Protein AF-A0A1Y2BVX7-F1 (afdb_monomer)

Foldseek 3Di:
DDPLLDPVLLVQLLDPDPVSLLVSLLVLLVVLLVCVVVVVLVSLLVSLQCLLVVALPDPRLSSVLSSLSNLLSNLVSQAAPSCLVCCVSRVLSLLVQLPPPDPVSVLSSLVSLLSNCVRNQLSCQLCVLSLLLSLLVQCLDPDPSSVVSSVSSLVSNLVSCLVPVLVLLVVVVVVVVVVVVVDDDDDDDDPDDDDDPDDDPDPPDDDDDDSPPDRSHDPVVNLVSLLVQLPDQGLSSLVSSLVVLVSQVPRPSRPSLLSCLSCVLSLLVQCPHPDPVSNVSSLVSLVVSLVVLLVLLVVQVDDDPPPDDDPDDDDDDDDDDDDDDDDDDDDDDDDDDDDDDDDDDDDDDDDDDDDDDDDDDDDDDDDDDDDDDDDDDDDPPDDPPPDDDDDDDDDDDDDDDDDDDDDDDDDDDDDDDDDDPPPPDDDDGSDRPPVSVCVSLLVQCQDPDLVSNLSSLVSLLCVQPRSPPLQSVQQCLLSLLLSLLLQCPPDDPPRCSNVSSVSSLVSSLCSVLVPDDQDDPPDPRGHDPLSNLVSLLVQLPPPDPSSLLSSLVSLVSSCVVCVPNSLCLQPVDDPPSSSLVSLLVQLVPPDLSSNLSSLLNLLSNLVSDDPVSVLVSVVSNLVSCVVPVVSCVPPVLVSLLSNLVNDPNLVVLLSNLVVLLPDPPLVSLQSNLLSVLCCCLPPPSNVVVLVLLLDCVDPVNVVSLLSNLSSNVSHLLSNLSSCLSNVVLVVSLCSLPPPVVVDDLDPVNLVSLLVSLVSCPDPSVVVLLVCLLVCVVNVSSLSNLVSSLVSHDPDPSNVSSVVSNVVNVVSCVVPPDDDDDDDDDDDDDDDDDDDDDDDDDDDDDDDDDDD

InterPro domains:
  IPR011989 Armadillo-like helical [G3DSA:1.25.10.10] (1-299)
  IPR011989 Armadillo-like helical [G3DSA:1.25.10.10] (411-624)
  IPR016024 Armadillo-type fold [SSF48371] (11-752)
  IPR021841 Vacuolar protein 14, C-terminal Fig4-binding domain [PF11916] (630-808)
  IPR026825 Vacuole morphology and inheritance protein 14 [PTHR16023] (8-812)

Secondary structure (DSSP, 8-state):
--TTT-HHHHHHTT-SSHHHHHHHHHHHHHHHHHHHHTT-HHHHHHHHHHHIIIIIT-SSHHHHHHHHHHHHHHHHHHHHHHHGGGHHHHHHHHHHGGG-SSHHHHHHHHHHHHHHHHHHGGGGGGGHHHHHHHHHHHTT-S-HHHHHHHHHHHHHHHHHHHHHHHHHHHHHHHHHHHHTTS--S-------PPPP-PPPSSTT------TTT--SS-GGGTHHHHHHHTT---HHHHHHHHHHHHHHHTSTT--GGGGGGGTHHHHHHHHT-SSHHHHHHHHHHHHHHHHHHHHHHHHHT-----TT--------------------------------------------------------------------------SSSSS-------------------------------------PPPPPP---HHHHHHHHGGGGG-SSHHHHHHHHHHHHHHHHTS--TTTTTTTHHHHHHHHGGGGG---SSSTHHHHHHHHHHHHHHHHHH-S----TT-TT---HHHHHHHHHHGGG-S-HHHHHHHHHHHHHHHHH-HHHHHHHHTSSSS--HHHHHHHHHTT-S-HHHHHHHHHHHHHHHHHS-HHHHHHHHHHHHHHHHH-HHHHHHHHHHHHHHHHHHS-HHHHHHHHHHHHTT-S-HHHHHHHHHHHHHHHHH-GGGHHHHHHHT-TTSHHHHHHHHHHHHHHTTSHHHHHHHHHHTT-HHHHHHIIIIITTSS---HHHHHHHHHHHHHHTSGGGHHHHHHTT-TTT-HHHHHHHHHHHHHS-SSHHHHHHHHHHHHHHHHHHHHSS----------------------PPPPPP------

Mean predicted aligned error: 17.23 Å

Nearest PDB structures (foldseek):
  2qmr-assembly2_B  TM=2.401E-01  e=6.021E-07  Homo sapiens
  2qmr-assembly3_C  TM=2.361E-01  e=8.254E-07  Homo sapiens
  3w3v-assembly1_A  TM=2.488E-01  e=2.745E-05  Saccharomyces cerevisiae S288C
  8whi-assembly1_A  TM=6.249E-01  e=1.278E-01  Homo sapiens
  8whk-assembly1_A  TM=6.493E-01  e=2.861E-01  Homo sapiens

Structure (mmCIF, N/CA/C/O backbone):
data_AF-A0A1Y2BVX7-F1
#
_entry.id   AF-A0A1Y2BVX7-F1
#
loop_
_atom_site.group_PDB
_atom_site.id
_atom_site.type_symbol
_atom_site.label_atom_id
_atom_site.label_alt_id
_atom_site.label_comp_id
_atom_site.label_asym_id
_atom_site.label_entity_id
_atom_site.label_seq_id
_atom_site.pdbx_PDB_ins_code
_atom_site.Cartn_x
_atom_site.Cartn_y
_atom_site.Cartn_z
_atom_site.occupancy
_atom_site.B_iso_or_equiv
_atom_site.auth_seq_id
_atom_site.auth_comp_id
_atom_site.auth_asym_id
_atom_site.auth_atom_id
_atom_site.pdbx_PDB_model_num
ATOM 1 N N . MET A 1 1 ? -51.309 -9.268 48.735 1.00 41.53 1 MET A N 1
ATOM 2 C CA . MET A 1 1 ? -50.006 -8.637 49.038 1.00 41.53 1 MET A CA 1
ATOM 3 C C . MET A 1 1 ? -49.427 -9.325 50.266 1.00 41.53 1 MET A C 1
ATOM 5 O O . MET A 1 1 ? -50.119 -9.365 51.271 1.00 41.53 1 MET A O 1
ATOM 9 N N . SER A 1 2 ? -48.189 -9.826 50.182 1.00 49.81 2 SER A N 1
ATOM 10 C CA . SER A 1 2 ? -47.262 -9.984 51.320 1.00 49.81 2 SER A CA 1
ATOM 11 C C . SER A 1 2 ? -47.672 -10.790 52.576 1.00 49.81 2 SER A C 1
ATOM 13 O O . SER A 1 2 ? -47.435 -10.307 53.684 1.00 49.81 2 SER A O 1
ATOM 15 N N . ASP A 1 3 ? -48.131 -12.039 52.462 1.00 60.12 3 ASP A N 1
ATOM 16 C CA . ASP A 1 3 ? -48.166 -12.942 53.641 1.00 60.12 3 ASP A CA 1
ATOM 17 C C . ASP A 1 3 ? -46.749 -13.258 54.167 1.00 60.12 3 ASP A C 1
ATOM 19 O O . ASP A 1 3 ? -46.534 -13.490 55.352 1.00 60.12 3 ASP A O 1
ATOM 23 N N . VAL A 1 4 ? -45.747 -13.204 53.282 1.00 77.00 4 VAL A N 1
ATOM 24 C CA . VAL A 1 4 ? -44.333 -13.486 53.579 1.00 77.00 4 VAL A CA 1
ATOM 25 C C . VAL A 1 4 ? -43.623 -12.344 54.316 1.00 77.00 4 VAL A C 1
ATOM 27 O O . VAL A 1 4 ? -42.731 -12.632 55.111 1.00 77.00 4 VAL A O 1
ATOM 30 N N . LEU A 1 5 ? -43.979 -11.080 54.062 1.00 79.44 5 LEU A N 1
ATOM 31 C CA . LEU A 1 5 ? -43.321 -9.893 54.647 1.00 79.44 5 LEU A CA 1
ATOM 32 C C . LEU A 1 5 ? -44.201 -9.141 55.660 1.00 79.44 5 LEU A C 1
ATOM 34 O O . LEU A 1 5 ? -43.699 -8.316 56.415 1.00 79.44 5 LEU A O 1
ATOM 38 N N . GLY A 1 6 ? -45.507 -9.410 55.685 1.00 81.31 6 GLY A N 1
ATOM 39 C CA . GLY A 1 6 ? -46.479 -8.649 56.462 1.00 81.31 6 GLY A CA 1
ATOM 40 C C . GLY A 1 6 ? -46.876 -7.317 55.795 1.00 81.31 6 GLY A C 1
ATOM 41 O O . GLY A 1 6 ? -46.069 -6.675 55.114 1.00 81.31 6 GLY A O 1
ATOM 42 N N . PRO A 1 7 ? -48.127 -6.856 55.984 1.00 82.12 7 PRO A N 1
ATOM 43 C CA . PRO A 1 7 ? -48.688 -5.727 55.235 1.00 82.12 7 PRO A CA 1
ATOM 44 C C . PRO A 1 7 ? -48.072 -4.365 55.593 1.00 82.12 7 PRO A C 1
ATOM 46 O O . PRO A 1 7 ? -48.114 -3.444 54.779 1.00 82.12 7 PRO A O 1
ATOM 49 N N . VAL A 1 8 ? -47.503 -4.215 56.795 1.00 86.69 8 VAL A N 1
ATOM 50 C CA . VAL A 1 8 ? -46.841 -2.970 57.229 1.00 86.69 8 VAL A CA 1
ATOM 51 C C . VAL A 1 8 ? -45.516 -2.789 56.492 1.00 86.69 8 VAL A C 1
ATOM 53 O O . VAL A 1 8 ? -45.316 -1.765 55.840 1.00 86.69 8 VAL A O 1
ATOM 56 N N . LEU A 1 9 ? -44.658 -3.810 56.525 1.00 88.69 9 LEU A N 1
ATOM 57 C CA . LEU A 1 9 ? -43.358 -3.811 55.857 1.00 88.69 9 LEU A CA 1
ATOM 58 C C . LEU A 1 9 ? -43.517 -3.655 54.339 1.00 88.69 9 LEU A C 1
ATOM 60 O O . LEU A 1 9 ? -42.863 -2.824 53.710 1.00 88.69 9 LEU A O 1
ATOM 64 N N . ALA A 1 10 ? -44.484 -4.374 53.764 1.00 87.00 10 ALA A N 1
ATOM 65 C CA . ALA A 1 10 ? -44.830 -4.268 52.354 1.00 87.00 10 ALA A CA 1
ATOM 66 C C . ALA A 1 10 ? -45.327 -2.877 51.936 1.00 87.00 10 ALA A C 1
ATOM 68 O O . ALA A 1 10 ? -45.107 -2.470 50.797 1.00 87.00 10 ALA A O 1
ATOM 69 N N . ARG A 1 11 ? -45.981 -2.129 52.834 1.00 87.44 11 ARG A N 1
ATOM 70 C CA . ARG A 1 11 ? -46.363 -0.732 52.587 1.00 87.44 11 ARG A CA 1
ATOM 71 C C . ARG A 1 11 ? -45.153 0.198 52.679 1.00 87.44 11 ARG A C 1
ATOM 73 O O . ARG A 1 11 ? -45.006 1.067 51.826 1.00 87.44 11 ARG A O 1
ATOM 80 N N . GLN A 1 12 ? -44.279 0.001 53.666 1.00 89.31 12 GLN A N 1
ATOM 81 C CA . GLN A 1 12 ? -43.081 0.828 53.859 1.00 89.31 12 GLN A CA 1
ATOM 82 C C . GLN A 1 12 ? -42.068 0.688 52.711 1.00 89.31 12 GLN A C 1
ATOM 84 O O . GLN A 1 12 ? -41.487 1.688 52.299 1.00 89.31 12 GLN A O 1
ATOM 89 N N . LEU A 1 13 ? -41.914 -0.502 52.119 1.00 88.69 13 LEU A N 1
ATOM 90 C CA . LEU A 1 13 ? -41.091 -0.694 50.913 1.00 88.69 13 LEU A CA 1
ATOM 91 C C . LEU A 1 13 ? -41.620 0.081 49.687 1.00 88.69 13 LEU A C 1
ATOM 93 O O . LEU A 1 13 ? -40.845 0.404 48.796 1.00 88.69 13 LEU A O 1
ATOM 97 N N . GLN A 1 14 ? -42.912 0.423 49.639 1.00 92.00 14 GLN A N 1
ATOM 98 C CA . GLN A 1 14 ? -43.534 1.159 48.523 1.00 92.00 14 GLN A CA 1
ATOM 99 C C . GLN A 1 14 ? -43.621 2.676 48.762 1.00 92.00 14 GLN A C 1
ATOM 101 O O . GLN A 1 14 ? -44.143 3.411 47.920 1.00 92.00 14 GLN A O 1
ATOM 106 N N . GLU A 1 15 ? -43.130 3.162 49.904 1.00 91.12 15 GLU A N 1
ATOM 107 C CA . GLU A 1 15 ? -43.157 4.580 50.259 1.00 91.12 15 GLU A CA 1
ATOM 108 C C . GLU A 1 15 ? -42.353 5.445 49.285 1.00 91.12 15 GLU A C 1
ATOM 110 O O . GLU A 1 15 ? -41.385 5.002 48.663 1.00 91.12 15 GLU A O 1
ATOM 115 N N . LYS A 1 16 ? -42.744 6.719 49.162 1.00 88.25 16 LYS A N 1
ATOM 116 C CA . LYS A 1 16 ? -42.044 7.682 48.293 1.00 88.25 16 LYS A CA 1
ATOM 117 C C . LYS A 1 16 ? -40.697 8.117 48.879 1.00 88.25 16 LYS A C 1
ATOM 119 O O . LYS A 1 16 ? -39.766 8.385 48.125 1.00 88.25 16 LYS A O 1
ATOM 124 N N . LEU A 1 17 ? -40.613 8.201 50.209 1.00 88.56 17 LEU A N 1
ATOM 125 C CA . LEU A 1 17 ? -39.424 8.645 50.937 1.00 88.56 17 LEU A CA 1
ATOM 126 C C . LEU A 1 17 ? -38.384 7.525 51.015 1.00 88.56 17 LEU A C 1
ATOM 128 O O . LEU A 1 17 ? -38.700 6.412 51.439 1.00 88.56 17 LEU A O 1
ATOM 132 N N . TYR A 1 18 ? -37.141 7.846 50.656 1.00 87.69 18 TYR A N 1
ATOM 133 C CA . TYR A 1 18 ? -36.019 6.907 50.697 1.00 87.69 18 TYR A CA 1
ATOM 134 C C . TYR A 1 18 ? -35.799 6.324 52.099 1.00 87.69 18 TYR A C 1
ATOM 136 O O . TYR A 1 18 ? -35.724 5.106 52.234 1.00 87.69 18 TYR A O 1
ATOM 144 N N . ASP A 1 19 ? -35.808 7.155 53.145 1.00 88.31 19 ASP A N 1
ATOM 145 C CA . ASP A 1 19 ? -35.524 6.713 54.519 1.00 88.31 19 ASP A CA 1
ATOM 146 C C . ASP A 1 19 ? -36.518 5.662 55.027 1.00 88.31 19 ASP A C 1
ATOM 148 O O . ASP A 1 19 ? -36.126 4.706 55.694 1.00 88.31 19 ASP A O 1
ATOM 152 N N . LYS A 1 20 ? -37.799 5.771 54.640 1.00 90.75 20 LYS A N 1
ATOM 153 C CA . LYS A 1 20 ? -38.819 4.759 54.959 1.00 90.75 20 LYS A CA 1
ATOM 154 C C . LYS A 1 20 ? -38.542 3.427 54.256 1.00 90.75 20 LYS A C 1
ATOM 156 O O . LYS A 1 20 ? -38.664 2.376 54.883 1.00 90.75 20 LYS A O 1
ATOM 161 N N . ARG A 1 21 ? -38.134 3.460 52.979 1.00 91.44 21 ARG A N 1
ATOM 162 C CA . ARG A 1 21 ? -37.741 2.251 52.231 1.00 91.44 21 ARG A CA 1
ATOM 163 C C . ARG A 1 21 ? -36.466 1.628 52.806 1.00 91.44 21 ARG A C 1
ATOM 165 O O . ARG A 1 21 ? -36.407 0.413 52.949 1.00 91.44 21 ARG A O 1
ATOM 172 N N . LYS A 1 22 ? -35.488 2.448 53.205 1.00 90.75 22 LYS A N 1
ATOM 173 C CA . LYS A 1 22 ? -34.253 2.012 53.875 1.00 90.75 22 LYS A CA 1
ATOM 174 C C . LYS A 1 22 ? -34.540 1.361 55.232 1.00 90.75 22 LYS A C 1
ATOM 176 O O . LYS A 1 22 ? -34.018 0.287 55.506 1.00 90.75 22 LYS A O 1
ATOM 181 N N . GLN A 1 23 ? -35.409 1.953 56.053 1.00 91.19 23 GLN A N 1
ATOM 182 C CA . GLN A 1 23 ? -35.823 1.366 57.331 1.00 91.19 23 GLN A CA 1
ATOM 183 C C . GLN A 1 23 ? -36.540 0.020 57.138 1.00 91.19 23 GLN A C 1
ATOM 185 O O . GLN A 1 23 ? -36.273 -0.928 57.871 1.00 91.19 23 GLN A O 1
ATOM 190 N N . ALA A 1 24 ? -37.392 -0.094 56.116 1.00 92.56 24 ALA A N 1
ATOM 191 C CA . ALA A 1 24 ? -38.016 -1.361 55.749 1.00 92.56 24 ALA A CA 1
ATOM 192 C C . ALA A 1 24 ? -36.995 -2.403 55.253 1.00 92.56 24 ALA A C 1
ATOM 194 O O . ALA A 1 24 ? -37.082 -3.571 55.618 1.00 92.56 24 ALA A O 1
ATOM 195 N N . ALA A 1 25 ? -35.992 -2.002 54.472 1.00 93.31 25 ALA A N 1
ATOM 196 C CA . ALA A 1 25 ? -34.934 -2.907 54.030 1.00 93.31 25 ALA A CA 1
ATOM 197 C C . ALA A 1 25 ? -34.066 -3.424 55.196 1.00 93.31 25 ALA A C 1
ATOM 199 O O . ALA A 1 25 ? -33.713 -4.599 55.203 1.00 93.31 25 ALA A O 1
ATOM 200 N N . LEU A 1 26 ? -33.799 -2.603 56.220 1.00 92.56 26 LEU A N 1
ATOM 201 C CA . LEU A 1 26 ? -33.130 -3.046 57.455 1.00 92.56 26 LEU A CA 1
ATOM 202 C C . LEU A 1 26 ? -33.963 -4.079 58.238 1.00 92.56 26 LEU A C 1
ATOM 204 O O . LEU A 1 26 ? -33.412 -5.012 58.818 1.00 92.56 26 LEU A O 1
ATOM 208 N N . GLU A 1 27 ? -35.291 -3.958 58.225 1.00 93.56 27 GLU A N 1
ATOM 209 C CA . GLU A 1 27 ? -36.181 -4.961 58.821 1.00 93.56 27 GLU A CA 1
ATOM 210 C C . GLU A 1 27 ? -36.233 -6.253 57.980 1.00 93.56 27 GLU A C 1
ATOM 212 O O . GLU A 1 27 ? -36.247 -7.349 58.538 1.00 93.56 27 GLU A O 1
ATOM 217 N N . VAL A 1 28 ? -36.163 -6.161 56.643 1.00 93.62 28 VAL A N 1
ATOM 218 C CA . VAL A 1 28 ? -35.953 -7.330 55.764 1.00 93.62 28 VAL A CA 1
ATOM 219 C C . VAL A 1 28 ? -34.618 -8.016 56.074 1.00 93.62 28 VAL A C 1
ATOM 221 O O . VAL A 1 28 ? -34.584 -9.240 56.200 1.00 93.62 28 VAL A O 1
ATOM 224 N N . GLU A 1 29 ? -33.534 -7.255 56.244 1.00 94.19 29 GLU A N 1
ATOM 225 C CA . GLU A 1 29 ? -32.232 -7.782 56.664 1.00 94.19 29 GLU A CA 1
ATOM 226 C C . GLU A 1 29 ? -32.341 -8.520 58.003 1.00 94.19 29 GLU A C 1
ATOM 228 O O . GLU A 1 29 ? -31.876 -9.656 58.101 1.00 94.19 29 GLU A O 1
ATOM 233 N N . ARG A 1 30 ? -33.009 -7.932 59.006 1.00 93.62 30 ARG A N 1
ATOM 234 C CA . ARG A 1 30 ? -33.245 -8.576 60.308 1.00 93.62 30 ARG A CA 1
ATOM 235 C C . ARG A 1 30 ? -33.986 -9.905 60.156 1.00 93.62 30 ARG A C 1
ATOM 237 O O . ARG A 1 30 ? -33.502 -10.922 60.643 1.00 93.62 30 ARG A O 1
ATOM 244 N N . LEU A 1 31 ? -35.092 -9.926 59.409 1.00 93.00 31 LEU A N 1
ATOM 245 C CA . LEU A 1 31 ? -35.871 -11.144 59.150 1.00 93.00 31 LEU A CA 1
ATOM 246 C C . LEU A 1 31 ? -35.060 -12.233 58.431 1.00 93.00 31 LEU A C 1
ATOM 248 O O . LEU A 1 31 ? -35.249 -13.420 58.705 1.00 93.00 31 LEU A O 1
ATOM 252 N N . VAL A 1 32 ? -34.155 -11.858 57.520 1.00 93.69 32 VAL A N 1
ATOM 253 C CA . VAL A 1 32 ? -33.258 -12.817 56.860 1.00 93.69 32 VAL A CA 1
ATOM 254 C C . VAL A 1 32 ? -32.166 -13.303 57.814 1.00 93.69 32 VAL A C 1
ATOM 256 O O . VAL A 1 32 ? -31.921 -14.506 57.846 1.00 93.69 32 VAL A O 1
ATOM 259 N N . ARG A 1 33 ? -31.557 -12.431 58.630 1.00 92.94 33 ARG A N 1
ATOM 260 C CA . ARG A 1 33 ? -30.584 -12.836 59.663 1.00 92.94 33 ARG A CA 1
ATOM 261 C C . ARG A 1 33 ? -31.212 -13.811 60.663 1.00 92.94 33 ARG A C 1
ATOM 263 O O . ARG A 1 33 ? -30.639 -14.871 60.898 1.00 92.94 33 ARG A O 1
ATOM 270 N N . ASP A 1 34 ? -32.412 -13.516 61.160 1.00 92.44 34 ASP A N 1
ATOM 271 C CA . ASP A 1 34 ? -33.164 -14.387 62.073 1.00 92.44 34 ASP A CA 1
ATOM 272 C C . ASP A 1 34 ? -33.477 -15.750 61.418 1.00 92.44 34 ASP A C 1
ATOM 274 O O . ASP A 1 34 ? -33.282 -16.804 62.028 1.00 92.44 34 ASP A O 1
ATOM 278 N N . ALA A 1 35 ? -33.888 -15.761 60.143 1.00 90.31 35 ALA A N 1
ATOM 279 C CA . ALA A 1 35 ? -34.136 -16.997 59.396 1.00 90.31 35 ALA A CA 1
ATOM 280 C C . ALA A 1 35 ? -32.857 -17.818 59.135 1.00 90.31 35 ALA A C 1
ATOM 282 O O . ALA A 1 35 ? -32.914 -19.047 59.167 1.00 90.31 35 ALA A O 1
ATOM 283 N N . VAL A 1 36 ? -31.711 -17.167 58.903 1.00 90.12 36 VAL A N 1
ATOM 284 C CA . VAL A 1 36 ? -30.399 -17.821 58.742 1.00 90.12 36 VAL A CA 1
ATOM 285 C C . VAL A 1 36 ? -29.915 -18.412 60.067 1.00 90.12 36 VAL A C 1
ATOM 287 O O . VAL A 1 36 ? -29.492 -19.564 60.084 1.00 90.12 36 VAL A O 1
ATOM 290 N N . LEU A 1 37 ? -30.043 -17.683 61.182 1.00 90.94 37 LEU A N 1
ATOM 291 C CA . LEU A 1 37 ? -29.725 -18.188 62.526 1.00 90.94 37 LEU A CA 1
ATOM 292 C C . LEU A 1 37 ? -30.587 -19.404 62.902 1.00 90.94 37 LEU A C 1
ATOM 294 O O . LEU A 1 37 ? -30.098 -20.343 63.526 1.00 90.94 37 LEU A O 1
ATOM 298 N N . ALA A 1 38 ? -31.847 -19.431 62.461 1.00 91.06 38 ALA A N 1
ATOM 299 C CA . ALA A 1 38 ? -32.743 -20.577 62.602 1.00 91.06 38 ALA A CA 1
ATOM 300 C C . ALA A 1 38 ? -32.490 -21.716 61.583 1.00 91.06 38 ALA A C 1
ATOM 302 O O . ALA A 1 38 ? -33.270 -22.667 61.539 1.00 91.06 38 ALA A O 1
ATOM 303 N N . ASN A 1 39 ? -31.457 -21.622 60.731 1.00 89.06 39 ASN A N 1
ATOM 304 C CA . ASN A 1 39 ? -31.190 -22.513 59.588 1.00 89.06 39 ASN A CA 1
ATOM 305 C C . ASN A 1 39 ? -32.382 -22.692 58.617 1.00 89.06 39 ASN A C 1
ATOM 307 O O . ASN A 1 39 ? -32.423 -23.633 57.820 1.00 89.06 39 ASN A O 1
ATOM 311 N N . ASN A 1 40 ? -33.359 -21.779 58.632 1.00 91.06 40 ASN A N 1
ATOM 312 C CA . ASN A 1 40 ? -34.566 -21.860 57.815 1.00 91.06 40 ASN A CA 1
ATOM 313 C C . ASN A 1 40 ? -34.331 -21.271 56.417 1.00 91.06 40 ASN A C 1
ATOM 315 O O . ASN A 1 40 ? -34.865 -20.239 56.002 1.00 91.06 40 ASN A O 1
ATOM 319 N N . PHE A 1 41 ? -33.507 -21.984 55.662 1.00 88.81 41 PHE A N 1
ATOM 320 C CA . PHE A 1 41 ? -33.087 -21.629 54.315 1.00 88.81 41 PHE A CA 1
ATOM 321 C C . PHE A 1 41 ? -34.227 -21.597 53.282 1.00 88.81 41 PHE A C 1
ATOM 323 O O . PHE A 1 41 ? -34.123 -20.857 52.298 1.00 88.81 41 PHE A O 1
ATOM 330 N N . GLY A 1 42 ? -35.323 -22.327 53.523 1.00 88.50 42 GLY A N 1
ATOM 331 C CA . GLY A 1 42 ? -36.550 -22.248 52.723 1.00 88.50 42 GLY A CA 1
ATOM 332 C C . GLY A 1 42 ? -37.308 -20.935 52.942 1.00 88.50 42 GLY A C 1
ATOM 333 O O . GLY A 1 42 ? -37.728 -20.297 51.976 1.00 88.50 42 GLY A O 1
ATOM 334 N N . ARG A 1 43 ? -37.404 -20.467 54.196 1.00 90.62 43 ARG A N 1
ATOM 335 C CA . ARG A 1 43 ? -37.996 -19.163 54.540 1.00 90.62 43 ARG A CA 1
ATOM 336 C C . ARG A 1 43 ? -37.251 -18.006 53.875 1.00 90.62 43 ARG A C 1
ATOM 338 O O . ARG A 1 43 ? -37.901 -17.105 53.351 1.00 90.62 43 ARG A O 1
ATOM 345 N N . VAL A 1 44 ? -35.917 -18.058 53.826 1.00 90.69 44 VAL A N 1
ATOM 346 C CA . VAL A 1 44 ? -35.102 -17.075 53.088 1.00 90.69 44 VAL A CA 1
ATOM 347 C C . VAL A 1 44 ? -35.490 -17.041 51.607 1.00 90.69 44 VAL A C 1
ATOM 349 O O . VAL A 1 44 ? -35.763 -15.970 51.076 1.00 90.69 44 VAL A O 1
ATOM 352 N N . SER A 1 45 ? -35.575 -18.192 50.933 1.00 90.31 45 SER A N 1
ATOM 353 C CA . SER A 1 45 ? -35.951 -18.226 49.510 1.00 90.31 45 SER A CA 1
ATOM 354 C C . SER A 1 45 ? -37.389 -17.763 49.251 1.00 90.31 45 SER A C 1
ATOM 356 O O . SER A 1 45 ? -37.638 -17.106 48.243 1.00 90.31 45 SER A O 1
ATOM 358 N N . GLN A 1 46 ? -38.328 -17.999 50.175 1.00 90.94 46 GLN A N 1
ATOM 359 C CA . GLN A 1 46 ? -39.670 -17.400 50.106 1.00 90.94 46 GLN A CA 1
ATOM 360 C C . GLN A 1 46 ? -39.628 -15.869 50.218 1.00 90.94 46 GLN A C 1
ATOM 362 O O . GLN A 1 46 ? -40.328 -15.191 49.465 1.00 90.94 46 GLN A O 1
ATOM 367 N N . ILE A 1 47 ? -38.805 -15.323 51.124 1.00 92.00 47 ILE A N 1
ATOM 368 C CA . ILE A 1 47 ? -38.590 -13.874 51.272 1.00 92.00 47 ILE A CA 1
ATOM 369 C C . ILE A 1 47 ? -38.037 -13.291 49.967 1.00 92.00 47 ILE A C 1
ATOM 371 O O . ILE A 1 47 ? -38.651 -12.381 49.416 1.00 92.00 47 ILE A O 1
ATOM 375 N N . VAL A 1 48 ? -36.959 -13.861 49.417 1.00 92.56 48 VAL A N 1
ATOM 376 C CA . VAL A 1 48 ? -36.362 -13.404 48.147 1.00 92.56 48 VAL A CA 1
ATOM 377 C C . VAL A 1 48 ? -37.362 -13.472 46.998 1.00 92.56 48 VAL A C 1
ATOM 379 O O . VAL A 1 48 ? -37.529 -12.490 46.282 1.00 92.56 48 VAL A O 1
ATOM 382 N N . THR A 1 49 ? -38.087 -14.584 46.861 1.00 91.44 49 THR A N 1
ATOM 383 C CA . THR A 1 49 ? -39.083 -14.763 45.791 1.00 91.44 49 THR A CA 1
ATOM 384 C C . THR A 1 49 ? -40.227 -13.750 45.901 1.00 91.44 49 THR A C 1
ATOM 386 O O . THR A 1 49 ? -40.666 -13.213 44.886 1.00 91.44 49 THR A O 1
ATOM 389 N N . SER A 1 50 ? -40.697 -13.439 47.117 1.00 91.44 50 SER A N 1
ATOM 390 C CA . SER A 1 50 ? -41.719 -12.402 47.335 1.00 91.44 50 SER A CA 1
ATOM 391 C C . SER A 1 50 ? -41.180 -11.003 47.029 1.00 91.44 50 SER A C 1
ATOM 393 O O . SER A 1 50 ? -41.868 -10.240 46.360 1.00 91.44 50 SER A O 1
ATOM 395 N N . ILE A 1 51 ? -39.945 -10.670 47.420 1.00 93.56 51 ILE A N 1
ATOM 396 C CA . ILE A 1 51 ? -39.327 -9.378 47.072 1.00 93.56 51 ILE A CA 1
ATOM 397 C C . ILE A 1 51 ? -39.164 -9.249 45.549 1.00 93.56 51 ILE A C 1
ATOM 399 O O . ILE A 1 51 ? -39.574 -8.246 44.966 1.00 93.56 51 ILE A O 1
ATOM 403 N N . ALA A 1 52 ? -38.624 -10.273 44.889 1.00 91.69 52 ALA A N 1
ATOM 404 C CA . ALA A 1 52 ? -38.428 -10.291 43.444 1.00 91.69 52 ALA A CA 1
ATOM 405 C C . ALA A 1 52 ? -39.755 -10.104 42.686 1.00 91.69 52 ALA A C 1
ATOM 407 O O . ALA A 1 52 ? -39.895 -9.167 41.902 1.00 91.69 52 ALA A O 1
ATOM 408 N N . ARG A 1 53 ? -40.755 -10.947 42.974 1.00 91.75 53 ARG A N 1
ATOM 409 C CA . ARG A 1 53 ? -42.042 -10.957 42.265 1.00 91.75 53 ARG A CA 1
ATOM 410 C C . ARG A 1 53 ? -42.944 -9.776 42.630 1.00 91.75 53 ARG A C 1
ATOM 412 O O . ARG A 1 53 ? -43.534 -9.168 41.744 1.00 91.75 53 ARG A O 1
ATOM 419 N N . ASP A 1 54 ? -43.094 -9.475 43.920 1.00 90.31 54 ASP A N 1
ATOM 420 C CA . ASP A 1 54 ? -44.101 -8.518 44.398 1.00 90.31 54 ASP A CA 1
ATOM 421 C C . ASP A 1 54 ? -43.583 -7.063 44.379 1.00 90.31 54 ASP A C 1
ATOM 423 O O . ASP A 1 54 ? -44.391 -6.130 44.367 1.00 90.31 54 ASP A O 1
ATOM 427 N N . PHE A 1 55 ? -42.255 -6.858 44.361 1.00 93.25 55 PHE A N 1
ATOM 428 C CA . PHE A 1 55 ? -41.619 -5.534 44.425 1.00 93.25 55 PHE A CA 1
ATOM 429 C C . PHE A 1 55 ? -40.715 -5.244 43.228 1.00 93.25 55 PHE A C 1
ATOM 431 O O . PHE A 1 55 ? -41.012 -4.302 42.500 1.00 93.25 55 PHE A O 1
ATOM 438 N N . ALA A 1 56 ? -39.654 -6.024 42.984 1.00 91.69 56 ALA A N 1
ATOM 439 C CA . ALA A 1 56 ? -38.705 -5.732 41.898 1.00 91.69 56 ALA A CA 1
ATOM 440 C C . ALA A 1 56 ? -39.367 -5.798 40.505 1.00 91.69 56 ALA A C 1
ATOM 442 O O . ALA A 1 56 ? -39.122 -4.935 39.670 1.00 91.69 56 ALA A O 1
ATOM 443 N N . SER A 1 57 ? -40.292 -6.739 40.290 1.00 91.69 57 SER A N 1
ATOM 444 C CA . SER A 1 57 ? -41.118 -6.839 39.073 1.00 91.69 57 SER A CA 1
ATOM 445 C C . SER A 1 57 ? -42.430 -6.032 39.123 1.00 91.69 57 SER A C 1
ATOM 447 O O . SER A 1 57 ? -43.303 -6.213 38.275 1.00 91.69 57 SER A O 1
ATOM 449 N N . SER A 1 58 ? -42.622 -5.157 40.117 1.00 93.25 58 SER A N 1
ATOM 450 C CA . SER A 1 58 ? -43.874 -4.406 40.293 1.00 93.25 58 SER A CA 1
ATOM 451 C C . SER A 1 58 ? -44.072 -3.334 39.211 1.00 93.25 58 SER A C 1
ATOM 453 O O . SER A 1 58 ? -43.115 -2.637 38.868 1.00 93.25 58 SER A O 1
ATOM 455 N N . PRO A 1 59 ? -45.305 -3.064 38.734 1.00 91.25 59 PRO A N 1
ATOM 456 C CA . PRO A 1 59 ? -45.564 -1.926 37.845 1.00 91.25 59 PRO A CA 1
ATOM 457 C C . PRO A 1 59 ? -45.273 -0.563 38.505 1.00 91.25 59 PRO A C 1
ATOM 459 O O . PRO A 1 59 ? -45.044 0.427 37.807 1.00 91.25 59 PRO A O 1
ATOM 462 N N . VAL A 1 60 ? -45.220 -0.487 39.840 1.00 92.00 60 VAL A N 1
ATOM 463 C CA . VAL A 1 60 ? -44.989 0.760 40.586 1.00 92.00 60 VAL A CA 1
ATOM 464 C C . VAL A 1 60 ? -43.491 1.003 40.811 1.00 92.00 60 VAL A C 1
ATOM 466 O O . VAL A 1 60 ? -42.854 0.275 41.565 1.00 92.00 60 VAL A O 1
ATOM 469 N N . SER A 1 61 ? -42.937 2.090 40.258 1.00 93.38 61 SER A N 1
ATOM 470 C CA . SER A 1 61 ? -41.509 2.454 40.412 1.00 93.38 61 SER A CA 1
ATOM 471 C C . SER A 1 61 ? -41.040 2.505 41.879 1.00 93.38 61 SER A C 1
ATOM 473 O O . SER A 1 61 ? -40.012 1.928 42.218 1.00 93.38 61 SER A O 1
ATOM 475 N N . ASN A 1 62 ? -41.822 3.091 42.801 1.00 91.31 62 ASN A N 1
ATOM 476 C CA . ASN A 1 62 ? -41.461 3.099 44.230 1.00 91.31 62 ASN A CA 1
ATOM 477 C C . ASN A 1 62 ? -41.381 1.691 44.841 1.00 91.31 62 ASN A C 1
ATOM 479 O O . ASN A 1 62 ? -40.544 1.469 45.712 1.00 91.31 62 ASN A O 1
ATOM 483 N N . ALA A 1 63 ? -42.211 0.752 44.376 1.00 92.19 63 ALA A N 1
ATOM 484 C CA . ALA A 1 63 ? -42.145 -0.642 44.798 1.00 92.19 63 ALA A CA 1
ATOM 485 C C . ALA A 1 63 ? -40.887 -1.324 44.245 1.00 92.19 63 ALA A C 1
ATOM 487 O O . ALA A 1 63 ? -40.210 -2.007 45.006 1.00 92.19 63 ALA A O 1
ATOM 488 N N . ARG A 1 64 ? -40.514 -1.064 42.982 1.00 95.69 64 ARG A N 1
ATOM 489 C CA . ARG A 1 64 ? -39.253 -1.558 42.396 1.00 95.69 64 ARG A CA 1
ATOM 490 C C . ARG A 1 64 ? -38.034 -1.033 43.148 1.00 95.69 64 ARG A C 1
ATOM 492 O O . ARG A 1 64 ? -37.201 -1.828 43.567 1.00 95.69 64 ARG A O 1
ATOM 499 N N . ASN A 1 65 ? -37.997 0.268 43.442 1.00 93.56 65 ASN A N 1
ATOM 500 C CA . ASN A 1 65 ? -36.960 0.886 44.278 1.00 93.56 65 ASN A CA 1
ATOM 501 C C . ASN A 1 65 ? -36.852 0.204 45.654 1.00 93.56 65 ASN A C 1
ATOM 503 O O . ASN A 1 65 ? -35.756 -0.124 46.094 1.00 93.56 65 ASN A O 1
ATOM 507 N N . GLY A 1 66 ? -37.980 -0.052 46.328 1.00 93.12 66 GLY A N 1
ATOM 508 C CA . GLY A 1 66 ? -37.991 -0.797 47.591 1.00 93.12 66 GLY A CA 1
ATOM 509 C C . GLY A 1 66 ? -37.520 -2.243 47.449 1.00 93.12 66 GLY A C 1
ATOM 510 O O . GLY A 1 66 ? -36.761 -2.719 48.288 1.00 93.12 66 GLY A O 1
ATOM 511 N N . GLY A 1 67 ? -37.928 -2.927 46.378 1.00 95.19 67 GLY A N 1
ATOM 512 C CA . GLY A 1 67 ? -37.522 -4.298 46.075 1.00 95.19 67 GLY A CA 1
ATOM 513 C C . GLY A 1 67 ? -36.019 -4.433 45.850 1.00 95.19 67 GLY A C 1
ATOM 514 O O . GLY A 1 67 ? -35.401 -5.329 46.414 1.00 95.19 67 GLY A O 1
ATOM 515 N N . LEU A 1 68 ? -35.420 -3.510 45.098 1.00 96.19 68 LEU A N 1
ATOM 516 C CA . LEU A 1 68 ? -33.979 -3.458 44.842 1.00 96.19 68 LEU A CA 1
ATOM 517 C C . LEU A 1 68 ? -33.177 -3.277 46.141 1.00 96.19 68 LEU A C 1
ATOM 519 O O . LEU A 1 68 ? -32.343 -4.123 46.470 1.00 96.19 68 LEU A O 1
ATOM 523 N N . ILE A 1 69 ? -33.516 -2.259 46.943 1.00 94.31 69 ILE A N 1
ATOM 524 C CA . ILE A 1 69 ? -32.868 -2.008 48.244 1.00 94.31 69 ILE A CA 1
ATOM 525 C C . ILE A 1 69 ? -33.053 -3.218 49.183 1.00 94.31 69 ILE A C 1
ATOM 527 O O . ILE A 1 69 ? -32.120 -3.612 49.883 1.00 94.31 69 ILE A O 1
ATOM 531 N N . ALA A 1 70 ? -34.228 -3.858 49.174 1.00 95.38 70 ALA A N 1
ATOM 532 C CA . ALA A 1 70 ? -34.484 -5.061 49.960 1.00 95.38 70 ALA A CA 1
ATOM 533 C C . ALA A 1 70 ? -33.655 -6.273 49.490 1.00 95.38 70 ALA A C 1
ATOM 535 O O . ALA A 1 70 ? -33.147 -7.001 50.337 1.00 95.38 70 ALA A O 1
ATOM 536 N N . LEU A 1 71 ? -33.453 -6.483 48.182 1.00 95.62 71 LEU A N 1
ATOM 537 C CA . LEU A 1 71 ? -32.580 -7.548 47.658 1.00 95.62 71 LEU A CA 1
ATOM 538 C C . LEU A 1 71 ? -31.106 -7.327 48.037 1.00 95.62 71 LEU A C 1
ATOM 540 O O . LEU A 1 71 ? -30.426 -8.281 48.421 1.00 95.62 71 LEU A O 1
ATOM 544 N N . ALA A 1 72 ? -30.627 -6.079 48.014 1.00 95.12 72 ALA A N 1
ATOM 545 C CA . ALA A 1 72 ? -29.298 -5.734 48.521 1.00 95.12 72 ALA A CA 1
ATOM 546 C C . ALA A 1 72 ? -29.170 -6.026 50.030 1.00 95.12 72 ALA A C 1
ATOM 548 O O . ALA A 1 72 ? -28.189 -6.629 50.470 1.00 95.12 72 ALA A O 1
ATOM 549 N N . ALA A 1 73 ? -30.195 -5.680 50.815 1.00 95.12 73 ALA A N 1
ATOM 550 C CA . ALA A 1 73 ? -30.263 -5.983 52.243 1.00 95.12 73 ALA A CA 1
ATOM 551 C C . ALA A 1 73 ? -30.288 -7.501 52.526 1.00 95.12 73 ALA A C 1
ATOM 553 O O . ALA A 1 73 ? -29.612 -7.962 53.445 1.00 95.12 73 ALA A O 1
ATOM 554 N N . VAL A 1 74 ? -30.968 -8.309 51.697 1.00 95.00 74 VAL A N 1
ATOM 555 C CA . VAL A 1 74 ? -30.879 -9.781 51.767 1.00 95.00 74 VAL A CA 1
ATOM 556 C C . VAL A 1 74 ? -29.440 -10.266 51.551 1.00 95.00 74 VAL A C 1
ATOM 558 O O . VAL A 1 74 ? -28.975 -11.135 52.289 1.00 95.00 74 VAL A O 1
ATOM 561 N N . ALA A 1 75 ? -28.721 -9.732 50.561 1.00 94.44 75 ALA A N 1
ATOM 562 C CA . ALA A 1 75 ? -27.340 -10.142 50.305 1.00 94.44 75 ALA A CA 1
ATOM 563 C C . ALA A 1 75 ? -26.420 -9.829 51.499 1.00 94.44 75 ALA A C 1
ATOM 565 O O . ALA A 1 75 ? -25.671 -10.700 51.944 1.00 94.44 75 ALA A O 1
ATOM 566 N N . ILE A 1 76 ? -26.550 -8.634 52.085 1.00 93.00 76 ILE A N 1
ATOM 567 C CA . ILE A 1 76 ? -25.831 -8.213 53.301 1.00 93.00 76 ILE A CA 1
ATOM 568 C C . ILE A 1 76 ? -26.201 -9.082 54.519 1.00 93.00 76 ILE A C 1
ATOM 570 O O . ILE A 1 76 ? -25.338 -9.395 55.348 1.00 93.00 76 ILE A O 1
ATOM 574 N N . ALA A 1 77 ? -27.463 -9.508 54.627 1.00 92.38 77 ALA A N 1
ATOM 575 C CA . ALA A 1 77 ? -27.940 -10.400 55.681 1.00 92.38 77 ALA A CA 1
ATOM 576 C C . ALA A 1 77 ? -27.322 -11.806 55.601 1.00 92.38 77 ALA A C 1
ATOM 578 O O . ALA A 1 77 ? -26.954 -12.373 56.631 1.00 92.38 77 ALA A O 1
ATOM 579 N N . LEU A 1 78 ? -27.210 -12.355 54.386 1.00 91.12 78 LEU A N 1
ATOM 580 C CA . LEU A 1 78 ? -26.714 -13.711 54.134 1.00 91.12 78 LEU A CA 1
ATOM 581 C C . LEU A 1 78 ? -25.192 -13.837 54.267 1.00 91.12 78 LEU A C 1
ATOM 583 O O . LEU A 1 78 ? -24.703 -14.873 54.719 1.00 91.12 78 LEU A O 1
ATOM 587 N N . GLY A 1 79 ? -24.439 -12.814 53.854 1.00 89.19 79 GLY A N 1
ATOM 588 C CA . GLY A 1 79 ? -22.989 -12.933 53.695 1.00 89.19 79 GLY A CA 1
ATOM 589 C C . GLY A 1 79 ? -22.596 -13.895 52.561 1.00 89.19 79 GLY A C 1
ATOM 590 O O . GLY A 1 79 ? -23.438 -14.572 51.972 1.00 89.19 79 GLY A O 1
ATOM 591 N N . SER A 1 80 ? -21.302 -13.969 52.242 1.00 85.12 80 SER A N 1
ATOM 592 C CA . SER A 1 80 ? -20.800 -14.665 51.041 1.00 85.12 80 SER A CA 1
ATOM 593 C C . SER A 1 80 ? -21.264 -16.126 50.924 1.00 85.12 80 SER A C 1
ATOM 595 O O . SER A 1 80 ? -21.820 -16.525 49.901 1.00 85.12 80 SER A O 1
ATOM 597 N N . GLN A 1 81 ? -21.102 -16.915 51.991 1.00 82.38 81 GLN A N 1
ATOM 598 C CA . GLN A 1 81 ? -21.358 -18.361 51.972 1.00 82.38 81 GLN A CA 1
ATOM 599 C C . GLN A 1 81 ? -22.844 -18.715 51.784 1.00 82.38 81 GLN A C 1
ATOM 601 O O . GLN A 1 81 ? -23.174 -19.573 50.967 1.00 82.38 81 GLN A O 1
ATOM 606 N N . ALA A 1 82 ? -23.762 -18.052 52.500 1.00 85.75 82 ALA A N 1
ATOM 607 C CA . ALA A 1 82 ? -25.197 -18.350 52.398 1.00 85.75 82 ALA A CA 1
ATOM 608 C C . ALA A 1 82 ? -25.878 -17.669 51.193 1.00 85.75 82 ALA A C 1
ATOM 610 O O . ALA A 1 82 ? -26.986 -18.069 50.807 1.00 85.75 82 ALA A O 1
ATOM 611 N N . LEU A 1 83 ? -25.221 -16.663 50.598 1.00 89.31 83 LEU A N 1
ATOM 612 C CA . LEU A 1 83 ? -25.659 -15.976 49.386 1.00 89.31 83 LEU A CA 1
ATOM 613 C C . LEU A 1 83 ? -25.384 -16.790 48.118 1.00 89.31 83 LEU A C 1
ATOM 615 O O . LEU A 1 83 ? -26.254 -16.814 47.252 1.00 89.31 83 LEU A O 1
ATOM 619 N N . LYS A 1 84 ? -24.241 -17.488 48.008 1.00 87.06 84 LYS A N 1
ATOM 620 C CA . LYS A 1 84 ? -23.851 -18.221 46.785 1.00 87.06 84 LYS A CA 1
ATOM 621 C C . LYS A 1 84 ? -24.981 -19.091 46.187 1.00 87.06 84 LYS A C 1
ATOM 623 O O . LYS A 1 84 ? -25.306 -18.875 45.021 1.00 87.06 84 LYS A O 1
ATOM 628 N N . PRO A 1 85 ? -25.676 -19.976 46.938 1.00 87.19 85 PRO A N 1
ATOM 629 C CA . PRO A 1 85 ? -26.763 -20.803 46.387 1.00 87.19 85 PRO A CA 1
ATOM 630 C C . PRO A 1 85 ? -28.033 -20.021 46.001 1.00 87.19 85 PRO A C 1
ATOM 632 O O . PRO A 1 85 ? -28.986 -20.597 45.484 1.00 87.19 85 PRO A O 1
ATOM 635 N N . ARG A 1 86 ? -28.090 -18.720 46.311 1.00 88.88 86 ARG A N 1
ATOM 636 C CA . ARG A 1 86 ? -29.246 -17.830 46.125 1.00 88.88 86 ARG A CA 1
ATOM 637 C C . ARG A 1 86 ? -29.011 -16.735 45.097 1.00 88.88 86 ARG A C 1
ATOM 639 O O . ARG A 1 86 ? -29.959 -16.017 44.791 1.00 88.88 86 ARG A O 1
ATOM 646 N N . LEU A 1 87 ? -27.810 -16.612 44.529 1.00 90.00 87 LEU A N 1
ATOM 647 C CA . LEU A 1 87 ? -27.525 -15.592 43.516 1.00 90.00 87 LEU A CA 1
ATOM 648 C C . LEU A 1 87 ? -28.483 -15.694 42.319 1.00 90.00 87 LEU A C 1
ATOM 650 O O . LEU A 1 87 ? -29.009 -14.675 41.890 1.00 90.00 87 LEU A O 1
ATOM 654 N N . ALA A 1 88 ? -28.855 -16.906 41.892 1.00 90.56 88 ALA A N 1
ATOM 655 C CA . ALA A 1 88 ? -29.873 -17.129 40.857 1.00 90.56 88 ALA A CA 1
ATOM 656 C C . ALA A 1 88 ? -31.288 -16.601 41.206 1.00 90.56 88 ALA A C 1
ATOM 658 O O . ALA A 1 88 ? -32.101 -16.403 40.310 1.00 90.56 88 ALA A O 1
ATOM 659 N N . GLN A 1 89 ? -31.596 -16.349 42.485 1.00 91.00 89 GLN A N 1
ATOM 660 C CA . GLN A 1 89 ? -32.855 -15.732 42.935 1.00 91.00 89 GLN A CA 1
ATOM 661 C C . GLN A 1 89 ? -32.720 -14.214 43.176 1.00 91.00 89 GLN A C 1
ATOM 663 O O . GLN A 1 89 ? -33.727 -13.513 43.188 1.00 91.00 89 GLN A O 1
ATOM 668 N N . VAL A 1 90 ? -31.498 -13.707 43.385 1.00 93.56 90 VAL A N 1
ATOM 669 C CA . VAL A 1 90 ? -31.218 -12.303 43.751 1.00 93.56 90 VAL A CA 1
ATOM 670 C C . VAL A 1 90 ? -30.762 -11.468 42.551 1.00 93.56 90 VAL A C 1
ATOM 672 O O . VAL A 1 90 ? -31.212 -10.337 42.394 1.00 93.56 90 VAL A O 1
ATOM 675 N N . VAL A 1 91 ? -29.889 -12.010 41.699 1.00 95.38 91 VAL A N 1
ATOM 676 C CA . VAL A 1 91 ? -29.233 -11.283 40.600 1.00 95.38 91 VAL A CA 1
ATOM 677 C C . VAL A 1 91 ? -30.184 -11.017 39.420 1.00 95.38 91 VAL A C 1
ATOM 679 O O . VAL A 1 91 ? -30.293 -9.851 39.038 1.00 95.38 91 VAL A O 1
ATOM 682 N N . PRO A 1 92 ? -30.944 -11.994 38.872 1.00 95.31 92 PRO A N 1
ATOM 683 C CA . PRO A 1 92 ? -31.814 -11.738 37.716 1.00 95.31 92 PRO A CA 1
ATOM 684 C C . PRO A 1 92 ? -32.897 -10.657 37.926 1.00 95.31 92 PRO A C 1
ATOM 686 O O . PRO A 1 92 ? -33.087 -9.844 37.021 1.00 95.31 92 PRO A O 1
ATOM 689 N N . PRO A 1 93 ? -33.567 -10.550 39.095 1.00 94.69 93 PRO A N 1
ATOM 690 C CA . PRO A 1 93 ? -34.502 -9.450 39.356 1.00 94.69 93 PRO A CA 1
ATOM 691 C C . PRO A 1 93 ? -33.846 -8.063 39.394 1.00 94.69 93 PRO A C 1
ATOM 693 O O . PRO A 1 93 ? -34.497 -7.081 39.051 1.00 94.69 93 PRO A O 1
ATOM 696 N N . ILE A 1 94 ? -32.571 -7.965 39.795 1.00 97.25 94 ILE A N 1
ATOM 697 C CA . ILE A 1 94 ? -31.813 -6.703 39.754 1.00 97.25 94 ILE A CA 1
ATOM 698 C C . ILE A 1 94 ? -31.389 -6.397 38.310 1.00 97.25 94 ILE A C 1
ATOM 700 O O . ILE A 1 94 ? -31.573 -5.268 37.860 1.00 97.25 94 ILE A O 1
ATOM 704 N N . LEU A 1 95 ? -30.904 -7.401 37.564 1.00 95.69 95 LEU A N 1
ATOM 705 C CA . LEU A 1 95 ? -30.551 -7.275 36.142 1.00 95.69 95 LEU A CA 1
ATOM 706 C C . LEU A 1 95 ? -31.722 -6.746 35.301 1.00 95.69 95 LEU A C 1
ATOM 708 O O . LEU A 1 95 ? -31.532 -5.852 34.479 1.00 95.69 95 LEU A O 1
ATOM 712 N N . ALA A 1 96 ? -32.941 -7.242 35.534 1.00 94.31 96 ALA A N 1
ATOM 713 C CA . ALA A 1 96 ? -34.138 -6.785 34.826 1.00 94.31 96 ALA A CA 1
ATOM 714 C C . ALA A 1 96 ? -34.411 -5.275 35.008 1.00 94.31 96 ALA A C 1
ATOM 716 O O . ALA A 1 96 ? -34.897 -4.615 34.090 1.00 94.31 96 ALA A O 1
ATOM 717 N N . CYS A 1 97 ? -34.048 -4.708 36.162 1.00 96.25 97 CYS A N 1
ATOM 718 C CA . CYS A 1 97 ? -34.212 -3.286 36.467 1.00 96.25 97 CYS A CA 1
ATOM 719 C C . CYS A 1 97 ? -33.140 -2.381 35.832 1.00 96.25 97 CYS A C 1
ATOM 721 O O . CYS A 1 97 ? -33.299 -1.161 35.851 1.00 96.25 97 CYS A O 1
ATOM 723 N N . PHE A 1 98 ? -32.077 -2.928 35.229 1.00 96.06 98 PHE A N 1
ATOM 724 C CA . PHE A 1 98 ? -31.098 -2.121 34.490 1.00 96.06 98 PHE A CA 1
ATOM 725 C C . PHE A 1 98 ? -31.674 -1.489 33.215 1.00 96.06 98 PHE A C 1
ATOM 727 O O . PHE A 1 98 ? -31.193 -0.447 32.784 1.00 96.06 98 PHE A O 1
ATOM 734 N N . ALA A 1 99 ? -32.728 -2.063 32.633 1.00 94.50 99 ALA A N 1
ATOM 735 C CA . ALA A 1 99 ? -33.428 -1.498 31.476 1.00 94.50 99 ALA A CA 1
ATOM 736 C C . ALA A 1 99 ? -34.726 -0.749 31.854 1.00 94.50 99 ALA A C 1
ATOM 738 O O . ALA A 1 99 ? -35.570 -0.506 30.992 1.00 94.50 99 ALA A O 1
ATOM 739 N N . ASP A 1 100 ? -34.926 -0.405 33.133 1.00 96.62 100 ASP A N 1
ATOM 740 C CA . ASP A 1 100 ? -36.177 0.210 33.594 1.00 96.62 100 ASP A CA 1
ATOM 741 C C . ASP A 1 100 ? -36.402 1.612 32.996 1.00 96.62 100 ASP A C 1
ATOM 743 O O . ASP A 1 100 ? -35.461 2.406 32.938 1.00 96.62 100 ASP A O 1
ATOM 747 N N . PRO A 1 101 ? -37.634 1.991 32.610 1.00 94.31 101 PRO A N 1
ATOM 748 C CA . PRO A 1 101 ? -37.913 3.348 32.139 1.00 94.31 101 PRO A CA 1
ATOM 749 C C . PRO A 1 101 ? -37.681 4.444 33.200 1.00 94.31 101 PRO A C 1
ATOM 751 O O . PRO A 1 101 ? -37.307 5.558 32.832 1.00 94.31 101 PRO A O 1
ATOM 754 N N . ASP A 1 102 ? -37.860 4.180 34.504 1.00 95.12 102 ASP A N 1
ATOM 755 C CA . ASP A 1 102 ? -37.567 5.164 35.559 1.00 95.12 102 ASP A CA 1
ATOM 756 C C . ASP A 1 102 ? -36.069 5.157 35.890 1.00 95.12 102 ASP A C 1
ATOM 758 O O . ASP A 1 102 ? -35.522 4.209 36.454 1.00 95.12 102 ASP A O 1
ATOM 762 N N . THR A 1 103 ? -35.416 6.276 35.590 1.00 95.69 103 THR A N 1
ATOM 763 C CA . THR A 1 103 ? -34.007 6.559 35.882 1.00 95.69 103 THR A CA 1
ATOM 764 C C . THR A 1 103 ? -33.587 6.209 37.313 1.00 95.69 103 THR A C 1
ATOM 766 O O . THR A 1 103 ? -32.490 5.697 37.528 1.00 95.69 103 THR A O 1
ATOM 769 N N . ARG A 1 104 ? -34.453 6.421 38.312 1.00 94.31 104 ARG A N 1
ATOM 770 C CA . ARG A 1 104 ? -34.127 6.090 39.709 1.00 94.31 104 ARG A CA 1
ATOM 771 C C . ARG A 1 104 ? -34.100 4.586 39.945 1.00 94.31 104 ARG A C 1
ATOM 773 O O . ARG A 1 104 ? -33.282 4.131 40.734 1.00 94.31 104 ARG A O 1
ATOM 780 N N . VAL A 1 105 ? -34.948 3.824 39.255 1.00 96.19 105 VAL A N 1
ATOM 781 C CA . VAL A 1 105 ? -34.942 2.356 39.332 1.00 96.19 105 VAL A CA 1
ATOM 782 C C . VAL A 1 105 ? -33.643 1.819 38.728 1.00 96.19 105 VAL A C 1
ATOM 784 O O . VAL A 1 105 ? -33.002 0.982 39.359 1.00 96.19 105 VAL A O 1
ATOM 787 N N . ARG A 1 106 ? -33.182 2.370 37.592 1.00 97.12 106 ARG A N 1
ATOM 788 C CA . ARG A 1 106 ? -31.866 2.028 37.013 1.00 97.12 106 ARG A CA 1
ATOM 789 C C . ARG A 1 106 ? -30.710 2.363 37.964 1.00 97.12 106 ARG A C 1
ATOM 791 O O . ARG A 1 106 ? -29.855 1.515 38.201 1.00 97.12 106 ARG A O 1
ATOM 798 N N . TYR A 1 107 ? -30.723 3.545 38.588 1.00 96.69 107 TYR A N 1
ATOM 799 C CA . TYR A 1 107 ? -29.729 3.931 39.601 1.00 96.69 107 TYR A CA 1
ATOM 800 C C . TYR A 1 107 ? -29.699 2.964 40.798 1.00 96.69 107 TYR A C 1
ATOM 802 O O . TYR A 1 107 ? -28.640 2.445 41.153 1.00 96.69 107 TYR A O 1
ATOM 810 N N . TYR A 1 108 ? -30.861 2.670 41.393 1.00 96.06 108 TYR A N 1
ATOM 811 C CA . TYR A 1 108 ? -30.948 1.733 42.515 1.00 96.06 108 TYR A CA 1
ATOM 812 C C . TYR A 1 108 ? -30.607 0.295 42.109 1.00 96.06 108 TYR A C 1
ATOM 814 O O . TYR A 1 108 ? -30.160 -0.471 42.962 1.00 96.06 108 TYR A O 1
ATOM 822 N N . ALA A 1 109 ? -30.761 -0.088 40.838 1.00 97.62 109 ALA A N 1
ATOM 823 C CA . ALA A 1 109 ? -30.286 -1.375 40.340 1.00 97.62 109 ALA A CA 1
ATOM 824 C C . ALA A 1 109 ? -28.749 -1.433 40.344 1.00 97.62 109 ALA A C 1
ATOM 826 O O . ALA A 1 109 ? -28.192 -2.422 40.823 1.00 97.62 109 ALA A O 1
ATOM 827 N N . CYS A 1 110 ? -28.061 -0.358 39.931 1.00 97.75 110 CYS A N 1
ATOM 828 C CA . CYS A 1 110 ? -26.597 -0.253 40.023 1.00 97.75 110 CYS A CA 1
ATOM 829 C C . CYS A 1 110 ? -26.118 -0.340 41.476 1.00 97.75 110 CYS A C 1
ATOM 831 O O . CYS A 1 110 ? -25.267 -1.169 41.796 1.00 97.75 110 CYS A O 1
ATOM 833 N N . GLU A 1 111 ? -26.712 0.455 42.371 1.00 96.12 111 GLU A N 1
ATOM 834 C CA . GLU A 1 111 ? -26.384 0.448 43.804 1.00 96.12 111 GLU A CA 1
ATOM 835 C C . GLU A 1 111 ? -26.633 -0.932 44.441 1.00 96.12 111 GLU A C 1
ATOM 837 O O . GLU A 1 111 ? -25.820 -1.430 45.227 1.00 96.12 111 GLU A O 1
ATOM 842 N N . SER A 1 112 ? -27.736 -1.590 44.078 1.00 96.94 112 SER A N 1
ATOM 843 C CA . SER A 1 112 ? -28.083 -2.909 44.614 1.00 96.94 112 SER A CA 1
ATOM 844 C C . SER A 1 112 ? -27.135 -3.992 44.109 1.00 96.94 112 SER A C 1
ATOM 846 O O . SER A 1 112 ? -26.648 -4.784 44.914 1.00 96.94 112 SER A O 1
ATOM 848 N N . MET A 1 113 ? -26.806 -4.001 42.812 1.00 97.94 113 MET A N 1
ATOM 849 C CA . MET A 1 113 ? -25.846 -4.952 42.246 1.00 97.94 113 MET A CA 1
ATOM 850 C C . MET A 1 113 ? -24.439 -4.748 42.821 1.00 97.94 113 MET A C 1
ATOM 852 O O . MET A 1 113 ? -23.771 -5.723 43.153 1.00 97.94 113 MET A O 1
ATOM 856 N N . TYR A 1 114 ? -24.011 -3.498 43.022 1.00 97.75 114 TYR A N 1
ATOM 857 C CA . TYR A 1 114 ? -22.734 -3.167 43.661 1.00 97.75 114 TYR A CA 1
ATOM 858 C C . TYR A 1 114 ? -22.658 -3.726 45.092 1.00 97.75 114 TYR A C 1
ATOM 860 O O . TYR A 1 114 ? -21.678 -4.371 45.472 1.00 97.75 114 TYR A O 1
ATOM 868 N N . ASN A 1 115 ? -23.725 -3.567 45.880 1.00 96.06 115 ASN A N 1
ATOM 869 C CA . ASN A 1 115 ? -23.796 -4.135 47.227 1.00 96.06 115 ASN A CA 1
ATOM 870 C C . ASN A 1 115 ? -23.829 -5.676 47.226 1.00 96.06 115 ASN A C 1
ATOM 872 O O . ASN A 1 115 ? -23.158 -6.291 48.055 1.00 96.06 115 ASN A O 1
ATOM 876 N N . VAL A 1 116 ? -24.532 -6.311 46.277 1.00 96.12 116 VAL A N 1
ATOM 877 C CA . VAL A 1 116 ? -24.485 -7.773 46.077 1.00 96.12 116 VAL A CA 1
ATOM 878 C C . VAL A 1 116 ? -23.062 -8.228 45.726 1.00 96.12 116 VAL A C 1
ATOM 880 O O . VAL A 1 116 ? -22.556 -9.168 46.339 1.00 96.12 116 VAL A O 1
ATOM 883 N N . GLY A 1 117 ? -22.378 -7.536 44.809 1.00 95.44 117 GLY A N 1
ATOM 884 C CA . GLY A 1 117 ? -21.008 -7.846 44.384 1.00 95.44 117 GLY A CA 1
ATOM 885 C C . GLY A 1 117 ? -19.976 -7.726 45.500 1.00 95.44 117 GLY A C 1
ATOM 886 O O . GLY A 1 117 ? -19.146 -8.620 45.655 1.00 95.44 117 GLY A O 1
ATOM 887 N N . LYS A 1 118 ? -20.087 -6.709 46.366 1.00 95.75 118 LYS A N 1
ATOM 888 C CA . LYS A 1 118 ? -19.232 -6.575 47.559 1.00 95.75 118 LYS A CA 1
ATOM 889 C C . LYS A 1 118 ? -19.323 -7.773 48.510 1.00 95.75 118 LYS A C 1
ATOM 891 O O . LYS A 1 118 ? -18.357 -8.052 49.219 1.00 95.75 118 LYS A O 1
ATOM 896 N N . VAL A 1 119 ? -20.463 -8.469 48.542 1.00 94.44 119 VAL A N 1
ATOM 897 C CA . VAL A 1 119 ? -20.673 -9.658 49.384 1.00 94.44 119 VAL A CA 1
ATOM 898 C C . VAL A 1 119 ? -20.314 -10.953 48.647 1.00 94.44 119 VAL A C 1
ATOM 900 O O . VAL A 1 119 ? -19.687 -11.833 49.235 1.00 94.44 119 VAL A O 1
ATOM 903 N N . ALA A 1 120 ? -20.705 -11.084 47.379 1.00 91.94 120 ALA A N 1
ATOM 904 C CA . ALA A 1 120 ? -20.529 -12.301 46.586 1.00 91.94 120 ALA A CA 1
ATOM 905 C C . ALA A 1 120 ? -19.110 -12.472 46.010 1.00 91.94 120 ALA A C 1
ATOM 907 O O . ALA A 1 120 ? -18.660 -13.605 45.827 1.00 91.94 120 ALA A O 1
ATOM 908 N N . ARG A 1 121 ? -18.405 -11.365 45.726 1.00 91.31 121 ARG A N 1
ATOM 909 C CA . ARG A 1 121 ? -17.118 -11.325 45.007 1.00 91.31 121 ARG A CA 1
ATOM 910 C C . ARG A 1 121 ? -17.108 -12.292 43.818 1.00 91.31 121 ARG A C 1
ATOM 912 O O . ARG A 1 121 ? -17.986 -12.195 42.964 1.00 91.31 121 ARG A O 1
ATOM 919 N N . ARG A 1 122 ? -16.170 -13.248 43.786 1.00 86.94 122 ARG A N 1
ATOM 920 C CA . ARG A 1 122 ? -16.003 -14.242 42.713 1.00 86.94 122 ARG A CA 1
ATOM 921 C C . ARG A 1 122 ? -17.301 -14.932 42.309 1.00 86.94 122 ARG A C 1
ATOM 923 O O . ARG A 1 122 ? -17.511 -15.167 41.131 1.00 86.94 122 ARG A O 1
ATOM 930 N N . ASP A 1 123 ? -18.179 -15.244 43.262 1.00 88.00 123 ASP A N 1
ATOM 931 C CA . ASP A 1 123 ? -19.371 -16.045 42.985 1.00 88.00 123 ASP A CA 1
ATOM 932 C C . ASP A 1 123 ? -20.415 -15.254 42.166 1.00 88.00 123 ASP A C 1
ATOM 934 O O . ASP A 1 123 ? -21.307 -15.857 41.574 1.00 88.00 123 ASP A O 1
ATOM 938 N N . LEU A 1 124 ? -20.266 -13.923 42.050 1.00 91.62 124 LEU A N 1
ATOM 939 C CA . LEU A 1 124 ? -21.035 -13.086 41.123 1.00 91.62 124 LEU A CA 1
ATOM 940 C C . LEU A 1 124 ? -20.641 -13.299 39.649 1.00 91.62 124 LEU A C 1
ATOM 942 O O . LEU A 1 124 ? -21.482 -13.104 38.775 1.00 91.62 124 LEU A O 1
ATOM 946 N N . LEU A 1 125 ? -19.400 -13.716 39.358 1.00 89.81 125 LEU A N 1
ATOM 947 C CA . LEU A 1 125 ? -18.872 -13.817 37.987 1.00 89.81 125 LEU A CA 1
ATOM 948 C C . LEU A 1 125 ? -19.581 -14.877 37.122 1.00 89.81 125 LEU A C 1
ATOM 950 O O . LEU A 1 125 ? -19.494 -14.821 35.899 1.00 89.81 125 LEU A O 1
ATOM 954 N N . VAL A 1 126 ? -20.385 -15.758 37.731 1.00 87.50 126 VAL A N 1
ATOM 955 C CA . VAL A 1 126 ? -21.325 -16.647 37.019 1.00 87.50 126 VAL A CA 1
ATOM 956 C C . VAL A 1 126 ? -22.305 -15.856 36.133 1.00 87.50 126 VAL A C 1
ATOM 958 O O . VAL A 1 126 ? -22.757 -16.378 35.122 1.00 87.50 126 VAL A O 1
ATOM 961 N N . PHE A 1 127 ? -22.588 -14.596 36.486 1.00 91.75 127 PHE A N 1
ATOM 962 C CA . PHE A 1 127 ? -23.437 -13.658 35.739 1.00 91.75 127 PHE A CA 1
ATOM 963 C C . PHE A 1 127 ? -22.622 -12.567 35.016 1.00 91.75 127 PHE A C 1
ATOM 965 O O . PHE A 1 127 ? -23.144 -11.488 34.730 1.00 91.75 127 PHE A O 1
ATOM 972 N N . PHE A 1 128 ? -21.316 -12.781 34.796 1.00 93.00 128 PHE A N 1
ATOM 973 C CA . PHE A 1 128 ? -20.423 -11.752 34.253 1.00 93.00 128 PHE A CA 1
ATOM 974 C C . PHE A 1 128 ? -20.893 -11.234 32.891 1.00 93.00 128 PHE A C 1
ATOM 976 O O . PHE A 1 128 ? -20.958 -10.023 32.704 1.00 93.00 128 PHE A O 1
ATOM 983 N N . ASN A 1 129 ? -21.268 -12.129 31.972 1.00 93.06 129 ASN A N 1
ATOM 984 C CA . ASN A 1 129 ? -21.710 -11.757 30.628 1.00 93.06 129 ASN A CA 1
ATOM 985 C C . ASN A 1 129 ? -22.959 -10.857 30.679 1.00 93.06 129 ASN A C 1
ATOM 987 O O . ASN A 1 129 ? -23.010 -9.826 30.014 1.00 93.06 129 ASN A O 1
ATOM 991 N N . GLU A 1 130 ? -23.945 -11.209 31.503 1.00 94.19 130 GLU A N 1
ATOM 992 C CA . GLU A 1 130 ? -25.198 -10.470 31.665 1.00 94.19 130 GLU A CA 1
ATOM 993 C C . GLU A 1 130 ? -24.989 -9.115 32.361 1.00 94.19 130 GLU A C 1
ATOM 995 O O . GLU A 1 130 ? -25.601 -8.116 31.976 1.00 94.19 130 GLU A O 1
ATOM 1000 N N . ILE A 1 131 ? -24.111 -9.063 33.370 1.00 95.62 131 ILE A N 1
ATOM 1001 C CA . ILE A 1 131 ? -23.748 -7.822 34.066 1.00 95.62 131 ILE A CA 1
ATOM 1002 C C . ILE A 1 131 ? -22.976 -6.896 33.121 1.00 95.62 131 ILE A C 1
ATOM 1004 O O . ILE A 1 131 ? -23.333 -5.726 33.004 1.00 95.62 131 ILE A O 1
ATOM 1008 N N . PHE A 1 132 ? -21.965 -7.406 32.415 1.00 96.62 132 PHE A N 1
ATOM 1009 C CA . PHE A 1 132 ? -21.176 -6.651 31.442 1.00 96.62 132 PHE A CA 1
ATOM 1010 C C . PHE A 1 132 ? -22.064 -6.062 30.340 1.00 96.62 132 PHE A C 1
ATOM 1012 O O . PHE A 1 132 ? -22.010 -4.862 30.075 1.00 96.62 132 PHE A O 1
ATOM 1019 N N . ASP A 1 133 ? -22.926 -6.886 29.737 1.00 95.62 133 ASP A N 1
ATOM 1020 C CA . ASP A 1 133 ? -23.843 -6.474 28.674 1.00 95.62 133 ASP A CA 1
ATOM 1021 C C . ASP A 1 133 ? -24.794 -5.358 29.144 1.00 95.62 133 ASP A C 1
ATOM 1023 O O . ASP A 1 133 ? -24.965 -4.348 28.456 1.00 95.62 133 ASP A O 1
ATOM 1027 N N . ALA A 1 134 ? -25.350 -5.476 30.354 1.00 96.06 134 ALA A N 1
ATOM 1028 C CA . ALA A 1 134 ? -26.187 -4.436 30.943 1.00 96.06 134 ALA A CA 1
ATOM 1029 C C . ALA A 1 134 ? -25.414 -3.144 31.269 1.00 96.06 134 ALA A C 1
ATOM 1031 O O . ALA A 1 134 ? -25.872 -2.056 30.910 1.00 96.06 134 ALA A O 1
ATOM 1032 N N . VAL A 1 135 ? -24.236 -3.239 31.895 1.00 97.19 135 VAL A N 1
ATOM 1033 C CA . VAL A 1 135 ? -23.411 -2.067 32.236 1.00 97.19 135 VAL A CA 1
ATOM 1034 C C . VAL A 1 135 ? -22.927 -1.351 30.971 1.00 97.19 135 VAL A C 1
ATOM 1036 O O . VAL A 1 135 ? -22.966 -0.122 30.936 1.00 97.19 135 VAL A O 1
ATOM 1039 N N . SER A 1 136 ? -22.617 -2.079 29.889 1.00 96.06 136 SER A N 1
ATOM 1040 C CA . SER A 1 136 ? -22.217 -1.504 28.592 1.00 96.06 136 SER A CA 1
ATOM 1041 C C . SER A 1 136 ? -23.251 -0.538 27.983 1.00 96.06 136 SER A C 1
ATOM 1043 O O . SER A 1 136 ? -22.894 0.377 27.232 1.00 96.06 136 SER A O 1
ATOM 1045 N N . ARG A 1 137 ? -24.534 -0.702 28.342 1.00 94.75 137 ARG A N 1
ATOM 1046 C CA . ARG A 1 137 ? -25.632 0.216 28.002 1.00 94.75 137 ARG A CA 1
ATOM 1047 C C . ARG A 1 137 ? -25.787 1.355 29.014 1.00 94.75 137 ARG A C 1
ATOM 1049 O O . ARG A 1 137 ? -26.011 2.492 28.613 1.00 94.75 137 ARG A O 1
ATOM 1056 N N . LEU A 1 138 ? -25.643 1.075 30.309 1.00 96.06 138 LEU A N 1
ATOM 1057 C CA . LEU A 1 138 ? -25.804 2.058 31.392 1.00 96.06 138 LEU A CA 1
ATOM 1058 C C . LEU A 1 138 ? -24.713 3.139 31.415 1.00 96.06 138 LEU A C 1
ATOM 1060 O O . LEU A 1 138 ? -24.994 4.284 31.763 1.00 96.06 138 LEU A O 1
ATOM 1064 N N . VAL A 1 139 ? -23.487 2.834 30.983 1.00 95.56 139 VAL A N 1
ATOM 1065 C CA . VAL A 1 139 ? -22.441 3.863 30.797 1.00 95.56 139 VAL A CA 1
ATOM 1066 C C . VAL A 1 139 ? -22.802 4.892 29.717 1.00 95.56 139 VAL A C 1
ATOM 1068 O O . VAL A 1 139 ? -22.275 6.002 29.712 1.00 95.56 139 VAL A O 1
ATOM 1071 N N . ALA A 1 140 ? -23.745 4.561 28.831 1.00 94.94 140 ALA A N 1
ATOM 1072 C CA . ALA A 1 140 ? -24.295 5.449 27.813 1.00 94.94 140 ALA A CA 1
ATOM 1073 C C . ALA A 1 140 ? -25.647 6.086 28.208 1.00 94.94 140 ALA A C 1
ATOM 1075 O O . ALA A 1 140 ? -26.245 6.768 27.374 1.00 94.94 140 ALA A O 1
ATOM 1076 N N . ASP A 1 141 ? -26.117 5.920 29.454 1.00 96.88 141 ASP A N 1
ATOM 1077 C CA . ASP A 1 141 ? -27.411 6.452 29.913 1.00 96.88 141 ASP A CA 1
ATOM 1078 C C . ASP A 1 141 ? -27.510 7.982 29.753 1.00 96.88 141 ASP A C 1
ATOM 1080 O O . ASP A 1 141 ? -26.513 8.711 29.774 1.00 96.88 141 ASP A O 1
ATOM 1084 N N . LEU A 1 142 ? -28.729 8.491 29.591 1.00 94.19 142 LEU A N 1
ATOM 1085 C CA . LEU A 1 142 ? -28.977 9.930 29.501 1.00 94.19 142 LEU A CA 1
ATOM 1086 C C . LEU A 1 142 ? -28.806 10.625 30.862 1.00 94.19 142 LEU A C 1
ATOM 1088 O O . LEU A 1 142 ? -28.497 11.814 30.898 1.00 94.19 142 LEU A O 1
ATOM 1092 N N . ASP A 1 143 ? -28.975 9.899 31.970 1.00 96.62 143 ASP A N 1
ATOM 1093 C CA . ASP A 1 143 ? -28.820 10.432 33.320 1.00 96.62 143 ASP A CA 1
ATOM 1094 C C . ASP A 1 143 ? -27.411 10.226 33.900 1.00 96.62 143 ASP A C 1
ATOM 1096 O O . ASP A 1 143 ? -26.848 9.129 33.907 1.00 96.62 143 ASP A O 1
ATOM 1100 N N . ILE A 1 144 ? -26.859 11.308 34.452 1.00 94.69 144 ILE A N 1
ATOM 1101 C CA . ILE A 1 144 ? -25.509 11.344 35.028 1.00 94.69 144 ILE A CA 1
ATOM 1102 C C . ILE A 1 144 ? -25.420 10.509 36.316 1.00 94.69 144 ILE A C 1
ATOM 1104 O O . ILE A 1 144 ? -24.392 9.890 36.577 1.00 94.69 144 ILE A O 1
ATOM 1108 N N . SER A 1 145 ? -26.485 10.435 37.117 1.00 94.69 145 SER A N 1
ATOM 1109 C CA . SER A 1 145 ? -26.495 9.635 38.350 1.00 94.69 145 SER A CA 1
ATOM 1110 C C . SER A 1 145 ? -26.447 8.145 38.022 1.00 94.69 145 SER A C 1
ATOM 1112 O O . SER A 1 145 ? -25.687 7.411 38.654 1.00 94.69 145 SER A O 1
ATOM 1114 N N . VAL A 1 146 ? -27.210 7.702 37.014 1.00 97.06 146 VAL A N 1
ATOM 1115 C CA . VAL A 1 146 ? -27.169 6.314 36.519 1.00 97.06 146 VAL A CA 1
ATOM 1116 C C . VAL A 1 146 ? -25.782 5.972 35.978 1.00 97.06 146 VAL A C 1
ATOM 1118 O O . VAL A 1 146 ? -25.237 4.943 36.373 1.00 97.06 146 VAL A O 1
ATOM 1121 N N . LYS A 1 147 ? -25.174 6.856 35.174 1.00 96.06 147 LYS A N 1
ATOM 1122 C CA . LYS A 1 147 ? -23.784 6.717 34.706 1.00 96.06 147 LYS A CA 1
ATOM 1123 C C . LYS A 1 147 ? -22.788 6.555 35.854 1.00 96.06 147 LYS A C 1
ATOM 1125 O O . LYS A 1 147 ? -22.038 5.586 35.865 1.00 96.06 147 LYS A O 1
ATOM 1130 N N . ASN A 1 148 ? -22.831 7.435 36.855 1.00 95.06 148 ASN A N 1
ATOM 1131 C CA . ASN A 1 148 ? -21.953 7.357 38.028 1.00 95.06 148 ASN A CA 1
ATOM 1132 C C . ASN A 1 148 ? -22.170 6.053 38.825 1.00 95.06 148 ASN A C 1
ATOM 1134 O O . ASN A 1 148 ? -21.218 5.448 39.313 1.00 95.06 148 ASN A O 1
ATOM 1138 N N . GLY A 1 149 ? -23.420 5.592 38.951 1.00 95.69 149 GLY A N 1
ATOM 1139 C CA . GLY A 1 149 ? -23.739 4.307 39.582 1.00 95.69 149 GLY A CA 1
ATOM 1140 C C . GLY A 1 149 ? -23.216 3.107 38.786 1.00 95.69 149 GLY A C 1
ATOM 1141 O O . GLY A 1 149 ? -22.695 2.159 39.374 1.00 95.69 149 GLY A O 1
ATOM 1142 N N . ALA A 1 150 ? -23.319 3.158 37.457 1.00 97.38 150 ALA A N 1
ATOM 1143 C CA . ALA A 1 150 ? -22.789 2.143 36.554 1.00 97.38 150 ALA A CA 1
ATOM 1144 C C . ALA A 1 150 ? -21.254 2.105 36.571 1.00 97.38 150 ALA A C 1
ATOM 1146 O O . ALA A 1 150 ? -20.688 1.021 36.564 1.00 97.38 150 ALA A O 1
ATOM 1147 N N . GLU A 1 151 ? -20.585 3.256 36.675 1.00 95.81 151 GLU A N 1
ATOM 1148 C CA . GLU A 1 151 ? -19.126 3.357 36.798 1.00 95.81 151 GLU A CA 1
ATOM 1149 C C . GLU A 1 151 ? -18.604 2.760 38.120 1.00 95.81 151 GLU A C 1
ATOM 1151 O O . GLU A 1 151 ? -17.592 2.060 38.138 1.00 95.81 151 GLU A O 1
ATOM 1156 N N . LEU A 1 152 ? -19.302 2.979 39.241 1.00 96.00 152 LEU A N 1
ATOM 1157 C CA . LEU A 1 152 ? -18.945 2.344 40.519 1.00 96.00 152 LEU A CA 1
ATOM 1158 C C . LEU A 1 152 ? -19.114 0.818 40.475 1.00 96.00 152 LEU A C 1
ATOM 1160 O O . LEU A 1 152 ? -18.296 0.093 41.043 1.00 96.00 152 LEU A O 1
ATOM 1164 N N . LEU A 1 153 ? -20.158 0.333 39.797 1.00 97.56 153 LEU A N 1
ATOM 1165 C CA . LEU A 1 153 ? -20.355 -1.095 39.561 1.00 97.56 153 LEU A CA 1
ATOM 1166 C C . LEU A 1 153 ? -19.270 -1.661 38.635 1.00 97.56 153 LEU A C 1
ATOM 1168 O O . LEU A 1 153 ? -18.660 -2.663 38.982 1.00 97.56 153 LEU A O 1
ATOM 1172 N N . ASP A 1 154 ? -18.999 -1.002 37.509 1.00 97.50 154 ASP A N 1
ATOM 1173 C CA . ASP A 1 154 ? -17.959 -1.356 36.539 1.00 97.50 154 ASP A CA 1
ATOM 1174 C C . ASP A 1 154 ? -16.597 -1.579 37.208 1.00 97.50 154 ASP A C 1
ATOM 1176 O O . ASP A 1 154 ? -16.028 -2.666 37.098 1.00 97.50 154 ASP A O 1
ATOM 1180 N N . ARG A 1 155 ? -16.123 -0.593 37.982 1.00 97.00 155 ARG A N 1
ATOM 1181 C CA . ARG A 1 155 ? -14.863 -0.687 38.736 1.00 97.00 155 ARG A CA 1
ATOM 1182 C C . ARG A 1 155 ? -14.847 -1.893 39.680 1.00 97.00 155 ARG A C 1
ATOM 1184 O O . ARG A 1 155 ? -13.884 -2.647 39.673 1.00 97.00 155 ARG A O 1
ATOM 1191 N N . LEU A 1 156 ? -15.934 -2.137 40.420 1.00 96.94 156 LEU A N 1
ATOM 1192 C CA . LEU A 1 156 ? -16.031 -3.302 41.308 1.00 96.94 156 LEU A CA 1
ATOM 1193 C C . LEU A 1 156 ? -15.979 -4.635 40.543 1.00 96.94 156 LEU A C 1
ATOM 1195 O O . LEU A 1 156 ? -15.359 -5.581 41.023 1.00 96.94 156 LEU A O 1
ATOM 1199 N N . ILE A 1 157 ? -16.632 -4.748 39.381 1.00 95.62 157 ILE A N 1
ATOM 1200 C CA . ILE A 1 157 ? -16.553 -5.975 38.572 1.00 95.62 157 ILE A CA 1
ATOM 1201 C C . ILE A 1 157 ? -15.128 -6.147 38.027 1.00 95.62 157 ILE A C 1
ATOM 1203 O O . ILE A 1 157 ? -14.615 -7.262 38.090 1.00 95.62 157 ILE A O 1
ATOM 1207 N N . LYS A 1 158 ? -14.461 -5.073 37.572 1.00 94.69 158 LYS A N 1
ATOM 1208 C CA . LYS A 1 158 ? -13.042 -5.102 37.165 1.00 94.69 158 LYS A CA 1
ATOM 1209 C C . LYS A 1 158 ? -12.150 -5.606 38.301 1.00 94.69 158 LYS A C 1
ATOM 1211 O O . LYS A 1 158 ? -11.428 -6.578 38.098 1.00 94.69 158 LYS A O 1
ATOM 1216 N N . ASP A 1 159 ? -12.281 -5.044 39.504 1.00 93.56 159 ASP A N 1
ATOM 1217 C CA . ASP A 1 159 ? -11.540 -5.481 40.696 1.00 93.56 159 ASP A CA 1
ATOM 1218 C C . ASP A 1 159 ? -11.763 -6.981 40.982 1.00 93.56 159 ASP A C 1
ATOM 1220 O O . ASP A 1 159 ? -10.805 -7.739 41.135 1.00 93.56 159 ASP A O 1
ATOM 1224 N N . ILE A 1 160 ? -13.022 -7.444 40.985 1.00 91.81 160 ILE A N 1
ATOM 1225 C CA . ILE A 1 160 ? -13.364 -8.856 41.231 1.00 91.81 160 ILE A CA 1
ATOM 1226 C C . ILE A 1 160 ? -12.777 -9.777 40.147 1.00 91.81 160 ILE A C 1
ATOM 1228 O O . ILE A 1 160 ? -12.309 -10.868 40.482 1.00 91.81 160 ILE A O 1
ATOM 1232 N N . VAL A 1 161 ? -12.801 -9.374 38.871 1.00 90.19 161 VAL A N 1
ATOM 1233 C CA . VAL A 1 161 ? -12.212 -10.146 37.764 1.00 90.19 161 VAL A CA 1
ATOM 1234 C C . VAL A 1 161 ? -10.692 -10.216 37.920 1.00 90.19 161 VAL A C 1
ATOM 1236 O O . VAL A 1 161 ? -10.150 -11.320 37.920 1.00 90.19 161 VAL A O 1
ATOM 1239 N N . CYS A 1 162 ? -10.010 -9.092 38.149 1.00 87.62 162 CYS A N 1
ATOM 1240 C CA . CYS A 1 162 ? -8.558 -9.049 38.353 1.00 87.62 162 CYS A CA 1
ATOM 1241 C C . CYS A 1 162 ? -8.101 -9.883 39.565 1.00 87.62 162 CYS A C 1
ATOM 1243 O O . CYS A 1 162 ? -7.105 -10.598 39.474 1.00 87.62 162 CYS A O 1
ATOM 1245 N N . GLU A 1 163 ? -8.847 -9.861 40.677 1.00 84.81 163 GLU A N 1
ATOM 1246 C CA . GLU A 1 163 ? -8.560 -10.679 41.869 1.00 84.81 163 GLU A CA 1
ATOM 1247 C C . GLU A 1 163 ? -8.656 -12.200 41.613 1.00 84.81 163 GLU A C 1
ATOM 1249 O O . GLU A 1 163 ? -7.986 -12.976 42.297 1.00 84.81 163 GLU A O 1
ATOM 1254 N N . HIS A 1 164 ? -9.500 -12.654 40.673 1.00 77.44 164 HIS A N 1
ATOM 1255 C CA . HIS A 1 164 ? -9.905 -14.068 40.585 1.00 77.44 164 HIS A CA 1
ATOM 1256 C C . HIS A 1 164 ? -9.620 -14.761 39.242 1.00 77.44 164 HIS A C 1
ATOM 1258 O O . HIS A 1 164 ? -9.522 -15.990 39.219 1.00 77.44 164 HIS A O 1
ATOM 1264 N N . ALA A 1 165 ? -9.450 -14.032 38.136 1.00 66.06 165 ALA A N 1
ATOM 1265 C CA . ALA A 1 165 ? -9.217 -14.614 36.809 1.00 66.06 165 ALA A CA 1
ATOM 1266 C C . ALA A 1 165 ? -7.907 -15.424 36.741 1.00 66.06 165 ALA A C 1
ATOM 1268 O O . ALA A 1 165 ? -7.895 -16.535 36.204 1.00 66.06 165 ALA A O 1
ATOM 1269 N N . ALA A 1 166 ? -6.841 -14.937 37.387 1.00 56.41 166 ALA A N 1
ATOM 1270 C CA . ALA A 1 166 ? -5.554 -15.634 37.475 1.00 56.41 166 ALA A CA 1
ATOM 1271 C C . ALA A 1 166 ? -5.662 -17.028 38.135 1.00 56.41 166 ALA A C 1
ATOM 1273 O O . ALA A 1 166 ? -4.936 -17.951 37.766 1.00 56.41 166 ALA A O 1
ATOM 1274 N N . PHE A 1 167 ? -6.599 -17.213 39.076 1.00 53.03 167 PHE A N 1
ATOM 1275 C CA . PHE A 1 167 ? -6.825 -18.495 39.755 1.00 53.03 167 PHE A CA 1
ATOM 1276 C C . PHE A 1 167 ? -7.567 -19.513 38.869 1.00 53.03 167 PHE A C 1
ATOM 1278 O O . PHE A 1 167 ? -7.357 -20.720 38.991 1.00 53.03 167 PHE A O 1
ATOM 1285 N N . VAL A 1 168 ? -8.428 -19.046 37.956 1.00 50.31 168 VAL A N 1
ATOM 1286 C CA . VAL A 1 168 ? -9.194 -19.926 37.056 1.00 50.31 168 VAL A CA 1
ATOM 1287 C C . VAL A 1 168 ? -8.307 -20.480 35.936 1.00 50.31 168 VAL A C 1
ATOM 1289 O O . VAL A 1 168 ? -8.339 -21.686 35.683 1.00 50.31 168 VAL A O 1
ATOM 1292 N N . SER A 1 169 ? -7.459 -19.639 35.327 1.00 48.84 169 SER A N 1
ATOM 1293 C CA . SER A 1 169 ? -6.570 -20.049 34.223 1.00 48.84 169 SER A CA 1
ATOM 1294 C C . SER A 1 169 ? -5.606 -21.179 34.638 1.00 48.84 169 SER A C 1
ATOM 1296 O O . SER A 1 169 ? -5.441 -22.163 33.913 1.00 48.84 169 SER A O 1
ATOM 1298 N N . GLN A 1 170 ? -5.067 -21.127 35.867 1.00 46.50 170 GLN A N 1
ATOM 1299 C CA . GLN A 1 170 ? -4.189 -22.174 36.417 1.00 46.50 170 GLN A CA 1
ATOM 1300 C C . GLN A 1 170 ? -4.867 -23.554 36.509 1.00 46.50 170 GLN A C 1
ATOM 1302 O O . GLN A 1 170 ? -4.267 -24.565 36.137 1.00 46.50 170 GLN A O 1
ATOM 1307 N N . HIS A 1 171 ? -6.128 -23.618 36.948 1.00 44.47 171 HIS A N 1
ATOM 1308 C CA . HIS A 1 171 ? -6.872 -24.882 37.001 1.00 44.47 171 HIS A CA 1
ATOM 1309 C C . HIS A 1 171 ? -7.290 -25.387 35.613 1.00 44.47 171 HIS A C 1
ATOM 1311 O O . HIS A 1 171 ? -7.298 -26.597 35.378 1.00 44.47 171 HIS A O 1
ATOM 1317 N N . GLN A 1 172 ? -7.591 -24.481 34.682 1.00 45.97 172 GLN A N 1
ATOM 1318 C CA . GLN A 1 172 ? -7.977 -24.830 33.314 1.00 45.97 172 GLN A CA 1
ATOM 1319 C C . GLN A 1 172 ? -6.796 -25.458 32.545 1.00 45.97 172 GLN A C 1
ATOM 1321 O O . GLN A 1 172 ? -6.963 -26.487 31.886 1.00 45.97 172 GLN A O 1
ATOM 1326 N N . HIS A 1 173 ? -5.578 -24.940 32.740 1.00 43.78 173 HIS A N 1
ATOM 1327 C CA . HIS A 1 173 ? -4.341 -25.545 32.230 1.00 43.78 173 HIS A CA 1
ATOM 1328 C C . HIS A 1 173 ? -4.050 -26.932 32.841 1.00 43.78 173 HIS A C 1
ATOM 1330 O O . HIS A 1 173 ? -3.604 -27.844 32.142 1.00 43.78 173 HIS A O 1
ATOM 1336 N N . GLN A 1 174 ? -4.342 -27.129 34.133 1.00 38.59 174 GLN A N 1
ATOM 1337 C CA . GLN A 1 174 ? -4.106 -28.407 34.815 1.00 38.59 174 GLN A CA 1
ATOM 1338 C C . GLN A 1 174 ? -5.021 -29.537 34.300 1.00 38.59 174 GLN A C 1
ATOM 1340 O O . GLN A 1 174 ? -4.583 -30.683 34.199 1.00 38.59 174 GLN A O 1
ATOM 1345 N N . GLN A 1 175 ? -6.266 -29.233 33.912 1.00 39.91 175 GLN A N 1
ATOM 1346 C CA . GLN A 1 175 ? -7.180 -30.230 33.330 1.00 39.91 175 GLN A CA 1
ATOM 1347 C C . GLN A 1 175 ? -6.757 -30.676 31.917 1.00 39.91 175 GLN A C 1
ATOM 1349 O O . GLN A 1 175 ? -6.843 -31.865 31.598 1.00 39.91 175 GLN A O 1
ATOM 1354 N N . LEU A 1 176 ? -6.224 -29.762 31.096 1.00 40.56 176 LEU A N 1
ATOM 1355 C CA . LEU A 1 176 ? -5.715 -30.071 29.750 1.00 40.56 176 LEU A CA 1
ATOM 1356 C C . LEU A 1 176 ? -4.490 -31.009 29.780 1.00 40.56 176 LEU A C 1
ATOM 1358 O O . LEU A 1 176 ? -4.349 -31.882 28.917 1.00 40.56 176 LEU A O 1
ATOM 1362 N N . GLN A 1 177 ? -3.637 -30.900 30.805 1.00 35.81 177 GLN A N 1
ATOM 1363 C CA . GLN A 1 177 ? -2.514 -31.827 31.013 1.00 35.81 177 GLN A CA 1
ATOM 1364 C C . GLN A 1 177 ? -2.964 -33.231 31.455 1.00 35.81 177 GLN A C 1
ATOM 1366 O O . GLN A 1 177 ? -2.324 -34.222 31.110 1.00 35.81 177 GLN A O 1
ATOM 1371 N N . ILE A 1 178 ? -4.086 -33.350 32.172 1.00 38.09 178 ILE A N 1
ATOM 1372 C CA . ILE A 1 178 ? -4.612 -34.657 32.596 1.00 38.09 178 ILE A CA 1
ATOM 1373 C C . ILE A 1 178 ? -5.220 -35.408 31.399 1.00 38.09 178 ILE A C 1
ATOM 1375 O O . ILE A 1 178 ? -4.931 -36.591 31.217 1.00 38.09 178 ILE A O 1
ATOM 1379 N N . GLN A 1 179 ? -5.978 -34.732 30.527 1.00 33.12 179 GLN A N 1
ATOM 1380 C CA . GLN A 1 179 ? -6.558 -35.372 29.334 1.00 33.12 179 GLN A CA 1
ATOM 1381 C C . GLN A 1 179 ? -5.504 -35.835 28.315 1.00 33.12 179 GLN A C 1
ATOM 1383 O O . GLN A 1 179 ? -5.654 -36.902 27.721 1.00 33.12 179 GLN A O 1
ATOM 1388 N N . SER A 1 180 ? -4.404 -35.096 28.151 1.00 32.31 180 SER A N 1
ATOM 1389 C CA . SER A 1 180 ? -3.352 -35.427 27.175 1.00 32.31 180 SER A CA 1
ATOM 1390 C C . SER A 1 180 ? -2.494 -36.651 27.544 1.00 32.31 180 SER A C 1
ATOM 1392 O O . SER A 1 180 ? -1.761 -37.156 26.695 1.00 32.31 180 SER A O 1
ATOM 1394 N N . THR A 1 181 ? -2.636 -37.202 28.757 1.00 28.78 181 THR A N 1
ATOM 1395 C CA . THR A 1 181 ? -2.009 -38.483 29.151 1.00 28.78 181 THR A CA 1
ATOM 1396 C C . THR A 1 181 ? -2.888 -39.719 28.904 1.00 28.78 181 THR A C 1
ATOM 1398 O O . THR A 1 181 ? -2.391 -40.840 28.995 1.00 28.78 181 THR A O 1
ATOM 1401 N N . ALA A 1 182 ? -4.171 -39.544 28.559 1.00 29.80 182 ALA A N 1
ATOM 1402 C CA . ALA A 1 182 ? -5.147 -40.637 28.470 1.00 29.80 182 ALA A CA 1
ATOM 1403 C C . ALA A 1 182 ? -5.387 -41.197 27.050 1.00 29.80 182 ALA A C 1
ATOM 1405 O O . ALA A 1 182 ? -6.027 -42.239 26.912 1.00 29.80 182 ALA A O 1
ATOM 1406 N N . THR A 1 183 ? -4.887 -40.551 25.989 1.00 30.08 183 THR A N 1
ATOM 1407 C CA . THR A 1 183 ? -5.172 -40.939 24.591 1.00 30.08 183 THR A CA 1
ATOM 1408 C C . THR A 1 183 ? -3.917 -41.192 23.756 1.00 30.08 183 THR A C 1
ATOM 1410 O O . THR A 1 183 ? -3.581 -40.432 22.851 1.00 30.08 183 THR A O 1
ATOM 1413 N N . THR A 1 184 ? -3.262 -42.329 24.001 1.00 30.83 184 THR A N 1
ATOM 1414 C CA . THR 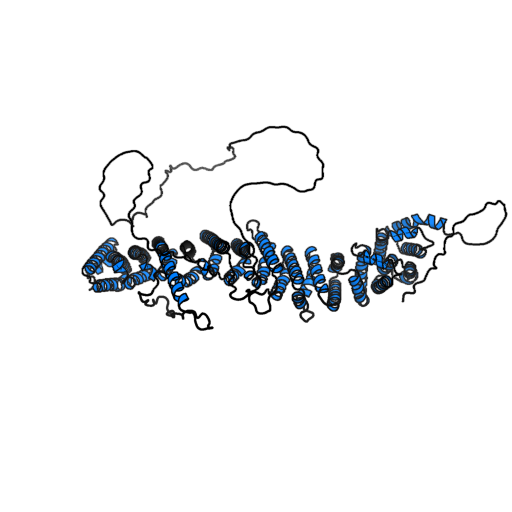A 1 184 ? -2.310 -42.958 23.067 1.00 30.83 184 THR A CA 1
ATOM 1415 C C . THR A 1 184 ? -2.873 -44.256 22.483 1.00 30.83 184 THR A C 1
ATOM 1417 O O . THR A 1 184 ? -2.330 -45.338 22.681 1.00 30.83 184 THR A O 1
ATOM 1420 N N . SER A 1 185 ? -3.974 -44.164 21.729 1.00 27.61 185 SER A N 1
ATOM 1421 C CA . SER A 1 185 ? -4.308 -45.125 20.660 1.00 27.61 185 SER A CA 1
ATOM 1422 C C . SER A 1 185 ? -5.495 -44.658 19.804 1.00 27.61 185 SER A C 1
ATOM 1424 O O . SER A 1 185 ? -6.360 -43.919 20.267 1.00 27.61 185 SER A O 1
ATOM 1426 N N . SER A 1 186 ? -5.543 -45.163 18.566 1.00 26.44 186 SER A N 1
ATOM 1427 C CA . SER A 1 186 ? -6.526 -44.891 17.499 1.00 26.44 186 SER A CA 1
ATOM 1428 C C . SER A 1 186 ? -6.376 -43.564 16.736 1.00 26.44 186 SER A C 1
ATOM 1430 O O . SER A 1 186 ? -5.707 -42.626 17.161 1.00 26.44 186 SER A O 1
ATOM 1432 N N . SER A 1 187 ? -6.890 -43.575 15.507 1.00 25.33 187 SER A N 1
ATOM 1433 C CA . SER A 1 187 ? -6.406 -42.792 14.367 1.00 25.33 187 SER A CA 1
ATOM 1434 C C . SER A 1 187 ? -7.474 -41.896 13.744 1.00 25.33 187 SER A C 1
ATOM 1436 O O . SER A 1 187 ? -8.632 -42.293 13.690 1.00 25.33 187 SER A O 1
ATOM 1438 N N . ALA A 1 188 ? -7.026 -40.804 13.116 1.00 28.28 188 ALA A N 1
ATOM 1439 C CA . ALA A 1 188 ? -7.698 -40.095 12.020 1.00 28.28 188 ALA A CA 1
ATOM 1440 C C . ALA A 1 188 ? -9.168 -39.678 12.249 1.00 28.28 188 ALA A C 1
ATOM 1442 O O . ALA A 1 188 ? -10.108 -40.404 11.933 1.00 28.28 188 ALA A O 1
ATOM 1443 N N . GLY A 1 189 ? -9.369 -38.429 12.668 1.00 23.41 189 GLY A N 1
ATOM 1444 C CA . GLY A 1 189 ? -10.683 -37.794 12.669 1.00 23.41 189 GLY A CA 1
ATOM 1445 C C . GLY A 1 189 ? -10.591 -36.317 13.031 1.00 23.41 189 GLY A C 1
ATOM 1446 O O . GLY A 1 189 ? -9.977 -35.971 14.033 1.00 23.41 189 GLY A O 1
ATOM 1447 N N . HIS A 1 190 ? -11.191 -35.470 12.194 1.00 26.59 190 HIS A N 1
ATOM 1448 C CA . HIS A 1 190 ? -11.367 -34.027 12.370 1.00 26.59 190 HIS A CA 1
ATOM 1449 C C . HIS A 1 190 ? -11.591 -33.611 13.832 1.00 26.59 190 HIS A C 1
ATOM 1451 O O . HIS A 1 190 ? -12.442 -34.191 14.511 1.00 26.59 190 HIS A O 1
ATOM 1457 N N . ALA A 1 191 ? -10.887 -32.564 14.277 1.00 24.69 191 ALA A N 1
ATOM 1458 C CA . ALA A 1 191 ? -11.118 -31.923 15.568 1.00 24.69 191 ALA A CA 1
ATOM 1459 C C . ALA A 1 191 ? -12.556 -31.382 15.619 1.00 24.69 191 ALA A C 1
ATOM 1461 O O . ALA A 1 191 ? -12.878 -30.325 15.080 1.00 24.69 191 ALA A O 1
ATOM 1462 N N . ARG A 1 192 ? -13.446 -32.171 16.219 1.00 21.91 192 ARG A N 1
ATOM 1463 C CA . ARG A 1 192 ? -14.867 -31.864 16.324 1.00 21.91 192 ARG A CA 1
ATOM 1464 C C . ARG A 1 192 ? -15.042 -30.914 17.501 1.00 21.91 192 ARG A C 1
ATOM 1466 O O . ARG A 1 192 ? -14.897 -31.336 18.647 1.00 21.91 192 ARG A O 1
ATOM 1473 N N . PHE A 1 193 ? -15.342 -29.649 17.212 1.00 26.89 193 PHE A N 1
ATOM 1474 C CA . PHE A 1 193 ? -15.796 -28.698 18.226 1.00 26.89 193 PHE A CA 1
ATOM 1475 C C . PHE A 1 193 ? -16.912 -29.338 19.076 1.00 26.89 193 PHE A C 1
ATOM 1477 O O . PHE A 1 193 ? -17.752 -30.055 18.512 1.00 26.89 193 PHE A O 1
ATOM 1484 N N . PRO A 1 194 ? -16.951 -29.108 20.403 1.00 27.72 194 PRO A N 1
ATOM 1485 C CA . PRO A 1 194 ? -18.094 -29.505 21.213 1.00 27.72 194 PRO A CA 1
ATOM 1486 C C . PRO A 1 194 ? -19.356 -28.885 20.612 1.00 27.72 194 PRO A C 1
ATOM 1488 O O . PRO A 1 194 ? -19.393 -27.685 20.347 1.00 27.72 194 PRO A O 1
ATOM 1491 N N . SER A 1 195 ? -20.364 -29.715 20.351 1.00 24.66 195 SER A N 1
ATOM 1492 C CA . SER A 1 195 ? -21.616 -29.297 19.719 1.00 24.66 195 SER A CA 1
ATOM 1493 C C . SER A 1 195 ? -22.282 -28.156 20.486 1.00 24.66 195 SER A C 1
ATOM 1495 O O . SER A 1 195 ? -22.398 -28.233 21.710 1.00 24.66 195 SER A O 1
ATOM 1497 N N . GLU A 1 196 ? -22.755 -27.146 19.753 1.00 23.72 196 GLU A N 1
ATOM 1498 C CA . GLU A 1 196 ? -23.454 -25.978 20.293 1.00 23.72 196 GLU A CA 1
ATOM 1499 C C . GLU A 1 196 ? -24.560 -26.370 21.291 1.00 23.72 196 GLU A C 1
ATOM 1501 O O . GLU A 1 196 ? -25.460 -27.142 20.939 1.00 23.72 196 GLU A O 1
ATOM 1506 N N . PRO A 1 197 ? -24.582 -25.804 22.511 1.00 28.91 197 PRO A N 1
ATOM 1507 C CA . PRO A 1 197 ? -25.822 -25.698 23.258 1.00 28.91 197 PRO A CA 1
ATOM 1508 C C . PRO A 1 197 ? -26.686 -24.632 22.572 1.00 28.91 197 PRO A C 1
ATOM 1510 O O . PRO A 1 197 ? -26.331 -23.455 22.550 1.00 28.91 197 PRO A O 1
ATOM 1513 N N . ALA A 1 198 ? -27.807 -25.054 21.985 1.00 24.50 198 ALA A N 1
ATOM 1514 C CA . ALA A 1 198 ? -28.684 -24.180 21.211 1.00 24.50 198 ALA A CA 1
ATOM 1515 C C . ALA A 1 198 ? -29.129 -22.938 22.008 1.00 24.50 198 ALA A C 1
ATOM 1517 O O . ALA A 1 198 ? -29.678 -23.052 23.107 1.00 24.50 198 ALA A O 1
ATOM 1518 N N . PHE A 1 199 ? -28.946 -21.752 21.421 1.00 28.72 199 PHE A N 1
ATOM 1519 C CA . PHE A 1 199 ? -29.519 -20.515 21.948 1.00 28.72 199 PHE A CA 1
ATOM 1520 C C . PHE A 1 199 ? -31.057 -20.594 21.936 1.00 28.72 199 PHE A C 1
ATOM 1522 O O . PHE A 1 199 ? -31.636 -20.965 20.909 1.00 28.72 199 PHE A O 1
ATOM 1529 N N . PRO A 1 200 ? -31.758 -20.198 23.015 1.00 28.28 200 PRO A N 1
ATOM 1530 C CA . PRO A 1 200 ? -33.189 -19.950 22.932 1.00 28.28 200 PRO A CA 1
ATOM 1531 C C . PRO A 1 200 ? -33.437 -18.718 22.048 1.00 28.28 200 PRO A C 1
ATOM 1533 O O . PRO A 1 200 ? -32.793 -17.683 22.206 1.00 28.28 200 PRO A O 1
ATOM 1536 N N . ALA A 1 201 ? -34.386 -18.821 21.116 1.00 26.72 201 ALA A N 1
ATOM 1537 C CA . ALA A 1 201 ? -34.610 -17.850 20.038 1.00 26.72 201 ALA A CA 1
ATOM 1538 C C . ALA A 1 201 ? -35.246 -16.503 20.471 1.00 26.72 201 ALA A C 1
ATOM 1540 O O . ALA A 1 201 ? -35.898 -15.842 19.662 1.00 26.72 201 ALA A O 1
ATOM 1541 N N . THR A 1 202 ? -35.083 -16.089 21.733 1.00 26.81 202 THR A N 1
ATOM 1542 C CA . THR A 1 202 ? -35.768 -14.920 22.307 1.00 26.81 202 THR A CA 1
ATOM 1543 C C . THR A 1 202 ? -34.828 -14.087 23.189 1.00 26.81 202 THR A C 1
ATOM 1545 O O . THR A 1 202 ? -34.359 -14.596 24.217 1.00 26.81 202 THR A O 1
ATOM 1548 N N . PRO A 1 203 ? -34.608 -12.792 22.876 1.00 25.55 203 PRO A N 1
ATOM 1549 C CA . PRO A 1 203 ? -33.899 -11.874 23.764 1.00 25.55 203 PRO A CA 1
ATOM 1550 C C . PRO A 1 203 ? -34.564 -11.825 25.149 1.00 25.55 203 PRO A C 1
ATOM 1552 O O . PRO A 1 203 ? -35.762 -11.567 25.256 1.00 25.55 203 PRO A O 1
ATOM 1555 N N . GLY A 1 204 ? -33.791 -12.080 26.209 1.00 32.19 204 GLY A N 1
ATOM 1556 C CA . GLY A 1 204 ? -34.264 -12.035 27.601 1.00 32.19 204 GLY A CA 1
ATOM 1557 C C . GLY A 1 204 ? -34.698 -13.371 28.222 1.00 32.19 204 GLY A C 1
ATOM 1558 O O . GLY A 1 204 ? -35.144 -13.376 29.367 1.00 32.19 204 GLY A O 1
ATOM 1559 N N . SER A 1 205 ? -34.551 -14.506 27.527 1.00 27.23 205 SER A N 1
ATOM 1560 C CA . SER A 1 205 ? -34.773 -15.836 28.121 1.00 27.23 205 SER A CA 1
ATOM 1561 C C . SER A 1 205 ? -33.470 -16.447 28.662 1.00 27.23 205 SER A C 1
ATOM 1563 O O . SER A 1 205 ? -32.583 -16.819 27.901 1.00 27.23 205 SER A O 1
ATOM 1565 N N . ILE A 1 206 ? -33.347 -16.532 29.992 1.00 37.75 206 ILE A N 1
ATOM 1566 C CA . ILE A 1 206 ? -32.167 -17.082 30.686 1.00 37.75 206 ILE A CA 1
ATOM 1567 C C . ILE A 1 206 ? -32.218 -18.623 30.650 1.00 37.75 206 ILE A C 1
ATOM 1569 O O . ILE A 1 206 ? -33.174 -19.193 31.186 1.00 37.75 206 ILE A O 1
ATOM 1573 N N . PRO A 1 207 ? -31.210 -19.327 30.099 1.00 33.41 207 PRO A N 1
ATOM 1574 C CA . PRO A 1 207 ? -31.074 -20.771 30.283 1.00 33.41 207 PRO A CA 1
ATOM 1575 C C . PRO A 1 207 ? -30.736 -21.085 31.748 1.00 33.41 207 PRO A C 1
ATOM 1577 O O . PRO A 1 207 ? -29.821 -20.482 32.309 1.00 33.41 207 PRO A O 1
ATOM 1580 N N . LEU A 1 208 ? -31.425 -22.044 32.378 1.00 35.84 208 LEU A N 1
ATOM 1581 C CA . LEU A 1 208 ? -31.002 -22.536 33.695 1.00 35.84 208 LEU A CA 1
ATOM 1582 C C . LEU A 1 208 ? -29.664 -23.279 33.555 1.00 35.84 208 LEU A C 1
ATOM 1584 O O . LEU A 1 208 ? -29.608 -24.352 32.959 1.00 35.84 208 LEU A O 1
ATOM 1588 N N . ILE A 1 209 ? -28.605 -22.707 34.126 1.00 38.38 209 ILE A N 1
ATOM 1589 C CA . ILE A 1 209 ? -27.282 -23.330 34.241 1.00 38.38 209 ILE A CA 1
ATOM 1590 C C . ILE A 1 209 ? -27.221 -24.124 35.552 1.00 38.38 209 ILE A C 1
ATOM 1592 O O . ILE A 1 209 ? -27.638 -23.620 36.597 1.00 38.38 209 ILE A O 1
ATOM 1596 N N . ASP A 1 210 ? -26.681 -25.345 35.503 1.00 35.81 210 ASP A N 1
ATOM 1597 C CA . ASP A 1 210 ? -26.417 -26.153 36.698 1.00 35.81 210 ASP A CA 1
ATOM 1598 C C . ASP A 1 210 ? -25.261 -25.531 37.522 1.00 35.81 210 ASP A C 1
ATOM 1600 O O . ASP A 1 210 ? -24.160 -25.361 36.982 1.00 35.81 210 ASP A O 1
ATOM 1604 N N . PRO A 1 211 ? -25.463 -25.140 38.799 1.00 41.25 211 PRO A N 1
ATOM 1605 C CA . PRO A 1 211 ? -24.461 -24.396 39.568 1.00 41.25 211 PRO A CA 1
ATOM 1606 C C . PRO A 1 211 ? -23.170 -25.152 39.928 1.00 41.25 211 PRO A C 1
ATOM 1608 O O . PRO A 1 211 ? -22.289 -24.537 40.535 1.00 41.25 211 PRO A O 1
ATOM 1611 N N . SER A 1 212 ? -23.054 -26.454 39.641 1.00 38.84 212 SER A N 1
ATOM 1612 C CA . SER A 1 212 ? -21.888 -27.269 40.023 1.00 38.84 212 SER A CA 1
ATOM 1613 C C . SER A 1 212 ? -20.709 -27.205 39.047 1.00 38.84 212 SER A C 1
ATOM 1615 O O . SER A 1 212 ? -19.571 -27.229 39.509 1.00 38.84 212 SER A O 1
ATOM 1617 N N . ASP A 1 213 ? -20.962 -27.087 37.738 1.00 38.78 213 ASP A N 1
ATOM 1618 C CA . ASP A 1 213 ? -19.935 -27.250 36.686 1.00 38.78 213 ASP A CA 1
ATOM 1619 C C . ASP A 1 213 ? -19.625 -25.967 35.889 1.00 38.78 213 ASP A C 1
ATOM 1621 O O . ASP A 1 213 ? -18.781 -25.955 34.989 1.00 38.78 213 ASP A O 1
ATOM 1625 N N . ALA A 1 214 ? -20.269 -24.845 36.219 1.00 45.50 214 ALA A N 1
ATOM 1626 C CA . ALA A 1 214 ? -19.945 -23.556 35.617 1.00 45.50 214 ALA A CA 1
ATOM 1627 C C . ALA A 1 214 ? -18.626 -22.996 36.185 1.00 45.50 214 ALA A C 1
ATOM 1629 O O . ALA A 1 214 ? -18.578 -22.512 37.318 1.00 45.50 214 ALA A O 1
ATOM 1630 N N . ALA A 1 215 ? -17.560 -23.012 35.375 1.00 51.97 215 ALA A N 1
ATOM 1631 C CA . ALA A 1 215 ? -16.328 -22.281 35.673 1.00 51.97 215 ALA A CA 1
ATOM 1632 C C . ALA A 1 215 ? -16.659 -20.813 36.002 1.00 51.97 215 ALA A C 1
ATOM 1634 O O . ALA A 1 215 ? -17.293 -20.127 35.201 1.00 51.97 215 ALA A O 1
ATOM 1635 N N . ILE A 1 216 ? -16.235 -20.364 37.190 1.00 60.84 216 ILE A N 1
ATOM 1636 C CA . ILE A 1 216 ? -16.708 -19.129 37.845 1.00 60.84 216 ILE A CA 1
ATOM 1637 C C . ILE A 1 216 ? -16.538 -17.886 36.957 1.00 60.84 216 ILE A C 1
ATOM 1639 O O . ILE A 1 216 ? -17.369 -16.989 37.007 1.00 60.84 216 ILE A O 1
ATOM 1643 N N . PHE A 1 217 ? -15.505 -17.863 36.116 1.00 72.19 217 PHE A N 1
ATOM 1644 C CA . PHE A 1 217 ? -15.335 -16.918 35.016 1.00 72.19 217 PHE A CA 1
ATOM 1645 C C . PHE A 1 217 ? -14.820 -17.702 33.805 1.00 72.19 217 PHE A C 1
ATOM 1647 O O . PHE A 1 217 ? -13.773 -18.339 33.894 1.00 72.19 217 PHE A O 1
ATOM 1654 N N . ASN A 1 218 ? -15.553 -17.705 32.689 1.00 76.00 218 ASN A N 1
ATOM 1655 C CA . ASN A 1 218 ? -15.172 -18.445 31.482 1.00 76.00 218 ASN A CA 1
ATOM 1656 C C . ASN A 1 218 ? -14.888 -17.463 30.342 1.00 76.00 218 ASN A C 1
ATOM 1658 O O . ASN A 1 218 ? -15.792 -17.052 29.616 1.00 76.00 218 ASN A O 1
ATOM 1662 N N . PHE A 1 219 ? -13.617 -17.097 30.201 1.00 80.50 219 PHE A N 1
ATOM 1663 C CA . PHE A 1 219 ? -13.156 -16.114 29.227 1.00 80.50 219 PHE A CA 1
ATOM 1664 C C . PHE A 1 219 ? -13.472 -16.481 27.758 1.00 80.50 219 PHE A C 1
ATOM 1666 O O . PHE A 1 219 ? -14.047 -15.638 27.072 1.00 80.50 219 PHE A O 1
ATOM 1673 N N . PRO A 1 220 ? -13.269 -17.728 27.275 1.00 81.81 220 PRO A N 1
ATOM 1674 C CA . PRO A 1 220 ? -13.732 -18.132 25.940 1.00 81.81 220 PRO A CA 1
ATOM 1675 C C . PRO A 1 220 ? -15.231 -17.893 25.681 1.00 81.81 220 PRO A C 1
ATOM 1677 O O . PRO A 1 220 ? -15.615 -17.547 24.568 1.00 81.81 220 PRO A O 1
ATOM 1680 N N . ARG A 1 221 ? -16.097 -18.030 26.701 1.00 83.00 221 ARG A N 1
ATOM 1681 C CA . ARG A 1 221 ? -17.543 -17.735 26.589 1.00 83.00 221 ARG A CA 1
ATOM 1682 C C . ARG A 1 221 ? -17.878 -16.239 26.600 1.00 83.00 221 ARG A C 1
ATOM 1684 O O . ARG A 1 221 ? -19.025 -15.886 26.328 1.00 83.00 221 ARG A O 1
ATOM 1691 N N . PHE A 1 222 ? -16.926 -15.369 26.924 1.00 89.62 222 PHE A N 1
ATOM 1692 C CA . PHE A 1 222 ? -17.096 -13.917 26.877 1.00 89.62 222 PHE A CA 1
ATOM 1693 C C . PHE A 1 222 ? -16.752 -13.330 25.498 1.00 89.62 222 PHE A C 1
ATOM 1695 O O . PHE A 1 222 ? -17.424 -12.402 25.052 1.00 89.62 222 PHE A O 1
ATOM 1702 N N . ILE A 1 223 ? -15.775 -13.897 24.782 1.00 90.50 223 ILE A N 1
ATOM 1703 C CA . ILE A 1 223 ? -15.295 -13.363 23.493 1.00 90.50 223 ILE A CA 1
ATOM 1704 C C . ILE A 1 223 ? -16.414 -13.120 22.455 1.00 90.50 223 ILE A C 1
ATOM 1706 O O . ILE A 1 223 ? -16.426 -12.033 21.875 1.00 90.50 223 ILE A O 1
ATOM 1710 N N . PRO A 1 224 ? -17.408 -14.014 22.248 1.00 92.25 224 PRO A N 1
ATOM 1711 C CA . PRO A 1 224 ? -18.502 -13.743 21.309 1.00 92.25 224 PRO A CA 1
ATOM 1712 C C . PRO A 1 224 ? -19.355 -12.527 21.698 1.00 92.25 224 PRO A C 1
ATOM 1714 O O . PRO A 1 224 ? -19.780 -11.771 20.827 1.00 92.25 224 PRO A O 1
ATOM 1717 N N . LEU A 1 225 ? -19.570 -12.301 23.001 1.00 93.38 225 LEU A N 1
ATOM 1718 C CA . LEU A 1 225 ? -20.281 -11.121 23.499 1.00 93.38 225 LEU A CA 1
ATOM 1719 C C . LEU A 1 225 ? -19.459 -9.851 23.243 1.00 93.38 225 LEU A C 1
ATOM 1721 O O . LEU A 1 225 ? -20.008 -8.855 22.779 1.00 93.38 225 LEU A O 1
ATOM 1725 N N . LEU A 1 226 ? -18.147 -9.883 23.491 1.00 95.56 226 LEU A N 1
ATOM 1726 C CA . LEU A 1 226 ? -17.256 -8.758 23.203 1.00 95.56 226 LEU A CA 1
ATOM 1727 C C . LEU A 1 226 ? -17.260 -8.393 21.707 1.00 95.56 226 LEU A C 1
ATOM 1729 O O . LEU A 1 226 ? -17.452 -7.226 21.365 1.00 95.56 226 LEU A O 1
ATOM 1733 N N . ALA A 1 227 ? -17.126 -9.389 20.826 1.00 93.75 227 ALA A N 1
ATOM 1734 C CA . ALA A 1 227 ? -17.145 -9.226 19.369 1.00 93.75 227 ALA A CA 1
ATOM 1735 C C . ALA A 1 227 ? -18.488 -8.684 18.830 1.00 93.75 227 ALA A C 1
ATOM 1737 O O . ALA A 1 227 ? -18.536 -7.999 17.805 1.00 93.75 227 ALA A O 1
ATOM 1738 N N . GLU A 1 228 ? -19.596 -8.951 19.527 1.00 94.38 228 GLU A N 1
ATOM 1739 C CA . GLU A 1 228 ? -20.900 -8.359 19.223 1.00 94.38 228 GLU A CA 1
ATOM 1740 C C . GLU A 1 228 ? -21.005 -6.908 19.734 1.00 94.38 228 GLU A C 1
ATOM 1742 O O . GLU A 1 228 ? -21.502 -6.023 19.032 1.00 94.38 228 GLU A O 1
ATOM 1747 N N . ARG A 1 229 ? -20.522 -6.639 20.957 1.00 95.31 229 ARG A N 1
ATOM 1748 C CA . ARG A 1 229 ? -20.618 -5.321 21.607 1.00 95.31 229 ARG A CA 1
ATOM 1749 C C . ARG A 1 229 ? -19.664 -4.282 21.023 1.00 95.31 229 ARG A C 1
ATOM 1751 O O . ARG A 1 229 ? -20.031 -3.110 21.001 1.00 95.31 229 ARG A O 1
ATOM 1758 N N . ILE A 1 230 ? -18.506 -4.674 20.483 1.00 95.81 230 ILE A N 1
ATOM 1759 C CA . ILE A 1 230 ? -17.534 -3.743 19.874 1.00 95.81 230 ILE A CA 1
ATOM 1760 C C . ILE A 1 230 ? -18.066 -3.007 18.630 1.00 95.81 230 ILE A C 1
ATOM 1762 O O . ILE A 1 230 ? -17.526 -1.990 18.212 1.00 95.81 230 ILE A O 1
ATOM 1766 N N . LYS A 1 231 ? -19.204 -3.451 18.089 1.00 94.19 231 LYS A N 1
ATOM 1767 C CA . LYS A 1 231 ? -19.929 -2.781 16.998 1.00 94.19 231 LYS A CA 1
ATOM 1768 C C . LYS A 1 231 ? -20.836 -1.639 17.488 1.00 94.19 231 LYS A C 1
ATOM 1770 O O . LYS A 1 231 ? -21.610 -1.083 16.709 1.00 94.19 231 LYS A O 1
ATOM 1775 N N . ALA A 1 232 ? -20.773 -1.281 18.775 1.00 93.44 232 ALA A N 1
ATOM 1776 C CA . ALA A 1 232 ? -21.515 -0.163 19.350 1.00 93.44 232 ALA A CA 1
ATOM 1777 C C . ALA A 1 232 ? -21.198 1.169 18.646 1.00 93.44 232 ALA A C 1
ATOM 1779 O O . ALA A 1 232 ? -20.088 1.393 18.166 1.00 93.44 232 ALA A O 1
ATOM 1780 N N . LEU A 1 233 ? -22.168 2.088 18.626 1.00 93.31 233 LEU A N 1
ATOM 1781 C CA . LEU A 1 233 ? -22.027 3.424 18.023 1.00 93.31 233 LEU A CA 1
ATOM 1782 C C . LEU A 1 233 ? -21.821 4.547 19.054 1.00 93.31 233 LEU A C 1
ATOM 1784 O O . LEU A 1 233 ? -21.443 5.653 18.689 1.00 93.31 233 LEU A O 1
ATOM 1788 N N . ASN A 1 234 ? -22.108 4.297 20.335 1.00 94.69 234 ASN A N 1
ATOM 1789 C CA . ASN A 1 234 ? -22.050 5.327 21.371 1.00 94.69 234 ASN A CA 1
ATOM 1790 C C . ASN A 1 234 ? -20.617 5.475 21.927 1.00 94.69 234 ASN A C 1
ATOM 1792 O O . ASN A 1 234 ? -20.099 4.487 22.455 1.00 94.69 234 ASN A O 1
ATOM 1796 N N . PRO A 1 235 ? -19.997 6.674 21.905 1.00 95.44 235 PRO A N 1
ATOM 1797 C CA . PRO A 1 235 ? -18.625 6.870 22.381 1.00 95.44 235 PRO A CA 1
ATOM 1798 C C . PRO A 1 235 ? -18.376 6.448 23.838 1.00 95.44 235 PRO A C 1
ATOM 1800 O O . PRO A 1 235 ? -17.295 5.955 24.146 1.00 95.44 235 PRO A O 1
ATOM 1803 N N . PHE A 1 236 ? -19.365 6.576 24.734 1.00 95.06 236 PHE A N 1
ATOM 1804 C CA . PHE A 1 236 ? -19.226 6.128 26.127 1.00 95.06 236 PHE A CA 1
ATOM 1805 C C . PHE A 1 236 ? -19.154 4.598 26.224 1.00 95.06 236 PHE A C 1
ATOM 1807 O O . PHE A 1 236 ? -18.316 4.068 26.950 1.00 95.06 236 PHE A O 1
ATOM 1814 N N . THR A 1 237 ? -19.970 3.879 25.444 1.00 96.50 237 THR A N 1
ATOM 1815 C CA . THR A 1 237 ? -19.876 2.415 25.334 1.00 96.50 237 THR A CA 1
ATOM 1816 C C . THR A 1 237 ? -18.556 1.997 24.685 1.00 96.50 237 THR A C 1
ATOM 1818 O O . THR A 1 237 ? -17.920 1.068 25.169 1.00 96.50 237 THR A O 1
ATOM 1821 N N . ARG A 1 238 ? -18.090 2.696 23.641 1.00 97.19 238 ARG A N 1
ATOM 1822 C CA . ARG A 1 238 ? -16.795 2.405 22.994 1.00 97.19 238 ARG A CA 1
ATOM 1823 C C . ARG A 1 238 ? -15.625 2.558 23.968 1.00 97.19 238 ARG A C 1
ATOM 1825 O O . ARG A 1 238 ? -14.825 1.637 24.097 1.00 97.19 238 ARG A O 1
ATOM 1832 N N . MET A 1 239 ? -15.587 3.658 24.723 1.00 97.06 239 MET A N 1
ATOM 1833 C CA . MET A 1 239 ? -14.596 3.892 25.780 1.00 97.06 239 MET A CA 1
ATOM 1834 C C . MET A 1 239 ? -14.642 2.811 26.873 1.00 97.06 239 MET A C 1
ATOM 1836 O O . MET A 1 239 ? -13.604 2.279 27.254 1.00 97.06 239 MET A O 1
ATOM 1840 N N . PHE A 1 240 ? -15.837 2.429 27.338 1.00 97.62 240 PHE A N 1
ATOM 1841 C CA . PHE A 1 240 ? -16.017 1.324 28.288 1.00 97.62 240 PHE A CA 1
ATOM 1842 C C . PHE A 1 240 ? -15.447 -0.001 27.756 1.00 97.62 240 PHE A C 1
ATOM 1844 O O . PHE A 1 240 ? -14.770 -0.713 28.496 1.00 97.62 240 PHE A O 1
ATOM 1851 N N . LEU A 1 241 ? -15.675 -0.315 26.477 1.00 98.12 241 LEU A N 1
ATOM 1852 C CA . LEU A 1 241 ? -15.164 -1.534 25.847 1.00 98.12 241 LEU A CA 1
ATOM 1853 C C . LEU A 1 241 ? -13.638 -1.513 25.705 1.00 98.12 241 LEU A C 1
ATOM 1855 O O . LEU A 1 241 ? -13.008 -2.510 26.041 1.00 98.12 241 LEU A O 1
ATOM 1859 N N . ILE A 1 242 ? -13.041 -0.384 25.298 1.00 97.94 242 ILE A N 1
ATOM 1860 C CA . ILE A 1 242 ? -11.577 -0.210 25.274 1.00 97.94 242 ILE A CA 1
ATOM 1861 C C . ILE A 1 242 ? -11.002 -0.451 26.675 1.00 97.94 242 ILE A C 1
ATOM 1863 O O . ILE A 1 242 ? -10.134 -1.300 26.840 1.00 97.94 242 ILE A O 1
ATOM 1867 N N . GLN A 1 243 ? -11.545 0.212 27.702 1.00 97.44 243 GLN A N 1
ATOM 1868 C CA . GLN A 1 243 ? -11.085 0.047 29.085 1.00 97.44 243 GLN A CA 1
ATOM 1869 C C . GLN A 1 243 ? -11.205 -1.395 29.590 1.00 97.44 243 GLN A C 1
ATOM 1871 O O . GLN A 1 243 ? -10.343 -1.847 30.340 1.00 97.44 243 GLN A O 1
ATOM 1876 N N . TRP A 1 244 ? -12.264 -2.122 29.220 1.00 97.38 244 TRP A N 1
ATOM 1877 C CA . TRP A 1 244 ? -12.398 -3.538 29.564 1.00 97.38 244 TRP A CA 1
ATOM 1878 C C . TRP A 1 244 ? -11.388 -4.416 28.842 1.00 97.38 244 TRP A C 1
ATOM 1880 O O . TRP A 1 244 ? -10.831 -5.304 29.478 1.00 97.38 244 TRP A O 1
ATOM 1890 N N . ILE A 1 245 ? -11.121 -4.155 27.561 1.00 96.88 245 ILE A N 1
ATOM 1891 C CA . ILE A 1 245 ? -10.087 -4.868 26.813 1.00 96.88 245 ILE A CA 1
ATOM 1892 C C . ILE A 1 245 ? -8.722 -4.638 27.475 1.00 96.88 245 ILE A C 1
ATOM 1894 O O . ILE A 1 245 ? -8.110 -5.619 27.877 1.00 96.88 245 ILE A O 1
ATOM 1898 N N . THR A 1 246 ? -8.318 -3.387 27.732 1.00 96.19 246 THR A N 1
ATOM 1899 C CA . THR A 1 246 ? -7.081 -3.057 28.471 1.00 96.19 246 THR A CA 1
ATOM 1900 C C . THR A 1 246 ? -7.032 -3.708 29.860 1.00 96.19 246 THR A C 1
ATOM 1902 O O . THR A 1 246 ? -5.987 -4.182 30.293 1.00 96.19 246 THR A O 1
ATOM 1905 N N . THR A 1 247 ? -8.160 -3.757 30.583 1.00 94.38 247 THR A N 1
ATOM 1906 C CA . THR A 1 247 ? -8.209 -4.383 31.919 1.00 94.38 247 THR A CA 1
ATOM 1907 C C . THR A 1 247 ? -7.990 -5.892 31.842 1.00 94.38 247 THR A C 1
ATOM 1909 O O . THR A 1 247 ? -7.300 -6.437 32.693 1.00 94.38 247 THR A O 1
ATOM 1912 N N . LEU A 1 248 ? -8.589 -6.567 30.856 1.00 92.56 248 LEU A N 1
ATOM 1913 C CA . LEU A 1 248 ? -8.459 -8.013 30.664 1.00 92.56 248 LEU A CA 1
ATOM 1914 C C . LEU A 1 248 ? -7.063 -8.384 30.153 1.00 92.56 248 LEU A C 1
ATOM 1916 O O . LEU A 1 248 ? -6.478 -9.340 30.645 1.00 92.56 248 LEU A O 1
ATOM 1920 N N . ASP A 1 249 ? -6.527 -7.599 29.223 1.00 91.25 249 ASP A N 1
ATOM 1921 C CA . ASP A 1 249 ? -5.177 -7.739 28.673 1.00 91.25 249 ASP A CA 1
ATOM 1922 C C . ASP A 1 249 ? -4.090 -7.642 29.759 1.00 91.25 249 ASP A C 1
ATOM 1924 O O . ASP A 1 249 ? -3.174 -8.457 29.834 1.00 91.25 249 ASP A O 1
ATOM 1928 N N . ALA A 1 250 ? -4.269 -6.727 30.717 1.00 90.69 250 ALA A N 1
ATOM 1929 C CA . ALA A 1 250 ? -3.377 -6.578 31.864 1.00 90.69 250 ALA A CA 1
ATOM 1930 C C . ALA A 1 250 ? -3.416 -7.744 32.883 1.00 90.69 250 ALA A C 1
ATOM 1932 O O . ALA A 1 250 ? -2.653 -7.715 33.856 1.00 90.69 250 ALA A O 1
ATOM 1933 N N . ILE A 1 251 ? -4.285 -8.755 32.723 1.00 87.00 251 ILE A N 1
ATOM 1934 C CA . ILE A 1 251 ? -4.375 -9.907 33.638 1.00 87.00 251 ILE A CA 1
ATOM 1935 C C . ILE A 1 251 ? -3.356 -10.983 33.226 1.00 87.00 251 ILE A C 1
ATOM 1937 O O . ILE A 1 251 ? -3.507 -11.605 32.173 1.00 87.00 251 ILE A O 1
ATOM 1941 N N . PRO A 1 252 ? -2.366 -11.317 34.079 1.00 78.06 252 PRO A N 1
ATOM 1942 C CA . PRO A 1 252 ? -1.408 -12.372 33.769 1.00 78.06 252 PRO A CA 1
ATOM 1943 C C . PRO A 1 252 ? -2.092 -13.718 33.504 1.00 78.06 252 PRO A C 1
ATOM 1945 O O . PRO A 1 252 ? -3.023 -14.106 34.215 1.00 78.06 252 PRO A O 1
ATOM 1948 N N . PHE A 1 253 ? -1.572 -14.464 32.526 1.00 72.56 253 PHE A N 1
ATOM 1949 C CA . PHE A 1 253 ? -2.095 -15.767 32.083 1.00 72.56 253 PHE A CA 1
ATOM 1950 C C . PHE A 1 253 ? -3.497 -15.726 31.441 1.00 72.56 253 PHE A C 1
ATOM 1952 O O . PHE A 1 253 ? -4.128 -16.780 31.296 1.00 72.56 253 PHE A O 1
ATOM 1959 N N . LEU A 1 254 ? -3.986 -14.541 31.053 1.00 79.19 254 LEU A N 1
ATOM 1960 C CA . LEU A 1 254 ? -5.160 -14.375 30.202 1.00 79.19 254 LEU A CA 1
ATOM 1961 C C . LEU A 1 254 ? -4.696 -14.013 28.784 1.00 79.19 254 LEU A C 1
ATOM 1963 O O . LEU A 1 254 ? -4.291 -12.891 28.523 1.00 79.19 254 LEU A O 1
ATOM 1967 N N . GLU A 1 255 ? -4.719 -14.979 27.866 1.00 79.19 255 GLU A N 1
ATOM 1968 C CA . GLU A 1 255 ? -4.187 -14.806 26.506 1.00 79.19 255 GLU A CA 1
ATOM 1969 C C . GLU A 1 255 ? -5.139 -13.988 25.609 1.00 79.19 255 GLU A C 1
ATOM 1971 O O . GLU A 1 255 ? -5.763 -14.525 24.694 1.00 79.19 255 GLU A O 1
ATOM 1976 N N . MET A 1 256 ? -5.295 -12.688 25.875 1.00 87.75 256 MET A N 1
ATOM 1977 C CA . MET A 1 256 ? -6.190 -11.808 25.110 1.00 87.75 256 MET A CA 1
ATOM 1978 C C . MET A 1 256 ? -5.774 -11.708 23.633 1.00 87.75 256 MET A C 1
ATOM 1980 O O . MET A 1 256 ? -6.625 -11.800 22.743 1.00 87.75 256 MET A O 1
ATOM 1984 N N . VAL A 1 257 ? -4.464 -11.660 23.364 1.00 87.31 257 VAL A N 1
ATOM 1985 C CA . VAL A 1 257 ? -3.867 -11.722 22.017 1.00 87.31 257 VAL A CA 1
ATOM 1986 C C . VAL A 1 257 ? -4.333 -12.934 21.196 1.00 87.31 257 VAL A C 1
ATOM 1988 O O . VAL A 1 257 ? -4.576 -12.789 19.998 1.00 87.31 257 VAL A O 1
ATOM 1991 N N . SER A 1 258 ? -4.557 -14.105 21.811 1.00 85.44 258 SER A N 1
ATOM 1992 C CA . SER A 1 258 ? -5.070 -15.300 21.110 1.00 85.44 258 SER A CA 1
ATOM 1993 C C . SER A 1 258 ? -6.470 -15.094 20.508 1.00 85.44 258 SER A C 1
ATOM 1995 O O . SER A 1 258 ? -6.830 -15.779 19.552 1.00 85.44 258 SER A O 1
ATOM 1997 N N . TYR A 1 259 ? -7.255 -14.147 21.036 1.00 89.75 259 TYR A N 1
ATOM 1998 C CA . TYR A 1 259 ? -8.621 -13.836 20.591 1.00 89.75 259 TYR A CA 1
ATOM 1999 C C . TYR A 1 259 ? -8.736 -12.507 19.835 1.00 89.75 259 TYR A C 1
ATOM 2001 O O . TYR A 1 259 ? -9.823 -12.171 19.358 1.00 89.75 259 TYR A O 1
ATOM 2009 N N . LEU A 1 260 ? -7.628 -11.777 19.671 1.00 93.12 260 LEU A N 1
ATOM 2010 C CA . LEU A 1 260 ? -7.556 -10.513 18.938 1.00 93.12 260 LEU A CA 1
ATOM 2011 C C . LEU A 1 260 ? -8.271 -10.529 17.566 1.00 93.12 260 LEU A C 1
ATOM 2013 O O . LEU A 1 260 ? -8.980 -9.561 17.275 1.00 93.12 260 LEU A O 1
ATOM 2017 N N . PRO A 1 261 ? -8.195 -11.597 16.738 1.00 93.19 261 PRO A N 1
ATOM 2018 C CA . PRO A 1 261 ? -8.904 -11.638 15.458 1.00 93.19 261 PRO A CA 1
ATOM 2019 C C . PRO A 1 261 ? -10.437 -11.531 15.549 1.00 93.19 261 PRO A C 1
ATOM 2021 O O . PRO A 1 261 ? -11.073 -11.265 14.533 1.00 93.19 261 PRO A O 1
ATOM 2024 N N . GLU A 1 262 ? -11.055 -11.744 16.716 1.00 93.31 262 GLU A N 1
ATOM 2025 C CA . GLU A 1 262 ? -12.513 -11.617 16.885 1.00 93.31 262 GLU A CA 1
ATOM 2026 C C . GLU A 1 262 ? -12.981 -10.171 17.112 1.00 93.31 262 GLU A C 1
ATOM 2028 O O . GLU A 1 262 ? -14.170 -9.883 16.970 1.00 93.31 262 GLU A O 1
ATOM 2033 N N . PHE A 1 263 ? -12.073 -9.253 17.466 1.00 95.00 263 PHE A N 1
ATOM 2034 C CA . PHE A 1 263 ? -12.423 -7.869 17.812 1.00 95.00 263 PHE A CA 1
ATOM 2035 C C . PHE A 1 263 ? -11.499 -6.789 17.213 1.00 95.00 263 PHE A C 1
ATOM 2037 O O . PHE A 1 263 ? -11.826 -5.607 17.311 1.00 95.00 263 PHE A O 1
ATOM 2044 N N . LEU A 1 264 ? -10.402 -7.153 16.537 1.00 96.81 264 LEU A N 1
ATOM 2045 C CA . LEU A 1 264 ? -9.470 -6.201 15.910 1.00 96.81 264 LEU A CA 1
ATOM 2046 C C . LEU A 1 264 ? -10.157 -5.209 14.953 1.00 96.81 264 LEU A C 1
ATOM 2048 O O . LEU A 1 264 ? -9.892 -4.012 15.020 1.00 96.81 264 LEU A O 1
ATOM 2052 N N . ASP A 1 265 ? -11.071 -5.700 14.113 1.00 96.31 265 ASP A N 1
ATOM 2053 C CA . ASP A 1 265 ? -11.874 -4.908 13.163 1.00 96.31 265 ASP A CA 1
ATOM 2054 C C . ASP A 1 265 ? -12.649 -3.776 13.869 1.00 96.31 265 ASP A C 1
ATOM 2056 O O . ASP A 1 265 ? -12.644 -2.620 13.444 1.00 96.31 265 ASP A O 1
ATOM 2060 N N . GLY A 1 266 ? -13.226 -4.074 15.038 1.00 95.75 266 GLY A N 1
ATOM 2061 C CA . GLY A 1 266 ? -13.914 -3.085 15.866 1.00 95.75 266 GLY A CA 1
ATOM 2062 C C . GLY A 1 266 ? -12.977 -2.018 16.440 1.00 95.75 266 GLY A C 1
ATOM 2063 O O . GLY A 1 266 ? -13.341 -0.844 16.462 1.00 95.75 266 GLY A O 1
ATOM 2064 N N . LEU A 1 267 ? -11.762 -2.400 16.855 1.00 97.12 267 LEU A N 1
ATOM 2065 C CA . LEU A 1 267 ? -10.750 -1.457 17.351 1.00 97.12 267 LEU A CA 1
ATOM 2066 C C . LEU A 1 267 ? -10.219 -0.543 16.239 1.00 97.12 267 LEU A C 1
ATOM 2068 O O . LEU A 1 267 ? -10.098 0.661 16.455 1.00 97.12 267 LEU A O 1
ATOM 2072 N N . PHE A 1 268 ? -9.974 -1.069 15.036 1.00 96.25 268 PHE A N 1
ATOM 2073 C CA . PHE A 1 268 ? -9.643 -0.236 13.875 1.00 96.25 268 PHE A CA 1
ATOM 2074 C C . PHE A 1 268 ? -10.808 0.692 13.495 1.00 96.25 268 PHE A C 1
ATOM 2076 O O . PHE A 1 268 ? -10.596 1.873 13.226 1.00 96.25 268 PHE A O 1
ATOM 2083 N N . GLY A 1 269 ? -12.056 0.224 13.596 1.00 94.62 269 GLY A N 1
ATOM 2084 C CA . GLY A 1 269 ? -13.252 1.065 13.465 1.00 94.62 269 GLY A CA 1
ATOM 2085 C C . GLY A 1 269 ? -13.375 2.194 14.506 1.00 94.62 269 GLY A C 1
ATOM 2086 O O . GLY A 1 269 ? -14.113 3.156 14.273 1.00 94.62 269 GLY A O 1
ATOM 2087 N N . TYR A 1 270 ? -12.661 2.120 15.635 1.00 96.75 270 TYR A N 1
ATOM 2088 C CA . TYR A 1 270 ? -12.596 3.188 16.641 1.00 96.75 270 TYR A CA 1
ATOM 2089 C C . TYR A 1 270 ? -11.525 4.249 16.340 1.00 96.75 270 TYR A C 1
ATOM 2091 O O . TYR A 1 270 ? -11.622 5.355 16.874 1.00 96.75 270 TYR A O 1
ATOM 2099 N N . LEU A 1 271 ? -10.554 3.981 15.458 1.00 95.12 271 LEU A N 1
ATOM 2100 C CA . LEU A 1 271 ? -9.595 5.000 15.002 1.00 95.12 271 LEU A CA 1
ATOM 2101 C C . LEU A 1 271 ? -10.292 6.127 14.222 1.00 95.12 271 LEU A C 1
ATOM 2103 O O . LEU A 1 271 ? -9.887 7.279 14.324 1.00 95.12 271 LEU A O 1
ATOM 2107 N N . CYS A 1 272 ? -11.413 5.827 13.559 1.00 92.44 272 CYS A N 1
ATOM 2108 C CA . CYS A 1 272 ? -12.276 6.798 12.877 1.00 92.44 272 CYS A CA 1
ATOM 2109 C C . CYS A 1 272 ? -13.421 7.364 13.756 1.00 92.44 272 CYS A C 1
ATOM 2111 O O . CYS A 1 272 ? -14.391 7.902 13.219 1.00 92.44 272 CYS A O 1
ATOM 2113 N N . ASP A 1 273 ? -13.388 7.216 15.089 1.00 94.62 273 ASP A N 1
ATOM 2114 C CA . ASP A 1 273 ? -14.469 7.713 15.962 1.00 94.62 273 ASP A CA 1
ATOM 2115 C C . ASP A 1 273 ? -14.600 9.247 15.923 1.00 94.62 273 ASP A C 1
ATOM 2117 O O . ASP A 1 273 ? -13.616 9.968 15.776 1.00 94.62 273 ASP A O 1
ATOM 2121 N N . VAL A 1 274 ? -15.809 9.778 16.127 1.00 92.44 274 VAL A N 1
ATOM 2122 C CA . VAL A 1 274 ? -16.041 11.228 16.252 1.00 92.44 274 VAL A CA 1
ATOM 2123 C C . VAL A 1 274 ? -15.365 11.823 17.498 1.00 92.44 274 VAL A C 1
ATOM 2125 O O . VAL A 1 274 ? -14.888 12.959 17.469 1.00 92.44 274 VAL A O 1
ATOM 2128 N N . ASN A 1 275 ? -15.270 11.053 18.583 1.00 95.19 275 ASN A N 1
ATOM 2129 C CA . ASN A 1 275 ? -14.666 11.439 19.850 1.00 95.19 275 ASN A CA 1
ATOM 2130 C C . ASN A 1 275 ? -13.148 11.169 19.854 1.00 95.19 275 ASN A C 1
ATOM 2132 O O . ASN A 1 275 ? -12.696 10.032 19.720 1.00 95.19 275 ASN A O 1
ATOM 2136 N N . ALA A 1 276 ? -12.361 12.227 20.072 1.00 95.00 276 ALA A N 1
ATOM 2137 C CA . ALA A 1 276 ? -10.901 12.169 20.118 1.00 95.00 276 ALA A CA 1
ATOM 2138 C C . ALA A 1 276 ? -10.350 11.257 21.226 1.00 95.00 276 ALA A C 1
ATOM 2140 O O . ALA A 1 276 ? -9.324 10.610 21.014 1.00 95.00 276 ALA A O 1
ATOM 2141 N N . ASP A 1 277 ? -11.036 11.156 22.366 1.00 96.38 277 ASP A N 1
ATOM 2142 C CA . ASP A 1 277 ? -10.612 10.299 23.475 1.00 96.38 277 ASP A CA 1
ATOM 2143 C C . ASP A 1 277 ? -10.722 8.819 23.085 1.00 96.38 277 ASP A C 1
ATOM 2145 O O . ASP A 1 277 ? -9.831 8.029 23.388 1.00 96.38 277 ASP A O 1
ATOM 2149 N N . VAL A 1 278 ? -11.783 8.449 22.352 1.00 97.19 278 VAL A N 1
ATOM 2150 C CA . VAL A 1 278 ? -11.988 7.084 21.837 1.00 97.19 278 VAL A CA 1
ATOM 2151 C C . VAL A 1 278 ? -10.916 6.735 20.807 1.00 97.19 278 VAL A C 1
ATOM 2153 O O . VAL A 1 278 ? -10.292 5.684 20.942 1.00 97.19 278 VAL A O 1
ATOM 2156 N N . ARG A 1 279 ? -10.636 7.631 19.845 1.00 96.25 279 ARG A N 1
ATOM 2157 C CA . ARG A 1 279 ? -9.549 7.440 18.864 1.00 96.25 279 ARG A CA 1
ATOM 2158 C C . ARG A 1 279 ? -8.196 7.232 19.550 1.00 96.25 279 ARG A C 1
ATOM 2160 O O . ARG A 1 279 ? -7.484 6.283 19.243 1.00 96.25 279 ARG A O 1
ATOM 2167 N N . THR A 1 280 ? -7.867 8.097 20.511 1.00 96.88 280 THR A N 1
ATOM 2168 C CA . THR A 1 280 ? -6.584 8.065 21.236 1.00 96.88 280 THR A CA 1
ATOM 2169 C C . THR A 1 280 ? -6.441 6.793 22.071 1.00 96.88 280 THR A C 1
ATOM 2171 O O . THR A 1 280 ? -5.396 6.147 22.043 1.00 96.88 280 THR A O 1
ATOM 2174 N N . ALA A 1 281 ? -7.495 6.395 22.790 1.00 97.62 281 ALA A N 1
ATOM 2175 C CA . ALA A 1 281 ? -7.479 5.183 23.601 1.00 97.62 281 ALA A CA 1
ATOM 2176 C C . ALA A 1 281 ? -7.404 3.907 22.740 1.00 97.62 281 ALA A C 1
ATOM 2178 O O . ALA A 1 281 ? -6.674 2.984 23.093 1.00 97.62 281 ALA A O 1
ATOM 2179 N N . ALA A 1 282 ? -8.090 3.872 21.591 1.00 97.69 282 ALA A N 1
ATOM 2180 C CA . ALA A 1 282 ? -7.997 2.767 20.636 1.00 97.69 282 ALA A CA 1
ATOM 2181 C C . ALA A 1 282 ? -6.595 2.658 20.013 1.00 97.69 282 ALA A C 1
ATOM 2183 O O . ALA A 1 282 ? -6.049 1.560 19.943 1.00 97.69 282 ALA A O 1
ATOM 2184 N N . LEU A 1 283 ? -5.984 3.784 19.623 1.00 96.94 283 LEU A 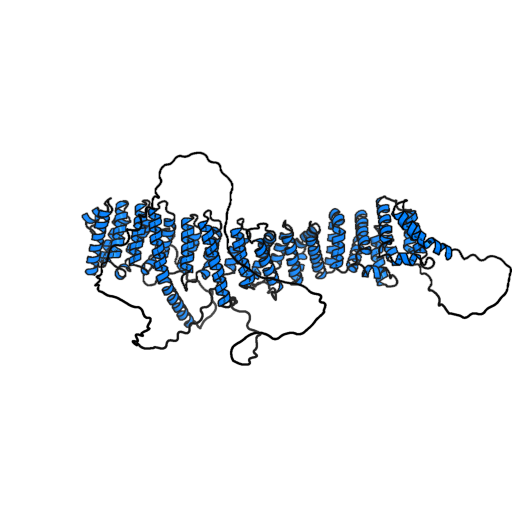N 1
ATOM 2185 C CA . LEU A 1 283 ? -4.622 3.823 19.080 1.00 96.94 283 LEU A CA 1
ATOM 2186 C C . LEU A 1 283 ? -3.586 3.307 20.088 1.00 96.94 283 LEU A C 1
ATOM 2188 O O . LEU A 1 283 ? -2.739 2.491 19.728 1.00 96.94 283 LEU A O 1
ATOM 2192 N N . ASN A 1 284 ? -3.680 3.737 21.350 1.00 97.38 284 ASN A N 1
ATOM 2193 C CA . ASN A 1 284 ? -2.789 3.271 22.414 1.00 97.38 284 ASN A CA 1
ATOM 2194 C C . ASN A 1 284 ? -2.928 1.757 22.638 1.00 97.38 284 ASN A C 1
ATOM 2196 O O . ASN A 1 284 ? -1.922 1.053 22.617 1.00 97.38 284 ASN A O 1
ATOM 2200 N N . LEU A 1 285 ? -4.161 1.252 22.758 1.00 97.56 285 LEU A N 1
ATOM 2201 C CA . LEU A 1 285 ? -4.436 -0.175 22.951 1.00 97.56 285 LEU A CA 1
ATOM 2202 C C . LEU A 1 285 ? -3.953 -1.035 21.766 1.00 97.56 285 LEU A C 1
ATOM 2204 O O . LEU A 1 285 ? -3.393 -2.111 21.960 1.00 97.56 285 LEU A O 1
ATOM 2208 N N . LEU A 1 286 ? -4.120 -0.564 20.526 1.00 97.75 286 LEU A N 1
ATOM 2209 C CA . LEU A 1 286 ? -3.559 -1.238 19.348 1.00 97.75 286 LEU A CA 1
ATOM 2210 C C . LEU A 1 286 ? -2.020 -1.239 19.367 1.00 97.75 286 LEU A C 1
ATOM 2212 O O . LEU A 1 286 ? -1.404 -2.211 18.935 1.00 97.75 286 LEU A O 1
ATOM 2216 N N . GLY A 1 287 ? -1.389 -0.182 19.884 1.00 95.62 287 GLY A N 1
ATOM 2217 C CA . GLY A 1 287 ? 0.058 -0.140 20.107 1.00 95.62 287 GLY A CA 1
ATOM 2218 C C . GLY A 1 287 ? 0.533 -1.135 21.172 1.00 95.62 287 GLY A C 1
ATOM 2219 O O . GLY A 1 287 ? 1.565 -1.778 20.984 1.00 95.62 287 GLY A O 1
ATOM 2220 N N . GLU A 1 288 ? -0.231 -1.299 22.255 1.00 94.88 288 GLU A N 1
ATOM 2221 C CA . GLU A 1 288 ? 0.033 -2.278 23.319 1.00 94.88 288 GLU A CA 1
ATOM 2222 C C . GLU A 1 288 ? -0.048 -3.716 22.781 1.00 94.88 288 GLU A C 1
ATOM 2224 O O . GLU A 1 288 ? 0.934 -4.451 22.895 1.00 94.88 288 GLU A O 1
ATOM 2229 N N . PHE A 1 289 ? -1.124 -4.077 22.068 1.00 94.81 289 PHE A N 1
ATOM 2230 C CA . PHE A 1 289 ? -1.252 -5.394 21.426 1.00 94.81 289 PHE A CA 1
ATOM 2231 C C . PHE A 1 289 ? -0.139 -5.690 20.412 1.00 94.81 289 PHE A C 1
ATOM 2233 O O . PHE A 1 289 ? 0.407 -6.793 20.396 1.00 94.81 289 PHE A O 1
ATOM 2240 N N . LEU A 1 290 ? 0.216 -4.725 19.553 1.00 92.75 290 LEU A N 1
ATOM 2241 C CA . LEU A 1 290 ? 1.281 -4.920 18.564 1.00 92.75 290 LEU A CA 1
ATOM 2242 C C . LEU A 1 290 ? 2.633 -5.178 19.244 1.00 92.75 290 LEU A C 1
ATOM 2244 O O . LEU A 1 290 ? 3.404 -6.032 18.797 1.00 92.75 290 LEU A O 1
ATOM 2248 N N . LYS A 1 291 ? 2.899 -4.475 20.349 1.00 90.38 291 LYS A N 1
ATOM 2249 C CA . LYS A 1 291 ? 4.091 -4.689 21.167 1.00 90.38 291 LYS A CA 1
ATOM 2250 C C . LYS A 1 291 ? 4.069 -6.058 21.853 1.00 90.38 291 LYS A C 1
ATOM 2252 O O . LYS A 1 291 ? 5.087 -6.741 21.830 1.00 90.38 291 LYS A O 1
ATOM 2257 N N . GLU A 1 292 ? 2.942 -6.492 22.416 1.00 88.62 292 GLU A N 1
ATOM 2258 C CA . GLU A 1 292 ? 2.848 -7.821 23.032 1.00 88.62 292 GLU A CA 1
ATOM 2259 C C . GLU A 1 292 ? 3.092 -8.934 22.002 1.00 88.62 292 GLU A C 1
ATOM 2261 O O . GLU A 1 292 ? 3.871 -9.850 22.259 1.00 88.62 292 GLU A O 1
ATOM 2266 N N . ILE A 1 293 ? 2.524 -8.821 20.796 1.00 86.44 293 ILE A N 1
ATOM 2267 C CA . ILE A 1 293 ? 2.797 -9.747 19.685 1.00 86.44 293 ILE A CA 1
ATOM 2268 C C . ILE A 1 293 ? 4.306 -9.788 19.370 1.00 86.44 293 ILE A C 1
ATOM 2270 O O . ILE A 1 293 ? 4.869 -10.872 19.193 1.00 86.44 293 ILE A O 1
ATOM 2274 N N . HIS A 1 294 ? 4.983 -8.636 19.342 1.00 84.62 294 HIS A N 1
ATOM 2275 C CA . HIS A 1 294 ? 6.435 -8.556 19.149 1.00 84.62 294 HIS A CA 1
ATOM 2276 C C . HIS A 1 294 ? 7.212 -9.247 20.288 1.00 84.62 294 HIS A C 1
ATOM 2278 O O . HIS A 1 294 ? 8.094 -10.074 20.028 1.00 84.62 294 HIS A O 1
ATOM 2284 N N . ASP A 1 295 ? 6.865 -8.969 21.545 1.00 83.06 295 ASP A N 1
ATOM 2285 C CA . ASP A 1 295 ? 7.509 -9.546 22.730 1.00 83.06 295 ASP A CA 1
ATOM 2286 C C . ASP A 1 295 ? 7.288 -11.077 22.805 1.00 83.06 295 ASP A C 1
ATOM 2288 O O . ASP A 1 295 ? 8.228 -11.836 23.055 1.00 83.06 295 ASP A O 1
ATOM 2292 N N . ILE A 1 296 ? 6.084 -11.574 22.486 1.00 76.94 296 ILE A N 1
ATOM 2293 C CA . ILE A 1 296 ? 5.769 -13.012 22.417 1.00 76.94 296 ILE A CA 1
ATOM 2294 C C . ILE A 1 296 ? 6.688 -13.725 21.419 1.00 76.94 296 ILE A C 1
ATOM 2296 O O . ILE A 1 296 ? 7.294 -14.747 21.761 1.00 76.94 296 ILE A O 1
ATOM 2300 N N . LEU A 1 297 ? 6.799 -13.210 20.192 1.00 73.19 297 LEU A N 1
ATOM 2301 C CA . LEU A 1 297 ? 7.489 -13.893 19.091 1.00 73.19 297 LEU A CA 1
ATOM 2302 C C . LEU A 1 297 ? 9.014 -13.834 19.222 1.00 73.19 297 LEU A C 1
ATOM 2304 O O . LEU A 1 297 ? 9.694 -14.804 18.870 1.00 73.19 297 LEU A O 1
ATOM 2308 N N . THR A 1 298 ? 9.544 -12.733 19.762 1.00 70.44 298 THR A N 1
ATOM 2309 C CA . THR A 1 298 ? 10.980 -12.570 20.032 1.00 70.44 298 THR A CA 1
ATOM 2310 C C . THR A 1 298 ? 11.451 -13.434 21.203 1.00 70.44 298 THR A C 1
ATOM 2312 O O . THR A 1 298 ? 12.500 -14.070 21.094 1.00 70.44 298 THR A O 1
ATOM 2315 N N . VAL A 1 299 ? 10.674 -13.530 22.291 1.00 64.75 299 VAL A N 1
ATOM 2316 C CA . VAL A 1 299 ? 11.042 -14.320 23.482 1.00 64.75 299 VAL A CA 1
ATOM 2317 C C . VAL A 1 299 ? 10.872 -15.825 23.260 1.00 64.75 299 VAL A C 1
ATOM 2319 O O . VAL A 1 299 ? 11.743 -16.602 23.653 1.00 64.75 299 VAL A O 1
ATOM 2322 N N . HIS A 1 300 ? 9.783 -16.263 22.618 1.00 54.84 300 HIS A N 1
ATOM 2323 C CA . HIS A 1 300 ? 9.494 -17.696 22.454 1.00 54.84 300 HIS A CA 1
ATOM 2324 C C . HIS A 1 300 ? 10.193 -18.339 21.249 1.00 54.84 300 HIS A C 1
ATOM 2326 O O . HIS A 1 300 ? 10.097 -19.554 21.077 1.00 54.84 300 HIS A O 1
ATOM 2332 N N . GLY A 1 301 ? 10.894 -17.550 20.424 1.00 49.88 301 GLY A N 1
ATOM 2333 C CA . GLY A 1 301 ? 11.594 -18.034 19.236 1.00 49.88 301 GLY A CA 1
ATOM 2334 C C . GLY A 1 301 ? 10.634 -18.721 18.271 1.00 49.88 301 GLY A C 1
ATOM 2335 O O . GLY A 1 301 ? 10.718 -19.937 18.088 1.00 49.88 301 GLY A O 1
ATOM 2336 N N . TYR A 1 302 ? 9.701 -17.946 17.703 1.00 45.72 302 TYR A N 1
ATOM 2337 C CA . TYR A 1 302 ? 8.574 -18.446 16.908 1.00 45.72 302 TYR A CA 1
ATOM 2338 C C . TYR A 1 302 ? 8.976 -19.563 15.934 1.00 45.72 302 TYR A C 1
ATOM 2340 O O . TYR A 1 302 ? 9.603 -19.338 14.897 1.00 45.72 302 TYR A O 1
ATOM 2348 N N . THR A 1 303 ? 8.566 -20.787 16.267 1.00 40.66 303 THR A N 1
ATOM 2349 C CA . THR A 1 303 ? 8.536 -21.887 15.310 1.00 40.66 303 THR A CA 1
ATOM 2350 C C . THR A 1 303 ? 7.164 -21.841 14.644 1.00 40.66 303 THR A C 1
ATOM 2352 O O . THR A 1 303 ? 6.168 -22.100 15.323 1.00 40.66 303 THR A O 1
ATOM 2355 N N . PRO A 1 304 ? 7.059 -21.479 13.349 1.00 42.50 304 PRO A N 1
ATOM 2356 C CA . PRO A 1 304 ? 5.775 -21.505 12.665 1.00 42.50 304 PRO A CA 1
ATOM 2357 C C . PRO A 1 304 ? 5.188 -22.912 12.753 1.00 42.50 304 PRO A C 1
ATOM 2359 O O . PRO A 1 304 ? 5.908 -23.900 12.584 1.00 42.50 304 PRO A O 1
ATOM 2362 N N . GLY A 1 305 ? 3.881 -22.987 13.008 1.00 33.31 305 GLY A N 1
ATOM 2363 C CA . GLY A 1 305 ? 3.117 -24.219 13.216 1.00 33.31 305 GLY A CA 1
ATOM 2364 C C . GLY A 1 305 ? 2.952 -25.088 11.965 1.00 33.31 305 GLY A C 1
ATOM 2365 O O . GLY A 1 305 ? 1.851 -25.546 11.674 1.00 33.31 305 GLY A O 1
ATOM 2366 N N . VAL A 1 306 ? 4.033 -25.350 11.228 1.00 35.44 306 VAL A N 1
ATOM 2367 C CA . VAL A 1 306 ? 4.073 -26.302 10.115 1.00 35.44 306 VAL A CA 1
ATOM 2368 C C . VAL A 1 306 ? 4.163 -27.711 10.694 1.00 35.44 306 VAL A C 1
ATOM 2370 O O . VAL A 1 306 ? 5.229 -28.331 10.775 1.00 35.44 306 VAL A O 1
ATOM 2373 N N . SER A 1 307 ? 3.015 -28.231 11.122 1.00 30.48 307 SER A N 1
ATOM 2374 C CA . SER A 1 307 ? 2.889 -29.627 11.529 1.00 30.48 307 SER A CA 1
ATOM 2375 C C . SER A 1 307 ? 3.027 -30.537 10.302 1.00 30.48 307 SER A C 1
ATOM 2377 O O . SER A 1 307 ? 2.041 -30.913 9.676 1.00 30.48 307 SER A O 1
ATOM 2379 N N . GLY A 1 308 ? 4.268 -30.898 9.950 1.00 30.55 308 GLY A N 1
ATOM 2380 C CA . GLY A 1 308 ? 4.527 -32.053 9.084 1.00 30.55 308 GLY A CA 1
ATOM 2381 C C . GLY A 1 308 ? 5.303 -31.864 7.777 1.00 30.55 308 GLY A C 1
ATOM 2382 O O . GLY A 1 308 ? 5.052 -32.638 6.860 1.00 30.55 308 GLY A O 1
ATOM 2383 N N . ALA A 1 309 ? 6.291 -30.966 7.669 1.00 31.17 309 ALA A N 1
ATOM 2384 C CA . ALA A 1 309 ? 7.324 -31.097 6.624 1.00 31.17 309 ALA A CA 1
ATOM 2385 C C . ALA A 1 309 ? 8.630 -30.356 6.968 1.00 31.17 309 ALA A C 1
ATOM 2387 O O . ALA A 1 309 ? 8.672 -29.141 6.851 1.00 31.17 309 ALA A O 1
ATOM 2388 N N . LEU A 1 310 ? 9.675 -31.105 7.369 1.00 28.17 310 LEU A N 1
ATOM 2389 C CA . LEU A 1 310 ? 11.134 -30.816 7.276 1.00 28.17 310 LEU A CA 1
ATOM 2390 C C . LEU A 1 310 ? 11.931 -31.592 8.350 1.00 28.17 310 LEU A C 1
ATOM 2392 O O . LEU A 1 310 ? 12.645 -31.036 9.181 1.00 28.17 310 LEU A O 1
ATOM 2396 N N . LYS A 1 311 ? 11.850 -32.929 8.314 1.00 28.27 311 LYS A N 1
ATOM 2397 C CA . LYS A 1 311 ? 12.816 -33.809 8.995 1.00 28.27 311 LYS A CA 1
ATOM 2398 C C . LYS A 1 311 ? 13.733 -34.479 7.978 1.00 28.27 311 LYS A C 1
ATOM 2400 O O . LYS A 1 311 ? 13.617 -35.674 7.766 1.00 28.27 311 LYS A O 1
ATOM 2405 N N . HIS A 1 312 ? 14.654 -33.726 7.381 1.00 27.39 312 HIS A N 1
ATOM 2406 C CA . HIS A 1 312 ? 15.920 -34.258 6.862 1.00 27.39 312 HIS A CA 1
ATOM 2407 C C . HIS A 1 312 ? 16.938 -33.119 6.685 1.00 27.39 312 HIS A C 1
ATOM 2409 O O . HIS A 1 312 ? 16.578 -32.063 6.190 1.00 27.39 312 HIS A O 1
ATOM 2415 N N . SER A 1 313 ? 18.201 -33.397 7.047 1.00 26.52 313 SER A N 1
ATOM 2416 C CA . SER A 1 313 ? 19.432 -32.616 6.778 1.00 26.52 313 SER A CA 1
ATOM 2417 C C . SER A 1 313 ? 20.004 -31.639 7.830 1.00 26.52 313 SER A C 1
ATOM 2419 O O . SER A 1 313 ? 20.511 -30.584 7.465 1.00 26.52 313 SER A O 1
ATOM 2421 N N . VAL A 1 314 ? 20.122 -32.047 9.102 1.00 25.31 314 VAL A N 1
ATOM 2422 C CA . VAL A 1 314 ? 21.293 -31.641 9.921 1.00 25.31 314 VAL A CA 1
ATOM 2423 C C . VAL A 1 314 ? 21.855 -32.857 10.657 1.00 25.31 314 VAL A C 1
ATOM 2425 O O . VAL A 1 314 ? 21.359 -33.253 11.711 1.00 25.31 314 VAL A O 1
ATOM 2428 N N . SER A 1 315 ? 22.900 -33.471 10.095 1.00 25.44 315 SER A N 1
ATOM 2429 C CA . SER A 1 315 ? 23.656 -34.518 10.788 1.00 25.44 315 SER A CA 1
ATOM 2430 C C . SER A 1 315 ? 24.854 -33.908 11.516 1.00 25.44 315 SER A C 1
ATOM 2432 O O . SER A 1 315 ? 25.619 -33.134 10.947 1.00 25.44 315 SER A O 1
ATOM 2434 N N . ARG A 1 316 ? 24.980 -34.266 12.795 1.00 24.16 316 ARG A N 1
ATOM 2435 C CA . ARG A 1 316 ? 25.993 -33.840 13.776 1.00 24.16 316 ARG A CA 1
ATOM 2436 C C . ARG A 1 316 ? 27.407 -33.605 13.216 1.00 24.16 316 ARG A C 1
ATOM 2438 O O . ARG A 1 316 ? 27.987 -34.512 12.627 1.00 24.16 316 ARG A O 1
ATOM 2445 N N . LYS A 1 317 ? 28.065 -32.564 13.740 1.00 23.98 317 LYS A N 1
ATOM 2446 C CA . LYS A 1 317 ? 29.338 -32.735 14.472 1.00 23.98 317 LYS A CA 1
ATOM 2447 C C . LYS A 1 317 ? 29.310 -31.932 15.778 1.00 23.98 317 LYS A C 1
ATOM 2449 O O . LYS A 1 317 ? 28.860 -30.794 15.802 1.00 23.98 317 LYS A O 1
ATOM 2454 N N . ARG A 1 318 ? 29.735 -32.574 16.871 1.00 22.20 318 ARG A N 1
ATOM 2455 C CA . ARG A 1 318 ? 29.779 -32.052 18.249 1.00 22.20 318 ARG A CA 1
ATOM 2456 C C . ARG A 1 318 ? 31.221 -32.150 18.755 1.00 22.20 318 ARG A C 1
ATOM 2458 O O . ARG A 1 318 ? 31.792 -33.233 18.676 1.00 22.20 318 ARG A O 1
ATOM 2465 N N . SER A 1 319 ? 31.726 -31.077 19.351 1.00 23.48 319 SER A N 1
ATOM 2466 C CA . SER A 1 319 ? 32.837 -31.036 20.321 1.00 23.48 319 SER A CA 1
ATOM 2467 C C . SER A 1 319 ? 32.791 -29.633 20.946 1.00 23.48 319 SER A C 1
ATOM 2469 O O . SER A 1 319 ? 32.832 -28.661 20.202 1.00 23.48 319 SER A O 1
ATOM 2471 N N . ASN A 1 320 ? 32.400 -29.474 22.218 1.00 23.20 320 ASN A N 1
ATOM 2472 C CA . ASN A 1 320 ? 33.286 -29.440 23.401 1.00 23.20 320 ASN A CA 1
ATOM 2473 C C . ASN A 1 320 ? 34.398 -28.366 23.255 1.00 23.20 320 ASN A C 1
ATOM 2475 O O . ASN A 1 320 ? 35.121 -28.415 22.269 1.00 23.20 320 ASN A O 1
ATOM 2479 N N . SER A 1 321 ? 34.620 -27.419 24.182 1.00 22.58 321 SER A N 1
ATOM 2480 C CA . SER A 1 321 ? 34.189 -27.335 25.596 1.00 22.58 321 SER A CA 1
ATOM 2481 C C . SER A 1 321 ? 34.403 -25.945 26.240 1.00 22.58 321 SER A C 1
ATOM 2483 O O . SER A 1 321 ? 35.418 -25.326 25.963 1.00 22.58 321 SER A O 1
ATOM 2485 N N . ALA A 1 322 ? 33.526 -25.591 27.193 1.00 22.80 322 ALA A N 1
ATOM 2486 C CA . ALA A 1 322 ? 33.762 -24.895 28.482 1.00 22.80 322 ALA A CA 1
ATOM 2487 C C . ALA A 1 322 ? 34.457 -23.503 28.621 1.00 22.80 322 ALA A C 1
ATOM 2489 O O . ALA A 1 322 ? 35.403 -23.152 27.931 1.00 22.80 322 ALA A O 1
ATOM 2490 N N . SER A 1 323 ? 34.019 -22.824 29.699 1.00 22.23 323 SER A N 1
ATOM 2491 C CA . SER A 1 323 ? 34.653 -21.769 30.533 1.00 22.23 323 SER A CA 1
ATOM 2492 C C . SER A 1 323 ? 34.791 -20.305 30.056 1.00 22.23 323 SER A C 1
ATOM 2494 O O . SER A 1 323 ? 35.698 -19.962 29.313 1.00 22.23 323 SER A O 1
ATOM 2496 N N . ALA A 1 324 ? 33.953 -19.466 30.688 1.00 24.17 324 ALA A N 1
ATOM 2497 C CA . ALA A 1 324 ? 34.291 -18.293 31.521 1.00 24.17 324 ALA A CA 1
ATOM 2498 C C . ALA A 1 324 ? 34.891 -16.995 30.921 1.00 24.17 324 ALA A C 1
ATOM 2500 O O . ALA A 1 324 ? 36.055 -16.927 30.551 1.00 24.17 324 ALA A O 1
ATOM 2501 N N . ASP A 1 325 ? 34.069 -15.943 31.021 1.00 21.88 325 ASP A N 1
ATOM 2502 C CA . ASP A 1 325 ? 34.336 -14.584 31.524 1.00 21.88 325 ASP A CA 1
ATOM 2503 C C . ASP A 1 325 ? 35.508 -13.700 31.039 1.00 21.88 325 ASP A C 1
ATOM 2505 O O . ASP A 1 325 ? 36.686 -13.933 31.296 1.00 21.88 325 ASP A O 1
ATOM 2509 N N . SER A 1 326 ? 35.072 -12.490 30.655 1.00 23.23 326 SER A N 1
ATOM 2510 C CA . SER A 1 326 ? 35.633 -11.166 30.987 1.00 23.23 326 SER A CA 1
ATOM 2511 C C . SER A 1 326 ? 36.620 -10.454 30.038 1.00 23.23 326 SER A C 1
ATOM 2513 O O . SER A 1 326 ? 37.551 -11.016 29.479 1.00 23.23 326 SER A O 1
ATOM 2515 N N . HIS A 1 327 ? 36.385 -9.135 29.974 1.00 23.47 327 HIS A N 1
ATOM 2516 C CA . HIS A 1 327 ? 37.254 -8.026 29.563 1.00 23.47 327 HIS A CA 1
ATOM 2517 C C . HIS A 1 327 ? 37.610 -7.749 28.083 1.00 23.47 327 HIS A C 1
ATOM 2519 O O . HIS A 1 327 ? 38.403 -8.417 27.437 1.00 23.47 327 HIS A O 1
ATOM 2525 N N . SER A 1 328 ? 37.111 -6.581 27.652 1.00 21.53 328 SER A N 1
ATOM 2526 C CA . SER A 1 328 ? 37.897 -5.423 27.184 1.00 21.53 328 SER A CA 1
ATOM 2527 C C . SER A 1 328 ? 38.819 -5.536 25.956 1.00 21.53 328 SER A C 1
ATOM 2529 O O . SER A 1 328 ? 39.929 -6.036 26.032 1.00 21.53 328 SER A O 1
ATOM 2531 N N . GLN A 1 329 ? 38.398 -4.824 24.903 1.00 23.42 329 GLN A N 1
ATOM 2532 C CA . GLN A 1 329 ? 39.187 -3.958 24.004 1.00 23.42 329 GLN A CA 1
ATOM 2533 C C . GLN A 1 329 ? 40.536 -4.414 23.392 1.00 23.42 329 GLN A C 1
ATOM 2535 O O . GLN A 1 329 ? 41.543 -4.616 24.060 1.00 23.42 329 GLN A O 1
ATOM 2540 N N . SER A 1 330 ? 40.582 -4.195 22.070 1.00 21.58 330 SER A N 1
ATOM 2541 C CA . SER A 1 330 ? 41.750 -3.930 21.208 1.00 21.58 330 SER A CA 1
ATOM 2542 C C . SER A 1 330 ? 42.585 -5.121 20.716 1.00 21.58 330 SER A C 1
ATOM 2544 O O . SER A 1 330 ? 43.170 -5.859 21.497 1.00 21.58 330 SER A O 1
ATOM 2546 N N . LEU A 1 331 ? 42.694 -5.232 19.381 1.00 22.45 331 LEU A N 1
ATOM 2547 C CA . LEU A 1 331 ? 43.971 -5.310 18.651 1.00 22.45 331 LEU A CA 1
ATOM 2548 C C . LEU A 1 331 ? 43.763 -5.189 17.122 1.00 22.45 331 LEU A C 1
ATOM 2550 O O . LEU A 1 331 ? 43.530 -6.155 16.407 1.00 22.45 331 LEU A O 1
ATOM 2554 N N . SER A 1 332 ? 43.836 -3.942 16.659 1.00 21.95 332 SER A N 1
ATOM 2555 C CA . SER A 1 332 ? 44.650 -3.457 15.533 1.00 21.95 332 SER A CA 1
ATOM 2556 C C . SER A 1 332 ? 44.864 -4.285 14.245 1.00 21.95 332 SER A C 1
ATOM 2558 O O . SER A 1 332 ? 45.596 -5.266 14.230 1.00 21.95 332 SER A O 1
ATOM 2560 N N . ASN A 1 333 ? 44.475 -3.644 13.134 1.00 23.94 333 ASN A N 1
ATOM 2561 C CA . ASN A 1 333 ? 45.259 -3.430 11.902 1.00 23.94 333 ASN A CA 1
ATOM 2562 C C . ASN A 1 333 ? 45.751 -4.613 11.043 1.00 23.94 333 ASN A C 1
ATOM 2564 O O . ASN A 1 333 ? 46.725 -5.278 11.382 1.00 23.94 333 ASN A O 1
ATOM 2568 N N . GLN A 1 334 ? 45.334 -4.599 9.769 1.00 24.75 334 GLN A N 1
ATOM 2569 C CA . GLN A 1 334 ? 46.281 -4.677 8.647 1.00 24.75 334 GLN A CA 1
ATOM 2570 C C . GLN A 1 334 ? 45.802 -3.861 7.429 1.00 24.75 334 GLN A C 1
ATOM 2572 O O . GLN A 1 334 ? 44.783 -4.195 6.847 1.00 24.75 334 GLN A O 1
ATOM 2577 N N . GLN A 1 335 ? 46.619 -2.863 7.045 1.00 25.59 335 GLN A N 1
ATOM 2578 C CA . GLN A 1 335 ? 46.874 -2.370 5.670 1.00 25.59 335 GLN A CA 1
ATOM 2579 C C . GLN A 1 335 ? 45.682 -1.734 4.893 1.00 25.59 335 GLN A C 1
ATOM 2581 O O . GLN A 1 335 ? 44.576 -2.242 4.887 1.00 25.59 335 GLN A O 1
ATOM 2586 N N . GLN A 1 336 ? 45.819 -0.596 4.198 1.00 28.05 336 GLN A N 1
ATOM 2587 C CA . GLN A 1 336 ? 46.999 0.006 3.554 1.00 28.05 336 GLN A CA 1
ATOM 2588 C C . GLN A 1 336 ? 46.950 1.555 3.580 1.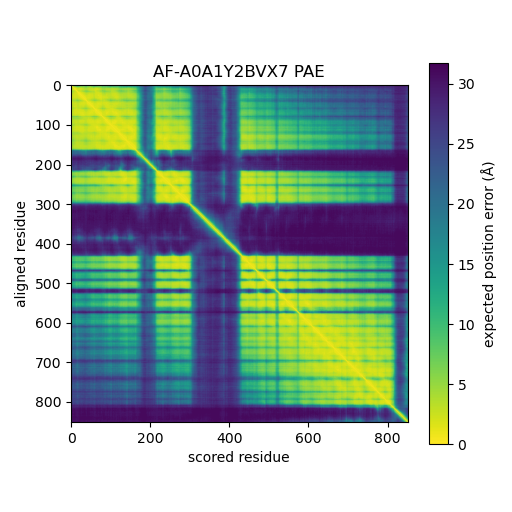00 28.05 336 GLN A C 1
ATOM 2590 O O . GLN A 1 336 ? 45.884 2.154 3.684 1.00 28.05 336 GLN A O 1
ATOM 2595 N N . GLN A 1 337 ? 48.113 2.208 3.487 1.00 25.19 337 GLN A N 1
ATOM 2596 C CA . GLN A 1 337 ? 48.265 3.674 3.484 1.00 25.19 337 GLN A CA 1
ATOM 2597 C C . GLN A 1 337 ? 48.270 4.256 2.061 1.00 25.19 337 GLN A C 1
ATOM 2599 O O . GLN A 1 337 ? 48.867 3.648 1.176 1.00 25.19 337 GLN A O 1
ATOM 2604 N N . GLN A 1 338 ? 47.815 5.508 1.898 1.00 25.78 338 GLN A N 1
ATOM 2605 C CA . GLN A 1 338 ? 48.555 6.506 1.102 1.00 25.78 338 GLN A CA 1
ATOM 2606 C C . GLN A 1 338 ? 48.229 7.966 1.496 1.00 25.78 338 GLN A C 1
ATOM 2608 O O . GLN A 1 338 ? 47.253 8.562 1.063 1.00 25.78 338 GLN A O 1
ATOM 2613 N N . HIS A 1 339 ? 49.079 8.512 2.371 1.00 25.45 339 HIS A N 1
ATOM 2614 C CA . HIS A 1 339 ? 49.784 9.797 2.219 1.00 25.45 339 HIS A CA 1
ATOM 2615 C C . HIS A 1 339 ? 49.121 10.952 1.420 1.00 25.45 339 HIS A C 1
ATOM 2617 O O . HIS A 1 339 ? 49.114 10.934 0.194 1.00 25.45 339 HIS A O 1
ATOM 2623 N N . ILE A 1 340 ? 48.797 12.072 2.085 1.00 27.11 340 ILE A N 1
ATOM 2624 C CA . ILE A 1 340 ? 49.686 13.251 2.247 1.00 27.11 340 ILE A CA 1
ATOM 2625 C C . ILE A 1 340 ? 49.041 14.262 3.219 1.00 27.11 340 ILE A C 1
ATOM 2627 O O . ILE A 1 340 ? 47.827 14.314 3.384 1.00 27.11 340 ILE A O 1
ATOM 2631 N N . GLN A 1 341 ? 49.884 15.027 3.910 1.00 23.55 341 GLN A N 1
ATOM 2632 C CA . GLN A 1 341 ? 49.576 15.856 5.077 1.00 23.55 341 GLN A CA 1
ATOM 2633 C C . GLN A 1 341 ? 50.110 17.276 4.848 1.00 23.55 341 GLN A C 1
ATOM 2635 O O . GLN A 1 341 ? 51.194 17.395 4.286 1.00 23.55 341 GLN A O 1
ATOM 2640 N N . LEU A 1 342 ? 49.409 18.318 5.323 1.00 24.86 342 LEU A N 1
ATOM 2641 C CA . LEU A 1 342 ? 49.977 19.645 5.637 1.00 24.86 342 LEU A CA 1
ATOM 2642 C C . LEU A 1 342 ? 49.023 20.461 6.552 1.00 24.86 342 LEU A C 1
ATOM 2644 O O . LEU A 1 342 ? 48.019 21.011 6.114 1.00 24.86 342 LEU A O 1
ATOM 2648 N N . GLN A 1 343 ? 49.363 20.486 7.844 1.00 22.12 343 GLN A N 1
ATOM 2649 C CA . GLN A 1 343 ? 48.978 21.463 8.892 1.00 22.12 343 GLN A CA 1
ATOM 2650 C C . GLN A 1 343 ? 50.135 22.497 9.047 1.00 22.12 343 GLN A C 1
ATOM 2652 O O . GLN A 1 343 ? 51.072 22.390 8.248 1.00 22.12 343 GLN A O 1
ATOM 2657 N N . PRO A 1 344 ? 50.216 23.403 10.067 1.00 39.50 344 PRO A N 1
ATOM 2658 C CA . PRO A 1 344 ? 49.276 23.859 11.128 1.00 39.50 344 PRO A CA 1
ATOM 2659 C C . PRO A 1 344 ? 48.952 25.381 10.957 1.00 39.50 344 PRO A C 1
ATOM 2661 O O . PRO A 1 344 ? 49.140 25.884 9.856 1.00 39.50 344 PRO A O 1
ATOM 2664 N N . HIS A 1 345 ? 48.437 26.221 11.877 1.00 25.31 345 HIS A N 1
ATOM 2665 C CA . HIS A 1 345 ? 48.062 26.214 13.318 1.00 25.31 345 HIS A CA 1
ATOM 2666 C C . HIS A 1 345 ? 46.580 26.695 13.475 1.00 25.31 345 HIS A C 1
ATOM 2668 O O . HIS A 1 345 ? 45.931 26.908 12.456 1.00 25.31 345 HIS A O 1
ATOM 2674 N N . GLN A 1 346 ? 45.874 26.796 14.619 1.00 23.16 346 GLN A N 1
ATOM 2675 C CA . GLN A 1 346 ? 46.139 27.010 16.067 1.00 23.16 346 GLN A CA 1
ATOM 2676 C C . GLN A 1 346 ? 46.509 28.455 16.505 1.00 23.16 346 GLN A C 1
ATOM 2678 O O . GLN A 1 346 ? 47.113 29.164 15.701 1.00 23.16 346 GLN A O 1
ATOM 2683 N N . PRO A 1 347 ? 46.210 28.896 17.760 1.00 35.47 347 PRO A N 1
ATOM 2684 C CA . PRO A 1 347 ? 45.607 28.157 18.895 1.00 35.47 347 PRO A CA 1
ATOM 2685 C C . PRO A 1 347 ? 44.416 28.838 19.646 1.00 35.47 347 PRO A C 1
ATOM 2687 O O . PRO A 1 347 ? 44.223 30.038 19.532 1.00 35.47 347 PRO A O 1
ATOM 2690 N N . GLU A 1 348 ? 43.698 28.024 20.451 1.00 23.64 348 GLU A N 1
ATOM 2691 C CA . GLU A 1 348 ? 43.150 28.281 21.822 1.00 23.64 348 GLU A CA 1
ATOM 2692 C C . GLU A 1 348 ? 42.180 29.484 22.088 1.00 23.64 348 GLU A C 1
ATOM 2694 O O . GLU A 1 348 ? 42.177 30.476 21.376 1.00 23.64 348 GLU A O 1
ATOM 2699 N N . THR A 1 349 ? 41.254 29.480 23.069 1.00 24.95 349 THR A N 1
ATOM 2700 C CA . THR A 1 349 ? 41.076 28.639 24.281 1.00 24.95 349 THR A CA 1
ATOM 2701 C C . THR A 1 349 ? 39.593 28.534 24.730 1.00 24.95 349 THR A C 1
ATOM 2703 O O . THR A 1 349 ? 38.758 29.344 24.346 1.00 24.95 349 THR A O 1
ATOM 2706 N N . LEU A 1 350 ? 39.308 27.540 25.589 1.00 24.27 350 LEU A N 1
ATOM 2707 C CA . LEU A 1 350 ? 38.104 27.258 26.410 1.00 24.27 350 LEU A CA 1
ATOM 2708 C C . LEU A 1 350 ? 37.302 28.509 26.890 1.00 24.27 350 LEU A C 1
ATOM 2710 O O . LEU A 1 350 ? 37.907 29.533 27.175 1.00 24.27 350 LEU A O 1
ATOM 2714 N N . ALA A 1 351 ? 35.977 28.514 27.120 1.00 25.47 351 ALA A N 1
ATOM 2715 C CA . ALA A 1 351 ? 35.190 27.640 28.007 1.00 25.47 351 ALA A CA 1
ATOM 2716 C C . ALA A 1 351 ? 33.663 27.950 27.940 1.00 25.47 351 ALA A C 1
ATOM 2718 O O . ALA A 1 351 ? 33.262 29.048 27.564 1.00 25.47 351 ALA A O 1
ATOM 2719 N N . ALA A 1 352 ? 32.821 27.013 28.391 1.00 23.05 352 ALA A N 1
ATOM 2720 C CA . ALA A 1 352 ? 31.405 27.226 28.761 1.00 23.05 352 ALA A CA 1
ATOM 2721 C C . ALA A 1 352 ? 31.299 27.618 30.273 1.00 23.05 352 ALA A C 1
ATOM 2723 O O . ALA A 1 352 ? 32.354 27.617 30.914 1.00 23.05 352 ALA A O 1
ATOM 2724 N N . PRO A 1 353 ? 30.119 27.869 30.912 1.00 38.34 353 PRO A N 1
ATOM 2725 C CA . PRO A 1 353 ? 28.735 27.664 30.445 1.00 38.34 353 PRO A CA 1
ATOM 2726 C C . PRO A 1 353 ? 27.693 28.739 30.907 1.00 38.34 353 PRO A C 1
ATOM 2728 O O . PRO A 1 353 ? 28.033 29.813 31.391 1.00 38.34 353 PRO A O 1
ATOM 2731 N N . THR A 1 354 ? 26.407 28.345 30.874 1.00 22.41 354 THR A N 1
ATOM 2732 C CA . THR A 1 354 ? 25.278 28.731 31.768 1.00 22.41 354 THR A CA 1
ATOM 2733 C C . THR A 1 354 ? 24.386 29.970 31.525 1.00 22.41 354 THR A C 1
ATOM 2735 O O . THR A 1 354 ? 24.832 31.084 31.286 1.00 22.41 354 THR A O 1
ATOM 2738 N N . THR A 1 355 ? 23.089 29.715 31.786 1.00 23.77 355 THR A N 1
ATOM 2739 C CA . THR A 1 355 ? 21.980 30.600 32.228 1.00 23.77 355 THR A CA 1
ATOM 2740 C C . THR A 1 355 ? 21.273 31.566 31.258 1.00 23.77 355 THR A C 1
ATOM 2742 O O . THR A 1 355 ? 21.840 32.521 30.743 1.00 23.77 355 THR A O 1
ATOM 2745 N N . SER A 1 356 ? 19.957 31.339 31.138 1.00 26.23 356 SER A N 1
ATOM 2746 C CA . SER A 1 356 ? 18.862 32.255 30.749 1.00 26.23 356 SER A CA 1
ATOM 2747 C C . SER A 1 356 ? 18.767 33.481 31.700 1.00 26.23 356 SER A C 1
ATOM 2749 O O . SER A 1 356 ? 19.356 33.394 32.781 1.00 26.23 356 SER A O 1
ATOM 2751 N N . PRO A 1 357 ? 18.009 34.582 31.415 1.00 31.88 357 PRO A N 1
ATOM 2752 C CA . PRO A 1 357 ? 16.594 34.555 30.987 1.00 31.88 357 PRO A CA 1
ATOM 2753 C C . PRO A 1 357 ? 16.117 35.688 30.026 1.00 31.88 357 PRO A C 1
ATOM 2755 O O . PRO A 1 357 ? 16.903 36.418 29.433 1.00 31.88 357 PRO A O 1
ATOM 2758 N N . LEU A 1 358 ? 14.787 35.779 29.857 1.00 26.12 358 LEU A N 1
ATOM 2759 C CA . LEU A 1 358 ? 14.007 36.679 28.987 1.00 26.12 358 LEU A CA 1
ATOM 2760 C C . LEU A 1 358 ? 14.212 38.188 29.256 1.00 26.12 358 LEU A C 1
ATOM 2762 O O . LEU A 1 358 ? 14.462 38.561 30.398 1.00 26.12 358 LEU A O 1
ATOM 2766 N N . HIS A 1 359 ? 13.897 39.053 28.269 1.00 26.08 359 HIS A N 1
ATOM 2767 C CA . HIS A 1 359 ? 12.739 39.984 28.341 1.00 26.08 359 HIS A CA 1
ATOM 2768 C C . HIS A 1 359 ? 12.547 40.892 27.095 1.00 26.08 359 HIS A C 1
ATOM 2770 O O . HIS A 1 359 ? 13.505 41.188 26.389 1.00 26.08 359 HIS A O 1
ATOM 2776 N N . LYS A 1 360 ? 11.316 41.437 26.973 1.00 24.48 360 LYS A N 1
ATOM 2777 C CA . LYS A 1 360 ? 10.822 42.578 26.147 1.00 24.48 360 LYS A CA 1
ATOM 2778 C C . LYS A 1 360 ? 10.334 42.302 24.708 1.00 24.48 360 LYS A C 1
ATOM 2780 O O . LYS A 1 360 ? 10.950 41.516 24.009 1.00 24.48 360 LYS A O 1
ATOM 2785 N N . SER A 1 361 ? 9.343 43.022 24.149 1.00 22.11 361 SER A N 1
ATOM 2786 C CA . SER A 1 361 ? 8.031 43.545 24.639 1.00 22.11 361 SER A CA 1
ATOM 2787 C C . SER A 1 361 ? 7.430 44.534 23.618 1.00 22.11 361 SER A C 1
ATOM 2789 O O . SER A 1 361 ? 8.031 45.585 23.410 1.00 22.11 361 SER A O 1
ATOM 2791 N N . THR A 1 362 ? 6.226 44.266 23.106 1.00 24.44 362 THR A N 1
ATOM 2792 C CA . THR A 1 362 ? 5.271 45.184 22.428 1.00 24.44 362 THR A CA 1
ATOM 2793 C C . THR A 1 362 ? 3.942 44.414 22.271 1.00 24.44 362 THR A C 1
ATOM 2795 O O . THR A 1 362 ? 3.984 43.191 22.195 1.00 24.44 362 THR A O 1
ATOM 2798 N N . SER A 1 363 ? 2.736 44.990 22.221 1.00 25.77 363 SER A N 1
ATOM 2799 C CA . SER A 1 363 ? 2.236 46.349 22.509 1.00 25.77 363 SER A CA 1
ATOM 2800 C C . SER A 1 363 ? 0.699 46.293 22.669 1.00 25.77 363 SER A C 1
ATOM 2802 O O . SER A 1 363 ? 0.061 45.449 22.046 1.00 25.77 363 SER A O 1
ATOM 2804 N N . SER A 1 364 ? 0.127 47.194 23.474 1.00 23.11 364 SER A N 1
ATOM 2805 C CA . SER A 1 364 ? -1.319 47.414 23.725 1.00 23.11 364 SER A CA 1
ATOM 2806 C C . SER A 1 364 ? -2.082 47.930 22.463 1.00 23.11 364 SER A C 1
ATOM 2808 O O . SER A 1 364 ? -1.398 48.154 21.457 1.00 23.11 364 SER A O 1
ATOM 2810 N N . PRO A 1 365 ? -3.431 48.143 22.439 1.00 32.09 365 PRO A N 1
ATOM 2811 C CA . PRO A 1 365 ? -4.236 48.833 23.471 1.00 32.09 365 PRO A CA 1
ATOM 2812 C C . PRO A 1 365 ? -5.609 48.228 23.852 1.00 32.09 365 PRO A C 1
ATOM 2814 O O . PRO A 1 365 ? -6.104 47.277 23.251 1.00 32.09 365 PRO A O 1
ATOM 2817 N N . ASP A 1 366 ? -6.182 48.833 24.894 1.00 24.17 366 ASP A N 1
ATOM 2818 C CA . ASP A 1 366 ? -7.356 48.432 25.679 1.00 24.17 366 ASP A CA 1
ATOM 2819 C C . ASP A 1 366 ? -8.722 48.890 25.125 1.00 24.17 366 ASP A C 1
ATOM 2821 O O . ASP A 1 366 ? -8.800 49.792 24.292 1.00 24.17 366 ASP A O 1
ATOM 2825 N N . PHE A 1 367 ? -9.799 48.337 25.706 1.00 26.19 367 PHE A N 1
ATOM 2826 C CA . PHE A 1 367 ? -11.039 49.071 26.000 1.00 26.19 367 PHE A CA 1
ATOM 2827 C C . PHE A 1 367 ? -11.702 48.544 27.295 1.00 26.19 367 PHE A C 1
ATOM 2829 O O . PHE A 1 367 ? -12.132 47.396 27.357 1.00 26.19 367 PHE A O 1
ATOM 2836 N N . ASP A 1 368 ? -11.727 49.415 28.307 1.00 25.20 368 ASP A N 1
ATOM 2837 C CA . ASP A 1 368 ? -12.621 49.563 29.473 1.00 25.20 368 ASP A CA 1
ATOM 2838 C C . ASP A 1 368 ? -13.433 48.376 30.055 1.00 25.20 368 ASP A C 1
ATOM 2840 O O . ASP A 1 368 ? -14.460 47.973 29.513 1.00 25.20 368 ASP A O 1
ATOM 2844 N N . GLU A 1 369 ? -13.112 47.996 31.305 1.00 24.22 369 GLU A N 1
ATOM 2845 C CA . GLU A 1 369 ? -14.110 47.606 32.326 1.00 24.22 369 GLU A CA 1
ATOM 2846 C C . GLU A 1 369 ? -13.597 47.934 33.755 1.00 24.22 369 GLU A C 1
ATOM 2848 O O . GLU A 1 369 ? -12.470 47.586 34.113 1.00 24.22 369 GLU A O 1
ATOM 2853 N N . GLU A 1 370 ? -14.407 48.614 34.585 1.00 25.88 370 GLU A N 1
ATOM 2854 C CA . GLU A 1 370 ? -14.092 48.947 35.995 1.00 25.88 370 GLU A CA 1
ATOM 2855 C C . GLU A 1 370 ? -14.682 47.917 37.000 1.00 25.88 370 GLU A C 1
ATOM 2857 O O . GLU A 1 370 ? -15.535 47.104 36.638 1.00 25.88 370 GLU A O 1
ATOM 2862 N N . PRO A 1 371 ? -14.206 47.861 38.265 1.00 27.06 371 PRO A N 1
ATOM 2863 C CA . PRO A 1 371 ? -13.946 46.563 38.887 1.00 27.06 371 PRO A CA 1
ATOM 2864 C C . PRO A 1 371 ? -14.969 46.096 39.935 1.00 27.06 371 PRO A C 1
ATOM 2866 O O . PRO A 1 371 ? -15.350 46.825 40.852 1.00 27.06 371 PRO A O 1
ATOM 2869 N N . LEU A 1 372 ? -15.271 44.791 39.918 1.00 24.67 372 LEU A N 1
ATOM 2870 C CA . LEU A 1 372 ? -15.897 44.079 41.038 1.00 24.67 372 LEU A CA 1
ATOM 2871 C C . LEU A 1 372 ? -14.992 42.963 41.577 1.00 24.67 372 LEU A C 1
ATOM 2873 O O . LEU A 1 372 ? -14.575 42.046 40.869 1.00 24.67 372 LEU A O 1
ATOM 2877 N N . VAL A 1 373 ? -14.713 43.050 42.879 1.00 27.06 373 VAL A N 1
ATOM 2878 C CA . VAL A 1 373 ? -13.799 42.185 43.640 1.00 27.06 373 VAL A CA 1
ATOM 2879 C C . VAL A 1 373 ? -14.197 40.706 43.543 1.00 27.06 373 VAL A C 1
ATOM 2881 O O . VAL A 1 373 ? -15.152 40.267 44.186 1.00 27.06 373 VAL A O 1
ATOM 2884 N N . ARG A 1 374 ? -13.413 39.897 42.816 1.00 25.06 374 ARG A N 1
ATOM 2885 C CA . ARG A 1 374 ? -13.528 38.429 42.834 1.00 25.06 374 ARG A CA 1
ATOM 2886 C C . ARG A 1 374 ? -12.547 37.801 43.824 1.00 25.06 374 ARG A C 1
ATOM 2888 O O . ARG A 1 374 ? -11.339 37.795 43.610 1.00 25.06 374 ARG A O 1
ATOM 2895 N N . ARG A 1 375 ? -13.092 37.195 44.883 1.00 25.58 375 ARG A N 1
ATOM 2896 C CA . ARG A 1 375 ? -12.421 36.113 45.625 1.00 25.58 375 ARG A CA 1
ATOM 2897 C C . ARG A 1 375 ? -12.448 34.828 44.778 1.00 25.58 375 ARG A C 1
ATOM 2899 O O . ARG A 1 375 ? -13.413 34.641 44.035 1.00 25.58 375 ARG A O 1
ATOM 2906 N N . PRO A 1 376 ? -11.464 33.920 44.904 1.00 23.83 376 PRO A N 1
ATOM 2907 C CA . PRO A 1 376 ? -11.549 32.608 44.274 1.00 23.83 376 PRO A CA 1
ATOM 2908 C C . PRO A 1 376 ? -12.679 31.797 44.922 1.00 23.83 376 PRO A C 1
ATOM 2910 O O . PRO A 1 376 ? -12.708 31.629 46.142 1.00 23.83 376 PRO A O 1
ATOM 2913 N N . VAL A 1 377 ? -13.612 31.298 44.109 1.00 23.08 377 VAL A N 1
ATOM 2914 C CA . VAL A 1 377 ? -14.642 30.357 44.566 1.00 23.08 377 VAL A CA 1
ATOM 2915 C C . VAL A 1 377 ? -14.058 28.953 44.473 1.00 23.08 377 VAL A C 1
ATOM 2917 O O . VAL A 1 377 ? -13.711 28.486 43.389 1.00 23.08 377 VAL A O 1
ATOM 2920 N N . SER A 1 378 ? -13.911 28.301 45.621 1.00 24.81 378 SER A N 1
ATOM 2921 C CA . SER A 1 378 ? -13.432 26.927 45.723 1.00 24.81 378 SER A CA 1
ATOM 2922 C C . SER A 1 378 ? -14.426 25.929 45.125 1.00 24.81 378 SER A C 1
ATOM 2924 O O . SER A 1 378 ? -15.644 26.103 45.182 1.00 24.81 378 SER A O 1
ATOM 2926 N N . SER A 1 379 ? -13.879 24.849 44.572 1.00 23.58 379 SER A N 1
ATOM 2927 C CA . SER A 1 379 ? -14.615 23.711 44.028 1.00 23.58 379 SER A CA 1
ATOM 2928 C C . SER A 1 379 ? -15.576 23.094 45.053 1.00 23.58 379 SER A C 1
ATOM 2930 O O . SER A 1 379 ? -15.179 22.675 46.143 1.00 23.58 379 SER A O 1
ATOM 2932 N N . LEU A 1 380 ? -16.853 22.972 44.678 1.00 23.33 380 LEU A N 1
ATOM 2933 C CA . LEU A 1 380 ? -17.862 22.253 45.460 1.00 23.33 380 LEU A CA 1
ATOM 2934 C C . LEU A 1 380 ? -17.676 20.733 45.318 1.00 23.33 380 LEU A C 1
ATOM 2936 O O . LEU A 1 380 ? -18.339 20.064 44.531 1.00 23.33 380 LEU A O 1
ATOM 2940 N N . SER A 1 381 ? -16.765 20.189 46.123 1.00 28.23 381 SER A N 1
ATOM 2941 C CA . SER A 1 381 ? -16.638 18.752 46.383 1.00 28.23 381 SER A CA 1
ATOM 2942 C C . SER A 1 381 ? -17.796 18.273 47.269 1.00 28.23 381 SER A C 1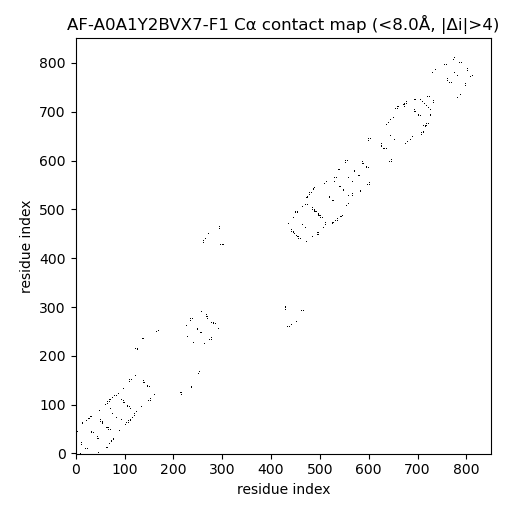
ATOM 2944 O O . SER A 1 381 ? -17.720 18.393 48.492 1.00 28.23 381 SER A O 1
ATOM 2946 N N . LEU A 1 382 ? -18.854 17.713 46.672 1.00 25.75 382 LEU A N 1
ATOM 2947 C CA . LEU A 1 382 ? -20.021 17.190 47.401 1.00 25.75 382 LEU A CA 1
ATOM 2948 C C . LEU A 1 382 ? -20.652 15.959 46.709 1.00 25.75 382 LEU A C 1
ATOM 2950 O O . LEU A 1 382 ? -21.819 15.963 46.332 1.00 25.75 382 LEU A O 1
ATOM 2954 N N . ALA A 1 383 ? -19.867 14.886 46.547 1.00 23.92 383 ALA A N 1
ATOM 2955 C CA . ALA A 1 383 ? -20.360 13.582 46.063 1.00 23.92 383 ALA A CA 1
ATOM 2956 C C . ALA A 1 383 ? -19.632 12.346 46.650 1.00 23.92 383 ALA A C 1
ATOM 2958 O O . ALA A 1 383 ? -19.940 11.216 46.283 1.00 23.92 383 ALA A O 1
ATOM 2959 N N . SER A 1 384 ? -18.672 12.526 47.564 1.00 24.33 384 SER A N 1
ATOM 2960 C CA . SER A 1 384 ? -17.725 11.481 47.999 1.00 24.33 384 SER A CA 1
ATOM 2961 C C . SER A 1 384 ? -18.005 10.865 49.383 1.00 24.33 384 SER A C 1
ATOM 2963 O O . SER A 1 384 ? -17.193 10.087 49.877 1.00 24.33 384 SER A O 1
ATOM 2965 N N . THR A 1 385 ? -19.147 11.165 50.016 1.00 24.97 385 THR A N 1
ATOM 2966 C CA . THR A 1 385 ? -19.375 10.886 51.455 1.00 24.97 385 THR A CA 1
ATOM 2967 C C . THR A 1 385 ? -20.409 9.796 51.787 1.00 24.97 385 THR A C 1
ATOM 2969 O O . THR A 1 385 ? -20.784 9.672 52.948 1.00 24.97 385 THR A O 1
ATOM 2972 N N . PHE A 1 386 ? -20.896 9.005 50.819 1.00 30.50 386 PHE A N 1
ATOM 2973 C CA . PHE A 1 386 ? -22.087 8.148 51.023 1.00 30.50 386 PHE A CA 1
ATOM 2974 C C . PHE A 1 386 ? -21.889 6.618 51.048 1.00 30.50 386 PHE A C 1
ATOM 2976 O O . PHE A 1 386 ? -22.866 5.898 51.235 1.00 30.50 386 PHE A O 1
ATOM 2983 N N . PHE A 1 387 ? -20.659 6.099 50.941 1.00 38.16 387 PHE A N 1
ATOM 2984 C CA . PHE A 1 387 ? -20.408 4.644 50.835 1.00 38.16 387 PHE A CA 1
ATOM 2985 C C . PHE A 1 387 ? -19.660 3.991 52.014 1.00 38.16 387 PHE A C 1
ATOM 2987 O O . PHE A 1 387 ? -19.293 2.816 51.924 1.00 38.16 387 PHE A O 1
ATOM 2994 N N . ALA A 1 388 ? -19.448 4.708 53.123 1.00 27.41 388 ALA A N 1
ATOM 2995 C CA . ALA A 1 388 ? -18.677 4.207 54.262 1.00 27.41 388 ALA A CA 1
ATOM 2996 C C . ALA A 1 388 ? -19.289 4.569 55.627 1.00 27.41 388 ALA A C 1
ATOM 2998 O O . ALA A 1 388 ? -18.902 5.558 56.239 1.00 27.41 388 ALA A O 1
ATOM 2999 N N . GLU A 1 389 ? -20.167 3.711 56.156 1.00 26.19 389 GLU A N 1
ATOM 3000 C CA . GLU A 1 389 ? -20.321 3.559 57.610 1.00 26.19 389 GLU A CA 1
ATOM 3001 C C . GLU A 1 389 ? -20.896 2.177 57.971 1.00 26.19 389 GLU A C 1
ATOM 3003 O O . GLU A 1 389 ? -21.913 1.762 57.421 1.00 26.19 389 GLU A O 1
ATOM 3008 N N . GLY A 1 390 ? -20.237 1.452 58.888 1.00 24.41 390 GLY A N 1
ATOM 3009 C CA . GLY A 1 390 ? -20.706 0.139 59.358 1.00 24.41 390 GLY A CA 1
ATOM 3010 C C . GLY A 1 390 ? -19.604 -0.842 59.777 1.00 24.41 390 GLY A C 1
ATOM 3011 O O . GLY A 1 390 ? -19.369 -1.824 59.083 1.00 24.41 390 GLY A O 1
ATOM 3012 N N . GLY A 1 391 ? -18.949 -0.614 60.925 1.00 25.56 391 GLY A N 1
ATOM 3013 C CA . GLY A 1 391 ? -18.043 -1.612 61.524 1.00 25.56 391 GLY A CA 1
ATOM 3014 C C . GLY A 1 391 ? -16.963 -1.046 62.450 1.00 25.56 391 GLY A C 1
ATOM 3015 O O . GLY A 1 391 ? -15.831 -0.834 62.027 1.00 25.56 391 GLY A O 1
ATOM 3016 N N . LYS A 1 392 ? -17.282 -0.828 63.734 1.00 23.19 392 LYS A N 1
ATOM 3017 C CA . LYS A 1 392 ? -16.283 -0.481 64.765 1.00 23.19 392 LYS A CA 1
ATOM 3018 C C . LYS A 1 392 ? -15.616 -1.746 65.316 1.00 23.19 392 LYS A C 1
ATOM 3020 O O . LYS A 1 392 ? -16.321 -2.609 65.829 1.00 23.19 392 LYS A O 1
ATOM 3025 N N . ILE A 1 393 ? -14.282 -1.787 65.349 1.00 24.08 393 ILE A N 1
ATOM 3026 C CA . ILE A 1 393 ? -13.511 -2.624 66.286 1.00 24.08 393 ILE A CA 1
ATOM 3027 C C . ILE A 1 393 ? -12.476 -1.740 67.005 1.00 24.08 393 ILE A C 1
ATOM 3029 O O . ILE A 1 393 ? -12.001 -0.737 66.473 1.00 24.08 393 ILE A O 1
ATOM 3033 N N . VAL A 1 394 ? -12.233 -2.065 68.274 1.00 24.33 394 VAL A N 1
ATOM 3034 C CA . VAL A 1 394 ? -11.627 -1.209 69.303 1.00 24.33 394 VAL A CA 1
ATOM 3035 C C . VAL A 1 394 ? -10.094 -1.142 69.202 1.00 24.33 394 VAL A C 1
ATOM 3037 O O . VAL A 1 394 ? -9.429 -2.165 69.068 1.00 24.33 394 VAL A O 1
ATOM 3040 N N . ARG A 1 395 ? -9.529 0.065 69.360 1.00 21.12 395 ARG A N 1
ATOM 3041 C CA . ARG A 1 395 ? -8.110 0.287 69.710 1.00 21.12 395 ARG A CA 1
ATOM 3042 C C . ARG A 1 395 ? -7.925 0.281 71.231 1.00 21.12 395 ARG A C 1
ATOM 3044 O O . ARG A 1 395 ? -8.773 0.838 71.926 1.00 21.12 395 ARG A O 1
ATOM 3051 N N . PRO A 1 396 ? -6.739 -0.105 71.718 1.00 22.64 396 PRO A N 1
ATOM 3052 C CA . PRO A 1 396 ? -6.100 0.593 72.827 1.00 22.64 396 PRO A CA 1
ATOM 3053 C C . PRO A 1 396 ? -4.856 1.372 72.357 1.00 22.64 396 PRO A C 1
ATOM 3055 O O . PRO A 1 396 ? -4.118 0.940 71.476 1.00 22.64 396 PRO A O 1
ATOM 3058 N N . GLN A 1 397 ? -4.639 2.546 72.950 1.00 21.09 397 GLN A N 1
ATOM 3059 C CA . GLN A 1 397 ? -3.411 3.343 72.835 1.00 21.09 397 GLN A CA 1
ATOM 3060 C C . GLN A 1 397 ? -2.535 3.094 74.071 1.00 21.09 397 GLN A C 1
ATOM 3062 O O . GLN A 1 397 ? -3.102 3.027 75.158 1.00 21.09 397 GLN A O 1
ATOM 3067 N N . HIS A 1 398 ? -1.201 3.141 73.947 1.00 22.98 398 HIS A N 1
ATOM 3068 C CA . HIS A 1 398 ? -0.395 4.191 74.605 1.00 22.98 398 HIS A CA 1
ATOM 3069 C C . HIS A 1 398 ? 1.082 4.204 74.151 1.00 22.98 398 HIS A C 1
ATOM 3071 O O . HIS A 1 398 ? 1.639 3.148 73.889 1.00 22.98 398 HIS A O 1
ATOM 3077 N N . ASN A 1 399 ? 1.647 5.420 74.061 1.00 21.70 399 ASN A N 1
ATOM 3078 C CA . ASN A 1 399 ? 3.001 5.911 74.420 1.00 21.70 399 ASN A CA 1
ATOM 3079 C C . ASN A 1 399 ? 4.239 4.967 74.417 1.00 21.70 399 ASN A C 1
ATOM 3081 O O . ASN A 1 399 ? 4.155 3.821 74.824 1.00 21.70 399 ASN A O 1
ATOM 3085 N N . GLN A 1 400 ? 5.469 5.420 74.120 1.00 21.88 400 GLN A N 1
ATOM 3086 C CA . GLN A 1 400 ? 5.990 6.749 73.738 1.00 21.88 400 GLN A CA 1
ATOM 3087 C C . GLN A 1 400 ? 7.410 6.606 73.135 1.00 21.88 400 GLN A C 1
ATOM 3089 O O . GLN A 1 400 ? 8.153 5.720 73.528 1.00 21.88 400 GLN A O 1
ATOM 3094 N N . GLN A 1 401 ? 7.787 7.560 72.275 1.00 21.75 401 GLN A N 1
ATOM 3095 C CA . GLN A 1 401 ? 9.151 8.084 72.047 1.00 21.75 401 GLN A CA 1
ATOM 3096 C C . GLN A 1 401 ? 10.332 7.182 71.594 1.00 21.75 401 GLN A C 1
ATOM 3098 O O . GLN A 1 401 ? 10.886 6.384 72.336 1.00 21.75 401 GLN A O 1
ATOM 3103 N N . ASN A 1 402 ? 10.866 7.618 70.444 1.00 23.64 402 ASN A N 1
ATOM 3104 C CA . ASN A 1 402 ? 12.283 7.877 70.142 1.00 23.64 402 ASN A CA 1
ATOM 3105 C C . ASN A 1 402 ? 13.199 6.814 69.496 1.00 23.64 402 ASN A C 1
ATOM 3107 O O . ASN A 1 402 ? 13.386 5.699 69.963 1.00 23.64 402 ASN A O 1
ATOM 3111 N N . HIS A 1 403 ? 13.911 7.357 68.499 1.00 22.31 403 HIS A N 1
ATOM 3112 C CA . HIS A 1 403 ? 15.137 6.930 67.823 1.00 22.31 403 HIS A CA 1
ATOM 3113 C C . HIS A 1 403 ? 15.105 5.768 66.822 1.00 22.31 403 HIS A C 1
ATOM 3115 O O . HIS A 1 403 ? 14.527 4.706 67.013 1.00 22.31 403 HIS A O 1
ATOM 3121 N N . ALA A 1 404 ? 15.782 6.039 65.706 1.00 23.16 404 ALA A N 1
ATOM 3122 C CA . ALA A 1 404 ? 15.981 5.139 64.590 1.00 23.16 404 ALA A CA 1
ATOM 3123 C C . ALA A 1 404 ? 17.202 4.245 64.820 1.00 23.16 404 ALA A C 1
ATOM 3125 O O . ALA A 1 404 ? 18.259 4.741 65.212 1.00 23.16 404 ALA A O 1
ATOM 3126 N N . THR A 1 405 ? 17.112 2.973 64.433 1.00 21.69 405 THR A N 1
ATOM 3127 C CA . THR A 1 405 ? 18.201 2.314 63.694 1.00 21.69 405 THR A CA 1
ATOM 3128 C C . THR A 1 405 ? 17.700 1.084 62.943 1.00 21.69 405 THR A C 1
ATOM 3130 O O . THR A 1 405 ? 16.791 0.384 63.380 1.00 21.69 405 THR A O 1
ATOM 3133 N N . THR A 1 406 ? 18.317 0.830 61.794 1.00 24.08 406 THR A N 1
ATOM 3134 C CA . THR A 1 406 ? 18.135 -0.358 60.959 1.00 24.08 406 THR A CA 1
ATOM 3135 C C . THR A 1 406 ? 18.655 -1.613 61.667 1.00 24.08 406 THR A C 1
ATOM 3137 O O . THR A 1 406 ? 19.840 -1.655 61.988 1.00 24.08 406 THR A O 1
ATOM 3140 N N . ALA A 1 407 ? 17.834 -2.658 61.830 1.00 20.81 407 ALA A N 1
ATOM 3141 C CA . ALA A 1 407 ? 18.332 -4.018 62.071 1.00 20.81 407 ALA A CA 1
ATOM 3142 C C . ALA A 1 407 ? 17.304 -5.112 61.728 1.00 20.81 407 ALA A C 1
ATOM 3144 O O . ALA A 1 407 ? 16.235 -5.216 62.323 1.00 20.81 407 ALA A O 1
ATOM 3145 N N . THR A 1 408 ? 17.695 -5.973 60.795 1.00 22.77 408 THR A N 1
ATOM 3146 C CA . THR A 1 408 ? 17.152 -7.309 60.528 1.00 22.77 408 THR A CA 1
ATOM 3147 C C . THR A 1 408 ? 16.984 -8.140 61.808 1.00 22.77 408 THR A C 1
ATOM 3149 O O . THR A 1 408 ? 17.933 -8.255 62.578 1.00 22.77 408 THR A O 1
ATOM 3152 N N . THR A 1 409 ? 15.846 -8.820 62.004 1.00 22.00 409 THR A N 1
ATOM 3153 C CA . THR A 1 409 ? 15.789 -10.068 62.797 1.00 22.00 409 THR A CA 1
ATOM 3154 C C . THR A 1 409 ? 14.781 -11.051 62.205 1.00 22.00 409 THR A C 1
ATOM 3156 O O . THR A 1 409 ? 13.621 -10.727 61.966 1.00 22.00 409 THR A O 1
ATOM 3159 N N . THR A 1 410 ? 15.264 -12.267 61.981 1.00 20.61 410 THR A N 1
ATOM 3160 C CA . THR A 1 410 ? 14.561 -13.447 61.473 1.00 20.61 410 THR A CA 1
ATOM 3161 C C . THR A 1 410 ? 13.500 -13.963 62.452 1.00 20.61 410 THR A C 1
ATOM 3163 O O . THR A 1 410 ? 13.771 -14.048 63.648 1.00 20.61 410 THR A O 1
ATOM 3166 N N . ILE A 1 411 ? 12.355 -14.448 61.956 1.00 22.64 411 ILE A N 1
ATOM 3167 C CA . ILE A 1 411 ? 11.517 -15.405 62.701 1.00 22.64 411 ILE A CA 1
ATOM 3168 C C . ILE A 1 411 ? 11.412 -16.697 61.895 1.00 22.64 411 ILE A C 1
ATOM 3170 O O . ILE A 1 411 ? 10.734 -16.770 60.875 1.00 22.64 411 ILE A O 1
ATOM 3174 N N . THR A 1 412 ? 12.090 -17.725 62.395 1.00 21.69 412 THR A N 1
ATOM 3175 C CA . THR A 1 412 ? 11.980 -19.103 61.919 1.00 21.69 412 THR A CA 1
ATOM 3176 C C . THR A 1 412 ? 10.897 -19.818 62.718 1.00 21.69 412 THR A C 1
ATOM 3178 O O . THR A 1 412 ? 11.016 -19.932 63.934 1.00 21.69 412 THR A O 1
ATOM 3181 N N . THR A 1 413 ? 9.900 -20.398 62.054 1.00 21.59 413 THR A N 1
ATOM 3182 C CA . THR A 1 413 ? 9.244 -21.625 62.540 1.00 21.59 413 THR A CA 1
ATOM 3183 C C . THR A 1 413 ? 8.998 -22.558 61.361 1.00 21.59 413 THR A C 1
ATOM 3185 O O . THR A 1 413 ? 8.716 -22.123 60.249 1.00 21.59 413 THR A O 1
ATOM 3188 N N . MET A 1 414 ? 9.223 -23.849 61.590 1.00 21.55 414 MET A N 1
ATOM 3189 C CA . MET A 1 414 ? 9.294 -24.865 60.542 1.00 21.55 414 MET A CA 1
ATOM 3190 C C . MET A 1 414 ? 7.926 -25.465 60.223 1.00 21.55 414 MET A C 1
ATOM 3192 O O . MET A 1 414 ? 7.116 -25.663 61.126 1.00 21.55 414 MET A O 1
ATOM 3196 N N . THR A 1 415 ? 7.736 -25.923 58.984 1.00 21.23 415 THR A N 1
ATOM 3197 C CA . THR A 1 415 ? 7.048 -27.203 58.737 1.00 21.23 415 THR A CA 1
ATOM 3198 C C . THR A 1 415 ? 7.395 -27.784 57.362 1.00 21.23 415 THR A C 1
ATOM 3200 O O . THR A 1 415 ? 7.084 -27.209 56.328 1.00 21.23 415 THR A O 1
ATOM 3203 N N . SER A 1 416 ? 8.020 -28.963 57.390 1.00 21.72 416 SER A N 1
ATOM 3204 C CA . SER A 1 416 ? 7.865 -30.056 56.418 1.00 21.72 416 SER A CA 1
ATOM 3205 C C . SER A 1 416 ? 7.997 -29.746 54.919 1.00 21.72 416 SER A C 1
ATOM 3207 O O . SER A 1 416 ? 7.013 -29.632 54.190 1.00 21.72 416 SER A O 1
ATOM 3209 N N . THR A 1 417 ? 9.234 -29.790 54.426 1.00 23.52 417 THR A N 1
ATOM 3210 C CA . THR A 1 417 ? 9.530 -29.985 53.002 1.00 23.52 417 THR A CA 1
ATOM 3211 C C . THR A 1 417 ? 8.985 -31.328 52.499 1.00 23.52 417 THR A C 1
ATOM 3213 O O . THR A 1 417 ? 9.471 -32.393 52.877 1.00 23.52 417 THR A O 1
ATOM 3216 N N . SER A 1 418 ? 8.025 -31.287 51.574 1.00 22.88 418 SER A N 1
ATOM 3217 C CA . SER A 1 418 ? 7.807 -32.381 50.621 1.00 22.88 418 SER A CA 1
ATOM 3218 C C . SER A 1 418 ? 8.258 -31.900 49.242 1.00 22.88 418 SER A C 1
ATOM 3220 O O . SER A 1 418 ? 7.799 -30.874 48.745 1.00 22.88 418 SER A O 1
ATOM 3222 N N . ASN A 1 419 ? 9.239 -32.593 48.660 1.00 28.83 419 ASN A N 1
ATOM 3223 C CA . ASN A 1 419 ? 9.814 -32.215 47.372 1.00 28.83 419 ASN A CA 1
ATOM 3224 C C . ASN A 1 419 ? 8.831 -32.532 46.240 1.00 28.83 419 ASN A C 1
ATOM 3226 O O . ASN A 1 419 ? 8.765 -33.666 45.773 1.00 28.83 419 ASN A O 1
ATOM 3230 N N . LEU A 1 420 ? 8.138 -31.506 45.754 1.00 25.86 420 LEU A N 1
ATOM 3231 C CA . LEU A 1 420 ? 7.558 -31.482 44.415 1.00 25.86 420 LEU A CA 1
ATOM 3232 C C . LEU A 1 420 ? 8.251 -30.379 43.617 1.00 25.86 420 LEU A C 1
ATOM 3234 O O . LEU A 1 420 ? 7.804 -29.235 43.567 1.00 25.86 420 LEU A O 1
ATOM 3238 N N . GLN A 1 421 ? 9.367 -30.743 42.981 1.00 25.30 421 GLN A N 1
ATOM 3239 C CA . GLN A 1 421 ? 9.915 -29.963 41.876 1.00 25.30 421 GLN A CA 1
ATOM 3240 C C . GLN A 1 421 ? 8.936 -30.063 40.705 1.00 25.30 421 GLN A C 1
ATOM 3242 O O . GLN A 1 421 ? 9.062 -30.926 39.837 1.00 25.30 421 GLN A O 1
ATOM 3247 N N . HIS A 1 422 ? 7.941 -29.176 40.692 1.00 28.94 422 HIS A N 1
ATOM 3248 C CA . HIS A 1 422 ? 7.171 -28.910 39.489 1.00 28.94 422 HIS A CA 1
ATOM 3249 C C . HIS A 1 422 ? 8.125 -28.328 38.448 1.00 28.94 422 HIS A C 1
ATOM 3251 O O . HIS A 1 422 ? 8.477 -27.149 38.487 1.00 28.94 422 HIS A O 1
ATOM 3257 N N . HIS A 1 423 ? 8.557 -29.179 37.517 1.00 24.89 423 HIS A N 1
ATOM 3258 C CA . HIS A 1 423 ? 9.129 -28.724 36.263 1.00 24.89 423 HIS A CA 1
ATOM 3259 C C . HIS A 1 423 ? 8.092 -27.834 35.579 1.00 24.89 423 HIS A C 1
ATOM 3261 O O . HIS A 1 423 ? 7.079 -28.323 35.075 1.00 24.89 423 HIS A O 1
ATOM 3267 N N . ILE A 1 424 ? 8.351 -26.527 35.574 1.00 28.34 424 ILE A N 1
ATOM 3268 C CA . ILE A 1 424 ? 7.642 -25.579 34.722 1.00 28.34 424 ILE A CA 1
ATOM 3269 C C . ILE A 1 424 ? 8.038 -25.939 33.290 1.00 28.34 424 ILE A C 1
ATOM 3271 O O . ILE A 1 424 ? 9.087 -25.530 32.793 1.00 28.34 424 ILE A O 1
ATOM 3275 N N . HIS A 1 425 ? 7.227 -26.778 32.652 1.00 25.58 425 HIS A N 1
ATOM 3276 C CA . HIS A 1 425 ? 7.272 -26.922 31.208 1.00 25.58 425 HIS A CA 1
ATOM 3277 C C . HIS A 1 425 ? 6.868 -25.572 30.605 1.00 25.58 425 HIS A C 1
ATOM 3279 O O . HIS A 1 425 ? 5.847 -25.026 31.031 1.00 25.58 425 HIS A O 1
ATOM 3285 N N . PRO A 1 426 ? 7.632 -25.020 29.644 1.00 28.92 426 PRO A N 1
ATOM 3286 C CA . PRO A 1 426 ? 7.182 -23.844 28.920 1.00 28.92 426 PRO A CA 1
ATOM 3287 C C . PRO A 1 426 ? 5.869 -24.193 28.219 1.00 28.92 426 PRO A C 1
ATOM 3289 O O . PRO A 1 426 ? 5.778 -25.209 27.522 1.00 28.92 426 PRO A O 1
ATOM 3292 N N . THR A 1 427 ? 4.848 -23.370 28.439 1.00 32.41 427 THR A N 1
ATOM 3293 C CA . THR A 1 427 ? 3.606 -23.425 27.673 1.00 32.41 427 THR A CA 1
ATOM 3294 C C . THR A 1 427 ? 3.932 -23.227 26.189 1.00 32.41 427 THR A C 1
ATOM 3296 O O . THR A 1 427 ? 4.835 -22.447 25.868 1.00 32.41 427 THR A O 1
ATOM 3299 N N . PRO A 1 428 ? 3.258 -23.935 25.263 1.00 35.81 428 PRO A N 1
ATOM 3300 C CA . PRO A 1 428 ? 3.379 -23.601 23.849 1.00 35.81 428 PRO A CA 1
ATOM 3301 C C . PRO A 1 428 ? 2.949 -22.136 23.649 1.00 35.81 428 PRO A C 1
ATOM 3303 O O . PRO A 1 428 ? 2.041 -21.686 24.349 1.00 35.81 428 PRO A O 1
ATOM 3306 N N . PRO A 1 429 ? 3.593 -21.380 22.743 1.00 43.91 429 PRO A N 1
ATOM 3307 C CA . PRO A 1 429 ? 3.223 -19.989 22.513 1.00 43.91 429 PRO A CA 1
ATOM 3308 C C . PRO A 1 429 ? 1.773 -19.888 22.007 1.00 43.91 429 PRO A C 1
ATOM 3310 O O . PRO A 1 429 ? 1.322 -20.799 21.299 1.00 43.91 429 PRO A O 1
ATOM 3313 N N . PRO A 1 430 ? 1.058 -18.791 22.321 1.00 53.75 430 PRO A N 1
ATOM 3314 C CA . PRO A 1 430 ? -0.300 -18.568 21.837 1.00 53.75 430 PRO A CA 1
ATOM 3315 C C . PRO A 1 430 ? -0.341 -18.641 20.305 1.00 53.75 430 PRO A C 1
ATOM 3317 O O . PRO A 1 430 ? 0.458 -18.011 19.604 1.00 53.75 430 PRO A O 1
ATOM 3320 N N . THR A 1 431 ? -1.256 -19.448 19.764 1.00 63.84 431 THR A N 1
ATOM 3321 C CA . THR A 1 431 ? -1.353 -19.691 18.319 1.00 63.84 431 THR A CA 1
ATOM 3322 C C . THR A 1 431 ? -2.100 -18.554 17.630 1.00 63.84 431 THR A C 1
ATOM 3324 O O . THR A 1 431 ? -3.298 -18.655 17.370 1.00 63.84 431 THR A O 1
ATOM 3327 N N . LEU A 1 432 ? -1.382 -17.470 17.337 1.00 77.31 432 LEU A N 1
ATOM 3328 C CA . LEU A 1 432 ? -1.917 -16.306 16.634 1.00 77.31 432 LEU A CA 1
ATOM 3329 C C . LEU A 1 432 ? -2.321 -16.652 15.186 1.00 77.31 432 LEU A C 1
ATOM 3331 O O . LEU A 1 432 ? -1.485 -17.085 14.386 1.00 77.31 432 LEU A O 1
ATOM 3335 N N . ASP A 1 433 ? -3.584 -16.410 14.826 1.00 83.50 433 ASP A N 1
ATOM 3336 C CA . ASP A 1 433 ? -4.090 -16.555 13.453 1.00 83.50 433 ASP A CA 1
ATOM 3337 C C . ASP A 1 433 ? -3.700 -15.336 12.597 1.00 83.50 433 ASP A C 1
ATOM 3339 O O . ASP A 1 433 ? -4.488 -14.420 12.348 1.00 83.50 433 ASP A O 1
ATOM 3343 N N . PHE A 1 434 ? -2.437 -15.317 12.163 1.00 83.94 434 PHE A N 1
ATOM 3344 C CA . PHE A 1 434 ? -1.917 -14.306 11.242 1.00 83.94 434 PHE A CA 1
ATOM 3345 C C . PHE A 1 434 ? -2.746 -14.164 9.951 1.00 83.94 434 PHE A C 1
ATOM 3347 O O . PHE A 1 434 ? -3.043 -13.022 9.606 1.00 83.94 434 PHE A O 1
ATOM 3354 N N . PRO A 1 435 ? -3.157 -15.240 9.241 1.00 86.25 435 PRO A N 1
ATOM 3355 C CA . PRO A 1 435 ? -4.067 -15.133 8.097 1.00 86.25 435 PRO A CA 1
ATOM 3356 C C . PRO A 1 435 ? -5.324 -14.301 8.381 1.00 86.25 435 PRO A C 1
ATOM 3358 O O . PRO A 1 435 ? -5.636 -13.387 7.613 1.00 86.25 435 PRO A O 1
ATOM 3361 N N . LYS A 1 436 ? -6.015 -14.555 9.501 1.00 89.25 436 LYS A N 1
ATOM 3362 C CA . LYS A 1 436 ? -7.210 -13.787 9.874 1.00 89.25 436 LYS A CA 1
ATOM 3363 C C . LYS A 1 436 ? -6.870 -12.332 10.210 1.00 89.25 436 LYS A C 1
ATOM 3365 O O . LYS A 1 436 ? -7.551 -11.437 9.710 1.00 89.25 436 LYS A O 1
ATOM 3370 N N . LEU A 1 437 ? -5.789 -12.069 10.954 1.00 91.44 437 LEU A N 1
ATOM 3371 C CA . LEU A 1 437 ? -5.322 -10.699 11.233 1.00 91.44 437 LEU A CA 1
ATOM 3372 C C . LEU A 1 437 ? -5.015 -9.914 9.948 1.00 91.44 437 LEU A C 1
ATOM 3374 O O . LEU A 1 437 ? -5.472 -8.784 9.801 1.00 91.44 437 LEU A O 1
ATOM 3378 N N . ILE A 1 438 ? -4.297 -10.513 8.993 1.00 91.19 438 ILE A N 1
ATOM 3379 C CA . ILE A 1 438 ? -3.975 -9.884 7.701 1.00 91.19 438 ILE A CA 1
ATOM 3380 C C . ILE A 1 438 ? -5.255 -9.546 6.935 1.00 91.19 438 ILE A C 1
ATOM 3382 O O . ILE A 1 438 ? -5.381 -8.434 6.431 1.00 91.19 438 ILE A O 1
ATOM 3386 N N . SER A 1 439 ? -6.225 -10.468 6.892 1.00 92.50 439 SER A N 1
ATOM 3387 C CA . SER A 1 439 ? -7.500 -10.240 6.197 1.00 92.50 439 SER A CA 1
ATOM 3388 C C . SER A 1 439 ? -8.313 -9.074 6.778 1.00 92.50 439 SER A C 1
ATOM 3390 O O . SER A 1 439 ? -9.020 -8.400 6.033 1.00 92.50 439 SER A O 1
ATOM 3392 N N . ILE A 1 440 ? -8.169 -8.801 8.082 1.00 94.94 440 ILE A N 1
ATOM 3393 C CA . ILE A 1 440 ? -8.782 -7.653 8.767 1.00 94.94 440 ILE A CA 1
ATOM 3394 C C . ILE A 1 440 ? -7.997 -6.365 8.492 1.00 94.94 440 ILE A C 1
ATOM 3396 O O . ILE A 1 440 ? -8.602 -5.322 8.285 1.00 94.94 440 ILE A O 1
ATOM 3400 N N . LEU A 1 441 ? -6.661 -6.416 8.473 1.00 95.44 441 LEU A N 1
ATOM 3401 C CA . LEU A 1 441 ? -5.803 -5.241 8.262 1.00 95.44 441 LEU A CA 1
ATOM 3402 C C . LEU A 1 441 ? -5.797 -4.743 6.808 1.00 95.44 441 LEU A C 1
ATOM 3404 O O . LEU A 1 441 ? -5.662 -3.542 6.576 1.00 95.44 441 LEU A O 1
ATOM 3408 N N . LEU A 1 442 ? -5.931 -5.649 5.835 1.00 94.50 442 LEU A N 1
ATOM 3409 C CA . LEU A 1 442 ? -5.773 -5.356 4.408 1.00 94.50 442 LEU A CA 1
ATOM 3410 C C . LEU A 1 442 ? -6.685 -4.211 3.901 1.00 94.50 442 LEU A C 1
ATOM 3412 O O . LEU A 1 442 ? -6.151 -3.312 3.250 1.00 94.50 442 LEU A O 1
ATOM 3416 N N . PRO A 1 443 ? -7.998 -4.141 4.223 1.00 95.12 443 PRO A N 1
ATOM 3417 C CA . PRO A 1 443 ? -8.849 -3.017 3.814 1.00 95.12 443 PRO A CA 1
ATOM 3418 C C . PRO A 1 443 ? -8.410 -1.662 4.390 1.00 95.12 443 PRO A C 1
ATOM 3420 O O . PRO A 1 443 ? -8.592 -0.630 3.744 1.00 95.12 443 PRO A O 1
ATOM 3423 N N . TYR A 1 444 ? -7.808 -1.643 5.584 1.00 95.50 444 TYR A N 1
ATOM 3424 C CA . TYR A 1 444 ? -7.372 -0.404 6.233 1.00 95.50 444 TYR A CA 1
ATOM 3425 C C . TYR A 1 444 ? -6.095 0.186 5.619 1.00 95.50 444 TYR A C 1
ATOM 3427 O O . TYR A 1 444 ? -5.856 1.381 5.773 1.00 95.50 444 TYR A O 1
ATOM 3435 N N . LEU A 1 445 ? -5.317 -0.588 4.849 1.00 93.81 445 LEU A N 1
ATOM 3436 C CA . LEU A 1 445 ? -4.163 -0.074 4.091 1.00 93.81 445 LEU A CA 1
ATOM 3437 C C . LEU A 1 445 ? -4.549 0.947 3.008 1.00 93.81 445 LEU A C 1
ATOM 3439 O O . LEU A 1 445 ? -3.691 1.685 2.530 1.00 93.81 445 LEU A O 1
ATOM 3443 N N . SER A 1 446 ? -5.829 1.016 2.638 1.00 91.00 446 SER A N 1
ATOM 3444 C CA . SER A 1 446 ? -6.386 2.008 1.710 1.00 91.00 446 SER A CA 1
ATOM 3445 C C . SER A 1 446 ? -7.489 2.859 2.358 1.00 91.00 446 SER A C 1
ATOM 3447 O O . SER A 1 446 ? -8.356 3.390 1.664 1.00 91.00 446 SER A O 1
ATOM 3449 N N . ALA A 1 447 ? -7.481 2.987 3.692 1.00 92.06 447 ALA A N 1
ATOM 3450 C CA . ALA A 1 447 ? -8.414 3.847 4.414 1.00 92.06 447 ALA A CA 1
ATOM 3451 C C . ALA A 1 447 ? -8.227 5.332 4.047 1.00 92.06 447 ALA A C 1
ATOM 3453 O O . ALA A 1 447 ? -7.110 5.801 3.853 1.00 92.06 447 ALA A O 1
ATOM 3454 N N . HIS A 1 448 ? -9.330 6.088 4.005 1.00 89.12 448 HIS A N 1
ATOM 3455 C CA . HIS A 1 448 ? -9.302 7.539 3.766 1.00 89.12 448 HIS A CA 1
ATOM 3456 C C . HIS A 1 448 ? -8.786 8.359 4.960 1.00 89.12 448 HIS A C 1
ATOM 3458 O O . HIS A 1 448 ? -8.430 9.522 4.789 1.00 89.12 448 HIS A O 1
ATOM 3464 N N . ASP A 1 449 ? -8.798 7.785 6.165 1.00 90.38 449 ASP A N 1
ATOM 3465 C CA . ASP A 1 449 ? -8.239 8.404 7.364 1.00 90.38 449 ASP A CA 1
ATOM 3466 C C . ASP A 1 449 ? -6.752 8.047 7.487 1.00 90.38 449 ASP A C 1
ATOM 3468 O O . ASP A 1 449 ? -6.398 6.870 7.597 1.00 90.38 449 ASP A O 1
ATOM 3472 N N . GLU A 1 450 ? -5.887 9.064 7.468 1.00 91.12 450 GLU A N 1
ATOM 3473 C CA . GLU A 1 450 ? -4.434 8.873 7.434 1.00 91.12 450 GLU A CA 1
ATOM 3474 C C . GLU A 1 450 ? -3.896 8.134 8.668 1.00 91.12 450 GLU A C 1
ATOM 3476 O O . GLU A 1 450 ? -2.985 7.320 8.536 1.00 91.12 450 GLU A O 1
ATOM 3481 N N . GLU A 1 451 ? -4.438 8.375 9.867 1.00 90.62 451 GLU A N 1
ATOM 3482 C CA . GLU A 1 451 ? -3.935 7.732 11.091 1.00 90.62 451 GLU A CA 1
ATOM 3483 C C . GLU A 1 451 ? -4.344 6.253 11.149 1.00 90.62 451 GLU A C 1
ATOM 3485 O O . GLU A 1 451 ? -3.546 5.397 11.539 1.00 90.62 451 GLU A O 1
ATOM 3490 N N . THR A 1 452 ? -5.549 5.927 10.679 1.00 93.94 452 THR A N 1
ATOM 3491 C CA . THR A 1 452 ? -6.019 4.550 10.483 1.00 93.94 452 THR A CA 1
ATOM 3492 C C . THR A 1 452 ? -5.158 3.820 9.452 1.00 93.94 452 THR A C 1
ATOM 3494 O O . THR A 1 452 ? -4.664 2.723 9.730 1.00 93.94 452 THR A O 1
ATOM 3497 N N . GLN A 1 453 ? -4.903 4.449 8.299 1.00 94.81 453 GLN A N 1
ATOM 3498 C CA . GLN A 1 453 ? -4.053 3.895 7.244 1.00 94.81 453 GLN A CA 1
ATOM 3499 C C . GLN A 1 453 ? -2.615 3.676 7.731 1.00 94.81 453 GLN A C 1
ATOM 3501 O O . GLN A 1 453 ? -2.040 2.601 7.546 1.00 94.81 453 GLN A O 1
ATOM 3506 N N . ALA A 1 454 ? -2.040 4.667 8.414 1.00 93.88 454 ALA A N 1
ATOM 3507 C CA . ALA A 1 454 ? -0.709 4.581 8.996 1.00 93.88 454 ALA A CA 1
ATOM 3508 C C . ALA A 1 454 ? -0.626 3.509 10.083 1.00 93.88 454 ALA A C 1
ATOM 3510 O O . ALA A 1 454 ? 0.372 2.801 10.157 1.00 93.88 454 ALA A O 1
ATOM 3511 N N . THR A 1 455 ? -1.664 3.343 10.904 1.00 95.25 455 THR A N 1
ATOM 3512 C CA . THR A 1 455 ? -1.703 2.288 11.923 1.00 95.25 455 THR A CA 1
ATOM 3513 C C . THR A 1 455 ? -1.729 0.905 11.278 1.00 95.25 455 THR A C 1
ATOM 3515 O O . THR A 1 455 ? -0.923 0.059 11.660 1.00 95.25 455 THR A O 1
ATOM 3518 N N . ALA A 1 456 ? -2.540 0.685 10.239 1.00 96.50 456 ALA A N 1
ATOM 3519 C CA . ALA A 1 456 ? -2.521 -0.572 9.485 1.00 96.50 456 ALA A CA 1
ATOM 3520 C C . ALA A 1 456 ? -1.144 -0.828 8.839 1.00 96.50 456 ALA A C 1
ATOM 3522 O O . ALA A 1 456 ? -0.597 -1.927 8.947 1.00 96.50 456 ALA A O 1
ATOM 3523 N N . LEU A 1 457 ? -0.530 0.205 8.252 1.00 94.75 457 LEU A N 1
ATOM 3524 C CA . LEU A 1 457 ? 0.823 0.139 7.689 1.00 94.75 457 LEU A CA 1
ATOM 3525 C C . LEU A 1 457 ? 1.902 -0.173 8.736 1.00 94.75 457 LEU A C 1
ATOM 3527 O O . LEU A 1 457 ? 2.809 -0.940 8.431 1.00 94.75 457 LEU A O 1
ATOM 3531 N N . ARG A 1 458 ? 1.812 0.361 9.964 1.00 94.44 458 ARG A N 1
ATOM 3532 C CA . ARG A 1 458 ? 2.732 0.028 11.074 1.00 94.44 458 ARG A CA 1
ATOM 3533 C C . ARG A 1 458 ? 2.633 -1.451 11.458 1.00 94.44 458 ARG A C 1
ATOM 3535 O O . ARG A 1 458 ? 3.660 -2.089 11.657 1.00 94.44 458 ARG A O 1
ATOM 3542 N N . TRP A 1 459 ? 1.421 -2.010 11.513 1.00 94.25 459 TRP A N 1
ATOM 3543 C CA . TRP A 1 459 ? 1.221 -3.439 11.788 1.00 94.25 459 TRP A CA 1
ATOM 3544 C C . TRP A 1 459 ? 1.832 -4.313 10.683 1.00 94.25 459 TRP A C 1
ATOM 3546 O O . TRP A 1 459 ? 2.609 -5.220 10.977 1.00 94.25 459 TRP A O 1
ATOM 3556 N N . ILE A 1 460 ? 1.556 -4.009 9.409 1.00 93.00 460 ILE A N 1
ATOM 3557 C CA . ILE A 1 460 ? 2.145 -4.749 8.280 1.00 93.00 460 ILE A CA 1
ATOM 3558 C C . ILE A 1 460 ? 3.668 -4.551 8.198 1.00 93.00 460 ILE A C 1
ATOM 3560 O O . ILE A 1 460 ? 4.376 -5.501 7.867 1.00 93.00 460 ILE A O 1
ATOM 3564 N N . HIS A 1 461 ? 4.191 -3.374 8.560 1.00 91.56 461 HIS A N 1
ATOM 3565 C CA . HIS A 1 461 ? 5.629 -3.148 8.713 1.00 91.56 461 HIS A CA 1
ATOM 3566 C C . HIS A 1 461 ? 6.233 -4.134 9.713 1.00 91.56 461 HIS A C 1
ATOM 3568 O O . HIS A 1 461 ? 7.052 -4.952 9.300 1.00 91.56 461 HIS A O 1
ATOM 3574 N N . GLU A 1 462 ? 5.779 -4.133 10.973 1.00 88.62 462 GLU A N 1
ATOM 3575 C CA . GLU A 1 462 ? 6.278 -5.061 11.999 1.00 88.62 462 GLU A CA 1
ATOM 3576 C C . GLU A 1 462 ? 6.215 -6.519 11.531 1.00 88.62 462 GLU A C 1
ATOM 3578 O O . GLU A 1 462 ? 7.191 -7.266 11.658 1.00 88.62 462 GLU A O 1
ATOM 3583 N N . PHE A 1 463 ? 5.091 -6.915 10.923 1.00 87.31 463 PHE A N 1
ATOM 3584 C CA . PHE A 1 463 ? 4.879 -8.272 10.422 1.00 87.31 463 PHE A CA 1
ATOM 3585 C C . PHE A 1 463 ? 5.903 -8.660 9.342 1.00 87.31 463 PHE A C 1
ATOM 3587 O O . PHE A 1 463 ? 6.326 -9.814 9.292 1.00 87.31 463 PHE A O 1
ATOM 3594 N N . VAL A 1 464 ? 6.335 -7.722 8.495 1.00 85.25 464 VAL A N 1
ATOM 3595 C CA . VAL A 1 464 ? 7.281 -7.973 7.396 1.00 85.25 464 VAL A CA 1
ATOM 3596 C C . VAL A 1 464 ? 8.746 -7.857 7.836 1.00 85.25 464 VAL A C 1
ATOM 3598 O O . VAL A 1 464 ? 9.556 -8.707 7.456 1.00 85.25 464 VAL A O 1
ATOM 3601 N N . THR A 1 465 ? 9.121 -6.834 8.611 1.00 79.38 465 THR A N 1
ATOM 3602 C CA . THR A 1 465 ? 10.528 -6.556 8.968 1.00 79.38 465 THR A CA 1
ATOM 3603 C C . THR A 1 465 ? 10.984 -7.246 10.249 1.00 79.38 465 THR A C 1
ATOM 3605 O O . THR A 1 465 ? 12.097 -7.777 10.279 1.00 79.38 465 THR A O 1
ATOM 3608 N N . HIS A 1 466 ? 10.149 -7.274 11.290 1.00 72.06 466 HIS A N 1
ATOM 3609 C CA . HIS A 1 466 ? 10.565 -7.673 12.636 1.00 72.06 466 HIS A CA 1
ATOM 3610 C C . HIS A 1 466 ? 10.129 -9.090 13.014 1.00 72.06 466 HIS A C 1
ATOM 3612 O O . HIS A 1 466 ? 10.952 -9.873 13.489 1.00 72.06 466 HIS A O 1
ATOM 3618 N N . LEU A 1 467 ? 8.872 -9.461 12.758 1.00 66.44 467 LEU A N 1
ATOM 3619 C CA . LEU A 1 467 ? 8.305 -10.712 13.281 1.00 66.44 467 LEU A CA 1
ATOM 3620 C C . LEU A 1 467 ? 8.724 -11.975 12.496 1.00 66.44 467 LEU A C 1
ATOM 3622 O O . LEU A 1 467 ? 8.569 -13.093 12.983 1.00 66.44 467 LEU A O 1
ATOM 3626 N N . GLN A 1 468 ? 9.222 -11.813 11.265 1.00 60.91 468 GLN A N 1
ATOM 3627 C CA . GLN A 1 468 ? 9.630 -12.885 10.339 1.00 60.91 468 GLN A CA 1
ATOM 3628 C C . GLN A 1 468 ? 8.708 -14.132 10.215 1.00 60.91 468 GLN A C 1
ATOM 3630 O O . GLN A 1 468 ? 9.223 -15.249 10.069 1.00 60.91 468 GLN A O 1
ATOM 3635 N N . PRO A 1 469 ? 7.367 -14.012 10.110 1.00 60.03 469 PRO A N 1
ATOM 3636 C CA . PRO A 1 469 ? 6.503 -15.084 9.619 1.00 60.03 469 PRO A CA 1
ATOM 3637 C C . PRO A 1 469 ? 6.688 -15.246 8.095 1.00 60.03 469 PRO A C 1
ATOM 3639 O O . PRO A 1 469 ? 5.757 -15.073 7.307 1.00 60.03 469 PRO A O 1
ATOM 3642 N N . ARG A 1 470 ? 7.919 -15.560 7.654 1.00 60.66 470 ARG A N 1
ATOM 3643 C CA . ARG A 1 470 ? 8.354 -15.469 6.247 1.00 60.66 470 ARG A CA 1
ATOM 3644 C C . ARG A 1 470 ? 7.497 -16.285 5.281 1.00 60.66 470 ARG A C 1
ATOM 3646 O O . ARG A 1 470 ? 7.387 -15.921 4.120 1.00 60.66 470 ARG A O 1
ATOM 3653 N N . VAL A 1 471 ? 6.924 -17.390 5.754 1.00 62.84 471 VAL A N 1
ATOM 3654 C CA . VAL A 1 471 ? 6.040 -18.260 4.966 1.00 62.84 471 VAL A CA 1
ATOM 3655 C C . VAL A 1 471 ? 4.617 -17.694 4.892 1.00 62.84 471 VAL A C 1
ATOM 3657 O O . VAL A 1 471 ? 3.969 -17.826 3.863 1.00 62.84 471 VAL A O 1
ATOM 3660 N N . ILE A 1 472 ? 4.147 -17.011 5.941 1.00 73.12 472 ILE A N 1
ATOM 3661 C CA . ILE A 1 472 ? 2.757 -16.543 6.058 1.00 73.12 472 ILE A CA 1
ATOM 3662 C C . ILE A 1 472 ? 2.517 -15.265 5.244 1.00 73.12 472 ILE A C 1
ATOM 3664 O O . ILE A 1 472 ? 1.442 -15.100 4.688 1.00 73.12 472 ILE A O 1
ATOM 3668 N N . MET A 1 473 ? 3.506 -14.371 5.120 1.00 80.12 473 MET A N 1
ATOM 3669 C CA . MET A 1 473 ? 3.356 -13.139 4.320 1.00 80.12 473 MET A CA 1
ATOM 3670 C C . MET A 1 473 ? 3.338 -13.395 2.800 1.00 80.12 473 MET A C 1
ATOM 3672 O O . MET A 1 473 ? 2.803 -12.590 2.038 1.00 80.12 473 MET A O 1
ATOM 3676 N N . VAL A 1 474 ? 3.933 -14.503 2.340 1.00 82.56 474 VAL A N 1
ATOM 3677 C CA . VAL A 1 474 ? 4.120 -14.792 0.907 1.00 82.56 474 VAL A CA 1
ATOM 3678 C C . VAL A 1 474 ? 2.789 -14.957 0.147 1.00 82.56 474 VAL A C 1
ATOM 3680 O O . VAL A 1 474 ? 2.653 -14.310 -0.893 1.00 82.56 474 VAL A O 1
ATOM 3683 N N . PRO A 1 475 ? 1.795 -15.736 0.626 1.00 84.44 475 PRO A N 1
ATOM 3684 C CA . PRO A 1 475 ? 0.489 -15.854 -0.031 1.00 84.44 475 PRO A CA 1
ATOM 3685 C C . PRO A 1 475 ? -0.260 -14.526 -0.212 1.00 84.44 475 PRO A C 1
ATOM 3687 O O . PRO A 1 475 ? -0.842 -14.314 -1.267 1.00 84.44 475 PRO A O 1
ATOM 3690 N N . PHE A 1 476 ? -0.191 -13.614 0.766 1.00 87.19 476 PHE A N 1
ATOM 3691 C CA . PHE A 1 476 ? -0.876 -12.308 0.740 1.00 87.19 476 PHE A CA 1
ATOM 3692 C C . PHE A 1 476 ? -0.100 -11.210 -0.004 1.00 87.19 476 PHE A C 1
ATOM 3694 O O . PHE A 1 476 ? -0.566 -10.080 -0.130 1.00 87.19 476 PHE A O 1
ATOM 3701 N N . THR A 1 477 ? 1.106 -11.506 -0.499 1.00 89.69 477 THR A N 1
ATOM 3702 C CA . THR A 1 477 ? 1.939 -10.499 -1.172 1.00 89.69 477 THR A CA 1
ATOM 3703 C C . THR A 1 477 ? 1.287 -9.872 -2.421 1.00 89.69 477 THR A C 1
ATOM 3705 O O . THR A 1 477 ? 1.481 -8.673 -2.600 1.00 89.69 477 THR A O 1
ATOM 3708 N N . PRO A 1 478 ? 0.494 -10.573 -3.264 1.00 90.88 478 PRO A N 1
ATOM 3709 C CA . PRO A 1 478 ? -0.255 -9.934 -4.354 1.00 90.88 478 PRO A CA 1
ATOM 3710 C C . PRO A 1 478 ? -1.225 -8.842 -3.876 1.00 90.88 478 PRO A C 1
ATOM 3712 O O . PRO A 1 478 ? -1.275 -7.764 -4.468 1.00 90.88 478 PRO A O 1
ATOM 3715 N N . ASP A 1 479 ? -1.938 -9.088 -2.775 1.00 92.31 479 ASP A N 1
ATOM 3716 C CA . ASP A 1 479 ? -2.886 -8.130 -2.199 1.00 92.31 479 ASP A CA 1
ATOM 3717 C C . ASP A 1 479 ? -2.154 -6.936 -1.568 1.00 92.31 479 ASP A C 1
ATOM 3719 O O . ASP A 1 479 ? -2.526 -5.779 -1.778 1.00 92.31 479 ASP A O 1
ATOM 3723 N N . PHE A 1 480 ? -1.045 -7.195 -0.864 1.00 93.25 480 PHE A N 1
ATOM 3724 C CA . PHE A 1 480 ? -0.174 -6.131 -0.363 1.00 93.25 480 PHE A CA 1
ATOM 3725 C C . PHE A 1 480 ? 0.432 -5.296 -1.497 1.00 93.25 480 PHE A C 1
ATOM 3727 O O . PHE A 1 480 ? 0.502 -4.082 -1.371 1.00 93.25 480 PHE A O 1
ATOM 3734 N N . ILE A 1 481 ? 0.835 -5.894 -2.621 1.00 92.75 481 ILE A N 1
ATOM 3735 C CA . ILE A 1 481 ? 1.324 -5.154 -3.796 1.00 92.75 481 ILE A CA 1
ATOM 3736 C C . ILE A 1 481 ? 0.269 -4.145 -4.274 1.00 92.75 481 ILE A C 1
ATOM 3738 O O . ILE A 1 481 ? 0.606 -2.983 -4.504 1.00 92.75 481 ILE A O 1
ATOM 3742 N N . ALA A 1 482 ? -0.999 -4.559 -4.366 1.00 91.94 482 ALA A N 1
ATOM 3743 C CA . ALA A 1 482 ? -2.091 -3.691 -4.801 1.00 91.94 482 ALA A CA 1
ATOM 3744 C C . ALA A 1 482 ? -2.385 -2.538 -3.821 1.00 91.94 482 ALA A C 1
ATOM 3746 O O . ALA A 1 482 ? -2.704 -1.437 -4.268 1.00 91.94 482 ALA A O 1
ATOM 3747 N N . ALA A 1 483 ? -2.258 -2.768 -2.509 1.00 92.94 483 ALA A N 1
ATOM 3748 C CA . ALA A 1 483 ? -2.535 -1.761 -1.480 1.00 92.94 483 ALA A CA 1
ATOM 3749 C C . ALA A 1 483 ? -1.339 -0.834 -1.163 1.00 92.94 483 ALA A C 1
ATOM 3751 O O . ALA A 1 483 ? -1.522 0.351 -0.889 1.00 92.94 483 ALA A O 1
ATOM 3752 N N . ILE A 1 484 ? -0.107 -1.356 -1.188 1.00 93.81 484 ILE A N 1
ATOM 3753 C CA . ILE A 1 484 ? 1.105 -0.650 -0.738 1.00 93.81 484 ILE A CA 1
ATOM 3754 C C . ILE A 1 484 ? 1.721 0.216 -1.843 1.00 93.81 484 ILE A C 1
ATOM 3756 O O . ILE A 1 484 ? 2.237 1.291 -1.536 1.00 93.81 484 ILE A O 1
ATOM 3760 N N . LEU A 1 485 ? 1.685 -0.206 -3.114 1.00 92.75 485 LEU A N 1
ATOM 3761 C CA . LEU A 1 485 ? 2.327 0.552 -4.199 1.00 92.75 485 LEU A CA 1
ATOM 3762 C C . LEU A 1 485 ? 1.759 1.978 -4.371 1.00 92.75 485 LEU A C 1
ATOM 3764 O O . LEU A 1 485 ? 2.575 2.903 -4.424 1.00 92.75 485 LEU A O 1
ATOM 3768 N N . PRO A 1 486 ? 0.430 2.214 -4.330 1.00 91.25 486 PRO A N 1
ATOM 3769 C CA . PRO A 1 486 ? -0.131 3.571 -4.327 1.00 91.25 486 PRO A CA 1
ATOM 3770 C C . PRO A 1 486 ? 0.285 4.415 -3.111 1.00 91.25 486 PRO A C 1
ATOM 3772 O O . PRO A 1 486 ? 0.321 5.639 -3.188 1.00 91.25 486 PRO A O 1
ATOM 3775 N N . CYS A 1 487 ? 0.644 3.788 -1.983 1.00 91.00 487 CYS A N 1
ATOM 3776 C CA . CYS A 1 487 ? 1.071 4.494 -0.770 1.00 91.00 487 CYS A CA 1
ATOM 3777 C C . CYS A 1 487 ? 2.509 5.044 -0.856 1.00 91.00 487 CYS A C 1
ATOM 3779 O O . CYS A 1 487 ? 2.887 5.890 -0.041 1.00 91.00 487 CYS A O 1
ATOM 3781 N N . LEU A 1 488 ? 3.321 4.605 -1.830 1.00 88.75 488 LEU A N 1
ATOM 3782 C CA . LEU A 1 488 ? 4.705 5.073 -1.998 1.00 88.75 488 LEU A CA 1
ATOM 3783 C C . LEU A 1 488 ? 4.795 6.572 -2.301 1.00 88.75 488 LEU A C 1
ATOM 3785 O O . LEU A 1 488 ? 5.774 7.209 -1.930 1.00 88.75 488 LEU A O 1
ATOM 3789 N N . SER A 1 489 ? 3.769 7.139 -2.928 1.00 84.31 489 SER A N 1
ATOM 3790 C CA . SER A 1 489 ? 3.705 8.541 -3.348 1.00 84.31 489 SER A CA 1
ATOM 3791 C C . SER A 1 489 ? 3.029 9.470 -2.336 1.00 84.31 489 SER A C 1
ATOM 3793 O O . SER A 1 489 ? 2.837 10.660 -2.616 1.00 84.31 489 SER A O 1
ATOM 3795 N N . HIS A 1 490 ? 2.630 8.942 -1.171 1.00 83.62 490 HIS A N 1
ATOM 3796 C CA . HIS A 1 490 ? 1.783 9.660 -0.226 1.00 83.62 490 HIS A CA 1
ATOM 3797 C C . HIS A 1 490 ? 2.430 10.976 0.231 1.00 83.62 490 HIS A C 1
ATOM 3799 O O . HIS A 1 490 ? 3.557 10.998 0.730 1.00 83.62 490 HIS A O 1
ATOM 3805 N N . ARG A 1 491 ? 1.712 12.093 0.051 1.00 77.06 491 ARG A N 1
ATOM 3806 C CA . ARG A 1 491 ? 2.272 13.452 0.189 1.00 77.06 491 ARG A CA 1
ATOM 3807 C C . ARG A 1 491 ? 2.179 14.047 1.594 1.00 77.06 491 ARG A C 1
ATOM 3809 O O . ARG A 1 491 ? 2.731 15.124 1.819 1.00 77.06 491 ARG A O 1
ATOM 3816 N N . ALA A 1 492 ? 1.481 13.397 2.524 1.00 75.06 492 ALA A N 1
ATOM 3817 C CA . ALA A 1 492 ? 1.376 13.891 3.893 1.00 75.06 492 ALA A CA 1
ATOM 3818 C C . ALA A 1 492 ? 2.744 13.902 4.588 1.00 75.06 492 ALA A C 1
ATOM 3820 O O . ALA A 1 492 ? 3.450 12.898 4.627 1.00 75.06 492 ALA A O 1
ATOM 3821 N N . LEU A 1 493 ? 3.104 15.060 5.145 1.00 64.75 493 LEU A N 1
ATOM 3822 C CA . LEU A 1 493 ? 4.389 15.284 5.819 1.00 64.75 493 LEU A CA 1
ATOM 3823 C C . LEU A 1 493 ? 4.359 14.926 7.312 1.00 64.75 493 LEU A C 1
ATOM 3825 O O . LEU A 1 493 ? 5.411 14.796 7.929 1.00 64.75 493 LEU A O 1
ATOM 3829 N N . ILE A 1 494 ? 3.161 14.826 7.897 1.00 70.12 494 ILE A N 1
ATOM 3830 C CA . ILE A 1 494 ? 2.951 14.548 9.325 1.00 70.12 494 ILE A CA 1
ATOM 3831 C C . ILE A 1 494 ? 2.922 13.035 9.559 1.00 70.12 494 ILE A C 1
ATOM 3833 O O . ILE A 1 494 ? 3.590 12.520 10.454 1.00 70.12 494 ILE A O 1
ATOM 3837 N N . THR A 1 495 ? 2.163 12.325 8.728 1.00 77.62 495 THR A N 1
ATOM 3838 C CA . THR A 1 495 ? 1.872 10.904 8.894 1.00 77.62 495 THR A CA 1
ATOM 3839 C C . THR A 1 495 ? 2.906 10.055 8.137 1.00 77.62 495 THR A C 1
ATOM 3841 O O . THR A 1 495 ? 3.065 10.240 6.930 1.00 77.62 495 THR A O 1
ATOM 3844 N N . PRO A 1 496 ? 3.607 9.090 8.771 1.00 87.38 496 PRO A N 1
ATOM 3845 C CA . PRO A 1 496 ? 4.747 8.377 8.168 1.00 87.38 496 PRO A CA 1
ATOM 3846 C C . PRO A 1 496 ? 4.381 7.332 7.087 1.00 87.38 496 PRO A C 1
ATOM 3848 O O . PRO A 1 496 ? 5.173 6.431 6.817 1.00 87.38 496 PRO A O 1
ATOM 3851 N N . ILE A 1 497 ? 3.210 7.457 6.449 1.00 91.56 497 ILE A N 1
ATOM 3852 C CA . ILE A 1 497 ? 2.638 6.527 5.455 1.00 91.56 497 ILE A CA 1
ATOM 3853 C C . ILE A 1 497 ? 3.651 6.176 4.362 1.00 91.56 497 ILE A C 1
ATOM 3855 O O . ILE A 1 497 ? 3.932 5.000 4.149 1.00 91.56 497 ILE A O 1
ATOM 3859 N N . ARG A 1 498 ? 4.257 7.183 3.718 1.00 91.25 498 ARG A N 1
ATOM 3860 C CA . ARG A 1 498 ? 5.221 6.974 2.625 1.00 91.25 498 ARG A CA 1
ATOM 3861 C C . ARG A 1 498 ? 6.457 6.189 3.068 1.00 91.25 498 ARG A C 1
ATOM 3863 O O . ARG A 1 498 ? 6.890 5.283 2.363 1.00 91.25 498 ARG A O 1
ATOM 3870 N N . ASN A 1 499 ? 7.018 6.508 4.234 1.00 91.56 499 ASN A N 1
ATOM 3871 C CA . ASN A 1 499 ? 8.222 5.835 4.731 1.00 91.56 499 ASN A CA 1
ATOM 3872 C C . ASN A 1 499 ? 7.920 4.373 5.090 1.00 91.56 499 ASN A C 1
ATOM 3874 O O . ASN A 1 499 ? 8.636 3.479 4.644 1.00 91.56 499 ASN A O 1
ATOM 3878 N N . LEU A 1 500 ? 6.805 4.128 5.788 1.00 92.81 500 LEU A N 1
ATOM 3879 C CA . LEU A 1 500 ? 6.328 2.778 6.099 1.00 92.81 500 LEU A CA 1
ATOM 3880 C C . LEU A 1 500 ? 6.036 1.975 4.825 1.00 92.81 500 LEU A C 1
ATOM 3882 O O . LEU A 1 500 ? 6.443 0.822 4.726 1.00 92.81 500 LEU A O 1
ATOM 3886 N N . ALA A 1 501 ? 5.392 2.577 3.820 1.00 94.44 501 ALA A N 1
ATOM 3887 C CA . ALA A 1 501 ? 5.122 1.927 2.540 1.00 94.44 501 ALA A CA 1
ATOM 3888 C C . ALA A 1 501 ? 6.417 1.549 1.797 1.00 94.44 501 ALA A C 1
ATOM 3890 O O . ALA A 1 501 ? 6.511 0.444 1.265 1.00 94.44 501 ALA A O 1
ATOM 3891 N N . ILE A 1 502 ? 7.439 2.415 1.806 1.00 92.94 502 ILE A N 1
ATOM 3892 C CA . ILE A 1 502 ? 8.766 2.118 1.239 1.00 92.94 502 ILE A CA 1
ATOM 3893 C C . ILE A 1 502 ? 9.424 0.943 1.977 1.00 92.94 502 ILE A C 1
ATOM 3895 O O . ILE A 1 502 ? 9.948 0.031 1.331 1.00 92.94 502 ILE A O 1
ATOM 3899 N N . GLU A 1 503 ? 9.387 0.930 3.310 1.00 92.31 503 GLU A N 1
ATOM 3900 C CA . GLU A 1 503 ? 9.984 -0.125 4.137 1.00 92.31 503 GLU A CA 1
ATOM 3901 C C . GLU A 1 503 ? 9.255 -1.468 3.972 1.00 92.31 503 GLU A C 1
ATOM 3903 O O . GLU A 1 503 ? 9.909 -2.483 3.718 1.00 92.31 503 GLU A O 1
ATOM 3908 N N . VAL A 1 504 ? 7.915 -1.471 3.987 1.00 93.31 504 VAL A N 1
ATOM 3909 C CA . VAL A 1 504 ? 7.062 -2.640 3.702 1.00 93.31 504 VAL A CA 1
ATOM 3910 C C . VAL A 1 504 ? 7.321 -3.176 2.295 1.00 93.31 504 VAL A C 1
ATOM 3912 O O . VAL A 1 504 ? 7.623 -4.358 2.142 1.00 93.31 504 VAL A O 1
ATOM 3915 N N . ASN A 1 505 ? 7.269 -2.323 1.266 1.00 94.69 505 ASN A N 1
ATOM 3916 C CA . ASN A 1 505 ? 7.525 -2.710 -0.123 1.00 94.69 505 ASN A CA 1
ATOM 3917 C C . ASN A 1 505 ? 8.920 -3.335 -0.282 1.00 94.69 505 ASN A C 1
ATOM 3919 O O . ASN A 1 505 ? 9.072 -4.395 -0.888 1.00 94.69 505 ASN A O 1
ATOM 3923 N N . THR A 1 506 ? 9.940 -2.722 0.324 1.00 93.00 506 THR A N 1
ATOM 3924 C CA . THR A 1 506 ? 11.317 -3.231 0.286 1.00 93.00 506 THR A CA 1
ATOM 3925 C C . THR A 1 506 ? 11.457 -4.554 1.050 1.00 93.00 506 THR A C 1
ATOM 3927 O O . THR A 1 506 ? 12.181 -5.452 0.612 1.00 93.00 506 THR A O 1
ATOM 3930 N N . GLY A 1 507 ? 10.765 -4.702 2.182 1.00 90.19 507 GLY A N 1
ATOM 3931 C CA . GLY A 1 507 ? 10.717 -5.931 2.969 1.00 90.19 507 GLY A CA 1
ATOM 3932 C C . GLY A 1 507 ? 10.060 -7.085 2.209 1.00 90.19 507 GLY A C 1
ATOM 3933 O O . GLY A 1 507 ? 10.664 -8.151 2.087 1.00 90.19 507 GLY A O 1
ATOM 3934 N N . LEU A 1 508 ? 8.885 -6.853 1.617 1.00 90.94 508 LEU A N 1
ATOM 3935 C CA . LEU A 1 508 ? 8.171 -7.817 0.772 1.00 90.94 508 LEU A CA 1
ATOM 3936 C C . LEU A 1 508 ? 8.986 -8.193 -0.475 1.00 90.94 508 LEU A C 1
ATOM 3938 O O . LEU A 1 508 ? 9.080 -9.373 -0.815 1.00 90.94 508 LEU A O 1
ATOM 3942 N N . TYR A 1 509 ? 9.636 -7.224 -1.124 1.00 91.88 509 TYR A N 1
ATOM 3943 C CA . TYR A 1 509 ? 10.489 -7.479 -2.287 1.00 91.88 509 TYR A CA 1
ATOM 3944 C C . TYR A 1 509 ? 11.639 -8.433 -1.936 1.00 91.88 509 TYR A C 1
ATOM 3946 O O . TYR A 1 509 ? 11.857 -9.416 -2.645 1.00 91.88 509 TYR A O 1
ATOM 3954 N N . ARG A 1 510 ? 12.329 -8.197 -0.806 1.00 89.25 510 ARG A N 1
ATOM 3955 C CA . ARG A 1 510 ? 13.384 -9.093 -0.290 1.00 89.25 510 ARG A CA 1
ATOM 3956 C C . ARG A 1 510 ? 12.834 -10.464 0.108 1.00 89.25 510 ARG A C 1
ATOM 3958 O O . ARG A 1 510 ? 13.435 -11.493 -0.187 1.00 89.25 510 ARG A O 1
ATOM 3965 N N . LEU A 1 511 ? 11.671 -10.492 0.758 1.00 86.38 511 LEU A N 1
ATOM 3966 C CA . LEU A 1 511 ? 10.998 -11.725 1.161 1.00 86.38 511 LEU A CA 1
ATOM 3967 C C . LEU A 1 511 ? 10.769 -12.647 -0.046 1.00 86.38 511 LEU A C 1
ATOM 3969 O O . LEU A 1 511 ? 11.141 -13.823 -0.015 1.00 86.38 511 LEU A O 1
ATOM 3973 N N . VAL A 1 512 ? 10.196 -12.103 -1.123 1.00 86.69 512 VAL A N 1
ATOM 3974 C CA . VAL A 1 512 ? 9.927 -12.860 -2.347 1.00 86.69 512 VAL A CA 1
ATOM 3975 C C . VAL A 1 512 ? 11.210 -13.125 -3.136 1.00 86.69 512 VAL A C 1
ATOM 3977 O O . VAL A 1 512 ? 11.347 -14.233 -3.658 1.00 86.69 512 VAL A O 1
ATOM 3980 N N . SER A 1 513 ? 12.189 -12.209 -3.190 1.00 87.81 513 SER A N 1
ATOM 3981 C CA . SER A 1 513 ? 13.469 -12.465 -3.876 1.00 87.81 513 SER A CA 1
ATOM 3982 C C . SER A 1 513 ? 14.231 -13.636 -3.263 1.00 87.81 513 SER A C 1
ATOM 3984 O O . SER A 1 513 ? 14.730 -14.488 -4.002 1.00 87.81 513 SER A O 1
ATOM 3986 N N . ASP A 1 514 ? 14.221 -13.750 -1.936 1.00 83.06 514 ASP A N 1
ATOM 3987 C CA . ASP A 1 514 ? 15.039 -14.711 -1.191 1.00 83.06 514 ASP A CA 1
ATOM 3988 C C . ASP A 1 514 ? 14.342 -16.069 -0.985 1.00 83.06 514 ASP A C 1
ATOM 3990 O O . ASP A 1 514 ? 15.001 -17.072 -0.710 1.00 83.06 514 ASP A O 1
ATOM 3994 N N . CYS A 1 515 ? 13.011 -16.139 -1.128 1.00 76.12 515 CYS A N 1
ATOM 3995 C CA . CYS A 1 515 ? 12.247 -17.368 -0.889 1.00 76.12 515 CYS A CA 1
ATOM 3996 C C . CYS A 1 515 ? 12.669 -18.511 -1.839 1.00 76.12 515 CYS A C 1
ATOM 3998 O O . CYS A 1 515 ? 12.585 -18.376 -3.060 1.00 76.12 515 CYS A O 1
ATOM 4000 N N . ALA A 1 516 ? 13.145 -19.637 -1.298 1.00 59.72 516 ALA A N 1
ATOM 4001 C CA . ALA A 1 516 ? 13.975 -20.582 -2.054 1.00 59.72 516 ALA A CA 1
ATOM 4002 C C . ALA A 1 516 ? 13.284 -21.259 -3.257 1.00 59.72 516 ALA A C 1
ATOM 4004 O O . ALA A 1 516 ? 13.926 -21.461 -4.286 1.00 59.72 516 ALA A O 1
ATOM 4005 N N . VAL A 1 517 ? 11.996 -21.609 -3.155 1.00 52.62 517 VAL A N 1
ATOM 4006 C CA . VAL A 1 517 ? 11.214 -22.215 -4.249 1.00 52.62 517 VAL A CA 1
ATOM 4007 C C . VAL A 1 517 ? 9.755 -21.783 -4.127 1.00 52.62 517 VAL A C 1
ATOM 4009 O O . VAL A 1 517 ? 9.178 -21.847 -3.046 1.00 52.62 517 VAL A O 1
ATOM 4012 N N . ILE A 1 518 ? 9.128 -21.408 -5.246 1.00 53.88 518 ILE A N 1
ATOM 4013 C CA . ILE A 1 518 ? 7.666 -21.302 -5.314 1.00 53.88 518 ILE A CA 1
ATOM 4014 C C . ILE A 1 518 ? 7.113 -22.731 -5.341 1.00 53.88 518 ILE A C 1
ATOM 4016 O O . ILE A 1 518 ? 7.162 -23.381 -6.389 1.00 53.88 518 ILE A O 1
ATOM 4020 N N . SER A 1 519 ? 6.656 -23.206 -4.180 1.00 42.59 519 SER A N 1
ATOM 4021 C CA . SER A 1 519 ? 6.121 -24.551 -3.924 1.00 42.59 519 SER A CA 1
ATOM 4022 C C . SER A 1 519 ? 5.126 -25.051 -4.990 1.00 42.59 519 SER A C 1
ATOM 4024 O O . SER A 1 519 ? 4.518 -24.240 -5.699 1.00 42.59 519 SER A O 1
ATOM 4026 N N . PRO A 1 520 ? 4.960 -26.384 -5.145 1.00 40.44 520 PRO A N 1
ATOM 4027 C CA . PRO A 1 520 ? 4.062 -26.959 -6.146 1.00 40.44 520 PRO A CA 1
ATOM 4028 C C . PRO A 1 520 ? 2.612 -26.460 -5.995 1.00 40.44 520 PRO A C 1
ATOM 4030 O O . PRO A 1 520 ? 2.186 -26.133 -4.884 1.00 40.44 520 PRO A O 1
ATOM 4033 N N . PRO A 1 521 ? 1.843 -26.410 -7.101 1.00 38.97 521 PRO A N 1
ATOM 4034 C CA . PRO A 1 521 ? 0.475 -25.900 -7.086 1.00 38.97 521 PRO A CA 1
ATOM 4035 C C . PRO A 1 521 ? -0.411 -26.744 -6.160 1.00 38.97 521 PRO A C 1
ATOM 4037 O O . PRO A 1 521 ? -0.489 -27.961 -6.319 1.00 38.97 521 PRO A O 1
ATOM 4040 N N . GLY A 1 522 ? -1.082 -26.085 -5.210 1.00 45.38 522 GLY A N 1
ATOM 4041 C CA . GLY A 1 522 ? -2.011 -26.713 -4.259 1.00 45.38 522 GLY A CA 1
ATOM 4042 C C . GLY A 1 522 ? -1.614 -26.625 -2.780 1.00 45.38 522 GLY A C 1
ATOM 4043 O O . GLY A 1 522 ? -2.399 -27.039 -1.934 1.00 45.38 522 GLY A O 1
ATOM 4044 N N . GLY A 1 523 ? -0.438 -26.082 -2.445 1.00 46.00 523 GLY A N 1
ATOM 4045 C CA . GLY A 1 523 ? -0.103 -25.705 -1.065 1.00 46.00 523 GLY A CA 1
ATOM 4046 C C . GLY A 1 523 ? -0.566 -24.282 -0.733 1.00 46.00 523 GLY A C 1
ATOM 4047 O O . GLY A 1 523 ? -0.328 -23.366 -1.522 1.00 46.00 523 GLY A O 1
ATOM 4048 N N . THR A 1 524 ? -1.157 -24.086 0.451 1.00 48.28 524 THR A N 1
ATOM 4049 C CA . THR A 1 524 ? -1.572 -22.772 0.998 1.00 48.28 524 THR A CA 1
ATOM 4050 C C . THR A 1 524 ? -0.429 -21.765 1.130 1.00 48.28 524 THR A C 1
ATOM 4052 O O . THR A 1 524 ? -0.665 -20.567 1.201 1.00 48.28 524 THR A O 1
ATOM 4055 N N . ASP A 1 525 ? 0.809 -22.256 1.115 1.00 52.62 525 ASP A N 1
ATOM 4056 C CA . ASP A 1 525 ? 2.027 -21.503 1.412 1.00 52.62 525 ASP A CA 1
ATOM 4057 C C . ASP A 1 525 ? 2.760 -21.040 0.130 1.00 52.62 525 ASP A C 1
ATOM 4059 O O . ASP A 1 525 ? 3.931 -20.653 0.170 1.00 52.62 525 ASP A O 1
ATOM 4063 N N . SER A 1 526 ? 2.125 -21.159 -1.045 1.00 68.50 526 SER A N 1
ATOM 4064 C CA . SER A 1 526 ? 2.758 -20.884 -2.344 1.00 68.50 526 SER A CA 1
ATOM 4065 C C . SER A 1 526 ? 2.478 -19.467 -2.864 1.00 68.50 526 SER A C 1
ATOM 4067 O O . SER A 1 526 ? 1.350 -18.989 -2.829 1.00 68.50 526 SER A O 1
ATOM 4069 N N . PHE A 1 527 ? 3.516 -18.798 -3.381 1.00 81.81 527 PHE A N 1
ATOM 4070 C CA . PHE A 1 527 ? 3.394 -17.485 -4.027 1.00 81.81 527 PHE A CA 1
ATOM 4071 C C . PHE A 1 527 ? 2.668 -17.588 -5.377 1.00 81.81 527 PHE A C 1
ATOM 4073 O O . PHE A 1 527 ? 3.189 -18.217 -6.311 1.00 81.81 527 PHE A O 1
ATOM 4080 N N . ASP A 1 528 ? 1.517 -16.926 -5.515 1.00 85.06 528 ASP A N 1
ATOM 4081 C CA . ASP A 1 528 ? 0.827 -16.830 -6.801 1.00 85.06 528 ASP A CA 1
ATOM 4082 C C . ASP A 1 528 ? 1.439 -15.734 -7.692 1.00 85.06 528 ASP A C 1
ATOM 4084 O O . ASP A 1 528 ? 1.182 -14.538 -7.555 1.00 85.06 528 ASP A O 1
ATOM 4088 N N . VAL A 1 529 ? 2.246 -16.178 -8.659 1.00 85.94 529 VAL A N 1
ATOM 4089 C CA . VAL A 1 529 ? 2.853 -15.313 -9.680 1.00 85.94 529 VAL A CA 1
ATOM 4090 C C . VAL A 1 529 ? 1.800 -14.694 -10.602 1.00 85.94 529 VAL A C 1
ATOM 4092 O O . VAL A 1 529 ? 2.032 -13.597 -11.097 1.00 85.94 529 VAL A O 1
ATOM 4095 N N . ARG A 1 530 ? 0.669 -15.365 -10.865 1.00 86.12 530 ARG A N 1
ATOM 4096 C CA . ARG A 1 530 ? -0.371 -14.835 -11.758 1.00 86.12 530 ARG A CA 1
ATOM 4097 C C . ARG A 1 530 ? -1.057 -13.648 -11.092 1.00 86.12 530 ARG A C 1
ATOM 4099 O O . ARG A 1 530 ? -1.002 -12.557 -11.649 1.00 86.12 530 ARG A O 1
ATOM 4106 N N . ALA A 1 531 ? -1.575 -13.842 -9.878 1.00 88.50 531 ALA A N 1
ATOM 4107 C CA . ALA A 1 531 ? -2.172 -12.770 -9.085 1.00 88.50 531 ALA A CA 1
ATOM 4108 C C . ALA A 1 531 ? -1.200 -11.595 -8.877 1.00 88.50 531 ALA A C 1
ATOM 4110 O O . ALA A 1 531 ? -1.584 -10.444 -9.062 1.00 88.50 531 ALA A O 1
ATOM 4111 N N . ALA A 1 532 ? 0.079 -11.870 -8.581 1.00 91.06 532 ALA A N 1
ATOM 4112 C CA . ALA A 1 532 ? 1.091 -10.821 -8.458 1.00 91.06 532 ALA A CA 1
ATOM 4113 C C . ALA A 1 532 ? 1.301 -10.038 -9.767 1.00 91.06 532 ALA A C 1
ATOM 4115 O O . ALA A 1 532 ? 1.347 -8.813 -9.737 1.00 91.06 532 ALA A O 1
ATOM 4116 N N . VAL A 1 533 ? 1.416 -10.708 -10.921 1.00 90.75 533 VAL A N 1
ATOM 4117 C CA . VAL A 1 533 ? 1.591 -10.024 -12.217 1.00 90.75 533 VAL A CA 1
ATOM 4118 C C . VAL A 1 533 ? 0.347 -9.219 -12.596 1.00 90.75 533 VAL A C 1
ATOM 4120 O O . VAL A 1 533 ? 0.491 -8.094 -13.070 1.00 90.75 533 VAL A O 1
ATOM 4123 N N . ASP A 1 534 ? -0.857 -9.742 -12.358 1.00 89.44 534 ASP A N 1
ATOM 4124 C CA . ASP A 1 534 ? -2.104 -9.020 -12.631 1.00 89.44 534 ASP A CA 1
ATOM 4125 C C . ASP A 1 534 ? -2.227 -7.773 -11.717 1.00 89.44 534 ASP A C 1
ATOM 4127 O O . ASP A 1 534 ? -2.508 -6.678 -12.210 1.00 89.44 534 ASP A O 1
ATOM 4131 N N . ALA A 1 535 ? -1.893 -7.891 -10.423 1.00 91.81 535 ALA A N 1
ATOM 4132 C CA . ALA A 1 535 ? -1.846 -6.768 -9.477 1.00 91.81 535 ALA A CA 1
ATOM 4133 C C . ALA A 1 535 ? -0.801 -5.702 -9.858 1.00 91.81 535 ALA A C 1
ATOM 4135 O O . ALA A 1 535 ? -1.095 -4.509 -9.797 1.00 91.81 535 ALA A O 1
ATOM 4136 N N . LEU A 1 536 ? 0.397 -6.116 -10.293 1.00 94.56 536 LEU A N 1
ATOM 4137 C CA . LEU A 1 536 ? 1.463 -5.221 -10.767 1.00 94.56 536 LEU A CA 1
ATOM 4138 C C . LEU A 1 536 ? 1.075 -4.505 -12.068 1.00 94.56 536 LEU A C 1
ATOM 4140 O O . LEU A 1 536 ? 1.314 -3.309 -12.200 1.00 94.56 536 LEU A O 1
ATOM 4144 N N . THR A 1 537 ? 0.428 -5.210 -13.001 1.00 92.44 537 THR A N 1
ATOM 4145 C CA . THR A 1 537 ? -0.027 -4.641 -14.282 1.00 92.44 537 THR A CA 1
ATOM 4146 C C . THR A 1 537 ? -1.079 -3.549 -14.067 1.00 92.44 537 THR A C 1
ATOM 4148 O O . THR A 1 537 ? -1.082 -2.549 -14.783 1.00 92.44 537 THR A O 1
ATOM 4151 N N . ALA A 1 538 ? -1.939 -3.684 -13.049 1.00 91.62 538 ALA A N 1
ATOM 4152 C CA . ALA A 1 538 ? -2.904 -2.645 -12.688 1.00 91.62 538 ALA A CA 1
ATOM 4153 C C . ALA A 1 538 ? -2.228 -1.325 -12.257 1.00 91.62 538 ALA A C 1
ATOM 4155 O O . ALA A 1 538 ? -2.723 -0.247 -12.591 1.00 91.62 538 ALA A O 1
ATOM 4156 N N . GLN A 1 539 ? -1.061 -1.392 -11.601 1.00 93.06 539 GLN A N 1
ATOM 4157 C CA . GLN A 1 539 ? -0.319 -0.207 -11.145 1.00 93.06 539 GLN A CA 1
ATOM 4158 C C . GLN A 1 539 ? 0.271 0.620 -12.291 1.00 93.06 539 GLN A C 1
ATOM 4160 O O . GLN A 1 539 ? 0.618 1.777 -12.092 1.00 93.06 539 GLN A O 1
ATOM 4165 N N . PHE A 1 540 ? 0.349 0.087 -13.514 1.00 92.88 540 PHE A N 1
ATOM 4166 C CA . PHE A 1 540 ? 0.837 0.835 -14.678 1.00 92.88 540 PHE A CA 1
ATOM 4167 C C . PHE A 1 540 ? -0.037 2.043 -15.047 1.00 92.88 540 PHE A C 1
ATOM 4169 O O . PHE A 1 540 ? 0.384 2.869 -15.853 1.00 92.88 540 PHE A O 1
ATOM 4176 N N . GLN A 1 541 ? -1.262 2.133 -14.517 1.00 90.19 541 GLN A N 1
ATOM 4177 C CA . GLN A 1 541 ? -2.140 3.297 -14.677 1.00 90.19 541 GLN A CA 1
ATOM 4178 C C . GLN A 1 541 ? -2.156 4.220 -13.443 1.00 90.19 541 GLN A C 1
ATOM 4180 O O . GLN A 1 541 ? -2.897 5.199 -13.451 1.00 90.19 541 GLN A O 1
ATOM 4185 N N . ASP A 1 542 ? -1.360 3.938 -12.403 1.00 89.31 542 ASP A N 1
ATOM 4186 C CA . ASP A 1 542 ? -1.225 4.822 -11.241 1.00 89.31 542 ASP A CA 1
ATOM 4187 C C . ASP A 1 542 ? -0.605 6.164 -11.664 1.00 89.31 542 ASP A C 1
ATOM 4189 O O . ASP A 1 542 ? 0.339 6.206 -12.460 1.00 89.31 542 ASP A O 1
ATOM 4193 N N . GLU A 1 543 ? -1.121 7.275 -11.135 1.00 87.62 543 GLU A N 1
ATOM 4194 C CA . GLU A 1 543 ? -0.644 8.622 -11.476 1.00 87.62 543 GLU A CA 1
ATOM 4195 C C . GLU A 1 543 ? 0.833 8.833 -11.093 1.00 87.62 543 GLU A C 1
ATOM 4197 O O . GLU A 1 543 ? 1.552 9.616 -11.724 1.00 87.62 543 GLU A O 1
ATOM 4202 N N . ASN A 1 544 ? 1.327 8.095 -10.098 1.00 87.94 544 ASN A N 1
ATOM 4203 C CA . ASN A 1 544 ? 2.613 8.324 -9.468 1.00 87.94 544 ASN A CA 1
ATOM 4204 C C . ASN A 1 544 ? 3.733 7.484 -10.085 1.00 87.94 544 ASN A C 1
ATOM 4206 O O . ASN A 1 544 ? 3.698 6.255 -10.118 1.00 87.94 544 ASN A O 1
ATOM 4210 N N . GLU A 1 545 ? 4.794 8.174 -10.499 1.00 93.12 545 GLU A N 1
ATOM 4211 C CA . GLU A 1 545 ? 5.992 7.558 -11.069 1.00 93.12 545 GLU A CA 1
ATOM 4212 C C . GLU A 1 545 ? 6.617 6.509 -10.134 1.00 93.12 545 GLU A C 1
ATOM 4214 O O . GLU A 1 545 ? 7.000 5.440 -10.598 1.00 93.12 545 GLU A O 1
ATOM 4219 N N . GLU A 1 546 ? 6.658 6.766 -8.822 1.00 91.25 546 GLU A N 1
ATOM 4220 C CA . GLU A 1 546 ? 7.254 5.857 -7.830 1.00 91.25 546 GLU A CA 1
ATOM 4221 C C . GLU A 1 546 ? 6.552 4.486 -7.791 1.00 91.25 546 GLU A C 1
ATOM 4223 O O . GLU A 1 546 ? 7.223 3.454 -7.735 1.00 91.25 546 GLU A O 1
ATOM 4228 N N . ALA A 1 547 ? 5.217 4.463 -7.895 1.00 92.94 547 ALA A N 1
ATOM 4229 C CA . ALA A 1 547 ? 4.423 3.235 -7.935 1.00 92.94 547 ALA A CA 1
ATOM 4230 C C . ALA A 1 547 ? 4.652 2.460 -9.244 1.00 92.94 547 ALA A C 1
ATOM 4232 O O . ALA A 1 547 ? 4.920 1.254 -9.217 1.00 92.94 547 ALA A O 1
ATOM 4233 N N . ARG A 1 548 ? 4.641 3.159 -10.391 1.00 94.88 548 ARG A N 1
ATOM 4234 C CA . ARG A 1 548 ? 4.909 2.558 -11.711 1.00 94.88 548 ARG A CA 1
ATOM 4235 C C . ARG A 1 548 ? 6.325 1.983 -11.793 1.00 94.88 548 ARG A C 1
ATOM 4237 O O . ARG A 1 548 ? 6.491 0.823 -12.168 1.00 94.88 548 ARG A O 1
ATOM 4244 N N . VAL A 1 549 ? 7.336 2.735 -11.356 1.00 95.44 549 VAL A N 1
ATOM 4245 C CA . VAL A 1 549 ? 8.740 2.292 -11.288 1.00 95.44 549 VAL A CA 1
ATOM 4246 C C . VAL A 1 549 ? 8.896 1.056 -10.397 1.00 95.44 549 VAL A C 1
ATOM 4248 O O . VAL A 1 549 ? 9.471 0.059 -10.837 1.00 95.44 549 VAL A O 1
ATOM 4251 N N . ALA A 1 550 ? 8.338 1.079 -9.183 1.00 95.56 550 ALA A N 1
ATOM 4252 C CA . ALA A 1 550 ? 8.409 -0.059 -8.272 1.00 95.56 550 ALA A CA 1
ATOM 4253 C C . ALA A 1 550 ? 7.698 -1.303 -8.838 1.00 95.56 550 ALA A C 1
ATOM 4255 O O . ALA A 1 550 ? 8.214 -2.413 -8.699 1.00 95.56 550 ALA A O 1
ATOM 4256 N N . SER A 1 551 ? 6.567 -1.139 -9.536 1.00 96.31 551 SER A N 1
ATOM 4257 C CA . SER A 1 551 ? 5.862 -2.261 -10.173 1.00 96.31 551 SER A CA 1
ATOM 4258 C C . SER A 1 551 ? 6.705 -2.960 -11.255 1.00 96.31 551 SER A C 1
ATOM 4260 O O . SER A 1 551 ? 6.728 -4.191 -11.335 1.00 96.31 551 SER A O 1
ATOM 4262 N N . LEU A 1 552 ? 7.485 -2.197 -12.030 1.00 96.62 552 LEU A N 1
ATOM 4263 C CA . LEU A 1 552 ? 8.412 -2.737 -13.027 1.00 96.62 552 LEU A CA 1
ATOM 4264 C C . LEU A 1 552 ? 9.617 -3.436 -12.381 1.00 96.62 552 LEU A C 1
ATOM 4266 O O . LEU A 1 552 ? 10.015 -4.506 -12.844 1.00 96.62 552 LEU A O 1
ATOM 4270 N N . ASP A 1 553 ? 10.164 -2.901 -11.285 1.00 96.50 553 ASP A N 1
ATOM 4271 C CA . ASP A 1 553 ? 11.234 -3.569 -10.528 1.00 96.50 553 ASP A CA 1
ATOM 4272 C C . ASP A 1 553 ? 10.775 -4.914 -9.941 1.00 96.50 553 ASP A C 1
ATOM 4274 O O . ASP A 1 553 ? 11.502 -5.912 -10.021 1.00 96.50 553 ASP A O 1
ATOM 4278 N N . TRP A 1 554 ? 9.543 -4.984 -9.430 1.00 96.38 554 TRP A N 1
ATOM 4279 C CA . TRP A 1 554 ? 8.913 -6.240 -9.017 1.00 96.38 554 TRP A CA 1
ATOM 4280 C C . TRP A 1 554 ? 8.798 -7.241 -10.174 1.00 96.38 554 TRP A C 1
ATOM 4282 O O . TRP A 1 554 ? 9.203 -8.394 -10.019 1.00 96.38 554 TRP A O 1
ATOM 4292 N N . LEU A 1 555 ? 8.311 -6.827 -11.348 1.00 94.69 555 LEU A N 1
ATOM 4293 C CA . LEU A 1 555 ? 8.206 -7.712 -12.518 1.00 94.69 555 LEU A CA 1
ATOM 4294 C C . LEU A 1 555 ? 9.577 -8.194 -13.018 1.00 94.69 555 LEU A C 1
ATOM 4296 O O . LEU A 1 555 ? 9.733 -9.378 -13.326 1.00 94.69 555 LEU A O 1
ATOM 4300 N N . LEU A 1 556 ? 10.592 -7.323 -13.030 1.00 94.50 556 LEU A N 1
ATOM 4301 C CA . LEU A 1 556 ? 11.981 -7.683 -13.335 1.00 94.50 556 LEU A CA 1
ATOM 4302 C C . LEU A 1 556 ? 12.516 -8.738 -12.353 1.00 94.50 556 LEU A C 1
ATOM 4304 O O . LEU A 1 556 ? 13.157 -9.707 -12.770 1.00 94.50 556 LEU A O 1
ATOM 4308 N N . MET A 1 557 ? 12.238 -8.592 -11.055 1.00 93.69 557 MET A N 1
ATOM 4309 C CA . MET A 1 557 ? 12.616 -9.565 -10.025 1.00 93.69 557 MET A CA 1
ATOM 4310 C C . MET A 1 557 ? 11.893 -10.905 -10.208 1.00 93.69 557 MET A C 1
ATOM 4312 O O . MET A 1 557 ? 12.547 -11.951 -10.266 1.00 93.69 557 MET A O 1
ATOM 4316 N N . LEU A 1 558 ? 10.569 -10.887 -10.385 1.00 91.25 558 LEU A N 1
ATOM 4317 C CA . LEU A 1 558 ? 9.763 -12.090 -10.599 1.00 91.25 558 LEU A CA 1
ATOM 4318 C C . LEU A 1 558 ? 10.177 -12.836 -11.872 1.00 91.25 558 LEU A C 1
ATOM 4320 O O . LEU A 1 558 ? 10.305 -14.063 -11.850 1.00 91.25 558 LEU A O 1
ATOM 4324 N N . HIS A 1 559 ? 10.467 -12.118 -12.960 1.00 89.62 559 HIS A N 1
ATOM 4325 C CA . HIS A 1 559 ? 10.961 -12.724 -14.192 1.00 89.62 559 HIS A CA 1
ATOM 4326 C C . HIS A 1 559 ? 12.383 -13.289 -14.027 1.00 89.62 559 HIS A C 1
ATOM 4328 O O . HIS A 1 559 ? 12.647 -14.385 -14.511 1.00 89.62 559 HIS A O 1
ATOM 4334 N N . LYS A 1 560 ? 13.296 -12.630 -13.289 1.00 88.94 560 LYS A N 1
ATOM 4335 C CA . LYS A 1 560 ? 14.608 -13.221 -12.928 1.00 88.94 560 LYS A CA 1
ATOM 4336 C C . LYS A 1 560 ? 14.451 -14.508 -12.107 1.00 88.94 560 LYS A C 1
ATOM 4338 O O . LYS A 1 560 ? 15.171 -15.473 -12.348 1.00 88.94 560 LYS A O 1
ATOM 4343 N N . LYS A 1 561 ? 13.511 -14.529 -11.158 1.00 84.62 561 LYS A N 1
ATOM 4344 C CA . LYS A 1 561 ? 13.282 -15.646 -10.229 1.00 84.62 561 LYS A CA 1
ATOM 4345 C C . LYS A 1 561 ? 12.553 -16.833 -10.866 1.00 84.62 561 LYS A C 1
ATOM 4347 O O . LYS A 1 561 ? 12.790 -17.983 -10.503 1.00 84.62 561 LYS A O 1
ATOM 4352 N N . SER A 1 562 ? 11.611 -16.586 -11.771 1.00 82.19 562 SER A N 1
ATOM 4353 C CA . SER A 1 562 ? 10.785 -17.628 -12.394 1.00 82.19 562 SER A CA 1
ATOM 4354 C C . SER A 1 562 ? 10.380 -17.255 -13.827 1.00 82.19 562 SER A C 1
ATOM 4356 O O . SER A 1 562 ? 9.186 -17.072 -14.089 1.00 82.19 562 SER A O 1
ATOM 4358 N N . PRO A 1 563 ? 11.343 -17.222 -14.779 1.00 83.62 563 PRO A N 1
ATOM 4359 C CA . PRO A 1 563 ? 11.098 -16.771 -16.151 1.00 83.62 563 PRO A CA 1
ATOM 4360 C C . PRO A 1 563 ? 9.906 -17.487 -16.783 1.00 83.62 563 PRO A C 1
ATOM 4362 O O . PRO A 1 563 ? 8.973 -16.850 -17.248 1.00 83.62 563 PRO A O 1
ATOM 4365 N N . LYS A 1 564 ? 9.862 -18.824 -16.681 1.00 79.31 564 LYS A N 1
ATOM 4366 C CA . LYS A 1 564 ? 8.795 -19.652 -17.264 1.00 79.31 564 LYS A CA 1
ATOM 4367 C C . LYS A 1 564 ? 7.387 -19.276 -16.789 1.00 79.31 564 LYS A C 1
ATOM 4369 O O . LYS A 1 564 ? 6.462 -19.366 -17.582 1.00 79.31 564 LYS A O 1
ATOM 4374 N N . LYS A 1 565 ? 7.204 -18.873 -15.523 1.00 78.56 565 LYS A N 1
ATOM 4375 C CA . LYS A 1 565 ? 5.873 -18.501 -15.007 1.00 78.56 565 LYS A CA 1
ATOM 4376 C C . LYS A 1 565 ? 5.430 -17.151 -15.576 1.00 78.56 565 LYS A C 1
ATOM 4378 O O . LYS A 1 565 ? 4.326 -17.057 -16.094 1.00 78.56 565 LYS A O 1
ATOM 4383 N N . VAL A 1 566 ? 6.310 -16.148 -15.556 1.00 79.06 566 VAL A N 1
ATOM 4384 C CA . VAL A 1 566 ? 6.020 -14.812 -16.109 1.00 79.06 566 VAL A CA 1
ATOM 4385 C C . VAL A 1 566 ? 5.869 -14.853 -17.637 1.00 79.06 566 VAL A C 1
ATOM 4387 O O . VAL A 1 566 ? 4.938 -14.261 -18.169 1.00 79.06 566 VAL A O 1
ATOM 4390 N N . VAL A 1 567 ? 6.704 -15.622 -18.344 1.00 78.56 567 VAL A N 1
ATOM 4391 C CA . VAL A 1 567 ? 6.588 -15.849 -19.797 1.00 78.56 567 VAL A CA 1
ATOM 4392 C C . VAL A 1 567 ? 5.279 -16.555 -20.151 1.00 78.56 567 VAL A C 1
ATOM 4394 O O . VAL A 1 567 ? 4.652 -16.181 -21.131 1.00 78.56 567 VAL A O 1
ATOM 4397 N N . VAL A 1 568 ? 4.806 -17.524 -19.355 1.00 75.88 568 VAL A N 1
ATOM 4398 C CA . VAL A 1 568 ? 3.474 -18.124 -19.573 1.00 75.88 568 VAL A CA 1
ATOM 4399 C C . VAL A 1 568 ? 2.362 -17.086 -19.412 1.00 75.88 568 VAL A C 1
ATOM 4401 O O . VAL A 1 568 ? 1.444 -17.094 -20.222 1.00 75.88 568 VAL A O 1
ATOM 4404 N N . VAL A 1 569 ? 2.451 -16.166 -18.442 1.00 74.25 569 VAL A N 1
ATOM 4405 C CA . VAL A 1 569 ? 1.493 -15.047 -18.318 1.00 74.25 569 VAL A CA 1
ATOM 4406 C C . VAL A 1 569 ? 1.560 -14.110 -19.531 1.00 74.25 569 VAL A C 1
ATOM 4408 O O . VAL A 1 569 ? 0.517 -13.739 -20.060 1.00 74.25 569 VAL A O 1
ATOM 4411 N N . ALA A 1 570 ? 2.760 -13.777 -20.015 1.00 65.50 570 ALA A N 1
ATOM 4412 C CA . ALA A 1 570 ? 2.942 -12.955 -21.213 1.00 65.50 570 ALA A CA 1
ATOM 4413 C C . ALA A 1 570 ? 2.442 -13.646 -22.499 1.00 65.50 570 ALA A C 1
ATOM 4415 O O . ALA A 1 570 ? 1.908 -12.975 -23.382 1.00 65.50 570 ALA A O 1
ATOM 4416 N N . ASN A 1 571 ? 2.566 -14.974 -22.585 1.00 65.81 571 ASN A N 1
ATOM 4417 C CA . ASN A 1 571 ? 2.283 -15.777 -23.778 1.00 65.81 571 ASN A CA 1
ATOM 4418 C C . ASN A 1 571 ? 0.938 -16.526 -23.732 1.00 65.81 571 ASN A C 1
ATOM 4420 O O . ASN A 1 571 ? 0.717 -17.396 -24.577 1.00 65.81 571 ASN A O 1
ATOM 4424 N N . THR A 1 572 ? 0.032 -16.233 -22.785 1.00 58.75 572 THR A N 1
ATOM 4425 C CA . THR A 1 572 ? -1.318 -16.829 -22.809 1.00 58.75 572 THR A CA 1
ATOM 4426 C C . THR A 1 572 ? -2.016 -16.528 -24.140 1.00 58.75 572 THR A C 1
ATOM 4428 O O . THR A 1 572 ? -1.964 -15.408 -24.642 1.00 58.75 572 THR A O 1
ATOM 4431 N N . THR A 1 573 ? -2.622 -17.561 -24.725 1.00 48.75 573 THR A N 1
ATOM 4432 C CA . THR A 1 573 ? -2.815 -17.716 -26.175 1.00 48.75 573 THR A CA 1
ATOM 4433 C C . THR A 1 573 ? -3.864 -16.794 -26.821 1.00 48.75 573 THR A C 1
ATOM 4435 O O . THR A 1 573 ? -4.950 -17.255 -27.162 1.00 48.75 573 THR A O 1
ATOM 4438 N N . SER A 1 574 ? -3.517 -15.530 -27.082 1.00 49.97 574 SER A N 1
ATOM 4439 C CA . SER A 1 574 ? -4.099 -14.714 -28.168 1.00 49.97 574 SER A CA 1
ATOM 4440 C C . SER A 1 574 ? -3.238 -13.472 -28.487 1.00 49.97 574 SER A C 1
ATOM 4442 O O . SER A 1 574 ? -2.083 -13.344 -28.056 1.00 49.97 574 SER A O 1
ATOM 4444 N N . GLU A 1 575 ? -3.776 -12.549 -29.286 1.00 52.84 575 GLU A N 1
ATOM 4445 C CA . GLU A 1 575 ? -3.193 -11.223 -29.543 1.00 52.84 575 GLU A CA 1
ATOM 4446 C C . GLU A 1 575 ? -3.422 -10.238 -28.369 1.00 52.84 575 GLU A C 1
ATOM 4448 O O . GLU A 1 575 ? -2.802 -9.173 -28.308 1.00 52.84 575 GLU A O 1
ATOM 4453 N N . ASP A 1 576 ? -4.211 -10.657 -27.372 1.00 56.03 576 ASP A N 1
ATOM 4454 C CA . ASP A 1 576 ? -4.794 -9.839 -26.300 1.00 56.03 576 ASP A CA 1
ATOM 4455 C C . ASP A 1 576 ? -4.087 -9.999 -24.942 1.00 56.03 576 ASP A C 1
ATOM 4457 O O . ASP A 1 576 ? -4.697 -9.822 -23.886 1.00 56.03 576 ASP A O 1
ATOM 4461 N N . SER A 1 577 ? -2.800 -10.363 -24.930 1.00 73.12 577 SER A N 1
ATOM 4462 C CA . SER A 1 577 ? -2.034 -10.469 -23.681 1.00 73.12 577 SER A CA 1
ATOM 4463 C C . SER A 1 577 ? -1.974 -9.110 -22.975 1.00 73.12 577 SER A C 1
ATOM 4465 O O . SER A 1 577 ? -1.209 -8.225 -23.363 1.00 73.12 577 SER A O 1
ATOM 4467 N N . VAL A 1 578 ? -2.803 -8.949 -21.936 1.00 80.56 578 VAL A N 1
ATOM 4468 C CA . VAL A 1 578 ? -3.019 -7.683 -21.212 1.00 80.56 578 VAL A CA 1
ATOM 4469 C C . VAL A 1 578 ? -1.704 -7.096 -20.705 1.00 80.56 578 VAL A C 1
ATOM 4471 O O . VAL A 1 578 ? -1.500 -5.888 -20.810 1.00 80.56 578 VAL A O 1
ATOM 4474 N N . LEU A 1 579 ? -0.784 -7.947 -20.236 1.00 86.19 579 LEU A N 1
ATOM 4475 C CA . LEU A 1 579 ? 0.559 -7.535 -19.838 1.00 86.19 579 LEU A CA 1
ATOM 4476 C C . LEU A 1 579 ? 1.303 -6.889 -21.015 1.00 86.19 579 LEU A C 1
ATOM 4478 O O . LEU A 1 579 ? 1.715 -5.742 -20.908 1.00 86.19 579 LEU A O 1
ATOM 4482 N N . VAL A 1 580 ? 1.429 -7.579 -22.155 1.00 84.69 580 VAL A N 1
ATOM 4483 C CA . VAL A 1 580 ? 2.182 -7.073 -23.319 1.00 84.69 580 VAL A CA 1
ATOM 4484 C C . VAL A 1 580 ? 1.568 -5.783 -23.868 1.00 84.69 580 VAL A C 1
ATOM 4486 O O . VAL A 1 580 ? 2.302 -4.844 -24.160 1.00 84.69 580 VAL A O 1
ATOM 4489 N N . GLN A 1 581 ? 0.237 -5.693 -23.950 1.00 87.06 581 GLN A N 1
ATOM 4490 C CA . GLN A 1 581 ? -0.445 -4.470 -24.391 1.00 87.06 581 GLN A CA 1
ATOM 4491 C C . GLN A 1 581 ? -0.230 -3.301 -23.413 1.00 87.06 581 GLN A C 1
ATOM 4493 O O . GLN A 1 581 ? -0.059 -2.158 -23.838 1.00 87.06 581 GLN A O 1
ATOM 4498 N N . SER A 1 582 ? -0.186 -3.574 -22.105 1.00 91.00 582 SER A N 1
ATOM 4499 C CA . SER A 1 582 ? 0.050 -2.541 -21.089 1.00 91.00 582 SER A CA 1
ATOM 4500 C C . SER A 1 582 ? 1.512 -2.085 -21.054 1.00 91.00 582 SER A C 1
ATOM 4502 O O . SER A 1 582 ? 1.756 -0.888 -20.933 1.00 91.00 582 SER A O 1
ATOM 4504 N N . LEU A 1 583 ? 2.470 -2.999 -21.252 1.00 92.75 583 LEU A N 1
ATOM 4505 C CA . LEU A 1 583 ? 3.892 -2.677 -21.437 1.00 92.75 583 LEU A CA 1
ATOM 4506 C C . LEU A 1 583 ? 4.096 -1.817 -22.701 1.00 92.75 583 LEU A C 1
ATOM 4508 O O . LEU A 1 583 ? 4.635 -0.722 -22.627 1.00 92.75 583 LEU A O 1
ATOM 4512 N N . LEU A 1 584 ? 3.536 -2.207 -23.855 1.00 90.31 584 LEU A N 1
ATOM 4513 C CA . LEU A 1 584 ? 3.609 -1.388 -25.078 1.00 90.31 584 LEU A CA 1
ATOM 4514 C C . LEU A 1 584 ? 3.015 0.023 -24.901 1.00 90.31 584 LEU A C 1
ATOM 4516 O O . LEU A 1 584 ? 3.500 0.968 -25.520 1.00 90.31 584 LEU A O 1
ATOM 4520 N N . LYS A 1 585 ? 2.005 0.190 -24.036 1.00 91.06 585 LYS A N 1
ATOM 4521 C CA . LYS A 1 585 ? 1.464 1.506 -23.660 1.00 91.06 585 LYS A CA 1
ATOM 4522 C C . LYS A 1 585 ? 2.428 2.311 -22.769 1.00 91.06 585 LYS A C 1
ATOM 4524 O O . LYS A 1 585 ? 2.478 3.533 -22.908 1.00 91.06 585 LYS A O 1
ATOM 4529 N N . LEU A 1 586 ? 3.200 1.662 -21.889 1.00 93.75 586 LEU A N 1
ATOM 4530 C CA . LEU A 1 586 ? 4.208 2.317 -21.038 1.00 93.75 586 LEU A CA 1
ATOM 4531 C C . LEU A 1 586 ? 5.383 2.910 -21.825 1.00 93.75 586 LEU A C 1
ATOM 4533 O O . LEU A 1 586 ? 5.997 3.860 -21.349 1.00 93.75 586 LEU A O 1
ATOM 4537 N N . LEU A 1 587 ? 5.646 2.465 -23.056 1.00 93.50 587 LEU A N 1
ATOM 4538 C CA . LEU A 1 587 ? 6.625 3.114 -23.944 1.00 93.50 587 LEU A CA 1
ATOM 4539 C C . LEU A 1 587 ? 6.290 4.583 -24.271 1.00 93.50 587 LEU A C 1
ATOM 4541 O O . LEU A 1 587 ? 7.170 5.342 -24.689 1.00 93.50 587 LEU A O 1
ATOM 4545 N N . SER A 1 588 ? 5.041 4.992 -24.035 1.00 92.25 588 SER A N 1
ATOM 4546 C CA . SER A 1 588 ? 4.557 6.369 -24.154 1.00 92.25 588 SER A CA 1
ATOM 4547 C C . SER A 1 588 ? 4.500 7.130 -22.815 1.00 92.25 588 SER A C 1
ATOM 4549 O O . SER A 1 588 ? 4.066 8.284 -22.808 1.00 92.25 588 SER A O 1
ATOM 4551 N N . ASP A 1 589 ? 4.912 6.525 -21.690 1.00 94.19 589 ASP A N 1
ATOM 4552 C CA . ASP A 1 589 ? 4.862 7.135 -20.348 1.00 94.19 589 ASP A CA 1
ATOM 4553 C C . ASP A 1 589 ? 5.658 8.453 -20.289 1.00 94.19 589 ASP A C 1
ATOM 4555 O O . ASP A 1 589 ? 6.715 8.554 -20.917 1.00 94.19 589 ASP A O 1
ATOM 4559 N N . PRO A 1 590 ? 5.201 9.484 -19.547 1.00 91.88 590 PRO A N 1
ATOM 4560 C CA . PRO A 1 590 ? 5.969 10.712 -19.351 1.00 91.88 590 PRO A CA 1
ATOM 4561 C C . PRO A 1 590 ? 7.391 10.480 -18.806 1.00 91.88 590 PRO A C 1
ATOM 4563 O O . PRO A 1 590 ? 8.317 11.152 -19.276 1.00 91.88 590 PRO A O 1
ATOM 4566 N N . SER A 1 591 ? 7.591 9.538 -17.878 1.00 94.56 591 SER A N 1
ATOM 4567 C CA . SER A 1 591 ? 8.894 9.256 -17.266 1.00 94.56 591 SER A CA 1
ATOM 4568 C C . SER A 1 591 ? 9.795 8.429 -18.181 1.00 94.56 591 SER A C 1
ATOM 4570 O O . SER A 1 591 ? 9.445 7.342 -18.637 1.00 94.56 591 SER A O 1
ATOM 4572 N N . GLU A 1 592 ? 11.025 8.903 -18.393 1.00 94.56 592 GLU A N 1
ATOM 4573 C CA . GLU A 1 592 ? 12.051 8.085 -19.041 1.00 94.56 592 GLU A CA 1
ATOM 4574 C C . GLU A 1 592 ? 12.457 6.851 -18.222 1.00 94.56 592 GLU A C 1
ATOM 4576 O O . GLU A 1 592 ? 12.926 5.881 -18.811 1.00 94.56 592 GLU A O 1
ATOM 4581 N N . GLU A 1 593 ? 12.350 6.883 -16.891 1.00 95.31 593 GLU A N 1
ATOM 4582 C CA . GLU A 1 593 ? 12.793 5.775 -16.034 1.00 95.31 593 GLU A CA 1
ATOM 4583 C C . GLU A 1 593 ? 11.807 4.605 -16.089 1.00 95.31 593 GLU A C 1
ATOM 4585 O O . GLU A 1 593 ? 12.227 3.450 -16.189 1.00 95.31 593 GLU A O 1
ATOM 4590 N N . VAL A 1 594 ? 10.504 4.910 -16.147 1.00 96.38 594 VAL A N 1
ATOM 4591 C CA . VAL A 1 594 ? 9.450 3.929 -16.445 1.00 96.38 594 VAL A CA 1
ATOM 4592 C C . VAL A 1 594 ? 9.718 3.272 -17.804 1.00 96.38 594 VAL A C 1
ATOM 4594 O O . VAL A 1 594 ? 9.831 2.050 -17.872 1.00 96.38 594 VAL A O 1
ATOM 4597 N N . VAL A 1 595 ? 9.940 4.065 -18.863 1.00 96.00 595 VAL A N 1
ATOM 4598 C CA . VAL A 1 595 ? 10.240 3.545 -20.215 1.00 96.00 595 VAL A CA 1
ATOM 4599 C C . VAL A 1 595 ? 11.513 2.683 -20.234 1.00 96.00 595 VAL A C 1
ATOM 4601 O O . VAL A 1 595 ? 11.537 1.637 -20.876 1.00 96.00 595 VAL A O 1
ATOM 4604 N N . LYS A 1 596 ? 12.583 3.071 -19.525 1.00 95.62 596 LYS A N 1
ATOM 4605 C CA . LYS A 1 596 ? 13.828 2.278 -19.451 1.00 95.62 596 LYS A CA 1
ATOM 4606 C C . LYS A 1 596 ? 13.597 0.924 -18.771 1.00 95.62 596 LYS A C 1
ATOM 4608 O O . LYS A 1 596 ? 13.999 -0.102 -19.316 1.00 95.62 596 LYS A O 1
ATOM 4613 N N . LYS A 1 597 ? 12.918 0.894 -17.619 1.00 96.50 597 LYS A N 1
ATOM 4614 C CA . LYS A 1 597 ? 12.621 -0.355 -16.889 1.00 96.50 597 LYS A CA 1
ATOM 4615 C C . LYS A 1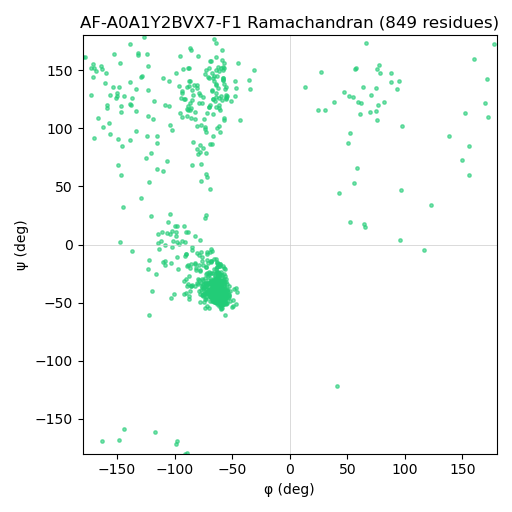 597 ? 11.656 -1.267 -17.649 1.00 96.50 597 LYS A C 1
ATOM 4617 O O . LYS A 1 597 ? 11.854 -2.481 -17.652 1.00 96.50 597 LYS A O 1
ATOM 4622 N N . ASP A 1 598 ? 10.671 -0.697 -18.336 1.00 96.56 598 ASP A N 1
ATOM 4623 C CA . ASP A 1 598 ? 9.759 -1.424 -19.222 1.00 96.56 598 ASP A CA 1
ATOM 4624 C C . ASP A 1 598 ? 10.514 -2.085 -20.388 1.00 96.56 598 ASP A C 1
ATOM 4626 O O . ASP A 1 598 ? 10.447 -3.300 -20.579 1.00 96.56 598 ASP A O 1
ATOM 4630 N N . LEU A 1 599 ? 11.366 -1.333 -21.093 1.00 95.25 599 LEU A N 1
ATOM 4631 C CA . LEU A 1 599 ? 12.220 -1.884 -22.151 1.00 95.25 599 LEU A CA 1
ATOM 4632 C C . LEU A 1 599 ? 13.192 -2.952 -21.642 1.00 95.25 599 LEU A C 1
ATOM 4634 O O . LEU A 1 599 ? 13.428 -3.941 -22.340 1.00 95.25 599 LEU A O 1
ATOM 4638 N N . GLN A 1 600 ? 13.731 -2.794 -20.430 1.00 95.25 600 GLN A N 1
ATOM 4639 C CA . GLN A 1 600 ? 14.544 -3.821 -19.784 1.00 95.25 600 GLN A CA 1
ATOM 4640 C C . GLN A 1 600 ? 13.735 -5.106 -19.544 1.00 95.25 600 GLN A C 1
ATOM 4642 O O . GLN A 1 600 ? 14.250 -6.200 -19.785 1.00 95.25 600 GLN A O 1
ATOM 4647 N N . LEU A 1 601 ? 12.477 -4.994 -19.108 1.00 94.12 601 LEU A N 1
ATOM 4648 C CA . LEU A 1 601 ? 11.585 -6.131 -18.875 1.00 94.12 601 LEU A CA 1
ATOM 4649 C C . LEU A 1 601 ? 11.184 -6.814 -20.189 1.00 94.12 601 LEU A C 1
ATOM 4651 O O . LEU A 1 601 ? 11.333 -8.030 -20.307 1.00 94.12 601 LEU A O 1
ATOM 4655 N N . LEU A 1 602 ? 10.758 -6.044 -21.194 1.00 92.06 602 LEU A N 1
ATOM 4656 C CA . LEU A 1 602 ? 10.432 -6.528 -22.539 1.00 92.06 602 LEU A CA 1
ATOM 4657 C C . LEU A 1 602 ? 11.621 -7.260 -23.175 1.00 92.06 602 LEU A C 1
ATOM 4659 O O . LEU A 1 602 ? 11.463 -8.369 -23.690 1.00 92.06 602 LEU A O 1
ATOM 4663 N N . ALA A 1 603 ? 12.829 -6.700 -23.067 1.00 91.38 603 ALA A N 1
ATOM 4664 C CA . ALA A 1 603 ? 14.057 -7.361 -23.492 1.00 91.38 603 ALA A CA 1
ATOM 4665 C C . ALA A 1 603 ? 14.326 -8.656 -22.709 1.00 91.38 603 ALA A C 1
ATOM 4667 O O . ALA A 1 603 ? 14.676 -9.670 -23.310 1.00 91.38 603 ALA A O 1
ATOM 4668 N N . GLN A 1 604 ? 14.131 -8.661 -21.386 1.00 90.69 604 GLN A N 1
ATOM 4669 C CA . GLN A 1 604 ? 14.370 -9.850 -20.567 1.00 90.69 604 GLN A CA 1
ATOM 4670 C C . GLN A 1 604 ? 13.381 -10.987 -20.886 1.00 90.69 604 GLN A C 1
ATOM 4672 O O . GLN A 1 604 ? 13.805 -12.142 -20.943 1.00 90.69 604 GLN A O 1
ATOM 4677 N N . ILE A 1 605 ? 12.105 -10.669 -21.136 1.00 88.81 605 ILE A N 1
ATOM 4678 C CA . ILE A 1 605 ? 11.076 -11.615 -21.609 1.00 88.81 605 ILE A CA 1
ATOM 4679 C C . ILE A 1 605 ? 11.424 -12.121 -23.018 1.00 88.81 605 ILE A C 1
ATOM 4681 O O . ILE A 1 605 ? 11.272 -13.303 -23.313 1.00 88.81 605 ILE A O 1
ATOM 4685 N N . SER A 1 606 ? 11.941 -11.248 -23.884 1.00 88.31 606 SER A N 1
ATOM 4686 C CA . SER A 1 606 ? 12.366 -11.609 -25.240 1.00 88.31 606 SER A CA 1
ATOM 4687 C C . SER A 1 606 ? 13.551 -12.588 -25.245 1.00 88.31 606 SER A C 1
ATOM 4689 O O . SER A 1 606 ? 13.547 -13.554 -26.000 1.00 88.31 606 SER A O 1
ATOM 4691 N N . ILE A 1 607 ? 14.525 -12.411 -24.340 1.00 88.38 607 ILE A N 1
ATOM 4692 C CA . ILE A 1 607 ? 15.679 -13.320 -24.167 1.00 88.38 607 ILE A CA 1
ATOM 4693 C C . ILE A 1 607 ? 15.270 -14.696 -23.610 1.00 88.38 607 ILE A C 1
ATOM 4695 O O . ILE A 1 607 ? 15.936 -15.691 -23.892 1.00 88.38 607 ILE A O 1
ATOM 4699 N N . SER A 1 608 ? 14.217 -14.767 -22.790 1.00 87.00 608 SER A N 1
ATOM 4700 C CA . SER A 1 608 ? 13.737 -16.017 -22.175 1.00 87.00 608 SER A CA 1
ATOM 4701 C C . SER A 1 608 ? 12.684 -16.765 -23.005 1.00 87.00 608 SER A C 1
ATOM 4703 O O . SER A 1 608 ? 12.327 -17.893 -22.649 1.00 87.00 608 SER A O 1
ATOM 4705 N N . SER A 1 609 ? 12.198 -16.144 -24.082 1.00 85.38 609 SER A N 1
ATOM 4706 C CA . SER A 1 609 ? 11.206 -16.682 -25.019 1.00 85.38 609 SER A CA 1
ATOM 4707 C C . SER A 1 609 ? 11.874 -17.256 -26.279 1.00 85.38 609 SER A C 1
ATOM 4709 O O . SER A 1 609 ? 13.092 -17.421 -26.334 1.00 85.38 609 SER A O 1
ATOM 4711 N N . ASP A 1 610 ? 11.078 -17.621 -27.284 1.00 83.69 610 ASP A N 1
ATOM 4712 C CA . ASP A 1 610 ? 11.578 -18.103 -28.570 1.00 83.69 610 ASP A CA 1
ATOM 4713 C C . ASP A 1 610 ? 11.886 -16.961 -29.559 1.00 83.69 610 ASP A C 1
ATOM 4715 O O . ASP A 1 610 ? 11.501 -15.801 -29.383 1.00 83.69 610 ASP A O 1
ATOM 4719 N N . ASP A 1 611 ? 12.585 -17.295 -30.648 1.00 84.81 611 ASP A N 1
ATOM 4720 C CA . ASP A 1 611 ? 12.920 -16.323 -31.695 1.00 84.81 611 ASP A CA 1
ATOM 4721 C C . ASP A 1 611 ? 11.665 -15.753 -32.392 1.00 84.81 611 ASP A C 1
ATOM 4723 O O . ASP A 1 611 ? 11.700 -14.630 -32.898 1.00 84.81 611 ASP A O 1
ATOM 4727 N N . ALA A 1 612 ? 10.540 -16.481 -32.369 1.00 85.44 612 ALA A N 1
ATOM 4728 C CA . ALA A 1 612 ? 9.255 -15.995 -32.865 1.00 85.44 612 ALA A CA 1
ATOM 4729 C C . ALA A 1 612 ? 8.703 -14.854 -31.994 1.00 85.44 612 ALA A C 1
ATOM 4731 O O . ALA A 1 612 ? 8.267 -13.837 -32.540 1.00 85.44 612 ALA A O 1
ATOM 4732 N N . TYR A 1 613 ? 8.780 -14.964 -30.662 1.00 85.44 613 TYR A N 1
ATOM 4733 C CA . TYR A 1 613 ? 8.431 -13.877 -29.746 1.00 85.44 613 TYR A CA 1
ATOM 4734 C C . TYR A 1 613 ? 9.326 -12.650 -29.951 1.00 85.44 613 TYR A C 1
ATOM 4736 O O . TYR A 1 613 ? 8.816 -11.532 -29.996 1.00 85.44 613 TYR A O 1
ATOM 4744 N N . PHE A 1 614 ? 10.639 -12.834 -30.137 1.00 89.75 614 PHE A N 1
ATOM 4745 C CA . PHE A 1 614 ? 11.557 -11.723 -30.428 1.00 89.75 614 PHE A CA 1
ATOM 4746 C C . PHE A 1 614 ? 11.134 -10.943 -31.683 1.00 89.75 614 PHE A C 1
ATOM 4748 O O . PHE A 1 614 ? 11.021 -9.718 -31.636 1.00 89.75 614 PHE A O 1
ATOM 4755 N N . THR A 1 615 ? 10.837 -11.638 -32.784 1.00 90.19 615 THR A N 1
ATOM 4756 C CA . THR A 1 615 ? 10.368 -10.994 -34.021 1.00 90.19 615 THR A CA 1
ATOM 4757 C C . THR A 1 615 ? 8.988 -10.355 -33.836 1.00 90.19 615 THR A C 1
ATOM 4759 O O . THR A 1 615 ? 8.794 -9.211 -34.242 1.00 90.19 615 THR A O 1
ATOM 4762 N N . ARG A 1 616 ? 8.046 -11.031 -33.158 1.00 88.19 616 ARG A N 1
ATOM 4763 C CA . ARG A 1 616 ? 6.712 -10.487 -32.833 1.00 88.19 616 ARG A CA 1
ATOM 4764 C C . ARG A 1 616 ? 6.807 -9.197 -32.015 1.00 88.19 616 ARG A C 1
ATOM 4766 O O . ARG A 1 616 ? 6.097 -8.245 -32.316 1.00 88.19 616 ARG A O 1
ATOM 4773 N N . PHE A 1 617 ? 7.691 -9.144 -31.020 1.00 89.19 617 PHE A N 1
ATOM 4774 C CA . PHE A 1 617 ? 7.942 -7.946 -30.218 1.00 89.19 617 PHE A CA 1
ATOM 4775 C C . PHE A 1 617 ? 8.404 -6.764 -31.084 1.00 89.19 617 PHE A C 1
ATOM 4777 O O . PHE A 1 617 ? 7.853 -5.672 -30.961 1.00 89.19 617 PHE A O 1
ATOM 4784 N N . LEU A 1 618 ? 9.356 -6.976 -32.000 1.00 92.75 618 LEU A N 1
ATOM 4785 C CA . LEU A 1 618 ? 9.824 -5.909 -32.893 1.00 92.75 618 LEU A CA 1
ATOM 4786 C C . LEU A 1 618 ? 8.742 -5.454 -33.885 1.00 92.75 618 LEU A C 1
ATOM 4788 O O . LEU A 1 618 ? 8.638 -4.258 -34.148 1.00 92.75 618 LEU A O 1
ATOM 4792 N N . VAL A 1 619 ? 7.899 -6.368 -34.381 1.00 92.69 619 VAL A N 1
ATOM 4793 C CA . VAL A 1 619 ? 6.727 -6.020 -35.209 1.00 92.69 619 VAL A CA 1
ATOM 4794 C C . VAL A 1 619 ? 5.727 -5.165 -34.423 1.00 92.69 619 VAL A C 1
ATOM 4796 O O . VAL A 1 619 ? 5.283 -4.141 -34.932 1.00 92.69 619 VAL A O 1
ATOM 4799 N N . LEU A 1 620 ? 5.410 -5.531 -33.175 1.00 91.50 620 LEU A N 1
ATOM 4800 C CA . LEU A 1 620 ? 4.506 -4.758 -32.311 1.00 91.50 620 LEU A CA 1
ATOM 4801 C C . LEU A 1 620 ? 5.070 -3.369 -31.967 1.00 91.50 620 LEU A C 1
ATOM 4803 O O . LEU A 1 620 ? 4.321 -2.396 -31.930 1.00 91.50 620 LEU A O 1
ATOM 4807 N N . LEU A 1 621 ? 6.386 -3.255 -31.766 1.00 93.62 621 LEU A N 1
ATOM 4808 C CA . LEU A 1 621 ? 7.061 -1.974 -31.539 1.00 93.62 621 LEU A CA 1
ATOM 4809 C C . LEU A 1 621 ? 7.035 -1.071 -32.784 1.00 93.62 621 LEU A C 1
ATOM 4811 O O . LEU A 1 621 ? 6.782 0.128 -32.672 1.00 93.62 621 LEU A O 1
ATOM 4815 N N . LEU A 1 622 ? 7.272 -1.632 -33.974 1.00 94.38 622 LEU A N 1
ATOM 4816 C CA . LEU A 1 622 ? 7.139 -0.888 -35.228 1.00 94.38 622 LEU A CA 1
ATOM 4817 C C . LEU A 1 622 ? 5.692 -0.456 -35.473 1.00 94.38 622 LEU A C 1
ATOM 4819 O O . LEU A 1 622 ? 5.463 0.674 -35.887 1.00 94.38 622 LEU A O 1
ATOM 4823 N N . ASP A 1 623 ? 4.714 -1.306 -35.167 1.00 92.50 623 ASP A N 1
ATOM 4824 C CA . ASP A 1 623 ? 3.297 -0.967 -35.295 1.00 92.50 623 ASP A CA 1
ATOM 4825 C C . ASP A 1 623 ? 2.861 0.122 -34.295 1.00 92.50 623 ASP A C 1
ATOM 4827 O O . ASP A 1 623 ? 2.117 1.030 -34.665 1.00 92.50 623 ASP A O 1
ATOM 4831 N N . LEU A 1 624 ? 3.404 0.131 -33.069 1.00 93.00 624 LEU A N 1
ATOM 4832 C CA . LEU A 1 624 ? 3.249 1.251 -32.132 1.00 93.00 624 LEU A CA 1
ATOM 4833 C C . LEU A 1 624 ? 3.772 2.564 -32.740 1.00 93.00 624 LEU A C 1
ATOM 4835 O O . LEU A 1 624 ? 3.047 3.557 -32.755 1.00 93.00 624 LEU A O 1
ATOM 4839 N N . PHE A 1 625 ? 4.993 2.571 -33.288 1.00 94.75 625 PHE A N 1
ATOM 4840 C CA . PHE A 1 625 ? 5.564 3.750 -33.955 1.00 94.75 625 PHE A CA 1
ATOM 4841 C C . PHE A 1 625 ? 4.810 4.151 -35.234 1.00 94.75 625 PHE A C 1
ATOM 4843 O O . PHE A 1 625 ? 4.748 5.339 -35.561 1.00 94.75 625 PHE A O 1
ATOM 4850 N N . ARG A 1 626 ? 4.226 3.189 -35.961 1.00 93.69 626 ARG A N 1
ATOM 4851 C CA . ARG A 1 626 ? 3.409 3.448 -37.153 1.00 93.69 626 ARG A CA 1
ATOM 4852 C C . ARG A 1 626 ? 2.119 4.170 -36.769 1.00 93.69 626 ARG A C 1
ATOM 4854 O O . ARG A 1 626 ? 1.797 5.176 -37.405 1.00 93.69 626 ARG A O 1
ATOM 4861 N N . ARG A 1 627 ? 1.431 3.681 -35.726 1.00 92.12 627 ARG A N 1
ATOM 4862 C CA . ARG A 1 627 ? 0.162 4.209 -35.189 1.00 92.12 627 ARG A CA 1
ATOM 4863 C C . ARG A 1 627 ? 0.327 5.545 -34.457 1.00 92.12 627 ARG A C 1
ATOM 4865 O O . ARG A 1 627 ? -0.513 6.422 -34.636 1.00 92.12 627 ARG A O 1
ATOM 4872 N N . ASP A 1 628 ? 1.389 5.717 -33.667 1.00 91.50 628 ASP A N 1
ATOM 4873 C CA . ASP A 1 628 ? 1.707 6.976 -32.983 1.00 91.50 628 ASP A CA 1
ATOM 4874 C C . ASP A 1 628 ? 3.121 7.476 -33.322 1.00 91.50 628 ASP A C 1
ATOM 4876 O O . ASP A 1 628 ? 4.123 7.171 -32.664 1.00 91.50 628 ASP A O 1
ATOM 4880 N N . ARG A 1 629 ? 3.181 8.335 -34.347 1.00 91.50 629 ARG A N 1
ATOM 4881 C CA . ARG A 1 629 ? 4.417 8.992 -34.799 1.00 91.50 629 ARG A CA 1
ATOM 4882 C C . ARG A 1 629 ? 5.064 9.862 -33.727 1.00 91.50 629 ARG A C 1
ATOM 4884 O O . ARG A 1 629 ? 6.283 10.013 -33.739 1.00 91.50 629 ARG A O 1
ATOM 4891 N N . ARG A 1 630 ? 4.296 10.388 -32.766 1.00 90.94 630 ARG A N 1
ATOM 4892 C CA . ARG A 1 630 ? 4.838 11.252 -31.706 1.00 90.94 630 ARG A CA 1
ATOM 4893 C C . ARG A 1 630 ? 5.755 10.467 -30.780 1.00 90.94 630 ARG A C 1
ATOM 4895 O O . ARG A 1 630 ? 6.739 11.023 -30.296 1.00 90.94 630 ARG A O 1
ATOM 4902 N N . VAL A 1 631 ? 5.478 9.180 -30.556 1.00 92.56 631 VAL A N 1
ATOM 4903 C CA . VAL A 1 631 ? 6.346 8.294 -29.763 1.00 92.56 631 VAL A CA 1
ATOM 4904 C C . VAL A 1 631 ? 7.670 8.062 -30.493 1.00 92.56 631 VAL A C 1
ATOM 4906 O O . VAL A 1 631 ? 8.728 8.169 -29.875 1.00 92.56 631 VAL A O 1
ATOM 4909 N N . LEU A 1 632 ? 7.642 7.838 -31.813 1.00 93.62 632 LEU A N 1
ATOM 4910 C CA . LEU A 1 632 ? 8.859 7.719 -32.625 1.00 93.62 632 LEU A CA 1
ATOM 4911 C C . LEU A 1 632 ? 9.692 9.014 -32.598 1.00 93.62 632 LEU A C 1
ATOM 4913 O O . LEU A 1 632 ? 10.895 8.959 -32.350 1.00 93.62 632 LEU A O 1
ATOM 4917 N N . GLU A 1 633 ? 9.058 10.170 -32.802 1.00 90.31 633 GLU A N 1
ATOM 4918 C CA . GLU A 1 633 ? 9.728 11.478 -32.834 1.00 90.31 633 GLU A CA 1
ATOM 4919 C C . GLU A 1 633 ? 10.314 11.894 -31.476 1.00 90.31 633 GLU A C 1
ATOM 4921 O O . GLU A 1 633 ? 11.442 12.384 -31.417 1.00 90.31 633 GLU A O 1
ATOM 4926 N N . SER A 1 634 ? 9.567 11.703 -30.383 1.00 91.56 634 SER A N 1
ATOM 4927 C CA . SER A 1 634 ? 9.972 12.164 -29.045 1.00 91.56 634 SER A CA 1
ATOM 4928 C C . SER A 1 634 ? 10.799 11.145 -28.257 1.00 91.56 634 SER A C 1
ATOM 4930 O O . SER A 1 634 ? 11.713 11.537 -27.532 1.00 91.56 634 SER A O 1
ATOM 4932 N N . ARG A 1 635 ? 10.510 9.842 -28.392 1.00 91.75 635 ARG A N 1
ATOM 4933 C CA . ARG A 1 635 ? 11.115 8.764 -27.585 1.00 91.75 635 ARG A CA 1
ATOM 4934 C C . ARG A 1 635 ? 11.833 7.693 -28.401 1.00 91.75 635 ARG A C 1
ATOM 4936 O O . ARG A 1 635 ? 12.622 6.951 -27.820 1.00 91.75 635 ARG A O 1
ATOM 4943 N N . GLY A 1 636 ? 11.651 7.622 -29.721 1.00 93.44 636 GLY A N 1
ATOM 4944 C CA . GLY A 1 636 ? 12.224 6.565 -30.566 1.00 93.44 636 GLY A CA 1
ATOM 4945 C C . GLY A 1 636 ? 13.742 6.404 -30.422 1.00 93.44 636 GLY A C 1
ATOM 4946 O O . GLY A 1 636 ? 14.233 5.284 -30.304 1.00 93.44 636 GLY A O 1
ATOM 4947 N N . SER A 1 637 ? 14.487 7.512 -30.323 1.00 93.44 637 SER A N 1
ATOM 4948 C CA . SER A 1 637 ? 15.940 7.488 -30.074 1.00 93.44 637 SER A CA 1
ATOM 4949 C C . SER A 1 637 ? 16.309 6.856 -28.724 1.00 93.44 637 SER A C 1
ATOM 4951 O O . SER A 1 637 ? 17.227 6.037 -28.657 1.00 93.44 637 SER A O 1
ATOM 4953 N N . LEU A 1 638 ? 15.571 7.181 -27.656 1.00 94.44 638 LEU A N 1
ATOM 4954 C CA . LEU A 1 638 ? 15.757 6.587 -26.329 1.00 94.44 638 LEU A CA 1
ATOM 4955 C C . LEU A 1 638 ? 15.411 5.097 -26.351 1.00 94.44 638 LEU A C 1
ATOM 4957 O O . LEU A 1 638 ? 16.212 4.284 -25.892 1.00 94.44 638 LEU A O 1
ATOM 4961 N N . ILE A 1 639 ? 14.262 4.745 -26.932 1.00 96.12 639 ILE A N 1
ATOM 4962 C CA . ILE A 1 639 ? 13.757 3.371 -26.997 1.00 96.12 639 ILE A CA 1
ATOM 4963 C C . ILE A 1 639 ? 14.748 2.466 -27.736 1.00 96.12 639 ILE A C 1
ATOM 4965 O O . ILE A 1 639 ? 15.224 1.476 -27.184 1.00 96.12 639 ILE A O 1
ATOM 4969 N N . LEU A 1 640 ? 15.124 2.836 -28.961 1.00 95.50 640 LEU A N 1
ATOM 4970 C CA . LEU A 1 640 ? 16.010 2.035 -29.805 1.00 95.50 640 LEU A CA 1
ATOM 4971 C C . LEU A 1 640 ? 17.425 1.914 -29.222 1.00 95.50 640 LEU A C 1
ATOM 4973 O O . LEU A 1 640 ? 18.024 0.839 -29.285 1.00 95.50 640 LEU A O 1
ATOM 4977 N N . ARG A 1 641 ? 17.960 2.978 -28.605 1.00 95.56 641 ARG A N 1
ATOM 4978 C CA . ARG A 1 641 ? 19.268 2.918 -27.932 1.00 95.56 641 ARG A CA 1
ATOM 4979 C C . ARG A 1 641 ? 19.238 2.066 -26.668 1.00 95.56 641 ARG A C 1
ATOM 4981 O O . ARG A 1 641 ? 20.165 1.289 -26.461 1.00 95.56 641 ARG A O 1
ATOM 4988 N N . HIS A 1 642 ? 18.193 2.171 -25.846 1.00 95.50 642 HIS A N 1
ATOM 4989 C CA . HIS A 1 642 ? 18.078 1.353 -24.638 1.00 95.50 642 HIS A CA 1
ATOM 4990 C C . HIS A 1 642 ? 17.875 -0.128 -24.982 1.00 95.50 642 HIS A C 1
ATOM 4992 O O . HIS A 1 642 ? 18.515 -0.997 -24.397 1.00 95.50 642 HIS A O 1
ATOM 4998 N N . LEU A 1 643 ? 17.100 -0.426 -26.024 1.00 94.94 643 LEU A N 1
ATOM 4999 C CA . LEU A 1 643 ? 16.985 -1.779 -26.560 1.00 94.94 643 LEU A CA 1
ATOM 5000 C C . LEU A 1 643 ? 18.330 -2.345 -27.051 1.00 94.94 643 LEU A C 1
ATOM 5002 O O . LEU A 1 643 ? 18.598 -3.523 -26.827 1.00 94.94 643 LEU A O 1
ATOM 5006 N N . CYS A 1 644 ? 19.218 -1.519 -27.615 1.00 94.44 644 CYS A N 1
ATOM 5007 C CA . CYS A 1 644 ? 20.596 -1.918 -27.940 1.00 94.44 644 CYS A CA 1
ATOM 5008 C C . CYS A 1 644 ? 21.511 -2.105 -26.709 1.00 94.44 644 CYS A C 1
ATOM 5010 O O . CYS A 1 644 ? 22.569 -2.714 -26.837 1.00 94.44 644 CYS A O 1
ATOM 5012 N N . LEU A 1 645 ? 21.142 -1.601 -25.526 1.00 93.69 645 LEU A N 1
ATOM 5013 C CA . LEU A 1 645 ? 21.831 -1.918 -24.265 1.00 93.69 645 LEU A CA 1
ATOM 5014 C C . LEU A 1 645 ? 21.344 -3.248 -23.672 1.00 93.69 645 LEU A C 1
ATOM 5016 O O . LEU A 1 645 ? 22.134 -3.979 -23.077 1.00 93.69 645 LEU A O 1
ATOM 5020 N N . CYS A 1 646 ? 20.055 -3.563 -23.820 1.00 92.69 646 CYS A N 1
ATOM 5021 C CA . CYS A 1 646 ? 19.446 -4.762 -23.236 1.00 92.69 646 CYS A CA 1
ATOM 5022 C C . CYS A 1 646 ? 19.539 -6.013 -24.127 1.00 92.69 646 CYS A C 1
ATOM 5024 O O . CYS A 1 646 ? 19.526 -7.131 -23.615 1.00 92.69 646 CYS A O 1
ATOM 5026 N N . LEU A 1 647 ? 19.612 -5.843 -25.450 1.00 92.25 647 LEU A N 1
ATOM 5027 C CA . LEU A 1 647 ? 19.650 -6.912 -26.453 1.00 92.25 647 LEU A CA 1
ATOM 5028 C C . LEU A 1 647 ? 20.894 -6.771 -27.339 1.00 92.25 647 LEU A C 1
ATOM 5030 O O . LEU A 1 647 ? 21.529 -5.724 -27.388 1.00 92.25 647 LEU A O 1
ATOM 5034 N N . ASN A 1 648 ? 21.245 -7.826 -28.079 1.00 92.75 648 ASN A N 1
ATOM 5035 C CA . ASN A 1 648 ? 22.365 -7.769 -29.020 1.00 92.75 648 ASN A CA 1
ATOM 5036 C C . ASN A 1 648 ? 22.069 -6.758 -30.160 1.00 92.75 648 ASN A C 1
ATOM 5038 O O . ASN A 1 648 ? 21.134 -7.007 -30.933 1.00 92.75 648 ASN A O 1
ATOM 5042 N N . PRO A 1 649 ? 22.861 -5.674 -30.327 1.00 94.00 649 PRO A N 1
ATOM 5043 C CA . PRO A 1 649 ? 22.556 -4.623 -31.302 1.00 94.00 649 PRO A CA 1
ATOM 5044 C C . PRO A 1 649 ? 22.528 -5.117 -32.747 1.00 94.00 649 PRO A C 1
ATOM 5046 O O . PRO A 1 649 ? 21.730 -4.648 -33.549 1.00 94.00 649 PRO A O 1
ATOM 5049 N N . GLU A 1 650 ? 23.376 -6.082 -33.103 1.00 93.44 650 GLU A N 1
ATOM 5050 C CA . GLU A 1 650 ? 23.429 -6.593 -34.471 1.00 93.44 650 GLU A CA 1
ATOM 5051 C C . GLU A 1 650 ? 22.214 -7.456 -34.810 1.00 93.44 650 GLU A C 1
ATOM 5053 O O . GLU A 1 650 ? 21.617 -7.275 -35.869 1.00 93.44 650 GLU A O 1
ATOM 5058 N N . ARG A 1 651 ? 21.819 -8.363 -33.904 1.00 92.69 651 ARG A N 1
ATOM 5059 C CA . ARG A 1 651 ? 20.589 -9.158 -34.048 1.00 92.69 651 ARG A CA 1
ATOM 5060 C C . ARG A 1 651 ? 19.378 -8.237 -34.208 1.00 92.69 651 ARG A C 1
ATOM 5062 O O . ARG A 1 651 ? 18.534 -8.481 -35.063 1.00 92.69 651 ARG A O 1
ATOM 5069 N N . MET A 1 652 ? 19.325 -7.168 -33.415 1.00 94.56 652 MET A N 1
ATOM 5070 C CA . MET A 1 652 ? 18.272 -6.158 -33.475 1.00 94.56 652 MET A CA 1
ATOM 5071 C C . MET A 1 652 ? 18.237 -5.413 -34.810 1.00 94.56 652 MET A C 1
ATOM 5073 O O . MET A 1 652 ? 17.189 -5.351 -35.442 1.00 94.56 652 MET A O 1
ATOM 5077 N N . PHE A 1 653 ? 19.375 -4.884 -35.265 1.00 95.50 653 PHE A N 1
ATOM 5078 C CA . PHE A 1 653 ? 19.458 -4.144 -36.525 1.00 95.50 653 PHE A CA 1
ATOM 5079 C C . PHE A 1 653 ? 19.157 -5.023 -37.748 1.00 95.50 653 PHE A C 1
ATOM 5081 O O . PHE A 1 653 ? 18.478 -4.561 -38.661 1.00 95.50 653 PHE A O 1
ATOM 5088 N N . ARG A 1 654 ? 19.589 -6.294 -37.753 1.00 94.75 654 ARG A N 1
ATOM 5089 C CA . ARG A 1 654 ? 19.203 -7.265 -38.794 1.00 94.75 654 ARG A CA 1
ATOM 5090 C C . ARG A 1 654 ? 17.695 -7.508 -38.806 1.00 94.75 654 ARG A C 1
ATOM 5092 O O . ARG A 1 654 ? 17.084 -7.395 -39.858 1.00 94.75 654 ARG A O 1
ATOM 5099 N N . ALA A 1 655 ? 17.093 -7.779 -37.649 1.00 94.81 655 ALA A N 1
ATOM 5100 C CA . ALA A 1 655 ? 15.663 -8.060 -37.565 1.00 94.81 655 ALA A CA 1
ATOM 5101 C C . ALA A 1 655 ? 14.798 -6.840 -37.921 1.00 94.81 655 ALA A C 1
ATOM 5103 O O . ALA A 1 655 ? 13.820 -6.987 -38.646 1.00 94.81 655 ALA A O 1
ATOM 5104 N N . PHE A 1 656 ? 15.179 -5.628 -37.496 1.00 96.12 656 PHE A N 1
ATOM 5105 C CA . PHE A 1 656 ? 14.521 -4.407 -37.970 1.00 96.12 656 PHE A CA 1
ATOM 5106 C C . PHE A 1 656 ? 14.621 -4.265 -39.490 1.00 96.12 656 PHE A C 1
ATOM 5108 O O . PHE A 1 656 ? 13.615 -3.952 -40.114 1.00 96.12 656 PHE A O 1
ATOM 5115 N N . ALA A 1 657 ? 15.785 -4.530 -40.092 1.00 95.94 657 ALA A N 1
ATOM 5116 C CA . ALA A 1 657 ? 15.941 -4.473 -41.543 1.00 95.94 657 ALA A CA 1
ATOM 5117 C C . ALA A 1 657 ? 15.084 -5.523 -42.273 1.00 95.94 657 ALA A C 1
ATOM 5119 O O . ALA A 1 657 ? 14.404 -5.179 -43.231 1.00 95.94 657 ALA A O 1
ATOM 5120 N N . GLU A 1 658 ? 15.048 -6.769 -41.795 1.00 94.81 658 GLU A N 1
ATOM 5121 C CA . GLU A 1 658 ? 14.244 -7.854 -42.384 1.00 94.81 658 GLU A CA 1
ATOM 5122 C C . GLU A 1 658 ? 12.725 -7.617 -42.278 1.00 94.81 658 GLU A C 1
ATOM 5124 O O . GLU A 1 658 ? 11.971 -8.073 -43.142 1.00 94.81 658 GLU A O 1
ATOM 5129 N N . ILE A 1 659 ? 12.264 -6.911 -41.235 1.00 94.75 659 ILE A N 1
ATOM 5130 C CA . ILE A 1 659 ? 10.857 -6.502 -41.094 1.00 94.75 659 ILE A CA 1
ATOM 5131 C C . ILE A 1 659 ? 10.562 -5.288 -41.989 1.00 94.75 659 ILE A C 1
ATOM 5133 O O . ILE A 1 659 ? 9.598 -5.316 -42.750 1.00 94.75 659 ILE A O 1
ATOM 5137 N N . LEU A 1 660 ? 11.398 -4.245 -41.930 1.00 95.38 660 LEU A N 1
ATOM 5138 C CA . LEU A 1 660 ? 11.189 -2.989 -42.659 1.00 95.38 660 LEU A CA 1
ATOM 5139 C C . LEU A 1 660 ? 11.375 -3.123 -44.179 1.00 95.38 660 LEU A C 1
ATOM 5141 O O . LEU A 1 660 ? 10.716 -2.400 -44.909 1.00 95.38 660 LEU A O 1
ATOM 5145 N N . GLU A 1 661 ? 12.176 -4.080 -44.669 1.00 94.44 661 GLU A N 1
ATOM 5146 C CA . GLU A 1 661 ? 12.268 -4.439 -46.102 1.00 94.44 661 GLU A CA 1
ATOM 5147 C C . GLU A 1 661 ? 10.899 -4.839 -46.697 1.00 94.44 661 GLU A C 1
ATOM 5149 O O . GLU A 1 661 ? 10.708 -4.799 -47.911 1.00 94.44 661 GLU A O 1
ATOM 5154 N N . ARG A 1 662 ? 9.932 -5.216 -45.847 1.00 92.81 662 ARG A N 1
ATOM 5155 C CA . ARG A 1 662 ? 8.561 -5.598 -46.224 1.00 92.81 662 ARG A CA 1
ATOM 5156 C C . ARG A 1 662 ? 7.515 -4.538 -45.863 1.00 92.81 662 ARG A C 1
ATOM 5158 O O . ARG A 1 662 ? 6.324 -4.831 -45.917 1.00 92.81 662 ARG A O 1
ATOM 5165 N N . GLU A 1 663 ? 7.933 -3.344 -45.451 1.00 92.81 663 GLU A N 1
ATOM 5166 C CA . GLU A 1 663 ? 7.027 -2.274 -45.034 1.00 92.81 663 GLU A CA 1
ATOM 5167 C C . GLU A 1 663 ? 6.366 -1.608 -46.252 1.00 92.81 663 GLU A C 1
ATOM 5169 O O . GLU A 1 663 ? 7.040 -1.061 -47.125 1.00 92.81 663 GLU A O 1
ATOM 5174 N N . GLU A 1 664 ? 5.033 -1.626 -46.298 1.00 91.69 664 GLU A N 1
ATOM 5175 C CA . GLU A 1 664 ? 4.261 -1.020 -47.392 1.00 91.69 664 GLU A CA 1
ATOM 5176 C C . GLU A 1 664 ? 4.196 0.515 -47.279 1.00 91.69 664 GLU A C 1
ATOM 5178 O O . GLU A 1 664 ? 4.144 1.220 -48.290 1.00 91.69 664 GLU A O 1
ATOM 5183 N N . GLU A 1 665 ? 4.238 1.064 -46.058 1.00 94.44 665 GLU A N 1
ATOM 5184 C CA . GLU A 1 665 ? 4.195 2.510 -45.833 1.00 94.44 665 GLU A CA 1
ATOM 5185 C C . GLU A 1 665 ? 5.592 3.145 -45.966 1.00 94.44 665 GLU A C 1
ATOM 5187 O O . GLU A 1 665 ? 6.334 3.327 -44.997 1.00 94.44 665 GLU A O 1
ATOM 5192 N N . LEU A 1 666 ? 5.947 3.528 -47.195 1.00 91.00 666 LEU A N 1
ATOM 5193 C CA . LEU A 1 666 ? 7.279 4.044 -47.540 1.00 91.00 666 LEU A CA 1
ATOM 5194 C C . LEU A 1 666 ? 7.717 5.282 -46.730 1.00 91.00 666 LEU A C 1
ATOM 5196 O O . LEU A 1 666 ? 8.906 5.430 -46.445 1.00 91.00 666 LEU A O 1
ATOM 5200 N N . GLU A 1 667 ? 6.792 6.162 -46.332 1.00 91.19 667 GLU A N 1
ATOM 5201 C CA . GLU A 1 667 ? 7.104 7.345 -45.512 1.00 91.19 667 GLU A CA 1
ATOM 5202 C C . GLU A 1 667 ? 7.515 6.956 -44.080 1.00 91.19 667 GLU A C 1
ATOM 5204 O O . GLU A 1 667 ? 8.508 7.470 -43.546 1.00 91.19 667 GLU A O 1
ATOM 5209 N N . PHE A 1 668 ? 6.812 5.985 -43.483 1.00 95.06 668 PHE A N 1
ATOM 5210 C CA . PHE A 1 668 ? 7.196 5.382 -42.208 1.00 95.06 668 PHE A CA 1
ATOM 5211 C C . PHE A 1 668 ? 8.553 4.686 -42.315 1.00 95.06 668 PHE A C 1
ATOM 5213 O O . PHE A 1 668 ? 9.447 4.976 -41.519 1.00 95.06 668 PHE A O 1
ATOM 5220 N N . ALA A 1 669 ? 8.737 3.838 -43.333 1.00 95.12 669 ALA A N 1
ATOM 5221 C CA . ALA A 1 669 ? 9.986 3.118 -43.563 1.00 95.12 669 ALA A CA 1
ATOM 5222 C C . ALA A 1 669 ? 11.177 4.084 -43.700 1.00 95.12 669 ALA A C 1
ATOM 5224 O O . ALA A 1 669 ? 12.189 3.920 -43.017 1.00 95.12 669 ALA A O 1
ATOM 5225 N N . SER A 1 670 ? 11.038 5.149 -44.502 1.00 93.38 670 SER A N 1
ATOM 5226 C CA . SER A 1 670 ? 12.078 6.172 -44.678 1.00 93.38 670 SER A CA 1
ATOM 5227 C C . SER A 1 670 ? 12.433 6.878 -43.365 1.00 93.38 670 SER A C 1
ATOM 5229 O O . SER A 1 670 ? 13.612 7.043 -43.038 1.00 93.38 670 SER A O 1
ATOM 5231 N N . THR A 1 671 ? 11.420 7.246 -42.574 1.00 93.81 671 THR A N 1
ATOM 5232 C CA . THR A 1 671 ? 11.588 7.922 -41.276 1.00 93.81 671 THR A CA 1
ATOM 5233 C C . THR A 1 671 ? 12.222 7.000 -40.230 1.00 93.81 671 THR A C 1
ATOM 5235 O O . THR A 1 671 ? 13.107 7.416 -39.475 1.00 93.81 671 THR A O 1
ATOM 5238 N N . MET A 1 672 ? 11.824 5.728 -40.192 1.00 96.25 672 MET A N 1
ATOM 5239 C CA . MET A 1 672 ? 12.376 4.732 -39.275 1.00 96.25 672 MET A CA 1
ATOM 5240 C C . MET A 1 672 ? 13.837 4.407 -39.618 1.00 96.25 672 MET A C 1
ATOM 5242 O O . MET A 1 672 ? 14.700 4.426 -38.738 1.00 96.25 672 MET A O 1
ATOM 5246 N N . VAL A 1 673 ? 14.148 4.212 -40.904 1.00 96.31 673 VAL A N 1
ATOM 5247 C CA . VAL A 1 673 ? 15.521 4.029 -41.403 1.00 96.31 673 VAL A CA 1
ATOM 5248 C C . VAL A 1 673 ? 16.396 5.240 -41.088 1.00 96.31 673 VAL A C 1
ATOM 5250 O O . VAL A 1 673 ? 17.529 5.065 -40.641 1.00 96.31 673 VAL A O 1
ATOM 5253 N N . GLN A 1 674 ? 15.884 6.465 -41.247 1.00 94.38 674 GLN A N 1
ATOM 5254 C CA . GLN A 1 674 ? 16.616 7.678 -40.878 1.00 94.38 674 GLN A CA 1
ATOM 5255 C C . GLN A 1 674 ? 17.008 7.669 -39.389 1.00 94.38 674 GLN A C 1
ATOM 5257 O O . GLN A 1 674 ? 18.157 7.971 -39.053 1.00 94.38 674 GLN A O 1
ATOM 5262 N N . ASN A 1 675 ? 16.086 7.291 -38.497 1.00 94.88 675 ASN A N 1
ATOM 5263 C CA . ASN A 1 675 ? 16.358 7.179 -37.061 1.00 94.88 675 ASN A CA 1
ATOM 5264 C C . ASN A 1 675 ? 17.384 6.075 -36.752 1.00 94.88 675 ASN A C 1
ATOM 5266 O O . ASN A 1 675 ? 18.380 6.333 -36.071 1.00 94.88 675 ASN A O 1
ATOM 5270 N N . LEU A 1 676 ? 17.200 4.872 -37.310 1.00 96.62 676 LEU A N 1
ATOM 5271 C CA . LEU A 1 676 ? 18.141 3.755 -37.166 1.00 96.62 676 LEU A CA 1
ATOM 5272 C C . LEU A 1 676 ? 19.546 4.115 -37.671 1.00 96.62 676 LEU A C 1
ATOM 5274 O O . LEU A 1 676 ? 20.533 3.773 -37.024 1.00 96.62 676 LEU A O 1
ATOM 5278 N N . ASN A 1 677 ? 19.658 4.847 -38.781 1.00 96.00 677 ASN A N 1
ATOM 5279 C CA . ASN A 1 677 ? 20.930 5.302 -39.337 1.00 96.00 677 ASN A CA 1
ATOM 5280 C C . ASN A 1 677 ? 21.640 6.321 -38.426 1.00 96.00 677 ASN A C 1
ATOM 5282 O O . ASN A 1 677 ? 22.837 6.184 -38.165 1.00 96.00 677 ASN A O 1
ATOM 5286 N N . ILE A 1 678 ? 20.914 7.306 -37.883 1.00 94.06 678 ILE A N 1
ATOM 5287 C CA . ILE A 1 678 ? 21.473 8.268 -36.917 1.00 94.06 678 ILE A CA 1
ATOM 5288 C C . ILE A 1 678 ? 22.000 7.531 -35.677 1.00 94.06 678 ILE A C 1
ATOM 5290 O O . ILE A 1 678 ? 23.110 7.821 -35.224 1.00 94.06 678 ILE A O 1
ATOM 5294 N N . ILE A 1 679 ? 21.261 6.545 -35.161 1.00 95.62 679 ILE A N 1
ATOM 5295 C CA . ILE A 1 679 ? 21.679 5.715 -34.020 1.00 95.62 679 ILE A CA 1
ATOM 5296 C C . ILE A 1 679 ? 22.909 4.869 -34.378 1.00 95.62 679 ILE A C 1
ATOM 5298 O O . ILE A 1 679 ? 23.908 4.911 -33.662 1.00 95.62 679 ILE A O 1
ATOM 5302 N N . LEU A 1 680 ? 22.889 4.163 -35.513 1.00 96.06 680 LEU A N 1
ATOM 5303 C CA . LEU A 1 680 ? 24.007 3.346 -35.996 1.00 96.06 680 LEU A CA 1
ATOM 5304 C C . LEU A 1 680 ? 25.308 4.147 -36.102 1.00 96.06 680 LEU A C 1
ATOM 5306 O O . LEU A 1 680 ? 26.372 3.639 -35.742 1.00 96.06 680 LEU A O 1
ATOM 5310 N N . VAL A 1 681 ? 25.237 5.395 -36.569 1.00 94.06 681 VAL A N 1
ATOM 5311 C CA . VAL A 1 681 ? 26.396 6.287 -36.650 1.00 94.06 681 VAL A CA 1
ATOM 5312 C C . VAL A 1 681 ? 26.808 6.783 -35.262 1.00 94.06 681 VAL A C 1
ATOM 5314 O O . VAL A 1 681 ? 27.969 6.624 -34.896 1.00 94.06 681 VAL A O 1
ATOM 5317 N N . THR A 1 682 ? 25.894 7.376 -34.491 1.00 93.19 682 THR A N 1
ATOM 5318 C CA . THR A 1 682 ? 26.242 8.199 -33.312 1.00 93.19 682 THR A CA 1
ATOM 5319 C C . THR A 1 682 ? 26.346 7.439 -31.989 1.00 93.19 682 THR A C 1
ATOM 5321 O O . THR A 1 682 ? 27.124 7.836 -31.123 1.00 93.19 682 THR A O 1
ATOM 5324 N N . ALA A 1 683 ? 25.594 6.353 -31.812 1.00 94.62 683 ALA A N 1
ATOM 5325 C CA . ALA A 1 683 ? 25.414 5.705 -30.516 1.00 94.62 683 ALA A CA 1
ATOM 5326 C C . ALA A 1 683 ? 26.674 4.900 -30.106 1.00 94.62 683 ALA A C 1
ATOM 5328 O O . ALA A 1 683 ? 27.164 4.091 -30.907 1.00 94.62 683 ALA A O 1
ATOM 5329 N N . PRO A 1 684 ? 27.271 5.099 -28.912 1.00 93.19 684 PRO A N 1
ATOM 5330 C CA . PRO A 1 684 ? 28.494 4.391 -28.509 1.00 93.19 684 PRO A CA 1
ATOM 5331 C C . PRO A 1 684 ? 28.322 2.864 -28.447 1.00 93.19 684 PRO A C 1
ATOM 5333 O O . PRO A 1 684 ? 29.251 2.135 -28.786 1.00 93.19 684 PRO A O 1
ATOM 5336 N N . GLU A 1 685 ? 27.122 2.392 -28.118 1.00 92.56 685 GLU A N 1
ATOM 5337 C CA . GLU A 1 685 ? 26.731 0.983 -27.986 1.00 92.56 685 GLU A CA 1
ATOM 5338 C C . GLU A 1 685 ? 26.901 0.197 -29.305 1.00 92.56 685 GLU A C 1
ATOM 5340 O O . GLU A 1 685 ? 27.139 -1.008 -29.311 1.00 92.56 685 GLU A O 1
ATOM 5345 N N . LEU A 1 686 ? 26.843 0.897 -30.444 1.00 94.88 686 LEU A N 1
ATOM 5346 C CA . LEU A 1 686 ? 26.948 0.336 -31.797 1.00 94.88 686 LEU A CA 1
ATOM 5347 C C . LEU A 1 686 ? 28.402 0.286 -32.321 1.00 94.88 686 LEU A C 1
ATOM 5349 O O . LEU A 1 686 ? 28.631 0.032 -33.506 1.00 94.88 686 LEU A O 1
ATOM 5353 N N . ALA A 1 687 ? 29.411 0.523 -31.472 1.00 93.25 687 ALA A N 1
ATOM 5354 C CA . ALA A 1 687 ? 30.819 0.580 -31.884 1.00 93.25 687 ALA A CA 1
ATOM 5355 C C . ALA A 1 687 ? 31.338 -0.719 -32.535 1.00 93.25 687 ALA A C 1
ATOM 5357 O O . ALA A 1 687 ? 32.082 -0.647 -33.517 1.00 93.25 687 ALA A O 1
ATOM 5358 N N . ASP A 1 688 ? 30.936 -1.890 -32.033 1.00 92.06 688 ASP A N 1
ATOM 5359 C CA . ASP A 1 688 ? 31.279 -3.192 -32.623 1.00 92.06 688 ASP A CA 1
ATOM 5360 C C . ASP A 1 688 ? 30.618 -3.401 -33.988 1.00 92.06 688 ASP A C 1
ATOM 5362 O O . ASP A 1 688 ? 31.291 -3.782 -34.947 1.00 92.06 688 ASP A O 1
ATOM 5366 N N . VAL A 1 689 ? 29.333 -3.053 -34.110 1.00 93.44 689 VAL A N 1
ATOM 5367 C CA . VAL A 1 689 ? 28.576 -3.117 -35.372 1.00 93.44 689 VAL A CA 1
ATOM 5368 C C . VAL A 1 689 ? 29.222 -2.211 -36.426 1.00 93.44 689 VAL A C 1
ATOM 5370 O O . VAL A 1 689 ? 29.484 -2.653 -37.544 1.00 93.44 689 VAL A O 1
ATOM 5373 N N . ARG A 1 690 ? 29.606 -0.979 -36.055 1.00 94.62 690 ARG A N 1
ATOM 5374 C CA . ARG A 1 690 ? 30.376 -0.074 -36.928 1.00 94.62 690 ARG A CA 1
ATOM 5375 C C . ARG A 1 690 ? 31.746 -0.637 -37.312 1.00 94.62 690 ARG A C 1
ATOM 5377 O O . ARG A 1 690 ? 32.156 -0.472 -38.457 1.00 94.62 690 ARG A O 1
ATOM 5384 N N . ARG A 1 691 ? 32.476 -1.284 -36.392 1.00 91.44 691 ARG A N 1
ATOM 5385 C CA . ARG A 1 691 ? 33.766 -1.932 -36.706 1.00 91.44 691 ARG A CA 1
ATOM 5386 C C . ARG A 1 691 ? 33.599 -3.078 -37.704 1.00 91.44 691 ARG A C 1
ATOM 5388 O O . ARG A 1 691 ? 34.423 -3.197 -38.604 1.00 91.44 691 ARG A O 1
ATOM 5395 N N . ARG A 1 692 ? 32.533 -3.873 -37.581 1.00 90.38 692 ARG A N 1
ATOM 5396 C CA . ARG A 1 692 ? 32.216 -4.963 -38.517 1.00 90.38 692 ARG A CA 1
ATOM 5397 C C . ARG A 1 692 ? 31.792 -4.454 -39.893 1.00 90.38 692 ARG A C 1
ATOM 5399 O O . ARG A 1 692 ? 32.316 -4.938 -40.888 1.00 90.38 692 ARG A O 1
ATOM 5406 N N . LEU A 1 693 ? 30.926 -3.439 -39.956 1.00 92.56 693 LEU A N 1
ATOM 5407 C CA . LEU A 1 693 ? 30.510 -2.814 -41.221 1.00 92.56 693 LEU A CA 1
ATOM 5408 C C . LEU A 1 693 ? 31.685 -2.220 -42.009 1.00 92.56 693 LEU A C 1
ATOM 5410 O O . LEU A 1 693 ? 31.673 -2.268 -43.233 1.00 92.56 693 LEU A O 1
ATOM 5414 N N . LYS A 1 694 ? 32.722 -1.713 -41.329 1.00 89.38 694 LYS A N 1
ATOM 5415 C CA . LYS A 1 694 ? 33.948 -1.207 -41.970 1.00 89.38 694 LYS A CA 1
ATOM 5416 C C . LYS A 1 694 ? 34.814 -2.288 -42.625 1.00 89.38 694 LYS A C 1
ATOM 5418 O O . LYS A 1 694 ? 35.713 -1.920 -43.374 1.00 89.38 694 LYS A O 1
ATOM 5423 N N . ASN A 1 695 ? 34.597 -3.577 -42.342 1.00 83.88 695 ASN A N 1
ATOM 5424 C CA . ASN A 1 695 ? 35.399 -4.676 -42.885 1.00 83.88 695 ASN A CA 1
ATOM 5425 C C . ASN A 1 695 ? 34.546 -5.668 -43.698 1.00 83.88 695 ASN A C 1
ATOM 5427 O O . ASN A 1 695 ? 34.217 -6.772 -43.248 1.00 83.88 695 ASN A O 1
ATOM 5431 N N . LEU A 1 696 ? 34.237 -5.265 -44.932 1.00 85.00 696 LEU A N 1
ATOM 5432 C CA . LEU A 1 696 ? 33.487 -6.063 -45.908 1.00 85.00 696 LEU A CA 1
ATOM 5433 C C . LEU A 1 696 ? 34.276 -7.255 -46.488 1.00 85.00 696 LEU A C 1
ATOM 5435 O O . LEU A 1 696 ? 33.691 -8.072 -47.193 1.00 85.00 696 LEU A O 1
ATOM 5439 N N . GLU A 1 697 ? 35.572 -7.402 -46.180 1.00 80.00 697 GLU A N 1
ATOM 5440 C CA . GLU A 1 697 ? 36.350 -8.598 -46.553 1.00 80.00 697 GLU A CA 1
ATOM 5441 C C . GLU A 1 697 ? 35.896 -9.834 -45.761 1.00 80.00 697 GLU A C 1
ATOM 5443 O O . GLU A 1 697 ? 36.041 -10.973 -46.209 1.00 80.00 697 GLU A O 1
ATOM 5448 N N . THR A 1 698 ? 35.311 -9.619 -44.578 1.00 87.44 698 THR A N 1
ATOM 5449 C CA . THR A 1 698 ? 34.722 -10.690 -43.773 1.00 87.44 698 THR A CA 1
ATOM 5450 C C . THR A 1 698 ? 33.329 -11.052 -44.286 1.00 87.44 698 THR A C 1
ATOM 5452 O O . THR A 1 698 ? 32.480 -10.181 -44.488 1.00 87.44 698 THR A O 1
ATOM 5455 N N . ARG A 1 699 ? 33.046 -12.357 -44.416 1.00 87.38 699 ARG A N 1
ATOM 5456 C CA . ARG A 1 699 ? 31.710 -12.866 -44.786 1.00 87.38 699 ARG A CA 1
ATOM 5457 C C . ARG A 1 699 ? 30.610 -12.288 -43.891 1.00 87.38 699 ARG A C 1
ATOM 5459 O O . ARG A 1 699 ? 29.546 -11.926 -44.383 1.00 87.38 699 ARG A O 1
ATOM 5466 N N . ASP A 1 700 ? 30.879 -12.164 -42.595 1.00 84.56 700 ASP A N 1
ATOM 5467 C CA . ASP A 1 700 ? 29.904 -11.688 -41.614 1.00 84.56 700 ASP A CA 1
ATOM 5468 C C . ASP A 1 700 ? 29.712 -10.163 -41.619 1.00 84.56 700 ASP A C 1
ATOM 5470 O O . ASP A 1 700 ? 28.666 -9.686 -41.176 1.00 84.56 700 ASP A O 1
ATOM 5474 N N . GLY A 1 701 ? 30.696 -9.398 -42.107 1.00 88.44 701 GLY A N 1
ATOM 5475 C CA . GLY A 1 701 ? 30.563 -7.969 -42.402 1.00 88.44 701 GLY A CA 1
ATOM 5476 C C . GLY A 1 701 ? 29.774 -7.736 -43.690 1.00 88.44 701 GLY A C 1
ATOM 5477 O O . GLY A 1 701 ? 28.845 -6.931 -43.698 1.00 88.44 701 GLY A O 1
ATOM 5478 N N . LEU A 1 702 ? 30.067 -8.509 -44.742 1.00 90.00 702 LEU A N 1
ATOM 5479 C CA . LEU A 1 702 ? 29.350 -8.466 -46.020 1.00 90.00 702 LEU A CA 1
ATOM 5480 C C . LEU A 1 702 ? 27.866 -8.838 -45.872 1.00 90.00 702 LEU A C 1
ATOM 5482 O O . LEU A 1 702 ? 27.007 -8.135 -46.397 1.00 90.00 702 LEU A O 1
ATOM 5486 N N . LEU A 1 703 ? 27.550 -9.907 -45.129 1.00 90.94 703 LEU A N 1
ATOM 5487 C CA . LEU A 1 703 ? 26.163 -10.314 -44.865 1.00 90.94 703 LEU A CA 1
ATOM 5488 C C . LEU A 1 703 ? 25.398 -9.262 -44.054 1.00 90.94 703 LEU A C 1
ATOM 5490 O O . LEU A 1 703 ? 24.244 -8.980 -44.364 1.00 90.94 703 LEU A O 1
ATOM 5494 N N . LEU A 1 704 ? 26.035 -8.661 -43.043 1.00 92.88 704 LEU A N 1
ATOM 5495 C CA . LEU A 1 704 ? 25.430 -7.577 -42.271 1.00 92.88 704 LEU A CA 1
ATOM 5496 C C . LEU A 1 704 ? 25.160 -6.350 -43.154 1.00 92.88 704 LEU A C 1
ATOM 5498 O O . LEU A 1 704 ? 24.059 -5.811 -43.115 1.00 92.88 704 LEU A O 1
ATOM 5502 N N . PHE A 1 705 ? 26.132 -5.939 -43.975 1.00 95.06 705 PHE A N 1
ATOM 5503 C CA . PHE A 1 705 ? 25.950 -4.840 -44.922 1.00 95.06 705 PHE A CA 1
ATOM 5504 C C . PHE A 1 705 ? 24.808 -5.127 -45.902 1.00 95.06 705 PHE A C 1
ATOM 5506 O O . PHE A 1 705 ? 23.942 -4.279 -46.057 1.00 95.06 705 PHE A O 1
ATOM 5513 N N . ALA A 1 706 ? 24.751 -6.323 -46.498 1.00 93.75 706 ALA A N 1
ATOM 5514 C CA . ALA A 1 706 ? 23.710 -6.690 -47.459 1.00 93.75 706 ALA A CA 1
ATOM 5515 C C . ALA A 1 706 ? 22.291 -6.672 -46.857 1.00 93.75 706 ALA A C 1
ATOM 5517 O O . ALA A 1 706 ? 21.370 -6.187 -47.508 1.00 93.75 706 ALA A O 1
ATOM 5518 N N . VAL A 1 707 ? 22.115 -7.158 -45.620 1.00 93.69 707 VAL A N 1
ATOM 5519 C CA . VAL A 1 707 ? 20.816 -7.121 -44.918 1.00 93.69 707 VAL A CA 1
ATOM 5520 C C . VAL A 1 707 ? 20.395 -5.681 -44.617 1.00 93.69 707 VAL A C 1
ATOM 5522 O O . VAL A 1 707 ? 19.274 -5.294 -44.935 1.00 93.69 707 VAL A O 1
ATOM 5525 N N . LEU A 1 708 ? 21.293 -4.856 -44.063 1.00 96.12 708 LEU A N 1
ATOM 5526 C CA . LEU A 1 708 ? 20.964 -3.455 -43.780 1.00 96.12 708 LEU A CA 1
ATOM 5527 C C . LEU A 1 708 ? 20.725 -2.653 -45.062 1.00 96.12 708 LEU A C 1
ATOM 5529 O O . LEU A 1 708 ? 19.811 -1.841 -45.100 1.00 96.12 708 LEU A O 1
ATOM 5533 N N . TYR A 1 709 ? 21.509 -2.887 -46.116 1.00 95.50 709 TYR A N 1
ATOM 5534 C CA . TYR A 1 709 ? 21.457 -2.119 -47.358 1.00 95.50 709 TYR A CA 1
ATOM 5535 C C . TYR A 1 709 ? 20.067 -2.141 -48.012 1.00 95.50 709 TYR A C 1
ATOM 5537 O O . TYR A 1 709 ? 19.577 -1.084 -48.406 1.00 95.50 709 TYR A O 1
ATOM 5545 N N . ARG A 1 710 ? 19.403 -3.307 -48.069 1.00 94.06 710 ARG A N 1
ATOM 5546 C CA . ARG A 1 710 ? 18.064 -3.447 -48.678 1.00 94.06 710 ARG A CA 1
ATOM 5547 C C . ARG A 1 710 ? 17.021 -2.575 -47.991 1.00 94.06 710 ARG A C 1
ATOM 5549 O O . ARG A 1 710 ? 16.389 -1.754 -48.644 1.00 94.06 710 ARG A O 1
ATOM 5556 N N . CYS A 1 711 ? 16.915 -2.680 -46.669 1.00 95.06 711 CYS A N 1
ATOM 5557 C CA . CYS A 1 711 ? 16.055 -1.809 -45.872 1.00 95.06 711 CYS A CA 1
ATOM 5558 C C . CYS A 1 711 ? 16.501 -0.339 -45.951 1.00 95.06 711 CYS A C 1
ATOM 5560 O O . CYS A 1 711 ? 15.673 0.565 -46.023 1.00 95.06 711 CYS A O 1
ATOM 5562 N N . TRP A 1 712 ? 17.807 -0.057 -45.942 1.00 95.69 712 TRP A N 1
ATOM 5563 C CA . TRP A 1 712 ? 18.290 1.324 -45.946 1.00 95.69 712 TRP A CA 1
ATOM 5564 C C . TRP A 1 712 ? 17.872 2.079 -47.215 1.00 95.69 712 TRP A C 1
ATOM 5566 O O . TRP A 1 712 ? 17.679 3.292 -47.131 1.00 95.69 712 TRP A O 1
ATOM 5576 N N . CYS A 1 713 ? 17.629 1.378 -48.334 1.00 93.12 713 CYS A N 1
ATOM 5577 C CA . CYS A 1 713 ? 17.135 1.950 -49.594 1.00 93.12 713 CYS A CA 1
ATOM 5578 C C . CYS A 1 713 ? 15.809 2.722 -49.465 1.00 93.12 713 CYS A C 1
ATOM 5580 O O . CYS A 1 713 ? 15.568 3.614 -50.277 1.00 93.12 713 CYS A O 1
ATOM 5582 N N . HIS A 1 714 ? 14.991 2.489 -48.426 1.00 92.38 714 HIS A N 1
ATOM 5583 C CA . HIS A 1 714 ? 13.820 3.336 -48.139 1.00 92.38 714 HIS A CA 1
ATOM 5584 C C . HIS A 1 714 ? 14.193 4.797 -47.810 1.00 92.38 714 HIS A C 1
ATOM 5586 O O . HIS A 1 714 ? 13.339 5.683 -47.864 1.00 92.38 714 HIS A O 1
ATOM 5592 N N . ASN A 1 715 ? 15.459 5.091 -47.484 1.00 93.00 715 ASN A N 1
ATOM 5593 C CA . ASN A 1 715 ? 15.962 6.451 -47.322 1.00 93.00 715 ASN A CA 1
ATOM 5594 C C . ASN A 1 715 ? 17.310 6.656 -48.062 1.00 93.00 715 ASN A C 1
ATOM 5596 O O . ASN A 1 715 ? 18.334 6.083 -47.668 1.00 93.00 715 ASN A O 1
ATOM 5600 N N . PRO A 1 716 ? 17.367 7.518 -49.099 1.00 91.50 716 PRO A N 1
ATOM 5601 C CA . PRO A 1 716 ? 18.545 7.637 -49.962 1.00 91.50 716 PRO A CA 1
ATOM 5602 C C . PRO A 1 716 ? 19.782 8.143 -49.209 1.00 91.50 716 PRO A C 1
ATOM 5604 O O . PRO A 1 716 ? 20.869 7.576 -49.344 1.00 91.50 716 PRO A O 1
ATOM 5607 N N . ILE A 1 717 ? 19.629 9.158 -48.349 1.00 93.38 717 ILE A N 1
ATOM 5608 C CA . ILE A 1 717 ? 20.750 9.716 -47.579 1.00 93.38 717 ILE A CA 1
ATOM 5609 C C . ILE A 1 717 ? 21.283 8.703 -46.563 1.00 93.38 717 ILE A C 1
ATOM 5611 O O . ILE A 1 717 ? 22.496 8.603 -46.377 1.00 93.38 717 ILE A O 1
ATOM 5615 N N . SER A 1 718 ? 20.415 7.899 -45.949 1.00 95.25 718 SER A N 1
ATOM 5616 C CA . SER A 1 718 ? 20.828 6.829 -45.037 1.00 95.25 718 SER A CA 1
ATOM 5617 C C . SER A 1 718 ? 21.556 5.706 -45.771 1.00 95.25 718 SER A C 1
ATOM 5619 O O . SER A 1 718 ? 22.608 5.278 -45.303 1.00 95.25 718 SER A O 1
ATOM 5621 N N . THR A 1 719 ? 21.086 5.293 -46.953 1.00 94.94 719 THR A N 1
ATOM 5622 C CA . THR A 1 719 ? 21.798 4.333 -47.823 1.00 94.94 719 THR A CA 1
ATOM 5623 C C . THR A 1 719 ? 23.205 4.821 -48.151 1.00 94.94 719 THR A C 1
ATOM 5625 O O . THR A 1 719 ? 24.190 4.104 -47.964 1.00 94.94 719 THR A O 1
ATOM 5628 N N . PHE A 1 720 ? 23.321 6.078 -48.579 1.00 94.50 720 PHE A N 1
ATOM 5629 C CA . PHE A 1 720 ? 24.605 6.693 -48.889 1.00 94.50 720 PHE A CA 1
ATOM 5630 C C . PHE A 1 720 ? 25.502 6.813 -47.641 1.00 94.50 720 PHE A C 1
ATOM 5632 O O . PHE A 1 720 ? 26.688 6.486 -47.699 1.00 94.50 720 PHE A O 1
ATOM 5639 N N . THR A 1 721 ? 24.932 7.165 -46.480 1.00 95.06 721 THR A N 1
ATOM 5640 C CA . THR A 1 721 ? 25.635 7.173 -45.181 1.00 95.06 721 THR A CA 1
ATOM 5641 C C . THR A 1 721 ? 26.177 5.789 -44.819 1.00 95.06 721 THR A C 1
ATOM 5643 O O . THR A 1 721 ? 27.321 5.683 -44.378 1.00 95.06 721 THR A O 1
ATOM 5646 N N . LEU A 1 722 ? 25.394 4.726 -45.031 1.00 95.44 722 LEU A N 1
ATOM 5647 C CA . LEU A 1 722 ? 25.802 3.343 -44.781 1.00 95.44 722 LEU A CA 1
ATOM 5648 C C . LEU A 1 722 ? 26.962 2.927 -45.698 1.00 95.44 722 LEU A C 1
ATOM 5650 O O . LEU A 1 722 ? 27.905 2.300 -45.222 1.00 95.44 722 LEU A O 1
ATOM 5654 N N . CYS A 1 723 ? 26.940 3.329 -46.972 1.00 94.75 723 CYS A N 1
ATOM 5655 C CA . CYS A 1 723 ? 28.031 3.064 -47.916 1.00 94.75 723 CYS A CA 1
ATOM 5656 C C . CYS A 1 723 ? 29.319 3.819 -47.549 1.00 94.75 723 CYS A C 1
ATOM 5658 O O . CYS A 1 723 ? 30.410 3.254 -47.626 1.00 94.75 723 CYS A O 1
ATOM 5660 N N . LEU A 1 724 ? 29.213 5.074 -47.090 1.00 93.62 724 LEU A N 1
ATOM 5661 C CA . LEU A 1 724 ? 30.359 5.798 -46.529 1.00 93.62 724 LEU A CA 1
ATOM 5662 C C . LEU A 1 724 ? 30.877 5.131 -45.245 1.00 93.62 724 LEU A C 1
ATOM 5664 O O . LEU A 1 724 ? 32.087 5.042 -45.053 1.00 93.62 724 LEU A O 1
ATOM 5668 N N . LEU A 1 725 ? 29.982 4.645 -44.377 1.00 93.88 725 LEU A N 1
ATOM 5669 C CA . LEU A 1 725 ? 30.324 3.972 -43.121 1.00 93.88 725 LEU A CA 1
ATOM 5670 C C . LEU A 1 725 ? 31.035 2.625 -43.339 1.00 93.88 725 LEU A C 1
ATOM 5672 O O . LEU A 1 725 ? 31.901 2.265 -42.539 1.00 93.88 725 LEU A O 1
ATOM 5676 N N . SER A 1 726 ? 30.678 1.894 -44.398 1.00 93.31 726 SER A N 1
ATOM 5677 C CA . SER A 1 726 ? 31.254 0.590 -44.751 1.00 93.31 726 SER A CA 1
ATOM 5678 C C . SER A 1 726 ? 32.469 0.659 -45.685 1.00 93.31 726 SER A C 1
ATOM 56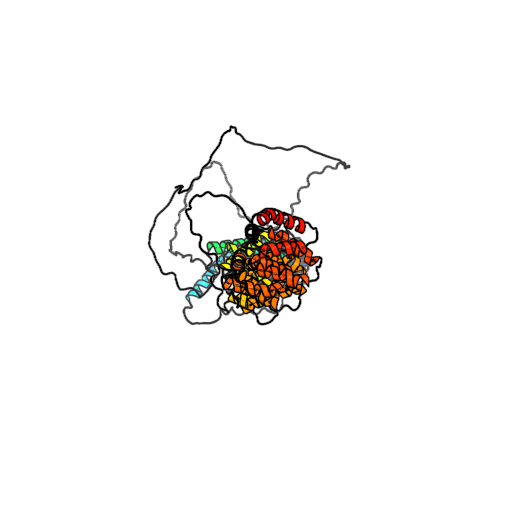80 O O . SER A 1 726 ? 33.019 -0.380 -46.041 1.00 93.31 726 SER A O 1
ATOM 5682 N N . GLN A 1 727 ? 32.919 1.865 -46.056 1.00 92.50 727 GLN A N 1
ATOM 5683 C CA . GLN A 1 727 ? 33.987 2.111 -47.042 1.00 92.50 727 GLN A CA 1
ATOM 5684 C C . GLN A 1 727 ? 33.651 1.664 -48.481 1.00 92.50 727 GLN A C 1
ATOM 5686 O O . GLN A 1 727 ? 34.538 1.579 -49.331 1.00 92.50 727 GLN A O 1
ATOM 5691 N N . ALA A 1 728 ? 32.371 1.440 -48.796 1.00 92.75 728 ALA A N 1
ATOM 5692 C CA . ALA A 1 728 ? 31.879 1.106 -50.134 1.00 92.75 728 ALA A CA 1
ATOM 5693 C C . ALA A 1 728 ? 31.808 2.351 -51.048 1.00 92.75 728 ALA A C 1
ATOM 5695 O O . ALA A 1 728 ? 30.762 2.690 -51.603 1.00 92.75 728 ALA A O 1
ATOM 5696 N N . TYR A 1 729 ? 32.927 3.071 -51.186 1.00 93.44 729 TYR A N 1
ATOM 5697 C CA . TYR A 1 729 ? 32.976 4.390 -51.826 1.00 93.44 729 TYR A CA 1
ATOM 5698 C C . TYR A 1 729 ? 32.669 4.371 -53.332 1.00 93.44 729 TYR A C 1
ATOM 5700 O O . TYR A 1 729 ? 32.065 5.316 -53.829 1.00 93.44 729 TYR A O 1
ATOM 5708 N N . GLU A 1 730 ? 33.046 3.310 -54.052 1.00 91.75 730 GLU A N 1
ATOM 5709 C CA . GLU A 1 730 ? 32.699 3.116 -55.474 1.00 91.75 730 GLU A CA 1
ATOM 5710 C C . GLU A 1 730 ? 31.176 3.036 -55.657 1.00 91.75 730 GLU A C 1
ATOM 5712 O O . GLU A 1 730 ? 30.594 3.770 -56.452 1.00 91.75 730 GLU A O 1
ATOM 5717 N N . HIS A 1 731 ? 30.513 2.228 -54.824 1.00 91.19 731 HIS A N 1
ATOM 5718 C CA . HIS A 1 731 ? 29.057 2.088 -54.825 1.00 91.19 731 HIS A CA 1
ATOM 5719 C C . HIS A 1 731 ? 28.349 3.385 -54.415 1.00 91.19 731 HIS A C 1
ATOM 5721 O O . HIS A 1 731 ? 27.405 3.817 -55.072 1.00 91.19 731 HIS A O 1
ATOM 5727 N N . ALA A 1 732 ? 28.862 4.074 -53.390 1.00 92.56 732 ALA A N 1
ATOM 5728 C CA . ALA A 1 732 ? 28.369 5.389 -52.982 1.00 92.56 732 ALA A CA 1
ATOM 5729 C C . ALA A 1 732 ? 28.424 6.424 -54.129 1.00 92.56 732 ALA A C 1
ATOM 5731 O O . ALA A 1 732 ? 27.525 7.257 -54.252 1.00 92.56 732 ALA A O 1
ATOM 5732 N N . TYR A 1 733 ? 29.444 6.358 -54.993 1.00 92.00 733 TYR A N 1
ATOM 5733 C CA . TYR A 1 733 ? 29.571 7.253 -56.144 1.00 92.00 733 TYR A CA 1
ATOM 5734 C C . TYR A 1 733 ? 28.550 6.932 -57.240 1.00 92.00 733 TYR A C 1
ATOM 5736 O O . TYR A 1 733 ? 27.943 7.847 -57.804 1.00 92.00 733 TYR A O 1
ATOM 5744 N N . HIS A 1 734 ? 28.315 5.644 -57.508 1.00 89.88 734 HIS A N 1
ATOM 5745 C CA . HIS A 1 734 ? 27.273 5.202 -58.437 1.00 89.88 734 HIS A CA 1
ATOM 5746 C C . HIS A 1 734 ? 25.872 5.620 -57.963 1.00 89.88 734 HIS A C 1
ATOM 5748 O O . HIS A 1 734 ? 25.092 6.116 -58.774 1.00 89.88 734 HIS A O 1
ATOM 5754 N N . LEU A 1 735 ? 25.580 5.554 -56.656 1.00 89.06 735 LEU A N 1
ATOM 5755 C CA . LEU A 1 735 ? 24.322 6.067 -56.090 1.00 89.06 735 LEU A CA 1
ATOM 5756 C C . LEU A 1 735 ? 24.106 7.561 -56.383 1.00 89.06 735 LEU A C 1
ATOM 5758 O O . LEU A 1 735 ? 23.025 7.939 -56.834 1.00 89.06 735 LEU A O 1
ATOM 5762 N N . ILE A 1 736 ? 25.126 8.410 -56.197 1.00 87.19 736 ILE A N 1
ATOM 5763 C CA . ILE A 1 736 ? 25.010 9.845 -56.516 1.00 87.19 736 ILE A CA 1
ATOM 5764 C C . ILE A 1 736 ? 24.787 10.069 -58.017 1.00 87.19 736 ILE A C 1
ATOM 5766 O O . ILE A 1 736 ? 23.933 10.859 -58.403 1.00 87.19 736 ILE A O 1
ATOM 5770 N N . THR A 1 737 ? 25.579 9.405 -58.859 1.00 83.00 737 THR A N 1
ATOM 5771 C CA . THR A 1 737 ? 25.628 9.686 -60.305 1.00 83.00 737 THR A CA 1
ATOM 5772 C C . THR A 1 737 ? 24.512 9.043 -61.120 1.00 83.00 737 THR A C 1
ATOM 5774 O O . THR A 1 737 ? 24.246 9.519 -62.218 1.00 83.00 737 THR A O 1
ATOM 5777 N N . THR A 1 738 ? 23.890 7.979 -60.605 1.00 78.81 738 THR A N 1
ATOM 5778 C CA . THR A 1 738 ? 22.903 7.163 -61.339 1.00 78.81 738 THR A CA 1
ATOM 5779 C C . THR A 1 738 ? 21.507 7.218 -60.724 1.00 78.81 738 THR A C 1
ATOM 5781 O O . THR A 1 738 ? 20.534 6.976 -61.424 1.00 78.81 738 THR A O 1
ATOM 5784 N N . HIS A 1 739 ? 21.390 7.498 -59.420 1.00 78.81 739 HIS A N 1
ATOM 5785 C CA . HIS A 1 739 ? 20.100 7.477 -58.723 1.00 78.81 739 HIS A CA 1
ATOM 5786 C C . HIS A 1 739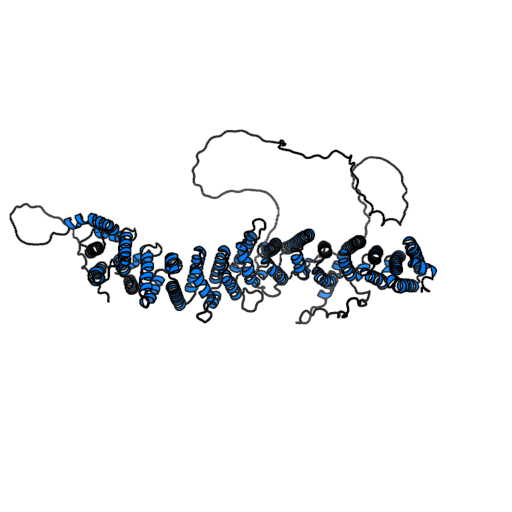 ? 19.726 8.829 -58.111 1.00 78.81 739 HIS A C 1
ATOM 5788 O O . HIS A 1 739 ? 18.571 9.223 -58.204 1.00 78.81 739 HIS A O 1
ATOM 5794 N N . PHE A 1 740 ? 20.662 9.577 -57.512 1.00 81.50 740 PHE A N 1
ATOM 5795 C CA . PHE A 1 740 ? 20.325 10.873 -56.896 1.00 81.50 740 PHE A CA 1
ATOM 5796 C C . PHE A 1 740 ? 20.041 11.978 -57.925 1.00 81.50 740 PHE A C 1
ATOM 5798 O O . PHE A 1 740 ? 19.407 12.968 -57.574 1.00 81.50 740 PHE A O 1
ATOM 5805 N N . THR A 1 741 ? 20.479 11.815 -59.176 1.00 73.31 741 THR A N 1
ATOM 5806 C CA . THR A 1 741 ? 20.121 12.691 -60.307 1.00 73.31 741 THR A CA 1
ATOM 5807 C C . THR A 1 741 ? 18.630 12.672 -60.625 1.00 73.31 741 THR A C 1
ATOM 5809 O O . THR A 1 741 ? 18.095 13.670 -61.101 1.00 73.31 741 THR A O 1
ATOM 5812 N N . ASP A 1 742 ? 17.976 11.547 -60.339 1.00 79.06 742 ASP A N 1
ATOM 5813 C CA . ASP A 1 742 ? 16.603 11.249 -60.743 1.00 79.06 742 ASP A CA 1
ATOM 5814 C C . ASP A 1 742 ? 15.617 11.451 -59.572 1.00 79.06 742 ASP A C 1
ATOM 5816 O O . ASP A 1 742 ? 14.406 11.298 -59.731 1.00 79.06 742 ASP A O 1
ATOM 5820 N N . LEU A 1 743 ? 16.129 11.806 -58.385 1.00 82.38 743 LEU A N 1
ATOM 5821 C CA . LEU A 1 743 ? 15.342 12.112 -57.191 1.00 82.38 743 LEU A CA 1
ATOM 5822 C C . LEU A 1 743 ? 14.940 13.590 -57.143 1.00 82.38 743 LEU A C 1
ATOM 5824 O O . LEU A 1 743 ? 15.740 14.489 -57.402 1.00 82.38 743 LEU A O 1
ATOM 5828 N N . GLU A 1 744 ? 13.713 13.855 -56.695 1.00 81.56 744 GLU A N 1
ATOM 5829 C CA . GLU A 1 744 ? 13.265 15.215 -56.403 1.00 81.56 744 GLU A CA 1
ATOM 5830 C C . GLU A 1 744 ? 13.979 15.770 -55.154 1.00 81.56 744 GLU A C 1
ATOM 5832 O O . GLU A 1 744 ? 13.855 15.244 -54.042 1.00 81.56 744 GLU A O 1
ATOM 5837 N N . ILE A 1 745 ? 14.732 16.861 -55.328 1.00 84.56 745 ILE A N 1
ATOM 5838 C CA . ILE A 1 745 ? 15.496 17.505 -54.251 1.00 84.56 745 ILE A CA 1
ATOM 5839 C C . ILE A 1 745 ? 14.552 18.346 -53.379 1.00 84.56 745 ILE A C 1
ATOM 5841 O O . ILE A 1 745 ? 14.380 19.550 -53.570 1.00 84.56 745 ILE A O 1
ATOM 5845 N N . THR A 1 746 ? 13.935 17.698 -52.391 1.00 88.19 746 THR A N 1
ATOM 5846 C CA 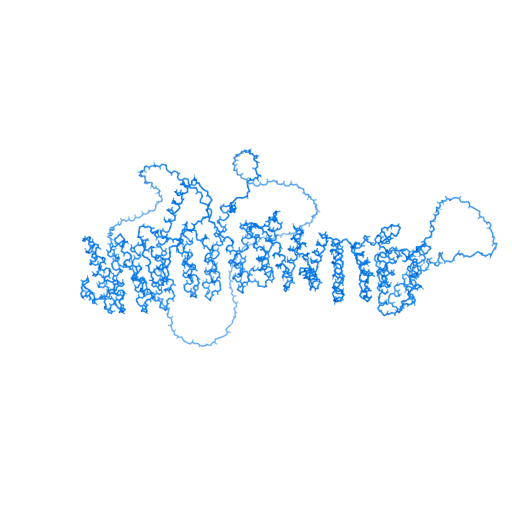. THR A 1 746 ? 13.055 18.353 -51.412 1.00 88.19 746 THR A CA 1
ATOM 5847 C C . THR A 1 746 ? 13.834 19.059 -50.293 1.00 88.19 746 THR A C 1
ATOM 5849 O O . THR A 1 746 ? 14.994 18.754 -50.008 1.00 88.19 746 THR A O 1
ATOM 5852 N N . ILE A 1 747 ? 13.174 19.974 -49.571 1.00 86.12 747 ILE A N 1
ATOM 5853 C CA . ILE A 1 747 ? 13.754 20.633 -48.384 1.00 86.12 747 ILE A CA 1
ATOM 5854 C C . ILE A 1 747 ? 14.157 19.594 -47.320 1.00 86.12 747 ILE A C 1
ATOM 5856 O O . ILE A 1 747 ? 15.232 19.699 -46.732 1.00 86.12 747 ILE A O 1
ATOM 5860 N N . GLN A 1 748 ? 13.337 18.559 -47.108 1.00 85.75 748 GLN A N 1
ATOM 5861 C CA . GLN A 1 748 ? 13.628 17.493 -46.144 1.00 85.75 748 GLN A CA 1
ATOM 5862 C C . GLN A 1 748 ? 14.857 16.665 -46.554 1.00 85.75 748 GLN A C 1
ATOM 5864 O O . GLN A 1 748 ? 15.680 16.331 -45.700 1.00 85.75 748 GLN A O 1
ATOM 5869 N N . PHE A 1 749 ? 15.034 16.399 -47.853 1.00 88.44 749 PHE A N 1
ATOM 5870 C CA . PHE A 1 749 ? 16.251 15.782 -48.387 1.00 88.44 749 PHE A CA 1
ATOM 5871 C C . PHE A 1 749 ? 17.483 16.656 -48.102 1.00 88.44 749 PHE A C 1
ATOM 5873 O O . PHE A 1 749 ? 18.459 16.171 -47.534 1.00 88.44 749 PHE A O 1
ATOM 5880 N N . LEU A 1 750 ? 17.422 17.963 -48.386 1.00 90.00 750 LEU A N 1
ATOM 5881 C CA . LEU A 1 750 ? 18.529 18.892 -48.114 1.00 90.00 750 LEU A CA 1
ATOM 5882 C C . LEU A 1 750 ? 18.888 18.983 -46.621 1.00 90.00 750 LEU A C 1
ATOM 5884 O O . LEU A 1 750 ? 20.071 19.019 -46.282 1.00 90.00 750 LEU A O 1
ATOM 5888 N N . ILE A 1 751 ? 17.901 18.943 -45.719 1.00 89.12 751 ILE A N 1
ATOM 5889 C CA . ILE A 1 751 ? 18.129 18.872 -44.264 1.00 89.12 751 ILE A CA 1
ATOM 5890 C C . ILE A 1 751 ? 18.856 17.572 -43.878 1.00 89.12 751 ILE A C 1
ATOM 5892 O O . ILE A 1 751 ? 19.719 17.585 -42.998 1.00 89.12 751 ILE A O 1
ATOM 5896 N N . GLN A 1 752 ? 18.544 16.442 -44.522 1.00 89.88 752 GLN A N 1
ATOM 5897 C CA . GLN A 1 752 ? 19.265 15.185 -44.297 1.00 89.88 752 GLN A CA 1
ATOM 5898 C C . GLN A 1 752 ? 20.708 15.244 -44.831 1.00 89.88 752 GLN A C 1
ATOM 5900 O O . GLN A 1 752 ? 21.611 14.750 -44.155 1.00 89.88 752 GLN A O 1
ATOM 5905 N N . VAL A 1 753 ? 20.956 15.891 -45.977 1.00 91.31 753 VAL A N 1
ATOM 5906 C CA . VAL A 1 753 ? 22.322 16.102 -46.500 1.00 91.31 753 VAL A CA 1
ATOM 5907 C C . VAL A 1 753 ? 23.140 17.018 -45.578 1.00 91.31 753 VAL A C 1
ATOM 5909 O O . VAL A 1 753 ? 24.293 16.705 -45.285 1.00 91.31 753 VAL A O 1
ATOM 5912 N N . ASP A 1 754 ? 22.557 18.104 -45.060 1.00 91.56 754 ASP A N 1
ATOM 5913 C CA . ASP A 1 754 ? 23.225 18.989 -44.091 1.00 91.56 754 ASP A CA 1
ATOM 5914 C C . ASP A 1 754 ? 23.614 18.214 -42.814 1.00 91.56 754 ASP A C 1
ATOM 5916 O O . ASP A 1 754 ? 24.782 18.219 -42.415 1.00 91.56 754 ASP A O 1
ATOM 5920 N N . LYS A 1 755 ? 22.685 17.418 -42.260 1.00 91.44 755 LYS A N 1
ATOM 5921 C CA . LYS A 1 755 ? 22.958 16.497 -41.140 1.00 91.44 755 LYS A CA 1
ATOM 5922 C C . LYS A 1 755 ? 24.073 15.494 -41.460 1.00 91.44 755 LYS A C 1
ATOM 5924 O O . LYS A 1 755 ? 24.921 15.252 -40.604 1.00 91.44 755 LYS A O 1
ATOM 5929 N N . LEU A 1 756 ? 24.125 14.931 -42.669 1.00 94.06 756 LEU A N 1
ATOM 5930 C CA . LEU A 1 756 ? 25.213 14.037 -43.079 1.00 94.06 756 LEU A CA 1
ATOM 5931 C C . LEU A 1 756 ? 26.573 14.753 -43.096 1.00 94.06 756 LEU A C 1
ATOM 5933 O O . LEU A 1 756 ? 27.553 14.198 -42.600 1.00 94.06 756 LEU A O 1
ATOM 5937 N N . VAL A 1 757 ? 26.654 15.986 -43.602 1.00 94.25 757 VAL A N 1
ATOM 5938 C CA . VAL A 1 757 ? 27.907 16.760 -43.562 1.00 94.25 757 VAL A CA 1
ATOM 5939 C C . VAL A 1 757 ? 28.359 17.013 -42.122 1.00 94.25 757 VAL A C 1
ATOM 5941 O O . VAL A 1 757 ? 29.541 16.845 -41.818 1.00 94.25 757 VAL A O 1
ATOM 5944 N N . GLN A 1 758 ? 27.433 17.324 -41.212 1.00 92.31 758 GLN A N 1
ATOM 5945 C CA . GLN A 1 758 ? 27.745 17.427 -39.782 1.00 92.31 758 GLN A CA 1
ATOM 5946 C C . GLN A 1 758 ? 28.247 16.086 -39.206 1.00 92.31 758 GLN A C 1
ATOM 5948 O O . GLN A 1 758 ? 29.223 16.059 -38.453 1.00 92.31 758 GLN A O 1
ATOM 5953 N N . LEU A 1 759 ? 27.645 14.954 -39.598 1.00 93.00 759 LEU A N 1
ATOM 5954 C CA . LEU A 1 759 ? 28.086 13.617 -39.182 1.00 93.00 759 LEU A CA 1
ATOM 5955 C C . LEU A 1 759 ? 29.477 13.248 -39.721 1.00 93.00 759 LEU A C 1
ATOM 5957 O O . LEU A 1 759 ? 30.238 12.614 -38.990 1.00 93.00 759 LEU A O 1
ATOM 5961 N N . ILE A 1 760 ? 29.858 13.664 -40.932 1.00 93.31 760 ILE A N 1
ATOM 5962 C CA . ILE A 1 760 ? 31.210 13.445 -41.487 1.00 93.31 760 ILE A CA 1
ATOM 5963 C C . ILE A 1 760 ? 32.288 14.108 -40.612 1.00 93.31 760 ILE A C 1
ATOM 5965 O O . ILE A 1 760 ? 33.391 13.574 -40.473 1.00 93.31 760 ILE A O 1
ATOM 5969 N N . GLU A 1 761 ? 31.966 15.225 -39.956 1.00 91.44 761 GLU A N 1
ATOM 5970 C CA . GLU A 1 761 ? 32.868 15.889 -39.009 1.00 91.44 761 GLU A CA 1
ATOM 5971 C C . GLU A 1 761 ? 32.890 15.256 -37.602 1.00 91.44 761 GLU A C 1
ATOM 5973 O O . GLU A 1 761 ? 33.753 15.589 -36.779 1.00 91.44 761 GLU A O 1
ATOM 5978 N N . SER A 1 762 ? 32.011 14.290 -37.324 1.00 91.44 762 SER A N 1
ATOM 5979 C CA . SER A 1 762 ? 31.996 13.565 -36.050 1.00 91.44 762 SER A CA 1
ATOM 5980 C C . SER A 1 762 ? 33.216 12.637 -35.877 1.00 91.44 762 SER A C 1
ATOM 5982 O O . SER A 1 762 ? 33.814 12.176 -36.859 1.00 91.44 762 SER A O 1
ATOM 5984 N N . PRO A 1 763 ? 33.582 12.269 -34.629 1.00 90.50 763 PRO A N 1
ATOM 5985 C CA . PRO A 1 763 ? 34.690 11.348 -34.366 1.00 90.50 763 PRO A CA 1
ATOM 5986 C C . PRO A 1 763 ? 34.566 9.996 -35.084 1.00 90.50 763 PRO A C 1
ATOM 5988 O O . PRO A 1 763 ? 35.578 9.397 -35.456 1.00 90.50 763 PRO A O 1
ATOM 5991 N N . VAL A 1 764 ? 33.338 9.535 -35.339 1.00 90.94 764 VAL A N 1
ATOM 5992 C CA . VAL A 1 764 ? 33.034 8.245 -35.977 1.00 90.94 764 VAL A CA 1
ATOM 5993 C C . VAL A 1 764 ? 33.607 8.157 -37.394 1.00 90.94 764 VAL A C 1
ATOM 5995 O O . VAL A 1 764 ? 34.101 7.091 -37.775 1.00 90.94 764 VAL A O 1
ATOM 5998 N N . PHE A 1 765 ? 33.612 9.279 -38.124 1.00 93.50 765 PHE A N 1
ATOM 5999 C CA . PHE A 1 765 ? 34.118 9.438 -39.494 1.00 93.50 765 PHE A CA 1
ATOM 6000 C C . PHE A 1 765 ? 35.545 10.013 -39.577 1.00 93.50 765 PHE A C 1
ATOM 6002 O O . PHE A 1 765 ? 36.014 10.398 -40.646 1.00 93.50 765 PHE A O 1
ATOM 6009 N N . THR A 1 766 ? 36.304 10.009 -38.476 1.00 91.88 766 THR A N 1
ATOM 6010 C CA . THR A 1 766 ? 37.721 10.435 -38.478 1.00 91.88 766 THR A CA 1
ATOM 6011 C C . THR A 1 766 ? 38.574 9.642 -39.470 1.00 91.88 766 THR A C 1
ATOM 6013 O O . THR A 1 766 ? 39.377 10.232 -40.180 1.00 91.88 766 THR A O 1
ATOM 6016 N N . TYR A 1 767 ? 38.350 8.331 -39.590 1.00 91.69 767 TYR A N 1
ATOM 6017 C CA . TYR A 1 767 ? 39.032 7.485 -40.578 1.00 91.69 767 TYR A CA 1
ATOM 6018 C C . TYR A 1 767 ? 38.774 7.949 -42.025 1.00 91.69 767 TYR A C 1
ATOM 6020 O O . TYR A 1 767 ? 39.723 8.076 -42.787 1.00 91.69 767 TYR A O 1
ATOM 6028 N N . LEU A 1 768 ? 37.528 8.292 -42.374 1.00 91.94 768 LEU A N 1
ATOM 6029 C CA . LEU A 1 768 ? 37.150 8.807 -43.694 1.00 91.94 768 LEU A CA 1
ATOM 6030 C C . LEU A 1 768 ? 37.851 10.146 -43.971 1.00 91.94 768 LEU A C 1
ATOM 6032 O O . LEU A 1 768 ? 38.429 10.336 -45.038 1.00 91.94 768 LEU A O 1
ATOM 6036 N N . ARG A 1 769 ? 37.887 11.053 -42.985 1.00 91.88 769 ARG A N 1
ATOM 6037 C CA . ARG A 1 769 ? 38.605 12.336 -43.103 1.00 91.88 769 ARG A CA 1
ATOM 6038 C C . ARG A 1 769 ? 40.121 12.168 -43.256 1.00 91.88 769 ARG A C 1
ATOM 6040 O O . ARG A 1 769 ? 40.731 12.965 -43.958 1.00 91.88 769 ARG A O 1
ATOM 6047 N N . LEU A 1 770 ? 40.723 11.147 -42.642 1.00 90.00 770 LEU A N 1
ATOM 6048 C CA . LEU A 1 770 ? 42.140 10.809 -42.837 1.00 90.00 770 LEU A CA 1
ATOM 6049 C C . LEU A 1 770 ? 42.395 10.182 -44.217 1.00 90.00 770 LEU A C 1
ATOM 6051 O O . LEU A 1 770 ? 43.382 10.518 -44.861 1.00 90.00 770 LEU A O 1
ATOM 6055 N N . GLN A 1 771 ? 41.484 9.337 -44.709 1.00 90.94 771 GLN A N 1
ATOM 6056 C CA . GLN A 1 771 ? 41.572 8.709 -46.035 1.00 90.94 771 GLN A CA 1
ATOM 6057 C C . GLN A 1 771 ? 41.519 9.711 -47.195 1.00 90.94 771 GLN A C 1
ATOM 6059 O O . GLN A 1 771 ? 42.032 9.415 -48.271 1.00 90.94 771 GLN A O 1
ATOM 6064 N N . LEU A 1 772 ? 40.982 10.918 -46.980 1.00 88.50 772 LEU A N 1
ATOM 6065 C CA . LEU A 1 772 ? 41.059 12.004 -47.964 1.00 88.50 772 LEU A CA 1
ATOM 6066 C C . LEU A 1 772 ? 42.497 12.390 -48.336 1.00 88.50 772 LEU A C 1
ATOM 6068 O O . LEU A 1 772 ? 42.715 12.856 -49.449 1.00 88.50 772 LEU A O 1
ATOM 6072 N N . LEU A 1 773 ? 43.470 12.173 -47.446 1.00 86.00 773 LEU A N 1
ATOM 6073 C CA . LEU A 1 773 ? 44.887 12.440 -47.715 1.00 86.00 773 LEU A CA 1
ATOM 6074 C C . LEU A 1 773 ? 45.497 11.481 -48.757 1.00 86.00 773 LEU A C 1
ATOM 6076 O O . LEU A 1 773 ? 46.573 11.766 -49.274 1.00 86.00 773 LEU A O 1
ATOM 6080 N N . GLU A 1 774 ? 44.821 10.371 -49.081 1.00 85.62 774 GLU A N 1
ATOM 6081 C CA . GLU A 1 774 ? 45.271 9.338 -50.025 1.00 85.62 774 GLU A CA 1
ATOM 6082 C C . GLU A 1 774 ? 44.338 9.266 -51.266 1.00 85.62 774 GLU A C 1
ATOM 6084 O O . GLU A 1 774 ? 43.673 8.245 -51.481 1.00 85.62 774 GLU A O 1
ATOM 6089 N N . PRO A 1 775 ? 44.260 10.320 -52.111 1.00 79.50 775 PRO A N 1
ATOM 6090 C CA . PRO A 1 775 ? 43.316 10.387 -53.235 1.00 79.50 775 PRO A CA 1
ATOM 6091 C C . PRO A 1 775 ? 43.526 9.278 -54.279 1.00 79.50 775 PRO A C 1
ATOM 6093 O O . PRO A 1 775 ? 42.551 8.785 -54.838 1.00 79.50 775 PRO A O 1
ATOM 6096 N N . GLU A 1 776 ? 44.767 8.827 -54.485 1.00 81.81 776 GLU A N 1
ATOM 6097 C CA . GLU A 1 776 ? 45.103 7.704 -55.378 1.00 81.81 776 GLU A CA 1
ATOM 6098 C C . GLU A 1 776 ? 44.533 6.361 -54.892 1.00 81.81 776 GLU A C 1
ATOM 6100 O O . GLU A 1 776 ? 44.205 5.485 -55.690 1.00 81.81 776 GLU A O 1
ATOM 6105 N N . ARG A 1 777 ? 44.394 6.187 -53.571 1.00 84.75 777 ARG A N 1
ATOM 6106 C CA . ARG A 1 777 ? 43.899 4.946 -52.959 1.00 84.75 777 ARG A CA 1
ATOM 6107 C C . ARG A 1 777 ? 42.388 4.961 -52.750 1.00 84.75 777 ARG A C 1
ATOM 6109 O O . ARG A 1 777 ? 41.751 3.914 -52.840 1.00 84.75 777 ARG A O 1
ATOM 6116 N N . PHE A 1 778 ? 41.810 6.137 -52.501 1.00 88.38 778 PHE A N 1
ATOM 6117 C CA . PHE A 1 778 ? 40.371 6.325 -52.297 1.00 88.38 778 PHE A CA 1
ATOM 6118 C C . PHE A 1 778 ? 39.758 7.335 -53.295 1.00 88.38 778 PHE A C 1
ATOM 6120 O O . PHE A 1 778 ? 39.063 8.268 -52.877 1.00 88.38 778 PHE A O 1
ATOM 6127 N N . PRO A 1 779 ? 39.939 7.160 -54.622 1.00 87.50 779 PRO A N 1
ATOM 6128 C CA . PRO A 1 779 ? 39.519 8.152 -55.620 1.00 87.50 779 PRO A CA 1
ATOM 6129 C C . PRO A 1 779 ? 38.001 8.366 -55.634 1.00 87.50 779 PRO A C 1
ATOM 6131 O O . PRO A 1 779 ? 37.517 9.474 -55.867 1.00 87.50 779 PRO A O 1
ATOM 6134 N N . TRP A 1 780 ? 37.230 7.315 -55.345 1.00 91.06 780 TRP A N 1
ATOM 6135 C CA . TRP A 1 780 ? 35.773 7.385 -55.272 1.00 91.06 780 TRP A CA 1
ATOM 6136 C C . TRP A 1 780 ? 35.273 8.182 -54.064 1.00 91.06 780 TRP A C 1
ATOM 6138 O O . TRP A 1 780 ? 34.285 8.893 -54.197 1.00 91.06 780 TRP A O 1
ATOM 6148 N N . LEU A 1 781 ? 35.974 8.160 -52.921 1.00 90.88 781 LEU A N 1
ATOM 6149 C CA . LEU A 1 781 ? 35.598 8.951 -51.741 1.00 90.88 781 LEU A CA 1
ATOM 6150 C C . LEU A 1 781 ? 35.650 10.454 -52.045 1.00 90.88 781 LEU A C 1
ATOM 6152 O O . LEU A 1 781 ? 34.710 11.189 -51.740 1.00 90.88 781 LEU A O 1
ATOM 6156 N N . TYR A 1 782 ? 36.732 10.899 -52.689 1.00 87.31 782 TYR A N 1
ATOM 6157 C CA . TYR A 1 782 ? 36.893 12.289 -53.110 1.00 87.31 782 TYR A CA 1
ATOM 6158 C C . TYR A 1 782 ? 35.765 12.705 -54.071 1.00 87.31 782 TYR A C 1
ATOM 6160 O O . TYR A 1 782 ? 35.085 13.706 -53.838 1.00 87.31 782 TYR A O 1
ATOM 6168 N N . LYS A 1 783 ? 35.488 11.883 -55.095 1.00 88.44 783 LYS A N 1
ATOM 6169 C CA . LYS A 1 783 ? 34.391 12.115 -56.050 1.00 88.44 783 LYS A CA 1
ATOM 6170 C C . LYS A 1 783 ? 33.008 12.147 -55.384 1.00 88.44 783 LYS A C 1
ATOM 6172 O O . LYS A 1 783 ? 32.214 13.025 -55.710 1.00 88.44 783 LYS A O 1
ATOM 6177 N N . CYS A 1 784 ? 32.727 11.250 -54.434 1.00 91.38 784 CYS A N 1
ATOM 6178 C CA . CYS A 1 784 ? 31.484 11.235 -53.656 1.00 91.38 784 CYS A CA 1
ATOM 6179 C C . CYS A 1 784 ? 31.247 12.555 -52.926 1.00 91.38 784 CYS A C 1
ATOM 6181 O O . CYS A 1 784 ? 30.164 13.124 -53.019 1.00 91.38 784 CYS A O 1
ATOM 6183 N N . LEU A 1 785 ? 32.254 13.055 -52.208 1.00 91.19 785 LEU A N 1
ATOM 6184 C CA . LEU A 1 785 ? 32.098 14.264 -51.403 1.00 91.19 785 LEU A CA 1
ATOM 6185 C C . LEU A 1 785 ? 31.973 15.532 -52.253 1.00 91.19 785 LEU A C 1
ATOM 6187 O O . LEU A 1 785 ? 31.195 16.412 -51.894 1.00 91.19 785 LEU A O 1
ATOM 6191 N N . TYR A 1 786 ? 32.638 15.609 -53.410 1.00 89.12 786 TYR A N 1
ATOM 6192 C CA . TYR A 1 786 ? 32.341 16.667 -54.383 1.00 89.12 786 TYR A CA 1
ATOM 6193 C C . TYR A 1 786 ? 30.942 16.514 -55.003 1.00 89.12 786 TYR A C 1
ATOM 6195 O O . TYR A 1 786 ? 30.274 17.521 -55.210 1.00 89.12 786 TYR A O 1
ATOM 6203 N N . GLY A 1 787 ? 30.454 15.289 -55.221 1.00 88.31 787 GLY A N 1
ATOM 6204 C CA . GLY A 1 787 ? 29.067 15.034 -55.624 1.00 88.31 787 GLY A CA 1
ATOM 6205 C C . GLY A 1 787 ? 28.052 15.578 -54.611 1.00 88.31 787 GLY A C 1
ATOM 6206 O O . GLY A 1 787 ? 27.174 16.353 -54.977 1.00 88.31 787 GLY A O 1
ATOM 6207 N N . VAL A 1 788 ? 28.233 15.273 -53.320 1.00 90.00 788 VAL A N 1
ATOM 6208 C CA . VAL A 1 788 ? 27.426 15.848 -52.223 1.00 90.00 788 VAL A CA 1
ATOM 6209 C C . VAL A 1 788 ? 27.527 17.377 -52.192 1.00 90.00 788 VAL A C 1
ATOM 6211 O O . VAL A 1 788 ? 26.519 18.054 -52.002 1.00 90.00 788 VAL A O 1
ATOM 6214 N N . LEU A 1 789 ? 28.720 17.936 -52.419 1.00 90.56 789 LEU A N 1
ATOM 6215 C CA . LEU A 1 789 ? 28.927 19.384 -52.464 1.00 90.56 789 LEU A CA 1
ATOM 6216 C C . LEU A 1 789 ? 28.149 20.061 -53.606 1.00 90.56 789 LEU A C 1
ATOM 6218 O O . LEU A 1 789 ? 27.713 21.194 -53.429 1.00 90.56 789 LEU A O 1
ATOM 6222 N N . MET A 1 790 ? 27.960 19.391 -54.749 1.00 89.56 790 MET A N 1
ATOM 6223 C CA . MET A 1 790 ? 27.165 19.913 -55.873 1.00 89.56 790 MET A CA 1
ATOM 6224 C C . MET A 1 790 ? 25.646 19.795 -55.657 1.00 89.56 790 MET A C 1
ATOM 6226 O O . MET A 1 790 ? 24.896 20.536 -56.284 1.00 89.56 790 MET A O 1
ATOM 6230 N N . LEU A 1 791 ? 25.187 18.896 -54.777 1.00 86.44 791 LEU A N 1
ATOM 6231 C CA . LEU A 1 791 ? 23.768 18.763 -54.406 1.00 86.44 791 LEU A CA 1
ATOM 6232 C C . LEU A 1 791 ? 23.323 19.791 -53.354 1.00 86.44 791 LEU A C 1
ATOM 6234 O O . LEU A 1 791 ? 22.128 20.038 -53.192 1.00 86.44 791 LEU A O 1
ATOM 6238 N N . LEU A 1 792 ? 24.265 20.372 -52.608 1.00 87.06 792 LEU A N 1
ATOM 6239 C CA . LEU A 1 792 ? 23.968 21.342 -51.559 1.00 87.06 792 LEU A CA 1
ATOM 6240 C C . LEU A 1 792 ? 23.777 22.763 -52.129 1.00 87.06 792 LEU A C 1
ATOM 6242 O O . LEU A 1 792 ? 24.608 23.222 -52.916 1.00 87.06 792 LEU A O 1
ATOM 6246 N N . PRO A 1 793 ? 22.764 23.527 -51.667 1.00 86.25 793 PRO A N 1
ATOM 6247 C CA . PRO A 1 793 ? 22.754 24.979 -51.844 1.00 86.25 793 PRO A CA 1
ATOM 6248 C C . PRO A 1 793 ? 23.933 25.609 -51.081 1.00 86.25 793 PRO A C 1
ATOM 6250 O O . PRO A 1 793 ? 24.604 24.936 -50.302 1.00 86.25 793 PRO A O 1
ATOM 6253 N N . GLN A 1 794 ? 24.167 26.917 -51.234 1.00 87.69 794 GLN A N 1
ATOM 6254 C CA . GLN A 1 794 ? 25.243 27.650 -50.537 1.00 87.69 794 GLN A CA 1
ATOM 6255 C C . GLN A 1 794 ? 24.968 27.845 -49.023 1.00 87.69 794 GLN A C 1
ATOM 6257 O O . GLN A 1 794 ? 24.902 28.963 -48.520 1.00 87.69 794 GLN A O 1
ATOM 6262 N N . SER A 1 795 ? 24.778 26.742 -48.297 1.00 91.12 795 SER A N 1
ATOM 6263 C CA . SER A 1 795 ? 24.481 26.663 -46.867 1.00 91.12 795 SER A CA 1
ATOM 6264 C C . SER A 1 795 ? 25.743 26.558 -45.997 1.00 91.12 795 SER A C 1
ATOM 6266 O O . SER A 1 795 ? 26.877 26.482 -46.480 1.00 91.12 795 SER A O 1
ATOM 6268 N N . SER A 1 796 ? 25.539 26.480 -44.680 1.00 90.50 796 SER A N 1
ATOM 6269 C CA . SER A 1 796 ? 26.573 26.127 -43.703 1.00 90.50 796 SER A CA 1
ATOM 6270 C C . SER A 1 796 ? 27.236 24.776 -43.994 1.00 90.50 796 SER A C 1
ATOM 6272 O O . SER A 1 796 ? 28.463 24.702 -43.945 1.00 90.50 796 SER A O 1
ATOM 6274 N N . ALA A 1 797 ? 26.486 23.722 -44.345 1.00 91.69 797 ALA A N 1
ATOM 6275 C CA . ALA A 1 797 ? 27.086 22.444 -44.739 1.00 91.69 797 ALA A CA 1
ATOM 6276 C C . ALA A 1 797 ? 27.942 22.564 -46.005 1.00 91.69 797 ALA A C 1
ATOM 6278 O O . ALA A 1 797 ? 29.047 22.024 -46.033 1.00 91.69 797 ALA A O 1
ATOM 6279 N N . PHE A 1 798 ? 27.496 23.314 -47.019 1.00 92.38 798 PHE A N 1
ATOM 6280 C CA . PHE A 1 798 ? 28.312 23.566 -48.209 1.00 92.38 798 PHE A CA 1
ATOM 6281 C C . PHE A 1 798 ? 29.635 24.248 -47.840 1.00 92.38 798 PHE A C 1
ATOM 6283 O O . PHE A 1 798 ? 30.697 23.806 -48.274 1.00 92.38 798 PHE A O 1
ATOM 6290 N N . ALA A 1 799 ? 29.599 25.279 -46.989 1.00 92.69 799 ALA A N 1
ATOM 6291 C CA . ALA A 1 799 ? 30.809 25.948 -46.518 1.00 92.69 799 ALA A CA 1
ATOM 6292 C C . ALA A 1 799 ? 31.735 24.995 -45.737 1.00 92.69 799 ALA A C 1
ATOM 6294 O O . ALA A 1 799 ? 32.931 24.943 -46.024 1.00 92.69 799 ALA A O 1
ATOM 6295 N N . THR A 1 800 ? 31.195 24.204 -44.804 1.00 93.06 800 THR A N 1
ATOM 6296 C CA . THR A 1 800 ? 31.946 23.209 -44.017 1.00 93.06 800 THR A CA 1
ATOM 6297 C C . THR A 1 800 ? 32.623 22.172 -44.914 1.00 93.06 800 THR A C 1
ATOM 6299 O O . THR A 1 800 ? 33.841 21.991 -44.834 1.00 93.06 800 THR A O 1
ATOM 6302 N N . LEU A 1 801 ? 31.867 21.542 -45.818 1.00 92.50 801 LEU A N 1
ATOM 6303 C CA . LEU A 1 801 ? 32.378 20.505 -46.713 1.00 92.50 801 LEU A CA 1
ATOM 6304 C C . LEU A 1 801 ? 33.384 21.072 -47.725 1.00 92.50 801 LEU A C 1
ATOM 6306 O O . LEU A 1 801 ? 34.449 20.486 -47.921 1.00 92.50 801 LEU A O 1
ATOM 6310 N N . ARG A 1 802 ? 33.109 22.247 -48.310 1.00 92.81 802 ARG A N 1
ATOM 6311 C CA . ARG A 1 802 ? 34.044 22.940 -49.210 1.00 92.81 802 ARG A CA 1
ATOM 6312 C C . ARG A 1 802 ? 35.358 23.260 -48.509 1.00 92.81 802 ARG A C 1
ATOM 6314 O O . ARG A 1 802 ? 36.415 23.035 -49.087 1.00 92.81 802 ARG A O 1
ATOM 6321 N N . ASN A 1 803 ? 35.308 23.769 -47.279 1.00 91.06 803 ASN A N 1
ATOM 6322 C CA . ASN A 1 803 ? 36.513 24.102 -46.523 1.00 91.06 803 ASN A CA 1
ATOM 6323 C C . ASN A 1 803 ? 37.317 22.830 -46.193 1.00 91.06 803 ASN A C 1
ATOM 6325 O O . ASN A 1 803 ? 38.529 22.812 -46.400 1.00 91.06 803 ASN A O 1
ATOM 6329 N N . ARG A 1 804 ? 36.648 21.740 -45.779 1.00 90.44 804 ARG A N 1
ATOM 6330 C CA . ARG A 1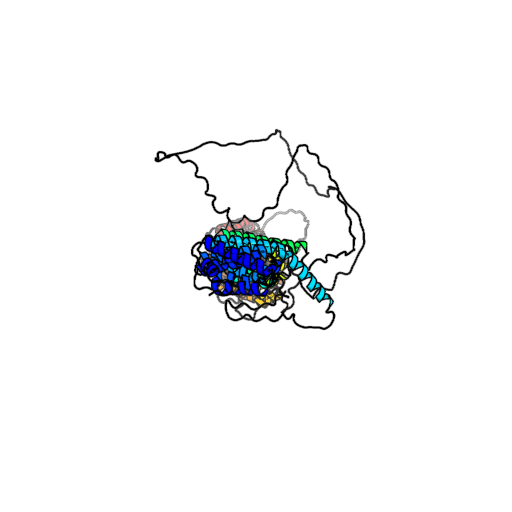 804 ? 37.277 20.428 -45.534 1.00 90.44 804 ARG A CA 1
ATOM 6331 C C . ARG A 1 804 ? 37.981 19.873 -46.776 1.00 90.44 804 ARG A C 1
ATOM 6333 O O . ARG A 1 804 ? 39.117 19.419 -46.664 1.00 90.44 804 ARG A O 1
ATOM 6340 N N . LEU A 1 805 ? 37.329 19.918 -47.938 1.00 88.50 805 LEU A N 1
ATOM 6341 C CA . LEU A 1 805 ? 37.901 19.459 -49.210 1.00 88.50 805 LEU A CA 1
ATOM 6342 C C . LEU A 1 805 ? 39.024 20.392 -49.697 1.00 88.50 805 LEU A C 1
ATOM 6344 O O . LEU A 1 805 ? 40.066 19.920 -50.151 1.00 88.50 805 LEU A O 1
ATOM 6348 N N . GLY A 1 806 ? 38.867 21.706 -49.510 1.00 85.31 806 GLY A N 1
ATOM 6349 C CA . GLY A 1 806 ? 39.875 22.722 -49.822 1.00 85.31 806 GLY A CA 1
ATOM 6350 C C . GLY A 1 806 ? 41.193 22.534 -49.064 1.00 85.31 806 GLY A C 1
ATOM 6351 O O . GLY A 1 806 ? 42.256 22.721 -49.650 1.00 85.31 806 GLY A O 1
ATOM 6352 N N . CYS A 1 807 ? 41.156 22.063 -47.809 1.00 82.81 807 CYS A N 1
ATOM 6353 C CA . CYS A 1 807 ? 42.364 21.701 -47.052 1.00 82.81 807 CYS A CA 1
ATOM 6354 C C . CYS A 1 807 ? 43.213 20.601 -47.720 1.00 82.81 807 CYS A C 1
ATOM 6356 O O . CYS A 1 807 ? 44.403 20.497 -47.433 1.00 82.81 807 CYS A O 1
ATOM 6358 N N . VAL A 1 808 ? 42.612 19.775 -48.581 1.00 79.12 808 VAL A N 1
ATOM 6359 C CA . VAL A 1 808 ? 43.259 18.628 -49.243 1.00 79.12 808 VAL A CA 1
ATOM 6360 C C . VAL A 1 808 ? 43.497 18.894 -50.736 1.00 79.12 808 VAL A C 1
ATOM 6362 O O . VAL A 1 808 ? 44.346 18.260 -51.358 1.00 79.12 808 VAL A O 1
ATOM 6365 N N . GLN A 1 809 ? 42.815 19.881 -51.322 1.00 67.56 809 GLN A N 1
ATOM 6366 C CA . GLN A 1 809 ? 42.889 20.211 -52.748 1.00 67.56 809 GLN A CA 1
ATOM 6367 C C . GLN A 1 809 ? 44.321 20.525 -53.229 1.00 67.56 809 GLN A C 1
ATOM 6369 O O . GLN A 1 809 ? 44.692 20.133 -54.334 1.00 67.56 809 GLN A O 1
ATOM 6374 N N . SER A 1 810 ? 45.158 21.137 -52.383 1.00 63.19 810 SER A N 1
ATOM 6375 C CA . SER A 1 810 ? 46.581 21.372 -52.679 1.00 63.19 810 SER A CA 1
ATOM 6376 C C . SER A 1 810 ? 47.409 20.083 -52.776 1.00 63.19 810 SER A C 1
ATOM 6378 O O . SER A 1 810 ? 48.356 20.032 -53.553 1.00 63.19 810 SER A O 1
ATOM 6380 N N . LEU A 1 811 ? 47.056 19.030 -52.026 1.00 60.31 811 LEU A N 1
ATOM 6381 C CA . LEU A 1 811 ? 47.707 17.715 -52.122 1.00 60.31 811 LEU A CA 1
ATOM 6382 C C . LEU A 1 811 ? 47.286 16.989 -53.403 1.00 60.31 811 LEU A C 1
ATOM 6384 O O . LEU A 1 811 ? 48.133 16.428 -54.090 1.00 60.31 811 LEU A O 1
ATOM 6388 N N . VAL A 1 812 ? 46.005 17.070 -53.778 1.00 58.12 812 VAL A N 1
ATOM 6389 C CA . VAL A 1 812 ? 45.516 16.530 -55.060 1.00 58.12 812 VAL A CA 1
ATOM 6390 C C . VAL A 1 812 ? 46.212 17.218 -56.240 1.00 58.12 812 VAL A C 1
ATOM 6392 O O . VAL A 1 812 ? 46.624 16.546 -57.177 1.00 58.12 812 VAL A O 1
ATOM 6395 N N . ALA A 1 813 ? 46.437 18.533 -56.175 1.00 58.44 813 ALA A N 1
ATOM 6396 C CA . ALA A 1 813 ? 47.196 19.257 -57.198 1.00 58.44 813 ALA A CA 1
ATOM 6397 C C . ALA A 1 813 ? 48.698 18.896 -57.234 1.00 58.44 813 ALA A C 1
ATOM 6399 O O . ALA A 1 813 ? 49.307 18.953 -58.300 1.00 58.44 813 ALA A O 1
ATOM 6400 N N . LEU A 1 814 ? 49.297 18.516 -56.097 1.00 53.81 814 LEU A N 1
ATOM 6401 C CA . LEU A 1 814 ? 50.707 18.106 -56.004 1.00 53.81 814 LEU A CA 1
ATOM 6402 C C . LEU A 1 814 ? 50.966 16.670 -56.483 1.00 53.81 814 LEU A C 1
ATOM 6404 O O . LEU A 1 814 ? 52.055 16.395 -56.979 1.00 53.81 814 LEU A O 1
ATOM 6408 N N . TYR A 1 815 ? 49.992 15.768 -56.338 1.00 55.75 815 TYR A N 1
ATOM 6409 C CA . TYR A 1 815 ? 50.139 14.351 -56.695 1.00 55.75 815 TYR A CA 1
ATOM 6410 C C . TYR A 1 815 ? 49.353 13.928 -57.951 1.00 55.75 815 TYR A C 1
ATOM 6412 O O . TYR A 1 815 ? 49.639 12.871 -58.506 1.00 55.75 815 TYR A O 1
ATOM 6420 N N . GLY A 1 816 ? 48.409 14.747 -58.431 1.00 48.06 816 GLY A N 1
ATOM 6421 C CA . GLY A 1 816 ? 47.335 14.313 -59.331 1.00 48.06 816 GLY A CA 1
ATOM 6422 C C . GLY A 1 816 ? 47.109 15.120 -60.615 1.00 48.06 816 GLY A C 1
ATOM 6423 O O . GLY A 1 816 ? 45.956 15.276 -60.996 1.00 48.06 816 GLY A O 1
ATOM 6424 N N . VAL A 1 817 ? 48.158 15.583 -61.316 1.00 44.47 817 VAL A N 1
ATOM 6425 C CA . VAL A 1 817 ? 48.202 15.624 -62.805 1.00 44.47 817 VAL A CA 1
ATOM 6426 C C . VAL A 1 817 ? 49.659 15.445 -63.259 1.00 44.47 817 VAL A C 1
ATOM 6428 O O . VAL A 1 817 ? 50.402 16.412 -63.404 1.00 44.47 817 VAL A O 1
ATOM 6431 N N . GLY A 1 818 ? 50.082 14.198 -63.485 1.00 37.91 818 GLY A N 1
ATOM 6432 C CA . GLY A 1 818 ? 51.482 13.861 -63.789 1.00 37.91 818 GLY A CA 1
ATOM 6433 C C . GLY A 1 818 ? 51.662 12.701 -64.771 1.00 37.91 818 GLY A C 1
ATOM 6434 O O . GLY A 1 818 ? 52.616 11.942 -64.646 1.00 37.91 818 GLY A O 1
ATOM 6435 N N . GLY A 1 819 ? 50.738 12.528 -65.724 1.00 35.12 819 GLY A N 1
ATOM 6436 C CA . GLY A 1 819 ? 50.736 11.382 -66.640 1.00 35.12 819 GLY A CA 1
ATOM 6437 C C . GLY A 1 819 ? 50.229 11.703 -68.045 1.00 35.12 819 GLY A C 1
ATOM 6438 O O . GLY A 1 819 ? 49.073 11.445 -68.359 1.00 35.12 819 GLY A O 1
ATOM 6439 N N . SER A 1 820 ? 51.109 12.209 -68.913 1.00 29.47 820 SER A N 1
ATOM 6440 C CA . SER A 1 820 ? 50.950 12.113 -70.371 1.00 29.47 820 SER A CA 1
ATOM 6441 C C . SER A 1 820 ? 52.331 12.093 -71.049 1.00 29.47 820 SER A C 1
ATOM 6443 O O . SER A 1 820 ? 53.140 12.979 -70.761 1.00 29.47 820 SER A O 1
ATOM 6445 N N . PRO A 1 821 ? 52.653 11.101 -71.904 1.00 45.72 821 PRO A N 1
ATOM 6446 C CA . PRO A 1 821 ? 53.994 10.946 -72.461 1.00 45.72 821 PRO A CA 1
ATOM 6447 C C . PRO A 1 821 ? 54.093 11.449 -73.911 1.00 45.72 821 PRO A C 1
ATOM 6449 O O . PRO A 1 821 ? 53.806 10.694 -74.833 1.00 45.72 821 PRO A O 1
ATOM 6452 N N . PHE A 1 822 ? 54.582 12.673 -74.145 1.00 27.55 822 PHE A N 1
ATOM 6453 C CA . PHE A 1 822 ? 55.088 13.073 -75.471 1.00 27.55 822 PHE A CA 1
ATOM 6454 C C . PHE A 1 822 ? 56.203 14.135 -75.389 1.00 27.55 822 PHE A C 1
ATOM 6456 O O . PHE A 1 822 ? 56.033 15.160 -74.741 1.00 27.55 822 PHE A O 1
ATOM 6463 N N . SER A 1 823 ? 57.328 13.832 -76.060 1.00 29.94 823 SER A N 1
ATOM 6464 C CA . SER A 1 823 ? 58.403 14.697 -76.617 1.00 29.94 823 SER A CA 1
ATOM 6465 C C . SER A 1 823 ? 58.482 16.178 -76.201 1.00 29.94 823 SER A C 1
ATOM 6467 O O . SER A 1 823 ? 57.510 16.909 -76.343 1.00 29.94 823 SER A O 1
ATOM 6469 N N . GLY A 1 824 ? 59.637 16.767 -75.881 1.00 28.27 824 GLY A N 1
ATOM 6470 C CA . GLY A 1 824 ? 61.061 16.373 -75.885 1.00 28.27 824 GLY A CA 1
ATOM 6471 C C . GLY A 1 824 ? 61.855 17.625 -75.439 1.00 28.27 824 GLY A C 1
ATOM 6472 O O . GLY A 1 824 ? 61.258 18.683 -75.290 1.00 28.27 824 GLY A O 1
ATOM 6473 N N . GLY A 1 825 ? 63.156 17.674 -75.179 1.00 28.42 825 GLY A N 1
ATOM 6474 C CA . GLY A 1 825 ? 64.323 16.852 -75.485 1.00 28.42 825 GLY A CA 1
ATOM 6475 C C . GLY A 1 825 ? 65.555 17.772 -75.307 1.00 28.42 825 GLY A C 1
ATOM 6476 O O . GLY A 1 825 ? 65.407 18.990 -75.371 1.00 28.42 825 GLY A O 1
ATOM 6477 N N . SER A 1 826 ? 66.757 17.209 -75.120 1.00 28.16 826 SER A N 1
ATOM 6478 C CA . SER A 1 826 ? 68.003 17.930 -74.758 1.00 28.16 826 SER A CA 1
ATOM 6479 C C . SER A 1 826 ? 68.030 18.484 -73.313 1.00 28.16 826 SER A C 1
ATOM 6481 O O . SER A 1 826 ? 67.115 19.177 -72.892 1.00 28.16 826 SER A O 1
ATOM 6483 N N . GLY A 1 827 ? 69.051 18.241 -72.485 1.00 28.98 827 GLY A N 1
ATOM 6484 C CA . GLY A 1 827 ? 70.230 17.382 -72.645 1.00 28.98 827 GLY A CA 1
ATOM 6485 C C . GLY A 1 827 ? 71.230 17.615 -71.498 1.00 28.98 827 GLY A C 1
ATOM 6486 O O . GLY A 1 827 ? 71.393 18.751 -71.065 1.00 28.98 827 GLY A O 1
ATOM 6487 N N . GLY A 1 828 ? 71.903 16.564 -71.006 1.00 29.81 828 GLY A N 1
ATOM 6488 C CA . GLY A 1 828 ? 72.968 16.696 -69.996 1.00 29.81 828 GLY A CA 1
ATOM 6489 C C . GLY A 1 828 ? 73.170 15.474 -69.087 1.00 29.81 828 GLY A C 1
ATOM 6490 O O . GLY A 1 828 ? 72.325 15.178 -68.250 1.00 29.81 828 GLY A O 1
ATOM 6491 N N . ASN A 1 829 ? 74.327 14.806 -69.215 1.00 28.80 829 ASN A N 1
ATOM 6492 C CA . ASN A 1 829 ? 74.914 13.951 -68.160 1.00 28.80 829 ASN A CA 1
ATOM 6493 C C . ASN A 1 829 ? 75.108 14.784 -66.868 1.00 28.80 829 ASN A C 1
ATOM 6495 O O . ASN A 1 829 ? 75.221 16.003 -66.955 1.00 28.80 829 ASN A O 1
ATOM 6499 N N . VAL A 1 830 ? 75.175 14.249 -65.644 1.00 33.03 830 VAL A N 1
ATOM 6500 C CA . VAL A 1 830 ? 75.977 13.136 -65.070 1.00 33.03 830 VAL A CA 1
ATOM 6501 C C . VAL A 1 830 ? 75.155 12.590 -63.874 1.00 33.03 830 VAL A C 1
ATOM 6503 O O . VAL A 1 830 ? 74.551 13.387 -63.169 1.00 33.03 830 VAL A O 1
ATOM 6506 N N . GLY A 1 831 ? 74.949 11.294 -63.609 1.00 28.56 831 GLY A N 1
ATOM 6507 C CA . GLY A 1 831 ? 75.922 10.222 -63.361 1.00 28.56 831 GLY A CA 1
ATOM 6508 C C . GLY A 1 831 ? 76.107 10.006 -61.842 1.00 28.56 831 GLY A C 1
ATOM 6509 O O . GLY A 1 831 ? 76.805 10.783 -61.202 1.00 28.56 831 GLY A O 1
ATOM 6510 N N . GLY A 1 832 ? 75.490 8.970 -61.252 1.00 29.52 832 GLY A N 1
ATOM 6511 C CA . GLY A 1 832 ? 75.588 8.694 -59.804 1.00 29.52 832 GLY A CA 1
ATOM 6512 C C . GLY A 1 832 ? 74.660 7.575 -59.303 1.00 29.52 832 GLY A C 1
ATOM 6513 O O . GLY A 1 832 ? 73.447 7.734 -59.269 1.00 29.52 832 GLY A O 1
ATOM 6514 N N . SER A 1 833 ? 75.250 6.439 -58.938 1.00 29.72 833 SER A N 1
ATOM 6515 C CA . SER A 1 833 ? 74.634 5.138 -58.628 1.00 29.72 833 SER A CA 1
ATOM 6516 C C . SER A 1 833 ? 73.606 5.063 -57.479 1.00 29.72 833 SER A C 1
ATOM 6518 O O . SER A 1 833 ? 73.718 5.747 -56.466 1.00 29.72 833 SER A O 1
ATOM 6520 N N . VAL A 1 834 ? 72.684 4.097 -57.613 1.00 33.53 834 VAL A N 1
ATOM 6521 C CA . VAL A 1 834 ? 71.817 3.498 -56.562 1.00 33.53 834 VAL A CA 1
ATOM 6522 C C . VAL A 1 834 ? 72.665 2.758 -55.490 1.00 33.53 834 VAL A C 1
ATOM 6524 O O . VAL A 1 834 ? 73.824 2.453 -55.783 1.00 33.53 834 VAL A O 1
ATOM 6527 N N . PRO A 1 835 ? 72.161 2.464 -54.264 1.00 40.06 835 PRO A N 1
ATOM 6528 C CA . PRO A 1 835 ? 71.079 1.489 -53.997 1.00 40.06 835 PRO A CA 1
ATOM 6529 C C . PRO A 1 835 ? 69.974 2.044 -53.061 1.00 40.06 835 PRO A C 1
ATOM 6531 O O . PRO A 1 835 ? 70.175 3.033 -52.373 1.00 40.06 835 PRO A O 1
ATOM 6534 N N . GLY A 1 836 ? 68.770 1.481 -52.951 1.00 29.16 836 GLY A N 1
ATOM 6535 C CA . GLY A 1 836 ? 68.243 0.217 -53.467 1.00 29.16 836 GLY A CA 1
ATOM 6536 C C . GLY A 1 836 ? 67.378 -0.445 -52.387 1.00 29.16 836 GLY A C 1
ATOM 6537 O O . GLY A 1 836 ? 67.906 -1.152 -51.535 1.00 29.16 836 GLY A O 1
ATOM 6538 N N . ALA A 1 837 ? 66.062 -0.208 -52.405 1.00 27.64 837 ALA A N 1
ATOM 6539 C CA . ALA A 1 837 ? 65.107 -0.807 -51.470 1.00 27.64 837 ALA A CA 1
ATOM 6540 C C . ALA A 1 837 ? 63.844 -1.257 -52.218 1.00 27.64 837 ALA A C 1
ATOM 6542 O O . ALA A 1 837 ? 63.237 -0.492 -52.964 1.00 27.64 837 ALA A O 1
ATOM 6543 N N . ASN A 1 838 ? 63.496 -2.529 -52.045 1.00 29.22 838 ASN A N 1
ATOM 6544 C CA . ASN A 1 838 ? 62.495 -3.242 -52.830 1.00 29.22 838 ASN A CA 1
ATOM 6545 C C . ASN A 1 838 ? 61.100 -3.061 -52.200 1.00 29.22 838 ASN A C 1
ATOM 6547 O O . ASN A 1 838 ? 60.886 -3.521 -51.079 1.00 29.22 838 ASN A O 1
ATOM 6551 N N . VAL A 1 839 ? 60.156 -2.416 -52.894 1.00 33.09 839 VAL A N 1
ATOM 6552 C CA . VAL A 1 839 ? 58.755 -2.296 -52.441 1.00 33.09 839 VAL A CA 1
ATOM 6553 C C . VAL A 1 839 ? 57.887 -3.246 -53.262 1.00 33.09 839 VAL A C 1
ATOM 6555 O O . VAL A 1 839 ? 57.824 -3.146 -54.485 1.00 33.09 839 VAL A O 1
ATOM 6558 N N . GLY A 1 840 ? 57.251 -4.197 -52.574 1.00 29.16 840 GLY A N 1
ATOM 6559 C CA . GLY A 1 840 ? 56.395 -5.215 -53.182 1.00 29.16 840 GLY A CA 1
ATOM 6560 C C . GLY A 1 840 ? 55.092 -4.654 -53.760 1.00 29.16 840 GLY A C 1
ATOM 6561 O O . GLY A 1 840 ? 54.625 -3.587 -53.370 1.00 29.16 840 GLY A O 1
ATOM 6562 N N . ALA A 1 841 ? 54.506 -5.402 -54.696 1.00 29.69 841 ALA A N 1
ATOM 6563 C CA . ALA A 1 841 ? 53.334 -4.991 -55.460 1.00 29.69 841 ALA A CA 1
ATOM 6564 C C . ALA A 1 841 ? 52.063 -4.799 -54.607 1.00 29.69 841 ALA A C 1
ATOM 6566 O O . ALA A 1 841 ? 51.715 -5.647 -53.784 1.00 29.69 841 ALA A O 1
ATOM 6567 N N . SER A 1 842 ? 51.323 -3.725 -54.891 1.00 29.31 842 SER A N 1
ATOM 6568 C CA . SER A 1 842 ? 49.956 -3.513 -54.402 1.00 29.31 842 SER A CA 1
ATOM 6569 C C . SER A 1 842 ? 48.961 -4.476 -55.075 1.00 29.31 842 SER A C 1
ATOM 6571 O O . SER A 1 842 ? 49.088 -4.730 -56.276 1.00 29.31 842 SER A O 1
ATOM 6573 N N . PRO A 1 843 ? 47.934 -4.978 -54.364 1.00 31.16 843 PRO A N 1
ATOM 6574 C CA . PRO A 1 843 ? 46.847 -5.732 -54.981 1.00 31.16 843 PRO A CA 1
ATOM 6575 C C . PRO A 1 843 ? 45.904 -4.810 -55.775 1.00 31.16 843 PRO A C 1
ATOM 6577 O O . PRO A 1 843 ? 45.674 -3.660 -55.403 1.00 31.16 843 PRO A O 1
ATOM 6580 N N . ALA A 1 844 ? 45.348 -5.330 -56.872 1.00 29.17 844 ALA A N 1
ATOM 6581 C CA . ALA A 1 844 ? 44.453 -4.598 -57.770 1.00 29.17 844 ALA A CA 1
ATOM 6582 C C . ALA A 1 844 ? 43.065 -4.307 -57.146 1.00 29.17 844 ALA A C 1
ATOM 6584 O O . ALA A 1 844 ? 42.589 -5.105 -56.331 1.00 29.17 844 ALA A O 1
ATOM 6585 N N . PRO A 1 845 ? 42.379 -3.218 -57.557 1.00 30.61 845 PRO A N 1
ATOM 6586 C CA . PRO A 1 845 ? 41.020 -2.919 -57.107 1.00 30.61 845 PRO A CA 1
ATOM 6587 C C . PRO A 1 845 ? 40.025 -3.974 -57.611 1.00 30.61 845 PRO A C 1
ATOM 6589 O O . PRO A 1 845 ? 40.156 -4.492 -58.721 1.00 30.61 845 PRO A O 1
ATOM 6592 N N . ARG A 1 846 ? 39.014 -4.289 -56.793 1.00 36.22 846 ARG A N 1
ATOM 6593 C CA . ARG A 1 846 ? 37.950 -5.246 -57.124 1.00 36.22 846 ARG A CA 1
ATOM 6594 C C . ARG A 1 846 ? 36.584 -4.581 -57.012 1.00 36.22 846 ARG A C 1
ATOM 6596 O O . ARG A 1 846 ? 36.121 -4.317 -55.907 1.00 36.22 846 ARG A O 1
ATOM 6603 N N . THR A 1 847 ? 35.939 -4.386 -58.157 1.00 29.77 847 THR A N 1
ATOM 6604 C CA . THR A 1 847 ? 34.536 -3.978 -58.255 1.00 29.77 847 THR A CA 1
ATOM 6605 C C . THR A 1 847 ? 33.645 -5.037 -57.605 1.00 29.77 847 THR A C 1
ATOM 6607 O O . THR A 1 847 ? 33.596 -6.183 -58.060 1.00 29.77 847 THR A O 1
ATOM 6610 N N . PHE A 1 848 ? 32.933 -4.664 -56.543 1.00 33.00 848 PHE A N 1
ATOM 6611 C CA . PHE A 1 848 ? 31.876 -5.493 -55.968 1.00 33.00 848 PHE A CA 1
ATOM 6612 C C . PHE A 1 848 ? 30.569 -5.224 -56.715 1.00 33.00 848 PHE A C 1
ATOM 6614 O O . PHE A 1 848 ? 29.967 -4.163 -56.562 1.00 33.00 848 PHE A O 1
ATOM 6621 N N . VAL A 1 849 ? 30.123 -6.195 -57.514 1.00 27.61 849 VAL A N 1
ATOM 6622 C CA . VAL A 1 849 ? 28.778 -6.181 -58.100 1.00 27.61 849 VAL A CA 1
ATOM 6623 C C . VAL A 1 849 ? 27.789 -6.596 -57.012 1.00 27.61 849 VAL A C 1
ATOM 6625 O O . VAL A 1 849 ? 27.693 -7.777 -56.675 1.00 27.61 849 VAL A O 1
ATOM 6628 N N . PHE A 1 850 ? 27.082 -5.621 -56.445 1.00 33.56 850 PHE A N 1
ATOM 6629 C CA . PHE A 1 850 ? 25.906 -5.869 -55.615 1.00 33.56 850 PHE A CA 1
ATOM 6630 C C . PHE A 1 850 ? 24.672 -6.014 -56.522 1.00 33.56 850 PHE A C 1
ATOM 6632 O O . PHE A 1 850 ? 24.501 -5.227 -57.453 1.00 33.56 850 PHE A O 1
ATOM 6639 N N . LEU A 1 851 ? 23.872 -7.053 -56.257 1.00 29.67 851 LEU A N 1
ATOM 6640 C CA . LEU A 1 851 ? 22.566 -7.328 -56.876 1.00 29.67 851 LEU A CA 1
ATOM 6641 C C . LEU A 1 851 ? 21.448 -6.603 -56.121 1.00 29.67 851 LEU A C 1
ATOM 6643 O O . LEU A 1 851 ? 21.512 -6.629 -54.869 1.00 29.67 851 LEU A O 1
#

Sequence (851 aa):
MSDVLGPVLARQLQEKLYDKRKQAALEVERLVRDAVLANNFGRVSQIVTSIARDFASSPVSNARNGGLIALAAVAIALGSQALKPRLAQVVPPILACFADPDTRVRYYACESMYNVGKVARRDLLVFFNEIFDAVSRLVADLDISVKNGAELLDRLIKDIVCEHAAFVSQHQHQQLQIQSTATTSSSAGHARFPSEPAFPATPGSIPLIDPSDAAIFNFPRFIPLLAERIKALNPFTRMFLIQWITTLDAIPFLEMVSYLPEFLDGLFGYLCDVNADVRTAALNLLGEFLKEIHDILTVHGYTPGVSGALKHSVSRKRSNSASADSHSQSLSNQQQQQHIQLQPHQPETLAAPTTSPLHKSTSSPDFDEEPLVRRPVSSLSLASTFFAEGGKIVRPQHNQQNHATTATTTITTMTSTSNLQHHIHPTPPPTLDFPKLISILLPYLSAHDEETQATALRWIHEFVTHLQPRVIMVPFTPDFIAAILPCLSHRALITPIRNLAIEVNTGLYRLVSDCAVISPPGGTDSFDVRAAVDALTAQFQDENEEARVASLDWLLMLHKKSPKKVVVVANTTSEDSVLVQSLLKLLSDPSEEVVKKDLQLLAQISISSDDAYFTRFLVLLLDLFRRDRRVLESRGSLILRHLCLCLNPERMFRAFAEILEREEELEFASTMVQNLNIILVTAPELADVRRRLKNLETRDGLLLFAVLYRCWCHNPISTFTLCLLSQAYEHAYHLITTHFTDLEITIQFLIQVDKLVQLIESPVFTYLRLQLLEPERFPWLYKCLYGVLMLLPQSSAFATLRNRLGCVQSLVALYGVGGSPFSGGSGGNVGGSVPGANVGASPAPRTFVFL

Solvent-accessible surface area (backbone atoms only — not comparable to full-atom values): 51163 Å² total; per-residue (Å²): 131,46,88,82,66,35,67,66,46,56,49,31,23,42,37,89,51,64,68,50,19,50,55,30,17,53,50,48,17,49,56,38,37,54,28,55,77,67,66,35,62,66,59,44,52,50,46,43,49,46,35,34,60,69,14,36,65,33,95,46,63,44,25,20,42,21,18,29,49,30,51,24,26,41,33,68,40,46,34,44,80,67,30,58,90,38,41,85,63,53,47,57,48,37,58,62,29,60,75,40,89,51,63,66,37,25,24,38,21,28,52,21,50,39,50,33,39,75,42,40,41,60,70,46,36,72,46,40,68,64,51,50,60,51,41,51,51,34,51,55,46,94,46,68,66,33,23,55,28,28,50,57,30,49,52,53,51,50,52,39,44,66,75,43,51,56,65,48,45,58,54,57,56,54,52,56,59,57,58,71,73,72,70,90,73,89,78,91,75,80,91,72,72,82,78,81,82,79,78,73,96,48,95,90,67,80,80,90,73,66,89,86,80,62,62,49,67,53,65,82,77,40,49,66,56,51,43,60,55,52,70,59,86,50,67,50,33,49,42,51,50,51,53,49,50,56,56,48,52,72,34,71,86,45,70,49,72,58,51,38,75,64,42,47,63,39,46,58,59,29,47,75,43,92,48,66,67,41,17,52,53,35,52,52,50,53,51,51,52,54,47,48,56,50,52,51,42,66,73,68,58,71,72,78,88,70,88,82,82,84,92,79,88,85,81,86,88,87,79,88,81,89,84,85,86,86,82,82,86,88,84,83,89,81,88,85,87,82,88,88,86,86,84,88,82,88,80,89,81,89,84,86,85,87,83,85,85,89,85,89,90,87,80,88,89,88,84,90,85,86,91,76,93,77,75,89,82,78,82,87,86,82,83,88,83,84,88,82,85,90,84,92,80,89,83,85,87,80,89,80,89,86,86,88,79,94,76,92,81,90,86,89,81,89,80,82,92,74,93,73,83,75,75,81,69,81,74,81,76,74,75,62,61,57,72,58,41,49,66,56,39,57,66,32,45,70,41,91,48,64,69,48,18,32,49,34,38,50,53,52,28,44,50,54,71,70,67,60,51,71,59,68,55,42,47,52,42,33,60,47,51,57,45,36,36,71,33,46,63,48,80,63,87,85,54,67,40,24,60,42,27,49,52,35,52,52,36,51,51,49,51,63,71,65,52,91,69,76,54,69,95,86,52,88,66,27,57,55,64,64,58,32,50,55,38,37,56,59,35,69,74,50,93,44,64,65,26,32,42,49,34,42,53,49,49,46,49,49,35,74,75,38,46,70,62,51,48,48,63,51,60,45,95,64,96,74,24,64,60,54,58,50,51,66,55,38,68,67,46,91,49,68,66,46,30,50,46,46,49,46,40,54,38,53,51,36,71,74,51,51,73,66,53,40,51,50,52,52,52,53,52,50,49,48,36,68,78,38,53,64,47,40,76,74,39,34,68,59,52,57,52,50,45,40,73,63,42,65,50,62,64,49,52,47,51,51,18,68,53,45,61,69,50,82,56,54,70,58,39,20,52,51,37,44,52,54,43,55,43,52,65,70,40,75,86,32,51,64,58,46,57,37,35,48,38,54,88,40,71,73,17,37,52,50,46,56,48,41,47,61,28,26,58,54,24,66,67,42,32,43,49,50,24,60,58,28,66,39,28,64,60,35,30,49,44,50,74,72,46,54,73,78,48,84,90,41,73,71,54,52,53,50,52,39,52,48,49,55,49,53,75,33,80,83,29,45,64,61,64,56,46,60,79,38,50,90,81,38,51,36,49,59,52,33,54,53,50,53,49,70,72,45,62,99,44,72,45,33,53,53,52,49,51,60,51,54,76,43,46,64,55,47,67,74,74,65,83,86,86,81,95,76,89,86,78,90,84,81,90,83,88,84,84,86,88,90,82,92,81,81,85,81,83,80,90,76,88,80,86,82,131

pLDDT: mean 73.77, std 27.67, range [20.61, 98.12]

Radius of gyration: 47.83 Å; Cα contacts (8 Å, |Δi|>4): 759; chains: 1; bounding box: 126×95×151 Å

Organism: NCBI:txid329046